Protein AF-A0A8T0ITX9-F1 (afdb_monomer)

InterPro domains:
  IPR002885 Pentatricopeptide repeat [PF13041] (218-263)
  IPR002885 Pentatricopeptide repeat [PF13041] (429-478)
  IPR002885 Pentatricopeptide repeat [PF13812] (349-408)
  IPR002885 Pentatricopeptide repeat [PF13812] (502-547)
  IPR002885 Pentatricopeptide repeat [PS51375] (219-253)
  IPR002885 Pentatricopeptide repeat [PS51375] (326-360)
  IPR002885 Pentatricopeptide repeat [PS51375] (395-429)
  IPR002885 Pentatricopeptide repeat [PS51375] (430-464)
  IPR002885 Pentatricopeptide repeat [PS51375] (498-532)
  IPR002885 Pentatricopeptide repeat [TIGR00756] (223-255)
  IPR002885 Pentatricopeptide repeat [TIGR00756] (330-359)
  IPR002885 Pentatricopeptide repeat [TIGR00756] (397-431)
  IPR002885 Pentatricopeptide repeat [TIGR00756] (432-465)
  IPR011990 Tetratricopeptide-like helical domain superfamily [G3DSA:1.25.40.10] (124-268)
  IPR011990 Tetratricopeptide-like helical domain superfamily [G3DSA:1.25.40.10] (269-416)
  IPR011990 Tetratricopeptide-like helical domain superfamily [G3DSA:1.25.40.10] (419-489)
  IPR011990 Tetratricopeptide-like helical domain superfamily [G3DSA:1.25.40.10] (494-577)
  IPR011990 Tetratricopeptide-like helical domain superfamily [SSF48452] (298-460)

Foldseek 3Di:
DPDPPPDDDDDDDDDDDDDDDDDDDDDDDDPDDPVPPPPPPPPPPPPPDPDDDDDDDDDDDDDDDDDDPPPVVLVVVLVPFDWDDDPPQWIWTDDPPDPDTDTHNPLLVVLLSCLSVVNDLCVSCVVCQVVDDLVSLLVSLLSNLSRPLVSSVVNVVVCVVVCSLPDDDDDDDPVSVVVSLVSVLSSLLSSLLSCLLVVPPVVNVVSCVVCVVVVRQRALSSLLSNLQSVLVNLVLVVSVVSVVVCVVSVHDHALSSLLSSLSSQLSHPQRPLVVNLVSVVVCVVVVHQHDPVSLLSSLVNCLVVLVLVSNVVSVVSCVVVPHPDDVVSLLVNLLSCLVVLVLVVLVVSLVVCVVVVHDDDLSSLLSNLSSCLSVLVLVVSVVSVVVCVVVHDHDPSSLLSNLLSCLLVLNLVSNVVSVVVCVVSVHDDALSSLLSNLSSCLVNVVLVVSVVSVVVCVVSVHDHDLSSLLSNLQSCLVVLVLVVNVVSLVVCVVDDHDLSNLLSNLSSCLSNLVLVSNLVSLLVCQVVVNDHALSSLLSLLLSLLDDDCVSNVSNLVSQCPGPHVLSNLLNCLSPPDPPDPDDDDDDDDDDDDDDDDDDDDDDDDPPPPVVSCVSRPSLVVVLVVLVVVLPPPDLLSNLSSLQSSLNSCVSSLVLVSSLSSLVSCVVRHPLNDDWDDDLQETEDECASHHQSSLVSSVLVVLVVLLVVVVVDPRRHFKYKYFQADDPPDCPDDHDDPDRPPGSVPSVVSVVVVCVVLVAAWDWDDDPPDTTMIMDTSVSSNVSCVVCVVVSPSDSDPDD

Solvent-accessible surface area (backbone atoms only — not comparable to full-atom values): 46564 Å² total; per-residue (Å²): 145,89,86,86,87,86,89,83,84,88,77,90,82,85,85,84,88,83,82,90,88,90,87,81,90,87,88,85,89,82,93,78,71,78,78,70,66,72,70,74,74,72,72,82,79,80,81,84,87,87,86,86,82,91,82,85,82,88,80,84,90,80,91,80,80,96,76,77,79,68,58,71,62,47,60,68,56,59,78,68,54,62,74,46,85,44,100,81,78,32,32,36,52,50,53,97,85,49,95,67,75,52,83,28,59,52,68,61,51,48,50,48,49,41,50,73,73,66,50,55,65,68,73,67,44,60,87,44,64,85,74,60,52,74,70,54,50,37,50,43,41,45,54,43,19,74,78,38,53,68,56,26,48,53,51,48,53,50,46,59,75,65,37,67,80,66,76,87,75,84,93,83,61,83,62,62,58,54,53,41,52,53,55,51,51,53,45,54,26,38,50,42,23,33,35,24,50,70,66,42,59,72,60,45,54,49,49,54,55,49,37,48,76,73,73,48,76,80,50,64,67,38,53,42,31,30,28,50,14,15,24,76,66,52,41,43,69,60,28,56,48,50,56,55,50,33,54,77,72,72,40,71,81,50,62,69,40,53,50,45,46,40,48,21,30,57,70,30,102,68,57,42,55,68,61,35,51,54,50,49,53,55,36,52,77,69,71,53,76,75,57,72,66,54,53,52,53,49,37,55,44,23,57,78,68,72,38,60,70,64,32,52,53,52,51,51,50,44,53,77,70,67,54,90,74,56,70,67,57,56,41,50,53,30,41,51,32,17,71,70,30,39,35,66,64,22,52,54,51,52,51,52,38,51,75,70,69,46,83,84,48,68,68,48,54,46,21,44,36,45,3,19,42,63,58,65,42,53,72,60,28,53,51,52,50,51,52,41,55,74,77,41,85,71,52,76,65,45,49,42,48,50,22,38,38,26,15,79,70,58,37,36,66,63,21,51,49,46,50,51,53,38,48,75,70,69,52,79,82,48,56,65,45,49,35,30,47,30,45,8,27,33,72,63,66,40,46,70,59,21,51,51,49,52,53,48,36,55,75,72,68,40,68,79,45,59,66,36,48,20,46,52,26,42,35,21,34,73,76,64,39,42,70,64,28,48,56,52,49,57,58,47,66,76,51,88,75,45,66,64,30,54,27,18,51,41,44,20,22,51,73,58,67,37,21,74,65,29,18,61,54,52,45,49,28,45,76,70,69,51,72,70,49,59,67,28,48,28,44,56,32,42,52,63,18,57,88,58,63,78,64,41,45,51,31,52,54,32,39,66,73,35,86,48,60,74,52,35,48,48,43,34,60,68,68,53,73,75,91,70,92,76,79,71,98,80,81,92,80,86,93,79,82,92,85,84,89,88,80,91,82,91,79,82,85,78,70,62,72,61,65,62,51,77,67,37,64,46,58,56,52,41,54,56,47,49,66,58,58,65,73,49,96,53,65,67,50,50,52,49,43,54,30,23,44,25,33,15,25,42,65,65,55,38,43,55,64,26,48,52,54,52,53,55,42,44,76,74,33,85,71,41,63,67,76,44,84,47,79,72,37,33,35,40,57,41,80,70,51,36,69,42,38,38,52,51,52,50,54,52,47,52,52,51,51,40,57,48,51,75,73,39,97,77,64,36,64,30,34,38,38,37,36,29,68,69,97,83,61,86,83,72,75,73,73,75,92,63,83,92,72,46,59,63,54,47,33,53,49,51,55,46,52,33,60,77,70,64,48,67,62,43,83,58,90,58,102,85,59,56,48,38,37,40,26,48,39,69,60,44,39,54,49,44,71,77,39,48,82,79,63,54,62,58,83,77,73,80,128

Mean predicted aligned error: 18.97 Å

Secondary structure (DSSP, 8-state):
--S-S--------PPPP---------------SSTTSSSTTSSTTSSSS-------------------SSHHHHHHHHTT--EEE-TTSPEEE--TT---PEEEPHHHHHHHHHHHTT--HHHHHGGGTTTS-HHHHHHHHHHHHHH-HHHHHHHHHHHHHTTTTT-S-----HHHHHHHHHHHHHHHHHHHHHHHHHT-HHHHHHHHHHHHHTTPPPPHHHHHHHHHHHHHHT-HHHHHHHHHHHHHTT----HHHHHHHHHHHHSSSS--HHHHHHHHHHHHHTTPPPPHHHHHHHHHHHHHTT-HHHHHHHHHHHHHTT----HHHHHHHHHHHHHTT-HHHHHHHHHHHHHTT----HHHHHHHHHHHHHHT-HHHHHHHHHHHHHHSPPPHHHHHHHHHHHHHTT-HHHHHHHHHHHHHTTPPP-HHHHHHHHHHHHHTT-HHHHHHHHHHHHHTT-PPPHHHHHHHHHHHHHHT-HHHHHHHHHHHTTSPPPHHHHHHHHHHHHHTT-HHHHHHHHHHHHHHT----HHHHHHHHHHHT-S-HHHHHHHHHHHHTSS-HHHHHHHHHHH---TT----S--------------------SSHHHHTTTT-HHHHHHHHHHHHHTTSS-HHHHHHHHHHHHHHHHHTT-HHHHHHHHHHHHHH-TTSPPPEE-SSEEEEE-TT--HHHHHHHHHHHHHHHHHHHHH-SS--SEEEEEEE--TT-TTS----S--S-STTHHHHHHHHHHHHHT---EEE--TTS-EEEEEEHHHHHHHHHHSHHHH---S----

Radius of gyration: 40.96 Å; Cα contacts (8 Å, |Δi|>4): 920; chains: 1; bounding box: 120×83×113 Å

Structure (mmCIF, N/CA/C/O backbone):
data_AF-A0A8T0ITX9-F1
#
_entry.id   AF-A0A8T0ITX9-F1
#
loop_
_atom_site.group_PDB
_atom_site.id
_atom_site.type_symbol
_atom_site.label_atom_id
_atom_site.label_alt_id
_atom_site.label_comp_id
_atom_site.label_asym_id
_atom_site.label_entity_id
_atom_site.label_seq_id
_atom_site.pdbx_PDB_ins_code
_atom_site.Cartn_x
_atom_site.Cartn_y
_atom_site.Cartn_z
_atom_site.occupancy
_atom_site.B_iso_or_equiv
_atom_site.auth_seq_id
_atom_site.auth_comp_id
_atom_site.auth_asym_id
_atom_site.auth_atom_id
_atom_site.pdbx_PDB_model_num
ATOM 1 N N . MET A 1 1 ? 12.214 31.793 33.771 1.00 38.31 1 MET A N 1
ATOM 2 C CA . MET A 1 1 ? 12.599 33.167 33.381 1.00 38.31 1 MET A CA 1
ATOM 3 C C . MET A 1 1 ? 14.118 33.266 33.135 1.00 38.31 1 MET A C 1
ATOM 5 O O . MET A 1 1 ? 14.773 34.111 33.715 1.00 38.31 1 MET A O 1
ATOM 9 N N . ALA A 1 2 ? 14.689 32.413 32.267 1.00 29.17 2 ALA A N 1
ATOM 10 C CA . ALA A 1 2 ? 16.097 32.500 31.832 1.00 29.17 2 ALA A CA 1
ATOM 11 C C . ALA A 1 2 ? 16.354 31.680 30.544 1.00 29.17 2 ALA A C 1
ATOM 13 O O . ALA A 1 2 ? 17.293 30.899 30.475 1.00 29.17 2 ALA A O 1
ATOM 14 N N . LEU A 1 3 ? 15.469 31.791 29.542 1.00 27.64 3 LEU A N 1
ATOM 15 C CA . LEU A 1 3 ? 15.668 31.181 28.211 1.00 27.64 3 LEU A CA 1
ATOM 16 C C . LEU A 1 3 ? 14.749 31.825 27.159 1.00 27.64 3 LEU A C 1
ATOM 18 O O . LEU A 1 3 ? 14.053 31.161 26.400 1.00 27.64 3 LEU A O 1
ATOM 22 N N . ARG A 1 4 ? 14.682 33.161 27.164 1.00 26.45 4 ARG A N 1
ATOM 23 C CA . ARG A 1 4 ? 13.831 33.930 26.242 1.00 26.45 4 ARG A CA 1
ATOM 24 C C . ARG A 1 4 ? 14.547 35.163 25.693 1.00 26.45 4 ARG A C 1
ATOM 26 O O . ARG A 1 4 ? 13.956 36.228 25.719 1.00 26.45 4 ARG A O 1
ATOM 33 N N . ASN A 1 5 ? 15.812 35.043 25.270 1.00 30.14 5 ASN A N 1
ATOM 34 C CA . ASN A 1 5 ? 16.544 36.187 24.700 1.00 30.14 5 ASN A CA 1
ATOM 35 C C . ASN A 1 5 ? 17.725 35.852 23.765 1.00 30.14 5 ASN A C 1
ATOM 37 O O . ASN A 1 5 ? 18.708 36.577 23.741 1.00 30.14 5 ASN A O 1
ATOM 41 N N . HIS A 1 6 ? 17.636 34.808 22.939 1.00 29.17 6 HIS A N 1
ATOM 42 C CA . HIS A 1 6 ? 18.538 34.692 21.785 1.00 29.17 6 HIS A CA 1
ATOM 43 C C . HIS A 1 6 ? 17.837 33.988 20.632 1.00 29.17 6 HIS A C 1
ATOM 45 O O . HIS A 1 6 ? 17.939 32.777 20.519 1.00 29.17 6 HIS A O 1
ATOM 51 N N . LEU A 1 7 ? 17.093 34.749 19.823 1.00 27.95 7 LEU A N 1
ATOM 52 C CA . LEU A 1 7 ? 16.802 34.462 18.410 1.00 27.95 7 LEU A CA 1
ATOM 53 C C . LEU A 1 7 ? 16.040 35.653 17.804 1.00 27.95 7 LEU A C 1
ATOM 55 O O . LEU A 1 7 ? 14.855 35.580 17.500 1.00 27.95 7 LEU A O 1
ATOM 59 N N . LEU A 1 8 ? 16.738 36.774 17.643 1.00 31.20 8 LEU A N 1
ATOM 60 C CA . LEU A 1 8 ? 16.387 37.809 16.675 1.00 31.20 8 LEU A CA 1
ATOM 61 C C . LEU A 1 8 ? 17.691 38.322 16.065 1.00 31.20 8 LEU A C 1
ATOM 63 O O . LEU A 1 8 ? 18.664 38.518 16.787 1.00 31.20 8 LEU A O 1
ATOM 67 N N . LEU A 1 9 ? 17.642 38.560 14.753 1.00 28.50 9 LEU A N 1
ATOM 68 C CA . LEU A 1 9 ? 18.683 39.079 13.856 1.00 28.50 9 LEU A CA 1
ATOM 69 C C . LEU A 1 9 ? 19.531 38.009 13.159 1.00 28.50 9 LEU A C 1
ATOM 71 O O . LEU A 1 9 ? 20.536 37.511 13.659 1.00 28.50 9 LEU A O 1
ATOM 75 N N . GLY A 1 10 ? 19.118 37.714 11.926 1.00 25.59 10 GLY A N 1
ATOM 76 C CA . GLY A 1 10 ? 20.018 37.193 10.912 1.00 25.59 10 GLY A CA 1
ATOM 77 C C . GLY A 1 10 ? 20.929 38.295 10.375 1.00 25.59 10 GLY A C 1
ATOM 78 O O . GLY A 1 10 ? 20.515 39.443 10.258 1.00 25.59 10 GLY A O 1
ATOM 79 N N . ASN A 1 11 ? 22.154 37.935 10.006 1.00 27.38 11 ASN A N 1
ATOM 80 C CA . ASN A 1 11 ? 22.693 38.166 8.668 1.00 27.38 11 ASN A CA 1
ATOM 81 C C . ASN A 1 11 ? 24.102 37.577 8.535 1.00 27.38 11 ASN A C 1
ATOM 83 O O . ASN A 1 11 ? 24.835 37.411 9.503 1.00 27.38 11 ASN A O 1
ATOM 87 N N . ARG A 1 12 ? 24.413 37.249 7.278 1.00 31.12 12 ARG A N 1
ATOM 88 C CA . ARG A 1 12 ? 25.703 36.863 6.687 1.00 31.12 12 ARG A CA 1
ATOM 89 C C . ARG A 1 12 ? 26.935 37.425 7.411 1.00 31.12 12 ARG A C 1
ATOM 91 O O . ARG A 1 12 ? 26.976 38.628 7.612 1.00 31.12 12 ARG A O 1
ATOM 98 N N . ILE A 1 13 ? 27.974 36.600 7.588 1.00 27.22 13 ILE A N 1
ATOM 99 C CA . ILE A 1 13 ? 29.400 36.948 7.410 1.00 27.22 13 ILE A CA 1
ATOM 100 C C . ILE A 1 13 ? 30.193 35.649 7.153 1.00 27.22 13 ILE A C 1
ATOM 102 O O . ILE A 1 13 ? 29.881 34.588 7.689 1.00 27.22 13 ILE A O 1
ATOM 106 N N . ALA A 1 14 ? 31.168 35.754 6.252 1.00 26.70 14 ALA A N 1
ATOM 107 C CA . ALA A 1 14 ? 32.080 34.717 5.789 1.00 26.70 14 ALA A CA 1
ATOM 108 C C . ALA A 1 14 ? 33.006 34.173 6.896 1.00 26.70 14 ALA A C 1
ATOM 110 O O . ALA A 1 14 ? 33.399 34.905 7.799 1.00 26.70 14 ALA A O 1
ATOM 111 N N . ALA A 1 15 ? 33.397 32.900 6.786 1.00 26.19 15 ALA A N 1
ATOM 112 C CA . ALA A 1 15 ? 34.424 32.295 7.634 1.00 26.19 15 ALA A CA 1
ATOM 113 C C . ALA A 1 15 ? 35.838 32.600 7.087 1.00 26.19 15 ALA A C 1
ATOM 115 O O . ALA A 1 15 ? 36.043 32.459 5.876 1.00 26.19 15 ALA A O 1
ATOM 116 N N . PRO A 1 16 ? 36.810 32.984 7.937 1.00 29.72 16 PRO A N 1
ATOM 117 C CA . PRO A 1 16 ? 38.203 33.149 7.544 1.00 29.72 16 PRO A CA 1
ATOM 118 C C . PRO A 1 16 ? 38.976 31.825 7.622 1.00 29.72 16 PRO A C 1
ATOM 120 O O . PRO A 1 16 ? 38.647 30.922 8.391 1.00 29.72 16 PRO A O 1
ATOM 123 N N . ALA A 1 17 ? 40.027 31.741 6.809 1.00 31.44 17 ALA A N 1
ATOM 124 C CA . ALA A 1 17 ? 41.033 30.691 6.824 1.00 31.44 17 ALA A CA 1
ATOM 125 C C . ALA A 1 17 ? 42.137 30.990 7.855 1.00 31.44 17 ALA A C 1
ATOM 127 O O . ALA A 1 17 ? 42.616 32.116 7.906 1.00 31.44 17 ALA A O 1
ATOM 128 N N . CYS A 1 18 ? 42.568 29.959 8.584 1.00 25.42 18 CYS A N 1
ATOM 129 C CA . CYS A 1 18 ? 43.873 29.750 9.237 1.00 25.42 18 CYS A CA 1
ATOM 130 C C . CYS A 1 18 ? 43.965 28.220 9.438 1.00 25.42 18 CYS A C 1
ATOM 132 O O . CYS A 1 18 ? 42.948 27.599 9.731 1.00 25.42 18 CYS A O 1
ATOM 134 N N . GLY A 1 19 ? 45.064 27.495 9.257 1.00 24.78 19 GLY A N 1
ATOM 135 C CA . GLY A 1 19 ? 46.479 27.840 9.260 1.00 24.78 19 GLY A CA 1
ATOM 136 C C . GLY A 1 19 ? 47.185 26.765 10.100 1.00 24.78 19 GLY A C 1
ATOM 137 O O . GLY A 1 19 ? 46.915 26.665 11.288 1.00 24.78 19 GLY A O 1
ATOM 138 N N . ASP A 1 20 ? 48.019 25.963 9.439 1.00 25.72 20 ASP A N 1
ATOM 139 C CA . ASP A 1 20 ? 49.132 25.151 9.955 1.00 25.72 20 ASP A CA 1
ATOM 140 C C . ASP A 1 20 ? 48.901 23.973 10.923 1.00 25.72 20 ASP A C 1
ATOM 142 O O . ASP A 1 20 ? 48.694 24.134 12.119 1.00 25.72 20 ASP A O 1
ATOM 146 N N . CYS A 1 21 ? 49.127 22.762 10.390 1.00 25.39 21 CYS A N 1
ATOM 147 C CA . CYS A 1 21 ? 49.930 21.700 11.017 1.00 25.39 21 CYS A CA 1
ATOM 148 C C . CYS A 1 21 ? 50.454 20.740 9.924 1.00 25.39 21 CYS A C 1
ATOM 150 O O . CYS A 1 21 ? 49.693 19.977 9.328 1.00 25.39 21 CYS A O 1
ATOM 152 N N . SER A 1 22 ? 51.761 20.792 9.655 1.00 24.52 22 SER A N 1
ATOM 153 C CA . SER A 1 22 ? 52.548 19.835 8.861 1.00 24.52 22 SER A CA 1
ATOM 154 C C . SER A 1 22 ? 53.178 18.800 9.810 1.00 24.52 22 SER A C 1
ATOM 156 O O . SER A 1 22 ? 53.673 19.149 10.875 1.00 24.52 22 SER A O 1
ATOM 158 N N . SER A 1 23 ? 53.082 17.488 9.573 1.00 25.66 23 SER A N 1
ATOM 159 C CA . SER A 1 23 ? 54.101 16.616 8.944 1.00 25.66 23 SER A CA 1
ATOM 160 C C . SER A 1 23 ? 53.696 15.162 9.304 1.00 25.66 23 SER A C 1
ATOM 162 O O . SER A 1 23 ? 53.318 14.907 10.440 1.00 25.66 23 SER A O 1
ATOM 164 N N . SER A 1 24 ? 53.598 14.161 8.420 1.00 25.38 24 SER A N 1
ATOM 165 C CA . SER A 1 24 ? 54.689 13.411 7.780 1.00 25.38 24 SER A CA 1
ATOM 166 C C . SER A 1 24 ? 54.101 12.288 6.872 1.00 25.38 24 SER A C 1
ATOM 168 O O . SER A 1 24 ? 53.243 11.542 7.322 1.00 25.38 24 SER A O 1
ATOM 170 N N . LEU A 1 25 ? 54.535 12.262 5.593 1.00 24.62 25 LEU A N 1
ATOM 171 C CA . LEU A 1 25 ? 54.713 11.195 4.553 1.00 24.62 25 LEU A CA 1
ATOM 172 C C . LEU A 1 25 ? 53.938 9.833 4.585 1.00 24.62 25 LEU A C 1
ATOM 174 O O . LEU A 1 25 ? 53.582 9.354 5.650 1.00 24.62 25 LEU A O 1
ATOM 178 N N . PRO A 1 26 ? 53.929 9.021 3.489 1.00 31.75 26 PRO A N 1
ATOM 179 C CA . PRO A 1 26 ? 53.730 9.291 2.049 1.00 31.75 26 PRO A CA 1
ATOM 180 C C . PRO A 1 26 ? 52.767 8.270 1.354 1.00 31.75 26 PRO A C 1
ATOM 182 O O . PRO A 1 26 ? 52.462 7.213 1.894 1.00 31.75 26 PRO A O 1
ATOM 185 N N . GLY A 1 27 ? 52.382 8.518 0.089 1.00 23.72 27 GLY A N 1
ATOM 186 C CA . GLY A 1 27 ? 52.111 7.426 -0.874 1.00 23.72 27 GLY A CA 1
ATOM 187 C C . GLY A 1 27 ? 50.710 7.308 -1.503 1.00 23.72 27 GLY A C 1
ATOM 188 O O . GLY A 1 27 ? 49.800 6.720 -0.940 1.00 23.72 27 GLY A O 1
ATOM 189 N N . ASN A 1 28 ? 50.642 7.728 -2.770 1.00 25.83 28 ASN A N 1
ATOM 190 C CA . ASN A 1 28 ? 49.837 7.187 -3.876 1.00 25.83 28 ASN A CA 1
ATOM 191 C C . ASN A 1 28 ? 48.310 7.428 -3.996 1.00 25.83 28 ASN A C 1
ATOM 193 O O . ASN A 1 28 ? 47.460 6.794 -3.385 1.00 25.83 28 ASN A O 1
ATOM 197 N N . SER A 1 29 ? 48.019 8.227 -5.036 1.00 29.16 29 SER A N 1
ATOM 198 C CA . SER A 1 29 ? 46.989 8.039 -6.073 1.00 29.16 29 SER A CA 1
ATOM 199 C C . SER A 1 29 ? 45.505 8.106 -5.689 1.00 29.16 29 SER A C 1
ATOM 201 O O . SER A 1 29 ? 44.913 7.115 -5.279 1.00 29.16 29 SER A O 1
ATOM 203 N N . SER A 1 30 ? 44.862 9.251 -5.977 1.00 30.38 30 SER A N 1
ATOM 204 C CA . SER A 1 30 ? 43.580 9.343 -6.727 1.00 30.38 30 SER A CA 1
ATOM 205 C C . SER A 1 30 ? 42.929 10.741 -6.650 1.00 30.38 30 SER A C 1
ATOM 207 O O . SER A 1 30 ? 41.792 10.924 -6.216 1.00 30.38 30 SER A O 1
ATOM 209 N N . GLY A 1 31 ? 43.614 11.769 -7.153 1.00 30.94 31 GLY A N 1
ATOM 210 C CA . GLY A 1 31 ? 42.977 13.057 -7.437 1.00 30.94 31 GLY A CA 1
ATOM 211 C C . GLY A 1 31 ? 42.154 13.005 -8.731 1.00 30.94 31 GLY A C 1
ATOM 212 O O . GLY A 1 31 ? 42.707 13.228 -9.797 1.00 30.94 31 GLY A O 1
ATOM 213 N N . SER A 1 32 ? 40.842 12.719 -8.674 1.00 35.53 32 SER A N 1
ATOM 214 C CA . SER A 1 32 ? 39.902 13.131 -9.754 1.00 35.53 32 SER A CA 1
ATOM 215 C C . SER A 1 32 ? 38.399 13.179 -9.402 1.00 35.53 32 SER A C 1
ATOM 217 O O . SER A 1 32 ? 37.550 13.263 -10.304 1.00 35.53 32 SER A O 1
ATOM 219 N N . ARG A 1 33 ? 38.017 13.156 -8.114 1.00 33.62 33 ARG A N 1
ATOM 220 C CA . ARG A 1 33 ? 36.590 13.132 -7.714 1.00 33.62 33 ARG A CA 1
ATOM 221 C C . ARG A 1 33 ? 36.057 14.372 -6.988 1.00 33.62 33 ARG A C 1
ATOM 223 O O . ARG A 1 33 ? 34.843 14.536 -6.954 1.00 33.62 33 ARG A O 1
ATOM 230 N N . VAL A 1 34 ? 36.909 15.291 -6.524 1.00 34.94 34 VAL A N 1
ATOM 231 C CA . VAL A 1 34 ? 36.464 16.489 -5.771 1.00 34.94 34 VAL A CA 1
ATOM 232 C C . VAL A 1 34 ? 36.328 17.754 -6.643 1.00 34.94 34 VAL A C 1
ATOM 234 O O . VAL A 1 34 ? 35.548 18.639 -6.314 1.00 34.94 34 VAL A O 1
ATOM 237 N N . GLN A 1 35 ? 36.916 17.802 -7.845 1.00 32.34 35 GLN A N 1
ATOM 238 C CA . GLN A 1 35 ? 36.677 18.901 -8.805 1.00 32.34 35 GLN A CA 1
ATOM 239 C C . GLN A 1 35 ? 35.366 18.780 -9.613 1.00 32.34 35 GLN A C 1
ATOM 241 O O . GLN A 1 35 ? 34.990 19.711 -10.320 1.00 32.34 35 GLN A O 1
ATOM 246 N N . ARG A 1 36 ? 34.618 17.669 -9.505 1.00 32.56 36 ARG A N 1
ATOM 247 C CA . ARG A 1 36 ? 33.391 17.442 -10.301 1.00 32.56 36 ARG A CA 1
ATOM 248 C C . ARG A 1 36 ? 32.073 17.876 -9.646 1.00 32.56 36 ARG A C 1
ATOM 250 O O . ARG A 1 36 ? 31.046 17.833 -10.318 1.00 32.56 36 ARG A O 1
ATOM 257 N N . LEU A 1 37 ? 32.076 18.341 -8.393 1.00 33.38 37 LEU A N 1
ATOM 258 C CA . LEU A 1 37 ? 30.857 18.835 -7.726 1.00 33.38 37 LEU A CA 1
ATOM 259 C C . LEU A 1 37 ? 30.730 20.368 -7.656 1.00 33.38 37 LEU A C 1
ATOM 261 O O . LEU A 1 37 ? 29.630 20.859 -7.417 1.00 33.38 37 LEU A O 1
ATOM 265 N N . ALA A 1 38 ? 31.789 21.131 -7.948 1.00 31.86 38 ALA A N 1
ATOM 266 C CA . ALA A 1 38 ? 31.747 22.599 -7.904 1.00 31.86 38 ALA A CA 1
ATOM 267 C C . ALA A 1 38 ? 31.155 23.259 -9.172 1.00 31.86 38 ALA A C 1
ATOM 269 O O . ALA A 1 38 ? 30.696 24.394 -9.109 1.00 31.86 38 ALA A O 1
ATOM 270 N N . ILE A 1 39 ? 31.078 22.553 -10.308 1.00 34.84 39 ILE A N 1
ATOM 271 C CA . ILE A 1 39 ? 30.573 23.119 -11.582 1.00 34.84 39 ILE A CA 1
ATOM 272 C C . ILE A 1 39 ? 29.054 22.909 -11.769 1.00 34.84 39 ILE A C 1
ATOM 274 O O . ILE A 1 39 ? 28.423 23.556 -12.599 1.00 34.84 39 ILE A O 1
ATOM 278 N N . ARG A 1 40 ? 28.397 22.065 -10.961 1.00 32.06 40 ARG A N 1
ATOM 279 C CA . ARG A 1 40 ? 26.963 21.754 -11.142 1.00 32.06 40 ARG A CA 1
ATOM 280 C C . ARG A 1 40 ? 25.988 22.725 -10.461 1.00 32.06 40 ARG A C 1
ATOM 282 O O . ARG A 1 40 ? 24.783 22.565 -10.630 1.00 32.06 40 ARG A O 1
ATOM 289 N N . ARG A 1 41 ? 26.476 23.732 -9.723 1.00 29.42 41 ARG A N 1
ATOM 290 C CA . ARG A 1 41 ? 25.634 24.692 -8.977 1.00 29.42 41 ARG A CA 1
ATOM 291 C C . ARG A 1 41 ? 25.523 26.089 -9.612 1.00 29.42 41 ARG A C 1
ATOM 293 O O . ARG A 1 41 ? 24.746 26.893 -9.115 1.00 29.42 41 ARG A O 1
ATOM 300 N N . SER A 1 42 ? 26.213 26.367 -10.723 1.00 30.94 42 SER A N 1
ATOM 301 C CA . SER A 1 42 ? 26.166 27.667 -11.426 1.00 30.94 42 SER A CA 1
ATOM 302 C C . SER A 1 42 ? 25.247 27.712 -12.661 1.00 30.94 42 SER A C 1
ATOM 304 O O . SER A 1 42 ? 25.035 28.787 -13.214 1.00 30.94 42 SER A O 1
ATOM 306 N N . VAL A 1 43 ? 24.650 26.588 -13.082 1.00 35.53 43 VAL A N 1
ATOM 307 C CA . VAL A 1 43 ? 23.827 26.516 -14.316 1.00 35.53 43 VAL A CA 1
ATOM 308 C C . VAL A 1 43 ? 22.309 26.566 -14.056 1.00 35.53 43 VAL A C 1
ATOM 310 O O . VAL A 1 43 ? 21.538 26.810 -14.975 1.00 35.53 43 VAL A O 1
ATOM 313 N N . LEU A 1 44 ? 21.846 26.445 -12.808 1.00 33.94 44 LEU A N 1
ATOM 314 C CA . LEU A 1 44 ? 20.407 26.497 -12.479 1.00 33.94 44 LEU A CA 1
ATOM 315 C C . LEU A 1 44 ? 19.863 27.902 -12.139 1.00 33.94 44 LEU A C 1
ATOM 317 O O . LEU A 1 44 ? 18.690 28.027 -11.808 1.00 33.94 44 LEU A O 1
ATOM 321 N N . LEU A 1 45 ? 20.668 28.965 -12.264 1.00 31.92 45 LEU A N 1
ATOM 322 C CA . LEU A 1 45 ? 20.264 30.353 -11.956 1.00 31.92 45 LEU A CA 1
ATOM 323 C C . LEU A 1 45 ? 20.233 31.310 -13.169 1.00 31.92 45 LEU A C 1
ATOM 325 O O . LEU A 1 45 ? 20.121 32.516 -12.988 1.00 31.92 45 LEU A O 1
ATOM 329 N N . ARG A 1 46 ? 20.267 30.806 -14.413 1.00 32.06 46 ARG A N 1
ATOM 330 C CA . ARG A 1 46 ? 20.061 31.620 -15.640 1.00 32.06 46 ARG A CA 1
ATOM 331 C C . ARG A 1 46 ? 18.866 31.166 -16.496 1.00 32.06 46 ARG A C 1
ATOM 333 O O . ARG A 1 46 ? 18.898 31.287 -17.713 1.00 32.06 46 ARG A O 1
ATOM 340 N N . GLY A 1 47 ? 17.824 30.617 -15.869 1.00 32.66 47 GLY A N 1
ATOM 341 C CA . GLY A 1 47 ? 16.631 30.108 -16.567 1.00 32.66 47 GLY A CA 1
ATOM 342 C C . GLY A 1 47 ? 15.298 30.747 -16.168 1.00 32.66 47 GLY A C 1
ATOM 343 O O . GLY A 1 47 ? 14.270 30.374 -16.720 1.00 32.66 47 GLY A O 1
ATOM 344 N N . VAL A 1 48 ? 15.284 31.690 -15.221 1.00 31.41 48 VAL A N 1
ATOM 345 C CA . VAL A 1 48 ? 14.044 32.287 -14.694 1.00 31.41 48 VAL A CA 1
ATOM 346 C C . VAL A 1 48 ? 14.201 33.806 -14.621 1.00 31.41 48 VAL A C 1
ATOM 348 O O . VAL A 1 48 ? 14.406 34.351 -13.548 1.00 31.41 48 VAL A O 1
ATOM 351 N N . SER A 1 49 ? 14.188 34.494 -15.769 1.00 28.70 49 SER A N 1
ATOM 352 C CA . SER A 1 49 ? 13.937 35.951 -15.811 1.00 28.70 49 SER A CA 1
ATOM 353 C C . SER A 1 49 ? 13.560 36.487 -17.204 1.00 28.70 49 SER A C 1
ATOM 355 O O . SER A 1 49 ? 13.954 37.590 -17.570 1.00 28.70 49 SER A O 1
ATOM 357 N N . ALA A 1 50 ? 12.806 35.736 -18.010 1.00 29.06 50 ALA A N 1
ATOM 358 C CA . ALA A 1 50 ? 12.293 36.257 -19.283 1.00 29.06 50 ALA A CA 1
ATOM 359 C C . ALA A 1 50 ? 10.871 35.749 -19.551 1.00 29.06 50 ALA A C 1
ATOM 361 O O . ALA A 1 50 ? 10.628 34.969 -20.470 1.00 29.06 50 ALA A O 1
ATOM 362 N N . ARG A 1 51 ? 9.931 36.138 -18.683 1.00 29.64 51 ARG A N 1
ATOM 363 C CA . ARG A 1 51 ? 8.489 35.994 -18.929 1.00 29.64 51 ARG A CA 1
ATOM 364 C C . ARG A 1 51 ? 7.690 36.974 -18.065 1.00 29.64 51 ARG A C 1
ATOM 366 O O . ARG A 1 51 ? 7.032 36.568 -17.119 1.00 29.64 51 ARG A O 1
ATOM 373 N N . ALA A 1 52 ? 7.797 38.262 -18.373 1.00 28.14 52 ALA A N 1
ATOM 374 C CA . ALA A 1 52 ? 6.786 39.274 -18.064 1.00 28.14 52 ALA A CA 1
ATOM 375 C C . ALA A 1 52 ? 7.155 40.577 -18.785 1.00 28.14 52 ALA A C 1
ATOM 377 O O . ALA A 1 52 ? 8.279 41.046 -18.625 1.00 28.14 52 ALA A O 1
ATOM 378 N N . ASN A 1 53 ? 6.214 41.082 -19.587 1.00 24.42 53 ASN A N 1
ATOM 379 C CA . ASN A 1 53 ? 5.967 42.480 -19.981 1.00 24.42 53 ASN A CA 1
ATOM 380 C C . ASN A 1 53 ? 5.551 42.566 -21.454 1.00 24.42 53 ASN A C 1
ATOM 382 O O . ASN A 1 53 ? 6.352 42.804 -22.354 1.00 24.42 53 ASN A O 1
ATOM 386 N N . LEU A 1 54 ? 4.252 42.342 -21.656 1.00 30.94 54 LEU A N 1
ATOM 387 C CA . LEU A 1 54 ? 3.457 43.083 -22.626 1.00 30.94 54 LEU A CA 1
ATOM 388 C C . LEU A 1 54 ? 3.195 44.463 -22.006 1.00 30.94 54 LEU A C 1
ATOM 390 O O . LEU A 1 54 ? 2.717 44.512 -20.876 1.00 30.94 54 LEU A O 1
ATOM 394 N N . ASP A 1 55 ? 3.605 45.539 -22.679 1.00 23.06 55 ASP A N 1
ATOM 395 C CA . ASP A 1 55 ? 2.728 46.651 -23.085 1.00 23.06 55 ASP A CA 1
ATOM 396 C C . ASP A 1 55 ? 3.481 47.961 -23.387 1.00 23.06 55 ASP A C 1
ATOM 398 O O . ASP A 1 55 ? 4.331 48.429 -22.633 1.00 23.06 55 ASP A O 1
ATOM 402 N N . SER A 1 56 ? 2.998 48.594 -24.461 1.00 23.89 56 SER A N 1
ATOM 403 C CA . SER A 1 56 ? 2.922 50.036 -24.743 1.00 23.89 56 SER A CA 1
ATOM 404 C C . SER A 1 56 ? 4.092 50.813 -25.393 1.00 23.89 56 SER A C 1
ATOM 406 O O . SER A 1 56 ? 5.143 51.064 -24.816 1.00 23.89 56 SER A O 1
ATOM 408 N N . SER A 1 57 ? 3.729 51.366 -26.563 1.00 22.86 57 SER A N 1
ATOM 409 C CA . SER A 1 57 ? 4.014 52.712 -27.108 1.00 22.86 57 SER A CA 1
ATOM 410 C C . SER A 1 57 ? 5.259 52.986 -27.983 1.00 22.86 57 SER A C 1
ATOM 412 O O . SER A 1 57 ? 6.388 52.919 -27.525 1.00 22.86 57 SER A O 1
ATOM 414 N N . SER A 1 58 ? 4.953 53.383 -29.240 1.00 23.23 58 SER A N 1
ATOM 415 C CA . SER A 1 58 ? 5.544 54.445 -30.103 1.00 23.23 58 SER A CA 1
ATOM 416 C C . SER A 1 58 ? 7.075 54.488 -30.302 1.00 23.23 58 SER A C 1
ATOM 418 O O . SER A 1 58 ? 7.815 54.507 -29.338 1.00 23.23 58 SER A O 1
ATOM 420 N N . SER A 1 59 ? 7.672 54.644 -31.489 1.00 22.86 59 SER A N 1
ATOM 421 C CA . SER A 1 59 ? 7.302 55.378 -32.709 1.00 22.86 59 SER A CA 1
ATOM 422 C C . SER A 1 59 ? 8.352 55.123 -33.814 1.00 22.86 59 SER A C 1
ATOM 424 O O . SER A 1 59 ? 9.471 54.731 -33.507 1.00 22.86 59 SER A O 1
ATOM 426 N N . ALA A 1 60 ? 7.966 55.430 -35.059 1.00 23.27 60 ALA A N 1
ATOM 427 C CA . ALA A 1 60 ? 8.798 55.868 -36.190 1.00 23.27 60 ALA A CA 1
ATOM 428 C C . ALA A 1 60 ? 9.829 54.901 -36.826 1.00 23.27 60 ALA A C 1
ATOM 430 O O . ALA A 1 60 ? 10.931 54.698 -36.336 1.00 23.27 60 ALA A O 1
ATOM 431 N N . THR A 1 61 ? 9.415 54.391 -37.996 1.00 26.31 61 THR A N 1
ATOM 432 C CA . THR A 1 61 ? 10.144 54.320 -39.282 1.00 26.31 61 THR A CA 1
ATOM 433 C C . THR A 1 61 ? 11.641 54.002 -39.279 1.00 26.31 61 THR A C 1
ATOM 435 O O . THR A 1 61 ? 12.444 54.881 -39.005 1.00 26.31 61 THR A O 1
ATOM 438 N N . ASP A 1 62 ? 11.993 52.822 -39.796 1.00 22.39 62 ASP A N 1
ATOM 439 C CA . ASP A 1 62 ? 12.969 52.734 -40.886 1.00 22.39 62 ASP A CA 1
ATOM 440 C C . ASP A 1 62 ? 12.756 51.462 -41.720 1.00 22.39 62 ASP A C 1
ATOM 442 O O . ASP A 1 62 ? 12.589 50.349 -41.221 1.00 22.39 62 ASP A O 1
ATOM 446 N N . VAL A 1 63 ? 12.691 51.677 -43.030 1.00 29.44 63 VAL A N 1
ATOM 447 C CA . VAL A 1 63 ? 12.701 50.667 -44.089 1.00 29.44 63 VAL A CA 1
ATOM 448 C C . VAL A 1 63 ? 14.073 49.994 -44.081 1.00 29.44 63 VAL A C 1
ATOM 450 O O . VAL A 1 63 ? 15.053 50.724 -44.033 1.00 29.44 63 VAL A O 1
ATOM 453 N N . LEU A 1 64 ? 14.147 48.654 -44.161 1.00 23.77 64 LEU A N 1
ATOM 454 C CA . LEU A 1 64 ? 15.156 47.876 -44.915 1.00 23.77 64 LEU A CA 1
ATOM 455 C C . LEU A 1 64 ? 15.001 46.352 -44.677 1.00 23.77 64 LEU A C 1
ATOM 457 O O . LEU A 1 64 ? 15.233 45.837 -43.590 1.00 23.77 64 LEU A O 1
ATOM 461 N N . THR A 1 65 ? 14.626 45.658 -45.757 1.00 25.03 65 THR A N 1
ATOM 462 C CA . THR A 1 65 ? 15.047 44.305 -46.183 1.00 25.03 65 THR A CA 1
ATOM 463 C C . THR A 1 65 ? 15.009 43.130 -45.194 1.00 25.03 65 THR A C 1
ATOM 465 O O . THR A 1 65 ? 15.885 42.951 -44.350 1.00 25.03 65 THR A O 1
ATOM 468 N N . GLU A 1 66 ? 14.075 42.210 -45.455 1.00 30.62 66 GLU A N 1
ATOM 469 C CA . GLU A 1 66 ? 14.171 40.795 -45.095 1.00 30.62 66 GLU A CA 1
ATOM 470 C C . GLU A 1 66 ? 15.481 40.191 -45.621 1.00 30.62 66 GLU A C 1
ATOM 472 O O . GLU A 1 66 ? 15.692 40.097 -46.825 1.00 30.62 66 GLU A O 1
ATOM 477 N N . THR A 1 67 ? 16.374 39.772 -44.730 1.00 29.94 67 THR A N 1
ATOM 478 C CA . THR A 1 67 ? 17.330 38.667 -44.920 1.00 29.94 67 THR A CA 1
ATOM 479 C C . THR A 1 67 ? 18.032 38.415 -43.580 1.00 29.94 67 THR A C 1
ATOM 481 O O . THR A 1 67 ? 18.325 39.342 -42.839 1.00 29.94 67 THR A O 1
ATOM 484 N N . THR A 1 68 ? 18.332 37.147 -43.275 1.00 33.66 68 THR A N 1
ATOM 485 C CA . THR A 1 68 ? 19.212 36.677 -42.176 1.00 33.66 68 THR A CA 1
ATOM 486 C C . THR A 1 68 ? 18.643 36.534 -40.746 1.00 33.66 68 THR A C 1
ATOM 488 O O . THR A 1 68 ? 19.093 37.159 -39.797 1.00 33.66 68 THR A O 1
ATOM 491 N N . SER A 1 69 ? 17.773 35.539 -40.524 1.00 29.75 69 SER A N 1
ATOM 492 C CA . SER A 1 69 ? 17.670 34.868 -39.201 1.00 29.75 69 SER A CA 1
ATOM 493 C C . SER A 1 69 ? 18.251 33.440 -39.191 1.00 29.75 69 SER A C 1
ATOM 495 O O . SER A 1 69 ? 18.517 32.875 -38.127 1.00 29.75 69 SER A O 1
ATOM 497 N N . GLY A 1 70 ? 18.523 32.868 -40.374 1.00 32.00 70 GLY A N 1
ATOM 498 C CA . GLY A 1 70 ? 19.140 31.545 -40.542 1.00 32.00 70 GLY A CA 1
ATOM 499 C C . GLY A 1 70 ? 20.670 31.523 -40.399 1.00 32.00 70 GLY A C 1
ATOM 500 O O . GLY A 1 70 ? 21.210 30.552 -39.875 1.00 32.00 70 GLY A O 1
ATOM 501 N N . GLY A 1 71 ? 21.366 32.601 -40.788 1.00 28.31 71 GLY A N 1
ATOM 502 C CA . GLY A 1 71 ? 22.839 32.661 -40.816 1.00 28.31 71 GLY A CA 1
ATOM 503 C C . GLY A 1 71 ? 23.501 32.659 -39.431 1.00 28.31 71 GLY A C 1
ATOM 504 O O . GLY A 1 71 ? 24.423 31.890 -39.178 1.00 28.31 71 GLY A O 1
ATOM 505 N N . VAL A 1 72 ? 22.958 33.421 -38.478 1.00 30.09 72 VAL A N 1
ATOM 506 C CA . VAL A 1 72 ? 23.547 33.582 -37.129 1.00 30.09 72 VAL A CA 1
ATOM 507 C C . VAL A 1 72 ? 23.424 32.309 -36.269 1.00 30.09 72 VAL A C 1
ATOM 509 O O . VAL A 1 72 ? 24.219 32.061 -35.359 1.00 30.09 72 VAL A O 1
ATOM 512 N N . LYS A 1 73 ? 22.452 31.434 -36.564 1.00 34.56 73 LYS A N 1
ATOM 513 C CA . LYS A 1 73 ? 22.336 30.111 -35.920 1.00 34.56 73 LYS A CA 1
ATOM 514 C C . LYS A 1 73 ? 23.333 29.086 -36.470 1.00 34.56 73 LYS A C 1
ATOM 516 O O . LYS A 1 73 ? 23.579 28.089 -35.789 1.00 34.56 73 LYS A O 1
ATOM 521 N N . LEU A 1 74 ? 23.879 29.307 -37.667 1.00 33.53 74 LEU A N 1
ATOM 522 C CA . LEU A 1 74 ? 24.814 28.402 -38.336 1.00 33.53 74 LEU A CA 1
ATOM 523 C C . LEU A 1 74 ? 26.243 28.592 -37.799 1.00 33.53 74 LEU A C 1
ATOM 525 O O . LEU A 1 74 ? 26.858 27.618 -37.364 1.00 33.53 74 LEU A O 1
ATOM 529 N N . GLU A 1 75 ? 26.716 29.839 -37.695 1.00 29.59 75 GLU A N 1
ATOM 530 C CA . GLU A 1 75 ? 28.042 30.172 -37.134 1.00 29.59 75 GLU A CA 1
ATOM 531 C C . GLU A 1 75 ? 28.218 29.675 -35.693 1.00 29.59 75 GLU A C 1
ATOM 533 O O . GLU A 1 75 ? 29.227 29.054 -35.355 1.00 29.59 75 GLU A O 1
ATOM 538 N N . ASN A 1 76 ? 27.186 29.832 -34.860 1.00 34.44 76 ASN A N 1
ATOM 539 C CA . ASN A 1 76 ? 27.220 29.394 -33.463 1.00 34.44 76 ASN A CA 1
ATOM 540 C C . ASN A 1 76 ? 27.218 27.860 -33.286 1.00 34.44 76 ASN A C 1
ATOM 542 O O . ASN A 1 76 ? 27.566 27.364 -32.215 1.00 34.44 76 ASN A O 1
ATOM 546 N N . ARG A 1 77 ? 26.825 27.080 -34.306 1.00 34.72 77 ARG A N 1
ATOM 547 C CA . ARG A 1 77 ? 26.854 25.601 -34.263 1.00 34.72 77 ARG A CA 1
ATOM 548 C C . ARG A 1 77 ? 28.133 25.023 -34.867 1.00 34.72 77 ARG A C 1
ATOM 550 O O . ARG A 1 77 ? 28.537 23.937 -34.456 1.00 34.72 77 ARG A O 1
ATOM 557 N N . LEU A 1 78 ? 28.777 25.750 -35.779 1.00 37.50 78 LEU A N 1
ATOM 558 C CA . LEU A 1 78 ? 30.056 25.382 -36.392 1.00 37.50 78 LEU A CA 1
ATOM 559 C C . LEU A 1 78 ? 31.232 25.493 -35.416 1.00 37.50 78 LEU A C 1
ATOM 561 O O . LEU A 1 78 ? 32.100 24.625 -35.416 1.00 37.50 78 LEU A O 1
ATOM 565 N N . GLN A 1 79 ? 31.217 26.477 -34.509 1.00 35.66 79 GLN A N 1
ATOM 566 C CA . GLN A 1 79 ? 32.249 26.624 -33.469 1.00 35.66 79 GLN A CA 1
ATOM 567 C C . GLN A 1 79 ? 32.285 25.477 -32.436 1.00 35.66 79 GLN A C 1
ATOM 569 O O . GLN A 1 79 ? 33.243 25.372 -31.678 1.00 35.66 79 GLN A O 1
ATOM 574 N N . ALA A 1 80 ? 31.279 24.594 -32.401 1.00 32.81 80 ALA A N 1
ATOM 575 C CA . ALA A 1 80 ? 31.201 23.486 -31.443 1.00 32.81 80 ALA A CA 1
ATOM 576 C C . ALA A 1 80 ? 31.759 22.140 -31.965 1.00 32.81 80 ALA A C 1
ATOM 578 O O . ALA A 1 80 ? 31.721 21.144 -31.239 1.00 32.81 80 ALA A O 1
ATOM 579 N N . ALA A 1 81 ? 32.254 22.076 -33.207 1.00 34.97 81 ALA A N 1
ATOM 580 C CA . ALA A 1 81 ? 32.856 20.872 -33.783 1.00 34.97 81 ALA A CA 1
ATOM 581 C C . ALA A 1 81 ? 34.388 20.894 -33.616 1.00 34.97 81 ALA A C 1
ATOM 583 O O . ALA A 1 81 ? 35.117 21.309 -34.511 1.00 34.97 81 ALA A O 1
ATOM 584 N N . GLU A 1 82 ? 34.895 20.448 -32.462 1.00 36.59 82 GLU A N 1
ATOM 585 C CA . GLU A 1 82 ? 36.342 20.281 -32.262 1.00 36.59 82 GLU A CA 1
ATOM 586 C C . GLU A 1 82 ? 36.893 19.151 -33.153 1.00 36.59 82 GLU A C 1
ATOM 588 O O . GLU A 1 82 ? 36.529 17.977 -33.007 1.00 36.59 82 GLU A O 1
ATOM 593 N N . ILE A 1 83 ? 37.802 19.516 -34.060 1.00 40.19 83 ILE A N 1
ATOM 594 C CA . ILE A 1 83 ? 38.656 18.603 -34.824 1.00 40.19 83 ILE A CA 1
ATOM 595 C C . ILE A 1 83 ? 39.922 18.368 -33.991 1.00 40.19 83 ILE A C 1
ATOM 597 O O . ILE A 1 83 ? 40.677 19.307 -33.749 1.00 40.19 83 ILE A O 1
ATOM 601 N N . ALA A 1 84 ? 40.163 17.135 -33.538 1.00 34.38 84 ALA A N 1
ATOM 602 C CA . ALA A 1 84 ? 41.370 16.789 -32.781 1.00 34.38 84 ALA A CA 1
ATOM 603 C C . ALA A 1 84 ? 42.268 15.832 -33.595 1.00 34.38 84 ALA A C 1
ATOM 605 O O . ALA A 1 84 ? 41.763 14.832 -34.123 1.00 34.38 84 ALA A O 1
ATOM 606 N N . PRO A 1 85 ? 43.587 16.087 -33.701 1.00 31.94 85 PRO A N 1
ATOM 607 C CA . PRO A 1 85 ? 44.508 15.178 -34.382 1.00 31.94 85 PRO A CA 1
ATOM 608 C C . PRO A 1 85 ? 44.718 13.894 -33.557 1.00 31.94 85 PRO A C 1
ATOM 610 O O . PRO A 1 85 ? 44.842 13.953 -32.333 1.00 31.94 85 PRO A O 1
ATOM 613 N N . SER A 1 86 ? 44.752 12.722 -34.208 1.00 35.81 86 SER A N 1
ATOM 614 C CA . SER A 1 86 ? 45.064 11.438 -33.555 1.00 35.81 86 SER A CA 1
ATOM 615 C C . SER A 1 86 ? 46.460 10.936 -33.938 1.00 35.81 86 SER A C 1
ATOM 617 O O . SER A 1 86 ? 46.944 11.213 -35.032 1.00 35.81 86 SER A O 1
ATOM 619 N N . GLN A 1 87 ? 47.112 10.179 -33.046 1.00 38.88 87 GLN A N 1
ATOM 620 C CA . GLN A 1 87 ? 48.518 9.759 -33.186 1.00 38.88 87 GLN A CA 1
ATOM 621 C C . GLN A 1 87 ? 48.798 8.775 -34.347 1.00 38.88 87 GLN A C 1
ATOM 623 O O . GLN A 1 87 ? 49.940 8.371 -34.532 1.00 38.88 87 GLN A O 1
ATOM 628 N N . SER A 1 88 ? 47.791 8.399 -35.142 1.00 37.41 88 SER A N 1
ATOM 629 C CA . SER A 1 88 ? 47.905 7.457 -36.266 1.00 37.41 88 SER A CA 1
ATOM 630 C C . SER A 1 88 ? 47.770 8.100 -37.658 1.00 37.41 88 SER A C 1
ATOM 632 O O . SER A 1 88 ? 47.562 7.386 -38.634 1.00 37.41 88 SER A O 1
ATOM 634 N N . GLY A 1 89 ? 47.858 9.433 -37.772 1.00 36.22 89 GLY A N 1
ATOM 635 C CA . GLY A 1 89 ? 47.764 10.153 -39.057 1.00 36.22 89 GLY A CA 1
ATOM 636 C C . GLY A 1 89 ? 46.336 10.379 -39.580 1.00 36.22 89 GLY A C 1
ATOM 637 O O . GLY A 1 89 ? 46.156 11.011 -40.614 1.00 36.22 89 GLY A O 1
ATOM 638 N N . ASN A 1 90 ? 45.314 9.917 -38.852 1.00 39.25 90 ASN A N 1
ATOM 639 C CA . ASN A 1 90 ? 43.894 10.142 -39.148 1.00 39.25 90 ASN A CA 1
ATOM 640 C C . ASN A 1 90 ? 43.290 11.227 -38.234 1.00 39.25 90 ASN A C 1
ATOM 642 O O . ASN A 1 90 ? 43.705 11.396 -37.081 1.00 39.25 90 ASN A O 1
ATOM 646 N N . VAL A 1 91 ? 42.271 11.938 -38.722 1.00 45.00 91 VAL A N 1
ATOM 647 C CA . VAL A 1 91 ? 41.622 13.058 -38.015 1.00 45.00 91 VAL A CA 1
ATOM 648 C C . VAL A 1 91 ? 40.326 12.586 -37.347 1.00 45.00 91 VAL A C 1
ATOM 650 O O . VAL A 1 91 ? 39.506 11.909 -37.971 1.00 45.00 91 VAL A O 1
ATOM 653 N N . GLN A 1 92 ? 40.128 12.926 -36.065 1.00 40.94 92 GLN A N 1
ATOM 654 C CA . GLN A 1 92 ? 38.872 12.662 -35.354 1.00 40.94 92 GLN A CA 1
ATOM 655 C C . GLN A 1 92 ? 37.963 13.890 -35.405 1.00 40.94 92 GLN A C 1
ATOM 657 O O . GLN A 1 92 ? 38.287 14.932 -34.835 1.00 40.94 92 GLN A O 1
ATOM 662 N N . VAL A 1 93 ? 36.784 13.733 -36.011 1.00 42.75 93 VAL A N 1
ATOM 663 C CA . VAL A 1 93 ? 35.712 14.736 -35.953 1.00 42.75 93 VAL A CA 1
ATOM 664 C C . VAL A 1 93 ? 34.605 14.216 -35.039 1.00 42.75 93 VAL A C 1
ATOM 666 O O . VAL A 1 93 ? 34.024 13.155 -35.283 1.00 42.75 93 VAL A O 1
ATOM 669 N N . LYS A 1 94 ? 34.326 14.932 -33.945 1.00 40.56 94 LYS A N 1
ATOM 670 C CA . LYS A 1 94 ? 33.270 14.563 -32.991 1.00 40.56 94 LYS A CA 1
ATOM 671 C C . LYS A 1 94 ? 31.954 15.241 -33.377 1.00 40.56 94 LYS A C 1
ATOM 673 O O . LYS A 1 94 ? 31.846 16.460 -33.352 1.00 40.56 94 LYS A O 1
ATOM 678 N N . SER A 1 95 ? 30.926 14.447 -33.675 1.00 39.34 95 SER A N 1
ATOM 679 C CA . SER A 1 95 ? 29.543 14.939 -33.744 1.00 39.34 95 SER A CA 1
ATOM 680 C C . SER A 1 95 ? 29.000 15.137 -32.326 1.00 39.34 95 SER A C 1
ATOM 682 O O . SER A 1 95 ? 29.096 14.235 -31.492 1.00 39.34 95 SER A O 1
ATOM 684 N N . ALA A 1 96 ? 28.363 16.283 -32.058 1.00 37.53 96 ALA A N 1
ATOM 685 C CA . ALA A 1 96 ? 27.787 16.624 -30.751 1.00 37.53 96 ALA A CA 1
ATOM 686 C C . ALA A 1 96 ? 26.709 15.631 -30.247 1.00 37.53 96 ALA A C 1
ATOM 688 O O . ALA A 1 96 ? 26.312 15.694 -29.084 1.00 37.53 96 ALA A O 1
ATOM 689 N N . LYS A 1 97 ? 26.230 14.704 -31.095 1.00 38.00 97 LYS A N 1
ATOM 690 C CA . LYS A 1 97 ? 25.189 13.713 -30.757 1.00 38.00 97 LYS A CA 1
ATOM 691 C C . LYS A 1 97 ? 25.632 12.243 -30.840 1.00 38.00 97 LYS A C 1
ATOM 693 O O . LYS A 1 97 ? 24.905 11.379 -30.354 1.00 38.00 97 LYS A O 1
ATOM 698 N N . SER A 1 98 ? 26.807 11.928 -31.392 1.00 35.91 98 SER A N 1
ATOM 699 C CA . SER A 1 98 ? 27.288 10.546 -31.562 1.00 35.91 98 SER A CA 1
ATOM 700 C C . SER A 1 98 ? 28.545 10.290 -30.727 1.00 35.91 98 SER A C 1
ATOM 702 O O . SER A 1 98 ? 29.597 10.866 -30.975 1.00 35.91 98 SER A O 1
ATOM 704 N N . LYS A 1 99 ? 28.472 9.368 -29.756 1.00 33.47 99 LYS A N 1
ATOM 705 C CA . LYS A 1 99 ? 29.627 8.942 -28.934 1.00 33.47 99 LYS A CA 1
ATOM 706 C C . LYS A 1 99 ? 30.661 8.083 -29.691 1.00 33.47 99 LYS A C 1
ATOM 708 O O . LYS A 1 99 ? 31.611 7.614 -29.069 1.00 33.47 99 LYS A O 1
ATOM 713 N N . LYS A 1 100 ? 30.491 7.836 -30.996 1.00 34.59 100 LYS A N 1
ATOM 714 C CA . LYS A 1 100 ? 31.460 7.090 -31.819 1.00 34.59 100 LYS A CA 1
ATOM 715 C C . LYS A 1 100 ? 32.317 8.064 -32.627 1.00 34.59 100 LYS A C 1
ATOM 717 O O . LYS A 1 100 ? 31.800 8.726 -33.520 1.00 34.59 100 LYS A O 1
ATOM 722 N N . ALA A 1 101 ? 33.615 8.114 -32.324 1.00 33.81 101 ALA A N 1
ATOM 723 C CA . ALA A 1 101 ? 34.606 8.774 -33.168 1.00 33.81 101 ALA A CA 1
ATOM 724 C C . ALA A 1 101 ? 34.774 7.958 -34.458 1.00 33.81 101 ALA A C 1
ATOM 726 O O . ALA A 1 101 ? 35.112 6.775 -34.405 1.00 33.81 101 ALA A O 1
ATOM 727 N N . ILE A 1 102 ? 34.489 8.571 -35.602 1.00 44.62 102 ILE A N 1
ATOM 728 C CA . ILE A 1 102 ? 34.733 7.975 -36.915 1.00 44.62 102 ILE A CA 1
ATOM 729 C C . ILE A 1 102 ? 36.136 8.435 -37.322 1.00 44.62 102 ILE A C 1
ATOM 731 O O . ILE A 1 102 ? 36.400 9.635 -37.329 1.00 44.62 102 ILE A O 1
ATOM 735 N N . LEU A 1 103 ? 37.058 7.497 -37.570 1.00 40.69 103 LEU A N 1
ATOM 736 C CA . LEU A 1 103 ? 38.380 7.835 -38.102 1.00 40.69 103 LEU A CA 1
ATOM 737 C C . LEU A 1 103 ? 38.222 8.236 -39.569 1.00 40.69 103 LEU A C 1
ATOM 739 O O . LEU A 1 103 ? 37.769 7.430 -40.386 1.00 40.69 103 LEU A O 1
ATOM 743 N N . PHE A 1 104 ? 38.604 9.468 -39.882 1.00 52.25 104 PHE A N 1
ATOM 744 C CA . PHE A 1 104 ? 38.649 9.982 -41.242 1.00 52.25 104 PHE A CA 1
ATOM 745 C C . PHE A 1 104 ? 40.090 10.018 -41.744 1.00 52.25 104 PHE A C 1
ATOM 747 O O . PHE A 1 104 ? 41.001 10.361 -40.985 1.00 52.25 104 PHE A O 1
ATOM 754 N N . ARG A 1 105 ? 40.266 9.736 -43.041 1.00 57.81 105 ARG A N 1
ATOM 755 C CA . ARG A 1 105 ? 41.395 10.292 -43.792 1.00 57.81 105 ARG A CA 1
ATOM 756 C C . ARG A 1 105 ? 41.357 11.826 -43.651 1.00 57.81 105 ARG A C 1
ATOM 758 O O . ARG A 1 105 ? 40.254 12.381 -43.706 1.00 57.81 105 ARG A O 1
ATOM 765 N N . PRO A 1 106 ? 42.491 12.505 -43.419 1.00 60.03 106 PRO A N 1
ATOM 766 C CA . PRO A 1 106 ? 42.530 13.947 -43.157 1.00 60.03 106 PRO A CA 1
ATOM 767 C C . PRO A 1 106 ? 41.817 14.772 -44.239 1.00 60.03 106 PRO A C 1
ATOM 769 O O . PRO A 1 106 ? 41.076 15.697 -43.913 1.00 60.03 106 PRO A O 1
ATOM 772 N N . GLU A 1 107 ? 41.927 14.357 -45.499 1.00 66.25 107 GLU A N 1
ATOM 773 C CA . GLU A 1 107 ? 41.296 15.001 -46.652 1.00 66.25 107 GLU A CA 1
ATOM 774 C C . GLU A 1 107 ? 39.758 14.944 -46.599 1.00 66.25 107 GLU A C 1
ATOM 776 O O . GLU A 1 107 ? 39.066 15.906 -46.924 1.00 66.25 107 GLU A O 1
ATOM 781 N N . LEU A 1 108 ? 39.196 13.826 -46.129 1.00 67.88 108 LEU A N 1
ATOM 782 C CA . LEU A 1 108 ? 37.746 13.616 -46.025 1.00 67.88 108 LEU A CA 1
ATOM 783 C C . LEU A 1 108 ? 37.129 14.483 -44.912 1.00 67.88 108 LEU A C 1
ATOM 785 O O . LEU A 1 108 ? 36.001 14.970 -45.035 1.00 67.88 108 LEU A O 1
ATOM 789 N N . ALA A 1 109 ? 37.880 14.697 -43.827 1.00 65.69 109 ALA A N 1
ATOM 790 C CA . ALA A 1 109 ? 37.485 15.582 -42.735 1.00 65.69 109 ALA A CA 1
ATOM 791 C C . ALA A 1 109 ? 37.502 17.058 -43.164 1.00 65.69 109 ALA A C 1
ATOM 793 O O . ALA A 1 109 ? 36.600 17.808 -42.790 1.00 65.69 109 ALA A O 1
ATOM 794 N N . GLU A 1 110 ? 38.485 17.458 -43.972 1.00 70.31 110 GLU A N 1
ATOM 795 C CA . GLU A 1 110 ? 38.613 18.819 -44.496 1.00 70.31 110 GLU A CA 1
ATOM 796 C C . GLU A 1 110 ? 37.483 19.169 -45.470 1.00 70.31 110 GLU A C 1
ATOM 798 O O . GLU A 1 110 ? 36.831 20.197 -45.293 1.00 70.31 110 GLU A O 1
ATOM 803 N N . VAL A 1 111 ? 37.165 18.271 -46.411 1.00 73.06 111 VAL A N 1
ATOM 804 C CA . VAL A 1 111 ? 36.023 18.425 -47.334 1.00 73.06 111 VAL A CA 1
ATOM 805 C C . VAL A 1 111 ? 34.706 18.538 -46.568 1.00 73.06 111 VAL A C 1
ATOM 807 O O . VAL A 1 111 ? 33.883 19.408 -46.848 1.00 73.06 111 VAL A O 1
ATOM 810 N N . THR A 1 112 ? 34.512 17.701 -45.548 1.00 67.56 112 THR A N 1
ATOM 811 C CA . THR A 1 112 ? 33.299 17.750 -44.719 1.00 67.56 112 THR A CA 1
ATOM 812 C C . THR A 1 112 ? 33.211 19.059 -43.929 1.00 67.56 112 THR A C 1
ATOM 814 O O . THR A 1 112 ? 32.135 19.643 -43.819 1.00 67.56 112 THR A O 1
ATOM 817 N N . ALA A 1 113 ? 34.332 19.553 -43.396 1.00 68.31 113 ALA A N 1
ATOM 818 C CA . ALA A 1 113 ? 34.380 20.819 -42.672 1.00 68.31 113 ALA A CA 1
ATOM 819 C C . ALA A 1 113 ? 34.142 22.030 -43.592 1.00 68.31 113 ALA A C 1
ATOM 821 O O . ALA A 1 113 ? 33.430 22.949 -43.197 1.00 68.31 113 ALA A O 1
ATOM 822 N N . ALA A 1 114 ? 34.684 22.012 -44.812 1.00 70.00 114 ALA A N 1
ATOM 823 C CA . ALA A 1 114 ? 34.479 23.034 -45.839 1.00 70.00 114 ALA A CA 1
ATOM 824 C C . ALA A 1 114 ? 33.005 23.171 -46.241 1.00 70.00 114 ALA A C 1
ATOM 826 O O . ALA A 1 114 ? 32.447 24.268 -46.200 1.00 70.00 114 ALA A O 1
ATOM 827 N N . LEU A 1 115 ? 32.332 22.047 -46.502 1.00 73.56 115 LEU A N 1
ATOM 828 C CA . LEU A 1 115 ? 30.893 22.031 -46.781 1.00 73.56 115 LEU A CA 1
ATOM 829 C C . LEU A 1 115 ? 30.080 22.606 -45.616 1.00 73.56 115 LEU A C 1
ATOM 831 O O . LEU A 1 115 ? 29.169 23.405 -45.819 1.00 73.56 115 LEU A O 1
ATOM 835 N N . LEU A 1 116 ? 30.422 22.233 -44.380 1.00 71.12 116 LEU A N 1
ATOM 836 C CA . LEU A 1 116 ? 29.729 22.724 -43.189 1.00 71.12 116 LEU A CA 1
ATOM 837 C C . LEU A 1 116 ? 29.935 24.232 -42.965 1.00 71.12 116 LEU A C 1
ATOM 839 O O . LEU A 1 116 ? 29.019 24.884 -42.471 1.00 71.12 116 LEU A O 1
ATOM 843 N N . ARG A 1 117 ? 31.077 24.803 -43.375 1.00 71.56 117 ARG A N 1
ATOM 844 C CA . ARG A 1 117 ? 31.335 26.257 -43.362 1.00 71.56 117 ARG A CA 1
ATOM 845 C C . ARG A 1 117 ? 30.541 27.044 -44.415 1.00 71.56 117 ARG A C 1
ATOM 847 O O . ARG A 1 117 ? 30.592 28.269 -44.397 1.00 71.56 117 ARG A O 1
ATOM 854 N N . GLY A 1 118 ? 29.790 26.371 -45.289 1.00 63.06 118 GLY A N 1
ATOM 855 C CA . GLY A 1 118 ? 28.985 27.012 -46.331 1.00 63.06 118 GLY A CA 1
ATOM 856 C C . GLY A 1 118 ? 29.758 27.320 -47.613 1.00 63.06 118 GLY A C 1
ATOM 857 O O . GLY A 1 118 ? 29.281 28.102 -48.434 1.00 63.06 118 GLY A O 1
ATOM 858 N N . GLU A 1 119 ? 30.934 26.715 -47.800 1.00 70.25 119 GLU A N 1
ATOM 859 C CA . GLU A 1 119 ? 31.649 26.773 -49.074 1.00 70.25 119 GLU A CA 1
ATOM 860 C C . GLU A 1 119 ? 30.806 26.088 -50.173 1.00 70.25 119 GLU A C 1
ATOM 862 O O . GLU A 1 119 ? 30.075 25.125 -49.919 1.00 70.25 119 GLU A O 1
ATOM 867 N N . GLY A 1 120 ? 30.835 26.633 -51.394 1.00 69.25 120 GLY A N 1
ATOM 868 C CA . GLY A 1 120 ? 29.970 26.178 -52.484 1.00 69.25 120 GLY A CA 1
ATOM 869 C C . GLY A 1 120 ? 30.198 24.703 -52.825 1.00 69.25 120 GLY A C 1
ATOM 870 O O . GLY A 1 120 ? 31.317 24.319 -53.152 1.00 69.25 120 GLY A O 1
ATOM 871 N N . VAL A 1 121 ? 29.125 23.899 -52.806 1.00 71.38 121 VAL A N 1
ATOM 872 C CA . VAL A 1 121 ? 29.157 22.435 -53.023 1.00 71.38 121 VAL A CA 1
ATOM 873 C C . VAL A 1 121 ? 29.967 22.055 -54.266 1.00 71.38 121 VAL A C 1
ATOM 875 O O . VAL A 1 121 ? 30.815 21.172 -54.198 1.00 71.38 121 VAL A O 1
ATOM 878 N N . GLU A 1 122 ? 29.766 22.759 -55.379 1.00 69.38 122 GLU A N 1
ATOM 879 C CA . GLU A 1 122 ? 30.460 22.482 -56.640 1.00 69.38 122 GLU A CA 1
ATOM 880 C C . GLU A 1 122 ? 31.968 22.748 -56.561 1.00 69.38 122 GLU A C 1
ATOM 882 O O . GLU A 1 122 ? 32.766 21.951 -57.048 1.00 69.38 122 GLU A O 1
ATOM 887 N N . ILE A 1 123 ? 32.366 23.838 -55.903 1.00 69.19 123 ILE A N 1
ATOM 888 C CA . ILE A 1 123 ? 33.765 24.270 -55.784 1.00 69.19 123 ILE A CA 1
ATOM 889 C C . ILE A 1 123 ? 34.519 23.337 -54.834 1.00 69.19 123 ILE A C 1
ATOM 891 O O . ILE A 1 123 ? 35.640 22.918 -55.120 1.00 69.19 123 ILE A O 1
ATOM 895 N N . THR A 1 124 ? 33.888 22.984 -53.715 1.00 73.12 124 THR A N 1
ATOM 896 C CA . THR A 1 124 ? 34.491 22.148 -52.677 1.00 73.12 124 THR A CA 1
ATOM 897 C C . THR A 1 124 ? 34.586 20.684 -53.103 1.00 73.12 124 THR A C 1
ATOM 899 O O . THR A 1 124 ? 35.555 20.021 -52.742 1.00 73.12 124 THR A O 1
ATOM 902 N N . LEU A 1 125 ? 33.615 20.159 -53.861 1.00 74.56 125 LEU A N 1
ATOM 903 C CA . LEU A 1 125 ? 33.561 18.733 -54.204 1.00 74.56 125 LEU A CA 1
ATOM 904 C C . LEU A 1 125 ? 34.206 18.371 -55.544 1.00 74.56 125 LEU A C 1
ATOM 906 O O . LEU A 1 125 ? 34.722 17.259 -55.663 1.00 74.56 125 LEU A O 1
ATOM 910 N N . ALA A 1 126 ? 34.223 19.272 -56.535 1.00 72.25 126 ALA A N 1
ATOM 911 C CA . ALA A 1 126 ? 34.781 18.985 -57.862 1.00 72.25 126 ALA A CA 1
ATOM 912 C C . ALA A 1 126 ? 36.221 18.416 -57.855 1.00 72.25 126 ALA A C 1
ATOM 914 O O . ALA A 1 126 ? 36.471 17.473 -58.606 1.00 72.25 126 ALA A O 1
ATOM 915 N N . PRO A 1 127 ? 37.158 18.874 -56.995 1.00 75.12 127 PRO A N 1
ATOM 916 C CA . PRO A 1 127 ? 38.535 18.353 -56.955 1.00 75.12 127 PRO A CA 1
ATOM 917 C C . PRO A 1 127 ? 38.683 16.913 -56.430 1.00 75.12 127 PRO A C 1
ATOM 919 O O . PRO A 1 127 ? 39.772 16.327 -56.513 1.00 75.12 127 PRO A O 1
ATOM 922 N N . TRP A 1 128 ? 37.614 16.368 -55.841 1.00 71.38 128 TRP A N 1
ATOM 923 C CA . TRP A 1 128 ? 37.591 15.083 -55.133 1.00 71.38 128 TRP A CA 1
ATOM 924 C C . TRP A 1 128 ? 36.779 14.007 -55.859 1.00 71.38 128 TRP A C 1
ATOM 926 O O . TRP A 1 128 ? 36.798 12.839 -55.457 1.00 71.38 128 TRP A O 1
ATOM 936 N N . ILE A 1 129 ? 36.107 14.379 -56.950 1.00 66.44 129 ILE A N 1
ATOM 937 C CA . ILE A 1 129 ? 35.455 13.442 -57.864 1.00 66.44 129 ILE A CA 1
ATOM 938 C C . ILE A 1 129 ? 36.515 12.467 -58.408 1.00 66.44 129 ILE A C 1
ATOM 940 O O . ILE A 1 129 ? 37.580 12.884 -58.859 1.00 66.44 129 ILE A O 1
ATOM 944 N N . GLY A 1 130 ? 36.262 11.159 -58.285 1.00 64.50 130 GLY A N 1
ATOM 945 C CA . GLY A 1 130 ? 37.192 10.086 -58.676 1.00 64.50 130 GLY A CA 1
ATOM 946 C C . GLY A 1 130 ? 38.264 9.712 -57.637 1.00 64.50 130 GLY A C 1
ATOM 947 O O . GLY A 1 130 ? 38.890 8.665 -57.772 1.00 64.50 130 GLY A O 1
ATOM 948 N N . LYS A 1 131 ? 38.465 10.510 -56.575 1.00 67.62 131 LYS A N 1
ATOM 949 C CA . LYS A 1 131 ? 39.443 10.217 -55.501 1.00 67.62 131 LYS A CA 1
ATOM 950 C C . LYS A 1 131 ? 38.835 9.525 -54.285 1.00 67.62 131 LYS A C 1
ATOM 952 O O . LYS A 1 131 ? 39.527 8.771 -53.604 1.00 67.62 131 LYS A O 1
ATOM 957 N N . PHE A 1 132 ? 37.569 9.806 -53.991 1.00 70.44 132 PHE A N 1
ATOM 958 C CA . PHE A 1 132 ? 36.846 9.181 -52.887 1.00 70.44 132 PHE A CA 1
ATOM 959 C C . PHE A 1 132 ? 36.026 7.991 -53.364 1.00 70.44 132 PHE A C 1
ATOM 961 O O . PHE A 1 132 ? 35.334 8.039 -54.382 1.00 70.44 132 PHE A O 1
ATOM 968 N N . THR A 1 133 ? 36.078 6.929 -52.573 1.00 68.19 133 THR A N 1
ATOM 969 C CA . THR A 1 133 ? 35.242 5.748 -52.750 1.00 68.19 133 THR A CA 1
ATOM 970 C C . THR A 1 133 ? 33.774 6.064 -52.420 1.00 68.19 133 THR A C 1
ATOM 972 O O . THR A 1 133 ? 33.486 6.944 -51.603 1.00 68.19 133 THR A O 1
ATOM 975 N N . PRO A 1 134 ? 32.809 5.311 -52.978 1.00 65.44 134 PRO A N 1
ATOM 976 C CA . PRO A 1 134 ? 31.391 5.440 -52.623 1.00 65.44 134 PRO A CA 1
ATOM 977 C C . PRO A 1 134 ? 31.110 5.348 -51.112 1.00 65.44 134 PRO A C 1
ATOM 979 O O . PRO A 1 134 ? 30.210 6.004 -50.591 1.00 65.44 134 PRO A O 1
ATOM 982 N N . GLU A 1 135 ? 31.895 4.557 -50.376 1.00 66.75 135 GLU A N 1
ATOM 983 C CA . GLU A 1 135 ? 31.770 4.427 -48.920 1.00 66.75 135 GLU A CA 1
ATOM 984 C C . GLU A 1 135 ? 32.240 5.674 -48.165 1.00 66.75 135 GLU A C 1
ATOM 986 O O . GLU A 1 135 ? 31.686 6.011 -47.117 1.00 66.75 135 GLU A O 1
ATOM 991 N N . GLU A 1 136 ? 33.242 6.376 -48.690 1.00 72.75 136 GLU A N 1
ATOM 992 C CA . GLU A 1 136 ? 33.713 7.652 -48.153 1.00 72.75 136 GLU A CA 1
ATOM 993 C C . GLU A 1 136 ? 32.684 8.759 -48.409 1.00 72.75 136 GLU A C 1
ATOM 995 O O . GLU A 1 136 ? 32.345 9.490 -47.476 1.00 72.75 136 GLU A O 1
ATOM 1000 N N . TRP A 1 137 ? 32.074 8.801 -49.598 1.00 74.31 137 TRP A N 1
ATOM 1001 C CA . TRP A 1 137 ? 30.962 9.715 -49.892 1.00 74.31 137 TRP A CA 1
ATOM 1002 C C . TRP A 1 137 ? 29.743 9.485 -48.996 1.00 74.31 137 TRP A C 1
ATOM 1004 O O . TRP A 1 137 ? 29.153 10.444 -48.500 1.00 74.31 137 TRP A O 1
ATOM 1014 N N . ASN A 1 138 ? 29.409 8.229 -48.689 1.00 70.69 138 ASN A N 1
ATOM 1015 C CA . ASN A 1 138 ? 28.340 7.909 -47.739 1.00 70.69 138 ASN A CA 1
ATOM 1016 C C . ASN A 1 138 ? 28.616 8.457 -46.332 1.00 70.69 138 ASN A C 1
ATOM 1018 O O . ASN A 1 138 ? 27.688 8.890 -45.644 1.00 70.69 138 ASN A O 1
ATOM 1022 N N . LYS A 1 139 ? 29.881 8.465 -45.891 1.00 72.56 139 LYS A N 1
ATOM 1023 C CA . LYS A 1 139 ? 30.265 9.061 -44.601 1.00 72.56 139 LYS A CA 1
ATOM 1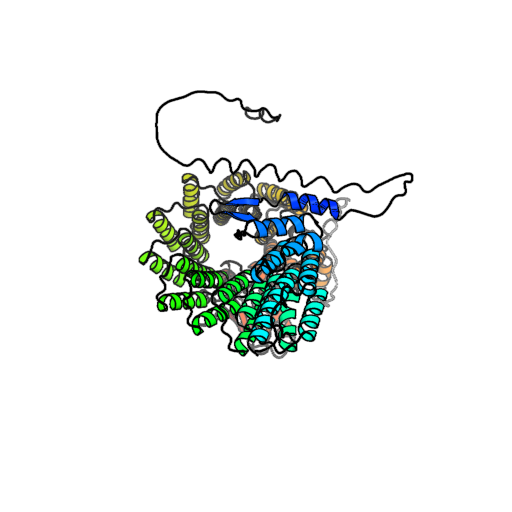024 C C . LYS A 1 139 ? 30.117 10.582 -44.625 1.00 72.56 139 LYS A C 1
ATOM 1026 O O . LYS A 1 139 ? 29.597 11.131 -43.655 1.00 72.56 139 LYS A O 1
ATOM 1031 N N . VAL A 1 140 ? 30.504 11.237 -45.724 1.00 73.44 140 VAL A N 1
ATOM 1032 C CA . VAL A 1 140 ? 30.324 12.689 -45.915 1.00 73.44 140 VAL A CA 1
ATOM 1033 C C . VAL A 1 140 ? 28.842 13.047 -45.886 1.00 73.44 140 VAL A C 1
ATOM 1035 O O . VAL A 1 140 ? 28.437 13.876 -45.078 1.00 73.44 140 VAL A O 1
ATOM 1038 N N . LEU A 1 141 ? 28.009 12.366 -46.678 1.00 73.38 141 LEU A N 1
ATOM 1039 C CA . LEU A 1 141 ? 26.558 12.580 -46.714 1.00 73.38 141 LEU A CA 1
ATOM 1040 C C . LEU A 1 141 ? 25.909 12.382 -45.339 1.00 73.38 141 LEU A C 1
ATOM 1042 O O . LEU A 1 141 ? 25.102 13.207 -44.910 1.00 73.38 141 LEU A O 1
ATOM 1046 N N . ALA A 1 142 ? 26.287 11.324 -44.616 1.00 69.12 142 ALA A N 1
ATOM 1047 C CA . ALA A 1 142 ? 25.770 11.064 -43.276 1.00 69.12 142 ALA A CA 1
ATOM 1048 C C . ALA A 1 142 ? 26.161 12.161 -42.273 1.00 69.12 142 ALA A C 1
ATOM 1050 O O . ALA A 1 142 ? 25.335 12.557 -41.452 1.00 69.12 142 ALA A O 1
ATOM 1051 N N . GLN A 1 143 ? 27.401 12.653 -42.333 1.00 71.44 143 GLN A N 1
ATOM 1052 C CA . GLN A 1 143 ? 27.901 13.661 -41.405 1.00 71.44 143 GLN A CA 1
ATOM 1053 C C . GLN A 1 143 ? 27.366 15.054 -41.728 1.00 71.44 143 GLN A C 1
ATOM 1055 O O . GLN A 1 143 ? 26.880 15.726 -40.826 1.00 71.44 143 GLN A O 1
ATOM 1060 N N . VAL A 1 144 ? 27.388 15.468 -42.995 1.00 75.06 144 VAL A N 1
ATOM 1061 C CA . VAL A 1 144 ? 26.781 16.726 -43.453 1.00 75.06 144 VAL A CA 1
ATOM 1062 C C . VAL A 1 144 ? 25.287 16.736 -43.126 1.00 75.06 144 VAL A C 1
ATOM 1064 O O . VAL A 1 144 ? 24.774 17.711 -42.577 1.00 75.06 144 VAL A O 1
ATOM 1067 N N . GLY A 1 145 ? 24.608 15.613 -43.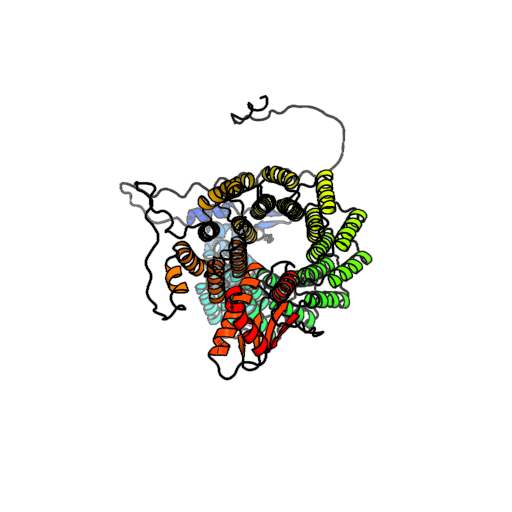357 1.00 66.31 145 GLY A N 1
ATOM 1068 C CA . GLY A 1 145 ? 23.191 15.428 -43.067 1.00 66.31 145 GLY A CA 1
ATOM 1069 C C . GLY A 1 145 ? 22.804 15.518 -41.588 1.00 66.31 145 GLY A C 1
ATOM 1070 O O . GLY A 1 145 ? 21.674 15.904 -41.277 1.00 66.31 145 GLY A O 1
ATOM 1071 N N . ASP A 1 146 ? 23.724 15.214 -40.668 1.00 66.81 146 ASP A N 1
ATOM 1072 C CA . ASP A 1 146 ? 23.505 15.393 -39.227 1.00 66.81 146 ASP A CA 1
ATOM 1073 C C . ASP A 1 146 ? 23.450 16.887 -38.825 1.00 66.81 146 ASP A C 1
ATOM 1075 O O . ASP A 1 146 ? 22.875 17.219 -37.781 1.00 66.81 146 ASP A O 1
ATOM 1079 N N . PHE A 1 147 ? 24.009 17.791 -39.643 1.00 68.94 147 PHE A N 1
ATOM 1080 C CA . PHE A 1 147 ? 24.004 19.242 -39.411 1.00 68.94 147 PHE A CA 1
ATOM 1081 C C . PHE A 1 147 ? 23.018 19.997 -40.316 1.00 68.94 147 PHE A C 1
ATOM 1083 O O . PHE A 1 147 ? 22.326 20.889 -39.819 1.00 68.94 147 PHE A O 1
ATOM 1090 N N . HIS A 1 148 ? 22.930 19.648 -41.606 1.00 76.44 148 HIS A N 1
ATOM 1091 C CA . HIS A 1 148 ? 22.085 20.323 -42.596 1.00 76.44 148 HIS A CA 1
ATOM 1092 C C . HIS A 1 148 ? 21.608 19.358 -43.699 1.00 76.44 148 HIS A C 1
ATOM 1094 O O . HIS A 1 148 ? 22.361 18.987 -44.598 1.00 76.44 148 HIS A O 1
ATOM 1100 N N . TRP A 1 149 ? 20.332 18.962 -43.667 1.00 76.62 149 TRP A N 1
ATOM 1101 C CA . TRP A 1 149 ? 19.785 17.969 -44.605 1.00 76.62 149 TRP A CA 1
ATOM 1102 C C . TRP A 1 149 ? 19.675 18.491 -46.052 1.00 76.62 149 TRP A C 1
ATOM 1104 O O . TRP A 1 149 ? 19.945 17.730 -46.973 1.00 76.62 149 TRP A O 1
ATOM 1114 N N . GLU A 1 150 ? 19.394 19.786 -46.268 1.00 76.81 150 GLU A N 1
ATOM 1115 C CA . GLU A 1 150 ? 19.377 20.388 -47.622 1.00 76.81 150 GLU A CA 1
ATOM 1116 C C . GLU A 1 150 ? 20.761 20.360 -48.267 1.00 76.81 150 GLU A C 1
ATOM 1118 O O . GLU A 1 150 ? 20.893 20.182 -49.472 1.00 76.81 150 GLU A O 1
ATOM 1123 N N . LEU A 1 151 ? 21.812 20.512 -47.456 1.00 77.38 151 LEU A N 1
ATOM 1124 C CA . LEU A 1 151 ? 23.180 20.467 -47.951 1.00 77.38 151 LEU A CA 1
ATOM 1125 C C . LEU A 1 151 ? 23.539 19.032 -48.338 1.00 77.38 151 LEU A C 1
ATOM 1127 O O . LEU A 1 151 ? 24.169 18.826 -49.364 1.00 77.38 151 LEU A O 1
ATOM 1131 N N . ALA A 1 152 ? 23.077 18.038 -47.573 1.00 78.56 152 ALA A N 1
ATOM 1132 C CA . ALA A 1 152 ? 23.232 16.633 -47.937 1.00 78.56 152 ALA A CA 1
ATOM 1133 C C . ALA A 1 152 ? 22.489 16.273 -49.238 1.00 78.56 152 ALA A C 1
ATOM 1135 O O . ALA A 1 152 ? 23.037 15.515 -50.030 1.00 78.56 152 ALA A O 1
ATOM 1136 N N . LEU A 1 153 ? 21.302 16.841 -49.492 1.00 77.81 153 LEU A N 1
ATOM 1137 C CA . LEU A 1 153 ? 20.611 16.692 -50.780 1.00 77.81 153 LEU A CA 1
ATOM 1138 C C . LEU A 1 153 ? 21.379 17.354 -51.922 1.00 77.81 153 LEU A C 1
ATOM 1140 O O . LEU A 1 153 ? 21.629 16.705 -52.922 1.00 77.81 153 LEU A O 1
ATOM 1144 N N . ARG A 1 154 ? 21.865 18.588 -51.747 1.00 77.88 154 ARG A N 1
ATOM 1145 C CA . ARG A 1 154 ? 22.673 19.267 -52.777 1.00 77.88 154 ARG A CA 1
ATOM 1146 C C . ARG A 1 154 ? 23.975 18.530 -53.089 1.00 77.88 154 ARG A C 1
ATOM 1148 O O . ARG A 1 154 ? 24.390 18.471 -54.239 1.00 77.88 154 ARG A O 1
ATOM 1155 N N . VAL A 1 155 ? 24.622 17.963 -52.069 1.00 76.31 155 VAL A N 1
ATOM 1156 C CA . VAL A 1 155 ? 25.799 17.095 -52.235 1.00 76.31 155 VAL A CA 1
ATOM 1157 C C . VAL A 1 155 ? 25.411 15.821 -52.987 1.00 76.31 155 VAL A C 1
ATOM 1159 O O . VAL A 1 155 ? 26.147 15.387 -53.865 1.00 76.31 155 VAL A O 1
ATOM 1162 N N . PHE A 1 156 ? 24.259 15.228 -52.676 1.00 79.94 156 PHE A N 1
ATOM 1163 C CA . PHE A 1 156 ? 23.750 14.049 -53.370 1.00 79.94 156 PHE A CA 1
ATOM 1164 C C . PHE A 1 156 ? 23.419 14.330 -54.844 1.00 79.94 156 PHE A C 1
ATOM 1166 O O . PHE A 1 156 ? 23.898 13.600 -55.711 1.00 79.94 156 PHE A O 1
ATOM 1173 N N . ASP A 1 157 ? 22.693 15.411 -55.131 1.00 77.19 157 ASP A N 1
ATOM 1174 C CA . ASP A 1 157 ? 22.348 15.853 -56.485 1.00 77.19 157 ASP A CA 1
ATOM 1175 C C . ASP A 1 157 ? 23.612 16.135 -57.306 1.00 77.19 157 ASP A C 1
ATOM 1177 O O . ASP A 1 157 ? 23.738 15.668 -58.435 1.00 77.19 157 ASP A O 1
ATOM 1181 N N . PHE A 1 158 ? 24.614 16.783 -56.702 1.00 74.56 158 PHE A N 1
ATOM 1182 C CA . PHE A 1 158 ? 25.909 17.021 -57.339 1.00 74.56 158 PHE A CA 1
ATOM 1183 C C . PHE A 1 158 ? 26.669 15.722 -57.657 1.00 74.56 158 PHE A C 1
ATOM 1185 O O . PHE A 1 158 ? 27.197 15.556 -58.758 1.00 74.56 158 PHE A O 1
ATOM 1192 N N . LEU A 1 159 ? 26.722 14.772 -56.714 1.00 72.62 159 LEU A N 1
ATOM 1193 C CA . LEU A 1 159 ? 27.377 13.473 -56.929 1.00 72.62 159 LEU A CA 1
ATOM 1194 C C . LEU A 1 159 ? 26.653 12.627 -57.991 1.00 72.62 159 LEU A C 1
ATOM 1196 O O . LEU A 1 159 ? 27.292 11.834 -58.688 1.00 72.62 159 LEU A O 1
ATOM 1200 N N . LYS A 1 160 ? 25.335 12.805 -58.119 1.00 70.62 160 LYS A N 1
ATOM 1201 C CA . LYS A 1 160 ? 24.490 12.185 -59.142 1.00 70.62 160 LYS A CA 1
ATOM 1202 C C . LYS A 1 160 ? 24.731 12.799 -60.526 1.00 70.62 160 LYS A C 1
ATOM 1204 O O . LYS A 1 160 ? 24.935 12.050 -61.478 1.00 70.62 160 LYS A O 1
ATOM 1209 N N . GLU A 1 161 ? 24.755 14.128 -60.640 1.00 69.81 161 GLU A N 1
ATOM 1210 C CA . GLU A 1 161 ? 24.983 14.850 -61.905 1.00 69.81 161 GLU A CA 1
ATOM 1211 C C . GLU A 1 161 ? 26.379 14.623 -62.485 1.00 69.81 161 GLU A C 1
ATOM 1213 O O . GLU A 1 161 ? 26.541 14.526 -63.698 1.00 69.81 161 GLU A O 1
ATOM 1218 N N . LYS A 1 162 ? 27.398 14.524 -61.628 1.00 65.31 162 LYS A N 1
ATOM 1219 C CA . LYS A 1 162 ? 28.794 14.361 -62.050 1.00 65.31 162 LYS A CA 1
ATOM 1220 C C . LYS A 1 162 ? 29.208 12.921 -62.318 1.00 65.31 162 LYS A C 1
ATOM 1222 O O . LYS A 1 162 ? 30.403 12.648 -62.361 1.00 65.31 162 LYS A O 1
ATOM 1227 N N . SER A 1 163 ? 28.244 12.006 -62.444 1.00 58.16 163 SER A N 1
ATOM 1228 C CA . SER A 1 163 ? 28.514 10.615 -62.822 1.00 58.16 163 SER A CA 1
ATOM 1229 C C . SER A 1 163 ? 29.618 9.954 -61.975 1.00 58.16 163 SER A C 1
ATOM 1231 O O . SER A 1 163 ? 30.271 9.015 -62.419 1.00 58.16 163 SER A O 1
ATOM 1233 N N . VAL A 1 164 ? 29.794 10.371 -60.711 1.00 54.28 164 VAL A N 1
ATOM 1234 C CA . VAL A 1 164 ? 30.828 9.829 -59.799 1.00 54.28 164 VAL A CA 1
ATOM 1235 C C . VAL A 1 164 ? 30.591 8.338 -59.526 1.00 54.28 164 VAL A C 1
ATOM 1237 O O . VAL A 1 164 ? 31.509 7.586 -59.214 1.00 54.28 164 VAL A O 1
ATOM 1240 N N . PHE A 1 165 ? 29.343 7.900 -59.697 1.00 52.06 165 PHE A N 1
ATOM 1241 C CA . PHE A 1 165 ? 28.911 6.504 -59.636 1.00 52.06 165 PHE A CA 1
ATOM 1242 C C . PHE A 1 165 ? 28.753 5.844 -61.017 1.00 52.06 165 PHE A C 1
ATOM 1244 O O . PHE A 1 165 ? 28.243 4.729 -61.099 1.00 52.06 165 PHE A O 1
ATOM 1251 N N . ALA A 1 166 ? 29.126 6.528 -62.098 1.00 47.81 166 ALA A N 1
ATOM 1252 C CA . ALA A 1 166 ? 28.883 6.105 -63.474 1.00 47.81 166 ALA A CA 1
ATOM 1253 C C . ALA A 1 166 ? 30.123 6.106 -64.386 1.00 47.81 166 ALA A C 1
ATOM 1255 O O . ALA A 1 166 ? 29.961 5.826 -65.569 1.00 47.81 166 ALA A O 1
ATOM 1256 N N . GLU A 1 167 ? 31.339 6.388 -63.911 1.00 43.56 167 GLU A N 1
ATOM 1257 C CA . GLU A 1 167 ? 32.425 6.688 -64.851 1.00 43.56 167 GLU A CA 1
ATOM 1258 C C . GLU A 1 167 ? 33.486 5.598 -65.085 1.00 43.56 167 GLU A C 1
ATOM 1260 O O . GLU A 1 167 ? 34.159 5.133 -64.169 1.00 43.56 167 GLU A O 1
ATOM 1265 N N . GLN A 1 168 ? 33.667 5.341 -66.392 1.00 39.25 168 GLN A N 1
ATOM 1266 C CA . GLN A 1 168 ? 34.852 4.844 -67.107 1.00 39.25 168 GLN A CA 1
ATOM 1267 C C . GLN A 1 168 ? 35.045 3.325 -67.232 1.00 39.25 168 GLN A C 1
ATOM 1269 O O . GLN A 1 168 ? 35.979 2.746 -66.691 1.00 39.25 168 GLN A O 1
ATOM 1274 N N . SER A 1 169 ? 34.229 2.684 -68.074 1.00 33.94 169 SER A N 1
ATOM 1275 C CA . SER A 1 169 ? 34.702 1.832 -69.185 1.00 33.94 169 SER A CA 1
ATOM 1276 C C . SER A 1 169 ? 33.518 1.268 -69.987 1.00 33.94 169 SER A C 1
ATOM 1278 O O . SER A 1 169 ? 32.378 1.264 -69.540 1.00 33.94 169 SER A O 1
ATOM 1280 N N . VAL A 1 170 ? 33.809 0.905 -71.234 1.00 38.34 170 VAL A N 1
ATOM 1281 C CA . VAL A 1 170 ? 32.926 0.368 -72.283 1.00 38.34 170 VAL A CA 1
ATOM 1282 C C . VAL A 1 170 ? 31.977 -0.737 -71.757 1.00 38.34 170 VAL A C 1
ATOM 1284 O O . VAL A 1 170 ? 32.426 -1.575 -70.980 1.00 38.34 170 VAL A O 1
ATOM 1287 N N . PRO A 1 171 ? 30.692 -0.794 -72.177 1.00 40.62 171 PRO A N 1
ATOM 1288 C CA . PRO A 1 171 ? 29.727 -1.759 -71.650 1.00 40.62 171 PRO A CA 1
ATOM 1289 C C . PRO A 1 171 ? 29.991 -3.164 -72.201 1.00 40.62 171 PRO A C 1
ATOM 1291 O O . PRO A 1 171 ? 29.782 -3.409 -73.391 1.00 40.62 171 PRO A O 1
ATOM 1294 N N . SER A 1 172 ? 30.422 -4.101 -71.352 1.00 43.50 172 SER A N 1
ATOM 1295 C CA . SER A 1 172 ? 30.458 -5.519 -71.730 1.00 43.50 172 SER A CA 1
ATOM 1296 C C . SER A 1 172 ? 30.500 -6.503 -70.548 1.00 43.50 172 SER A C 1
ATOM 1298 O O . SER A 1 172 ? 31.348 -7.390 -70.549 1.00 43.50 172 SER A O 1
ATOM 1300 N N . SER A 1 173 ? 29.604 -6.414 -69.557 1.00 53.84 173 SER A N 1
ATOM 1301 C CA . SER A 1 173 ? 29.221 -7.581 -68.735 1.00 53.84 173 SER A CA 1
ATOM 1302 C C . SER A 1 173 ? 27.961 -7.313 -67.888 1.00 53.84 173 SER A C 1
ATOM 1304 O O . SER A 1 173 ? 27.737 -6.196 -67.439 1.00 53.84 173 SER A O 1
ATOM 1306 N N . ASN A 1 174 ? 27.149 -8.347 -67.626 1.00 53.69 174 ASN A N 1
ATOM 1307 C CA . ASN A 1 174 ? 25.984 -8.282 -66.720 1.00 53.69 174 ASN A CA 1
ATOM 1308 C C . ASN A 1 174 ? 26.368 -8.141 -65.222 1.00 53.69 174 ASN A C 1
ATOM 1310 O O . ASN A 1 174 ? 25.479 -8.005 -64.377 1.00 53.69 174 ASN A O 1
ATOM 1314 N N . GLU A 1 175 ? 27.653 -8.254 -64.862 1.00 53.62 175 GLU A N 1
ATOM 1315 C CA . GLU A 1 175 ? 28.126 -8.162 -63.469 1.00 53.62 175 GLU A CA 1
ATOM 1316 C C . GLU A 1 175 ? 28.402 -6.711 -63.048 1.00 53.62 175 GLU A C 1
ATOM 1318 O O . GLU A 1 175 ? 28.062 -6.331 -61.924 1.00 53.62 175 GLU A O 1
ATOM 1323 N N . ASP A 1 176 ? 28.901 -5.880 -63.966 1.00 57.91 176 ASP A N 1
ATOM 1324 C CA . ASP A 1 176 ? 29.208 -4.466 -63.710 1.00 57.91 176 ASP A CA 1
ATOM 1325 C C . ASP A 1 176 ? 27.941 -3.627 -63.452 1.00 57.91 176 ASP A C 1
ATOM 1327 O O . ASP A 1 176 ? 27.935 -2.736 -62.595 1.00 57.91 176 ASP A O 1
ATOM 1331 N N . ASP A 1 177 ? 26.831 -3.964 -64.118 1.00 61.97 177 ASP A N 1
ATOM 1332 C CA . ASP A 1 177 ? 25.533 -3.307 -63.918 1.00 61.97 177 ASP A CA 1
ATOM 1333 C C . ASP A 1 177 ? 24.954 -3.587 -62.519 1.00 61.97 177 ASP A C 1
ATOM 1335 O O . ASP A 1 177 ? 24.477 -2.670 -61.848 1.00 61.97 177 ASP A O 1
ATOM 1339 N N . LYS A 1 178 ? 25.090 -4.816 -62.002 1.00 64.38 178 LYS A N 1
ATOM 1340 C CA . LYS A 1 178 ? 24.643 -5.165 -60.638 1.00 64.38 178 LYS A CA 1
ATOM 1341 C C . LYS A 1 178 ? 25.484 -4.498 -59.554 1.00 64.38 178 LYS A C 1
ATOM 1343 O O . LYS A 1 178 ? 24.956 -4.089 -58.516 1.00 64.38 178 LYS A O 1
ATOM 1348 N N . GLU A 1 179 ? 26.796 -4.385 -59.759 1.00 67.88 179 GLU A N 1
ATOM 1349 C CA . GLU A 1 179 ? 27.668 -3.691 -58.808 1.00 67.88 179 GLU A CA 1
ATOM 1350 C C . GLU A 1 179 ? 27.372 -2.182 -58.778 1.00 67.88 179 GLU A C 1
ATOM 1352 O O . GLU A 1 179 ? 27.368 -1.558 -57.708 1.00 67.88 179 GLU A O 1
ATOM 1357 N N . ARG A 1 180 ? 27.057 -1.600 -59.939 1.00 68.06 180 ARG A N 1
ATOM 1358 C CA . ARG A 1 180 ? 26.606 -0.213 -60.072 1.00 68.06 180 ARG A CA 1
ATOM 1359 C C . ARG A 1 180 ? 25.277 0.028 -59.354 1.00 68.06 180 ARG A C 1
ATOM 1361 O O . ARG A 1 180 ? 25.184 0.976 -58.570 1.00 68.06 180 ARG A O 1
ATOM 1368 N N . GLU A 1 181 ? 24.288 -0.842 -59.549 1.00 69.12 181 GLU A N 1
ATOM 1369 C CA . GLU A 1 181 ? 23.001 -0.793 -58.841 1.00 69.12 181 GLU A CA 1
ATOM 1370 C C . GLU A 1 181 ? 23.187 -0.855 -57.317 1.00 69.12 181 GLU A C 1
ATOM 1372 O O . GLU A 1 181 ? 22.613 -0.048 -56.581 1.00 69.12 181 GLU A O 1
ATOM 1377 N N . LEU A 1 182 ? 24.062 -1.740 -56.825 1.00 71.38 182 LEU A N 1
ATOM 1378 C CA . LEU A 1 182 ? 24.350 -1.887 -55.396 1.00 71.38 182 LEU A CA 1
ATOM 1379 C C . LEU A 1 182 ? 25.030 -0.644 -54.794 1.00 71.38 182 LEU A C 1
ATOM 1381 O O . LEU A 1 182 ? 24.724 -0.247 -53.664 1.00 71.38 182 LEU A O 1
ATOM 1385 N N . LYS A 1 183 ? 25.963 -0.019 -55.525 1.00 71.12 183 LYS A N 1
ATOM 1386 C CA . LYS A 1 183 ? 26.629 1.224 -55.097 1.00 71.12 183 LYS A CA 1
ATOM 1387 C C . LYS A 1 183 ? 25.629 2.373 -55.006 1.00 71.12 183 LYS A C 1
ATOM 1389 O O . LYS A 1 183 ? 25.612 3.061 -53.986 1.00 71.12 183 LYS A O 1
ATOM 1394 N N . LEU A 1 184 ? 24.764 2.531 -56.008 1.00 72.88 184 LEU A N 1
ATOM 1395 C CA . LEU A 1 184 ? 23.700 3.537 -56.002 1.00 72.88 184 LEU A CA 1
ATOM 1396 C C . LEU A 1 184 ? 22.721 3.306 -54.843 1.00 72.88 184 LEU A C 1
ATOM 1398 O O . LEU A 1 184 ? 22.459 4.229 -54.072 1.00 72.88 184 LEU A O 1
ATOM 1402 N N . LEU A 1 185 ? 22.264 2.069 -54.630 1.00 77.06 185 LEU A N 1
ATOM 1403 C CA . LEU A 1 185 ? 21.333 1.719 -53.552 1.00 77.06 185 LEU A CA 1
ATOM 1404 C C . LEU A 1 185 ? 21.869 2.083 -52.155 1.00 77.06 185 LEU A C 1
ATOM 1406 O O . LEU A 1 185 ? 21.122 2.585 -51.307 1.00 77.06 185 LEU A O 1
ATOM 1410 N N . LYS A 1 186 ? 23.176 1.907 -51.909 1.00 74.06 186 LYS A N 1
ATOM 1411 C CA . LYS A 1 186 ? 23.828 2.322 -50.651 1.00 74.06 186 LYS A CA 1
ATOM 1412 C C . LYS A 1 186 ? 23.784 3.839 -50.437 1.00 74.06 186 LYS A C 1
ATOM 1414 O O . LYS A 1 186 ? 23.579 4.278 -49.304 1.00 74.06 186 LYS A O 1
ATOM 1419 N N . VAL A 1 187 ? 23.950 4.626 -51.499 1.00 75.62 187 VAL A N 1
ATOM 1420 C CA . VAL A 1 187 ? 23.925 6.099 -51.442 1.00 75.62 187 VAL A CA 1
ATOM 1421 C C . VAL A 1 187 ? 22.506 6.598 -51.189 1.00 75.62 187 VAL A C 1
ATOM 1423 O O . VAL A 1 187 ? 22.286 7.364 -50.248 1.00 75.62 187 VAL A O 1
ATOM 1426 N N . TYR A 1 188 ? 21.526 6.081 -51.936 1.00 80.50 188 TYR A N 1
ATOM 1427 C CA . TYR A 1 188 ? 20.107 6.353 -51.689 1.00 80.50 188 TYR A CA 1
ATOM 1428 C C . TYR A 1 188 ? 19.707 5.984 -50.251 1.00 80.50 188 TYR A C 1
ATOM 1430 O O . TYR A 1 188 ? 19.011 6.746 -49.582 1.00 80.50 188 TYR A O 1
ATOM 1438 N N . THR A 1 189 ? 20.219 4.870 -49.717 1.00 83.00 189 THR A N 1
ATOM 1439 C CA . THR A 1 189 ? 19.997 4.475 -48.315 1.00 83.00 189 THR A CA 1
ATOM 1440 C C . THR A 1 189 ? 20.597 5.461 -47.311 1.00 83.00 189 THR A C 1
ATOM 1442 O O . THR A 1 189 ? 19.962 5.778 -46.299 1.00 83.00 189 THR A O 1
ATOM 1445 N N . ALA A 1 190 ? 21.808 5.962 -47.565 1.00 78.06 190 ALA A N 1
ATOM 1446 C CA . ALA A 1 190 ? 22.457 6.940 -46.697 1.00 78.06 190 ALA A CA 1
ATOM 1447 C C . ALA A 1 190 ? 21.660 8.254 -46.641 1.00 78.06 190 ALA A C 1
ATOM 1449 O O . ALA A 1 190 ? 21.380 8.753 -45.545 1.00 78.06 190 ALA A O 1
ATOM 1450 N N . VAL A 1 191 ? 21.235 8.762 -47.801 1.00 80.19 191 VAL A N 1
ATOM 1451 C CA . VAL A 1 191 ? 20.426 9.984 -47.922 1.00 80.19 191 VAL A CA 1
ATOM 1452 C C . VAL A 1 191 ? 19.042 9.791 -47.307 1.00 80.19 191 VAL A C 1
ATOM 1454 O O . VAL A 1 191 ? 18.643 10.580 -46.452 1.00 80.19 191 VAL A O 1
ATOM 1457 N N . GLY A 1 192 ? 18.348 8.695 -47.624 1.00 82.50 192 GLY A N 1
ATOM 1458 C CA . GLY A 1 192 ? 17.057 8.364 -47.017 1.00 82.50 192 GLY A CA 1
ATOM 1459 C C . GLY A 1 192 ? 17.133 8.321 -45.487 1.00 82.50 192 GLY A C 1
ATOM 1460 O O . GLY A 1 192 ? 16.302 8.911 -44.793 1.00 82.50 192 GLY A O 1
ATOM 1461 N N . GLY A 1 193 ? 18.186 7.713 -44.929 1.00 81.81 193 GLY A N 1
ATOM 1462 C CA . GLY A 1 193 ? 18.425 7.692 -43.485 1.00 81.81 193 GLY A CA 1
ATOM 1463 C C . GLY A 1 193 ? 18.619 9.084 -42.863 1.00 81.81 193 GLY A C 1
ATOM 1464 O O . GLY A 1 193 ? 18.156 9.320 -41.743 1.00 81.81 193 GLY A O 1
ATOM 1465 N N . VAL A 1 194 ? 19.275 10.012 -43.568 1.00 80.50 194 VAL A N 1
ATOM 1466 C CA . VAL A 1 194 ? 19.435 11.420 -43.153 1.00 80.50 194 VAL A CA 1
ATOM 1467 C C . VAL A 1 194 ? 18.095 12.155 -43.182 1.00 80.50 194 VAL A C 1
ATOM 1469 O O . VAL A 1 194 ? 17.733 12.815 -42.201 1.00 80.50 194 VAL A O 1
ATOM 1472 N N . LEU A 1 195 ? 17.331 12.017 -44.264 1.00 81.69 195 LEU A N 1
ATOM 1473 C CA . LEU A 1 195 ? 16.011 12.635 -44.403 1.00 81.69 195 LEU A CA 1
ATOM 1474 C C . LEU A 1 195 ? 15.047 12.142 -43.318 1.00 81.69 195 LEU A C 1
ATOM 1476 O O . LEU A 1 195 ? 14.324 12.938 -42.711 1.00 81.69 195 LEU A O 1
ATOM 1480 N N . ALA A 1 196 ? 15.109 10.852 -42.978 1.00 83.00 196 ALA A N 1
ATOM 1481 C CA . ALA A 1 196 ? 14.263 10.251 -41.951 1.00 83.00 196 ALA A CA 1
ATOM 1482 C C . ALA A 1 196 ? 14.595 10.783 -40.551 1.00 83.00 196 ALA A C 1
ATOM 1484 O O . ALA A 1 196 ? 13.692 11.128 -39.786 1.00 83.00 196 ALA A O 1
ATOM 1485 N N . ARG A 1 197 ? 15.887 10.953 -40.224 1.00 80.94 197 ARG A N 1
ATOM 1486 C CA . ARG A 1 197 ? 16.316 11.623 -38.976 1.00 80.94 197 ARG A CA 1
ATOM 1487 C C . ARG A 1 197 ? 15.845 13.068 -38.898 1.00 80.94 197 ARG A C 1
ATOM 1489 O O . ARG A 1 197 ? 15.672 13.581 -37.797 1.00 80.94 197 ARG A O 1
ATOM 1496 N N . ASN A 1 198 ? 15.623 13.717 -40.036 1.00 79.94 198 ASN A N 1
ATOM 1497 C CA . ASN A 1 198 ? 15.105 15.077 -40.114 1.00 79.94 198 ASN A CA 1
ATOM 1498 C C . ASN A 1 198 ? 13.576 15.134 -40.281 1.00 79.94 198 ASN A C 1
ATOM 1500 O O . ASN A 1 198 ? 12.996 16.208 -40.140 1.00 79.94 198 ASN A O 1
ATOM 1504 N N . GLY A 1 199 ? 12.887 13.996 -40.410 1.00 79.69 199 GLY A N 1
ATOM 1505 C CA . GLY A 1 199 ? 11.426 13.915 -40.514 1.00 79.69 199 GLY A CA 1
ATOM 1506 C C . GLY A 1 199 ? 10.859 14.418 -41.846 1.00 79.69 199 GLY A C 1
ATOM 1507 O O . GLY A 1 199 ? 9.713 14.855 -41.875 1.00 79.69 199 GLY A O 1
ATOM 1508 N N . ARG A 1 200 ? 11.648 14.406 -42.928 1.00 83.44 200 ARG A N 1
ATOM 1509 C CA . ARG A 1 200 ? 11.253 14.919 -44.251 1.00 83.44 200 ARG A CA 1
ATOM 1510 C C . ARG A 1 200 ? 10.558 13.831 -45.075 1.00 83.44 200 ARG A C 1
ATOM 1512 O O . ARG A 1 200 ? 11.192 13.152 -45.870 1.00 83.44 200 ARG A O 1
ATOM 1519 N N . GLN A 1 201 ? 9.261 13.627 -44.849 1.00 82.06 201 GLN A N 1
ATOM 1520 C CA . GLN A 1 201 ? 8.499 12.561 -45.515 1.00 82.06 201 GLN A CA 1
ATOM 1521 C C . GLN A 1 201 ? 8.348 12.778 -47.031 1.00 82.06 201 GLN A C 1
ATOM 1523 O O . GLN A 1 201 ? 8.660 11.871 -47.793 1.00 82.06 201 GLN A O 1
ATOM 1528 N N . ALA A 1 202 ? 7.940 13.975 -47.465 1.00 82.19 202 ALA A N 1
ATOM 1529 C CA . ALA A 1 202 ? 7.701 14.268 -48.884 1.00 82.19 202 ALA A CA 1
ATOM 1530 C C . ALA A 1 202 ? 8.950 14.049 -49.759 1.00 82.19 202 ALA A C 1
ATOM 1532 O O . ALA A 1 202 ? 8.867 13.544 -50.873 1.00 82.19 202 ALA A O 1
ATOM 1533 N N . GLU A 1 203 ? 10.128 14.374 -49.227 1.00 82.81 203 GLU A N 1
ATOM 1534 C CA . GLU A 1 203 ? 11.401 14.162 -49.923 1.00 82.81 203 GLU A CA 1
ATOM 1535 C C . GLU A 1 203 ? 11.801 12.687 -49.970 1.00 82.81 203 GLU A C 1
ATOM 1537 O O . GLU A 1 203 ? 12.400 12.254 -50.944 1.00 82.81 203 GLU A O 1
ATOM 1542 N N . ILE A 1 204 ? 11.439 11.892 -48.958 1.00 84.62 204 ILE A N 1
ATOM 1543 C CA . ILE A 1 204 ? 11.641 10.437 -48.990 1.00 84.62 204 ILE A CA 1
ATOM 1544 C C . ILE A 1 204 ? 10.716 9.788 -50.026 1.00 84.62 204 ILE A C 1
ATOM 1546 O O . ILE A 1 204 ? 11.147 8.889 -50.740 1.00 84.62 204 ILE A O 1
ATOM 1550 N N . GLU A 1 205 ? 9.471 10.247 -50.150 1.00 84.19 205 GLU A N 1
ATOM 1551 C CA . GLU A 1 205 ? 8.532 9.770 -51.177 1.00 84.19 205 GLU A CA 1
ATOM 1552 C C . GLU A 1 205 ? 9.006 10.131 -52.594 1.00 84.19 205 GLU A C 1
ATOM 1554 O O . GLU A 1 205 ? 8.951 9.292 -53.502 1.00 84.19 205 GLU A O 1
ATOM 1559 N N . ALA A 1 206 ? 9.543 11.343 -52.775 1.00 84.31 206 ALA A N 1
ATOM 1560 C CA . ALA A 1 206 ? 10.195 11.754 -54.016 1.00 84.31 206 ALA A CA 1
ATOM 1561 C C . ALA A 1 206 ? 11.422 10.877 -54.318 1.00 84.31 206 ALA A C 1
ATOM 1563 O O . ALA A 1 206 ? 11.543 10.360 -55.428 1.00 84.31 206 ALA A O 1
ATOM 1564 N N . LEU A 1 207 ? 12.265 10.619 -53.312 1.00 84.12 207 LEU A N 1
ATOM 1565 C CA . LEU A 1 207 ? 13.446 9.762 -53.428 1.00 84.12 207 LEU A CA 1
ATOM 1566 C C . LEU A 1 207 ? 13.075 8.327 -53.839 1.00 84.12 207 LEU A C 1
ATOM 1568 O O . LEU A 1 207 ? 13.707 7.759 -54.722 1.00 84.12 207 LEU A O 1
ATOM 1572 N N . ILE A 1 208 ? 12.022 7.746 -53.253 1.00 82.94 208 ILE A N 1
ATOM 1573 C CA . ILE A 1 208 ? 11.527 6.406 -53.614 1.00 82.94 208 ILE A CA 1
ATOM 1574 C C . ILE A 1 208 ? 10.982 6.383 -55.050 1.00 82.94 208 ILE A C 1
ATOM 1576 O O . ILE A 1 208 ? 11.203 5.415 -55.781 1.00 82.94 208 ILE A O 1
ATOM 1580 N N . SER A 1 209 ? 10.272 7.434 -55.464 1.00 83.44 209 SER A N 1
ATOM 1581 C CA . SER A 1 209 ? 9.733 7.554 -56.825 1.00 83.44 209 SER A CA 1
ATOM 1582 C C . SER A 1 209 ? 10.850 7.668 -57.863 1.00 83.44 209 SER A C 1
ATOM 1584 O O . SER A 1 209 ? 10.777 7.055 -58.926 1.00 83.44 209 SER A O 1
ATOM 1586 N N . GLU A 1 210 ? 11.912 8.392 -57.522 1.00 80.94 210 GLU A N 1
ATOM 1587 C CA . GLU A 1 210 ? 13.107 8.531 -58.345 1.00 80.94 210 GLU A CA 1
ATOM 1588 C C . GLU A 1 210 ? 13.922 7.232 -58.423 1.00 80.94 210 GLU A C 1
ATOM 1590 O O . GLU A 1 210 ? 14.321 6.819 -59.508 1.00 80.94 210 GLU A O 1
ATOM 1595 N N . MET A 1 211 ? 14.118 6.524 -57.305 1.00 80.75 211 MET A N 1
ATOM 1596 C CA . MET A 1 211 ? 14.780 5.211 -57.316 1.00 80.75 211 MET A CA 1
ATOM 1597 C C . MET A 1 211 ? 14.093 4.253 -58.298 1.00 80.75 211 MET A C 1
ATOM 1599 O O . MET A 1 211 ? 14.755 3.545 -59.052 1.00 80.75 211 MET A O 1
ATOM 1603 N N . ARG A 1 212 ? 12.758 4.293 -58.348 1.00 79.56 212 ARG A N 1
ATOM 1604 C CA . ARG A 1 212 ? 11.950 3.463 -59.248 1.00 79.56 212 ARG A CA 1
ATOM 1605 C C . ARG A 1 212 ? 12.068 3.854 -60.713 1.00 79.56 212 ARG A C 1
ATOM 1607 O O . ARG A 1 212 ? 12.109 2.961 -61.553 1.00 79.56 212 ARG A O 1
ATOM 1614 N N . SER A 1 213 ? 12.124 5.149 -61.033 1.00 76.00 213 SER A N 1
ATOM 1615 C CA . SER A 1 213 ? 12.309 5.589 -62.424 1.00 76.00 213 SER A CA 1
ATOM 1616 C C . SER A 1 213 ? 13.688 5.214 -62.973 1.00 76.00 213 SER A C 1
ATOM 1618 O O . SER A 1 213 ? 13.833 5.035 -64.179 1.00 76.00 213 SER A O 1
ATOM 1620 N N . LEU A 1 214 ? 14.672 5.019 -62.089 1.00 75.25 214 LEU A N 1
ATOM 1621 C CA . LEU A 1 214 ? 16.012 4.526 -62.413 1.00 75.25 214 LEU A CA 1
ATOM 1622 C C . LEU A 1 214 ? 16.124 2.991 -62.447 1.00 75.25 214 LEU A C 1
ATOM 1624 O O . LEU A 1 214 ? 17.216 2.475 -62.665 1.00 75.25 214 LEU A O 1
ATOM 1628 N N . GLY A 1 215 ? 15.031 2.255 -62.215 1.00 69.19 215 GLY A N 1
ATOM 1629 C CA . GLY A 1 215 ? 15.032 0.787 -62.181 1.00 69.19 215 GLY A CA 1
ATOM 1630 C C . GLY A 1 215 ? 15.571 0.170 -60.884 1.00 69.19 215 GLY A C 1
ATOM 1631 O O . GLY A 1 215 ? 15.647 -1.052 -60.782 1.00 69.19 215 GLY A O 1
ATOM 1632 N N . LEU A 1 216 ? 15.896 0.976 -59.866 1.00 76.88 216 LEU A N 1
ATOM 1633 C CA . LEU A 1 216 ? 16.362 0.492 -58.566 1.00 76.88 216 LEU A CA 1
ATOM 1634 C C . LEU A 1 216 ? 15.169 0.095 -57.689 1.00 76.88 216 LEU A C 1
ATOM 1636 O O . LEU A 1 216 ? 14.280 0.902 -57.404 1.00 76.88 216 LEU A O 1
ATOM 1640 N N . VAL A 1 217 ? 15.167 -1.145 -57.199 1.00 77.25 217 VAL A N 1
ATOM 1641 C CA . VAL A 1 217 ? 14.172 -1.617 -56.228 1.00 77.25 217 VAL A CA 1
ATOM 1642 C C . VAL A 1 217 ? 14.699 -1.352 -54.812 1.00 77.25 217 VAL A C 1
ATOM 1644 O O . VAL A 1 217 ? 15.757 -1.879 -54.463 1.00 77.25 217 VAL A O 1
ATOM 1647 N N . PRO A 1 218 ? 14.001 -0.553 -53.978 1.00 82.69 218 PRO A N 1
ATOM 1648 C CA . PRO A 1 218 ? 14.388 -0.369 -52.584 1.00 82.69 218 PRO A CA 1
ATOM 1649 C C . PRO A 1 218 ? 14.403 -1.710 -51.843 1.00 82.69 218 PRO A C 1
ATOM 1651 O O . PRO A 1 218 ? 13.435 -2.466 -51.906 1.00 82.69 218 PRO A O 1
ATOM 1654 N N . ASP A 1 219 ? 15.487 -2.000 -51.130 1.00 81.81 219 ASP A N 1
ATOM 1655 C CA . ASP A 1 219 ? 15.645 -3.237 -50.370 1.00 81.81 219 ASP A CA 1
ATOM 1656 C C . ASP A 1 219 ? 15.231 -3.069 -48.896 1.00 81.81 219 ASP A C 1
ATOM 1658 O O . ASP A 1 219 ? 14.955 -1.969 -48.405 1.00 81.81 219 ASP A O 1
ATOM 1662 N N . SER A 1 220 ? 15.200 -4.171 -48.140 1.00 84.00 220 SER A N 1
ATOM 1663 C CA . SER A 1 220 ? 14.876 -4.130 -46.706 1.00 84.00 220 SER A CA 1
ATOM 1664 C C . SER A 1 220 ? 15.871 -3.266 -45.912 1.00 84.00 220 SER A C 1
ATOM 1666 O O . SER A 1 220 ? 15.501 -2.658 -44.906 1.00 84.00 220 SER A O 1
ATOM 1668 N N . HIS A 1 221 ? 17.125 -3.137 -46.367 1.00 83.25 221 HIS A N 1
ATOM 1669 C CA . HIS A 1 221 ? 18.147 -2.314 -45.715 1.00 83.25 221 HIS A CA 1
ATOM 1670 C C . HIS A 1 221 ? 17.865 -0.802 -45.837 1.00 83.25 221 HIS A C 1
ATOM 1672 O O . HIS A 1 221 ? 18.043 -0.060 -44.857 1.00 83.25 221 HIS A O 1
ATOM 1678 N N . PHE A 1 222 ? 17.371 -0.344 -46.991 1.00 85.44 222 PHE A N 1
ATOM 1679 C CA . PHE A 1 222 ? 16.892 1.021 -47.210 1.00 85.44 222 PHE A CA 1
ATOM 1680 C C . PHE A 1 222 ? 15.790 1.383 -46.206 1.00 85.44 222 PHE A C 1
ATOM 1682 O O . PHE A 1 222 ? 15.931 2.335 -45.430 1.00 85.44 222 PHE A O 1
ATOM 1689 N N . PHE A 1 223 ? 14.736 0.567 -46.118 1.00 85.75 223 PHE A N 1
ATOM 1690 C CA . PHE A 1 223 ? 13.624 0.813 -45.192 1.00 85.75 223 PHE A CA 1
ATOM 1691 C C . PHE A 1 223 ? 14.029 0.706 -43.718 1.00 85.75 223 PHE A C 1
ATOM 1693 O O . PHE A 1 223 ? 13.621 1.537 -42.901 1.00 85.75 223 PHE A O 1
ATOM 1700 N N . ASN A 1 224 ? 14.917 -0.229 -43.371 1.00 85.56 224 ASN A N 1
ATOM 1701 C CA . ASN A 1 224 ? 15.496 -0.336 -42.028 1.00 85.56 224 ASN A CA 1
ATOM 1702 C C . ASN A 1 224 ? 16.240 0.941 -41.604 1.00 85.56 224 ASN A C 1
ATOM 1704 O O . ASN A 1 224 ? 16.224 1.324 -40.423 1.00 85.56 224 ASN A O 1
ATOM 1708 N N . SER A 1 225 ? 16.869 1.627 -42.561 1.00 84.56 225 SER A N 1
ATOM 1709 C CA . SER A 1 225 ? 17.535 2.913 -42.341 1.00 84.56 225 SER A CA 1
ATOM 1710 C C . SER A 1 225 ? 16.539 4.058 -42.129 1.00 84.56 225 SER A C 1
ATOM 1712 O O . SER A 1 225 ? 16.776 4.894 -41.250 1.00 84.56 225 SER A O 1
ATOM 1714 N N . LEU A 1 226 ? 15.395 4.053 -42.827 1.00 86.06 226 LEU A N 1
ATOM 1715 C CA . LEU A 1 226 ? 14.294 5.000 -42.597 1.00 86.06 226 LEU A CA 1
ATOM 1716 C C . LEU A 1 226 ? 13.663 4.818 -41.210 1.00 86.06 226 LEU A C 1
ATOM 1718 O O . LEU A 1 226 ? 13.587 5.773 -40.435 1.00 86.06 226 LEU A O 1
ATOM 1722 N N . ILE A 1 227 ? 13.296 3.583 -40.848 1.00 85.19 227 ILE A N 1
ATOM 1723 C CA . ILE A 1 227 ? 12.712 3.241 -39.538 1.00 85.19 227 ILE A CA 1
ATOM 1724 C C . ILE A 1 227 ? 13.650 3.672 -38.408 1.00 85.19 227 ILE A C 1
ATOM 1726 O O . ILE A 1 227 ? 13.216 4.274 -37.424 1.00 85.19 227 ILE A O 1
ATOM 1730 N N . ARG A 1 228 ? 14.961 3.430 -38.560 1.00 81.56 228 ARG A N 1
ATOM 1731 C CA . ARG A 1 228 ? 15.975 3.908 -37.606 1.00 81.56 228 ARG A CA 1
ATOM 1732 C C . ARG A 1 228 ? 15.958 5.429 -37.475 1.00 81.56 228 ARG A C 1
ATOM 1734 O O . ARG A 1 228 ? 16.066 5.941 -36.361 1.00 81.56 228 ARG A O 1
ATOM 1741 N N . GLY A 1 229 ? 15.906 6.136 -38.602 1.00 78.81 229 GLY A N 1
ATOM 1742 C CA . GLY A 1 229 ? 15.910 7.593 -38.635 1.00 78.81 229 GLY A CA 1
ATOM 1743 C C . GLY A 1 229 ? 14.702 8.181 -37.912 1.00 78.81 229 GLY A C 1
ATOM 1744 O O . GLY A 1 229 ? 14.876 8.994 -37.003 1.00 78.81 229 GLY A O 1
ATOM 1745 N N . TYR A 1 230 ? 13.502 7.697 -38.237 1.00 83.50 230 TYR A N 1
ATOM 1746 C CA . TYR A 1 230 ? 12.261 8.122 -37.591 1.00 83.50 230 TYR A CA 1
ATOM 1747 C C . TYR A 1 230 ? 12.200 7.744 -36.105 1.00 83.50 230 TYR A C 1
ATOM 1749 O O . TYR A 1 230 ? 11.829 8.581 -35.278 1.00 83.50 230 TYR A O 1
ATOM 1757 N N . GLY A 1 231 ? 12.624 6.527 -35.745 1.00 76.12 231 GLY A N 1
ATOM 1758 C CA . GLY A 1 231 ? 12.650 6.046 -34.361 1.00 76.12 231 GLY A CA 1
ATOM 1759 C C . GLY A 1 231 ? 13.545 6.890 -33.452 1.00 76.12 231 GLY A C 1
ATOM 1760 O O . GLY A 1 231 ? 13.117 7.299 -32.376 1.00 76.12 231 GLY A O 1
ATOM 1761 N N . ASN A 1 232 ? 14.745 7.259 -33.917 1.00 76.62 232 ASN A N 1
ATOM 1762 C CA . ASN A 1 232 ? 15.666 8.121 -33.164 1.00 76.62 232 ASN A CA 1
ATOM 1763 C C . ASN A 1 232 ? 15.114 9.534 -32.899 1.00 76.62 232 ASN A C 1
ATOM 1765 O O . ASN A 1 232 ? 15.528 10.174 -31.934 1.00 76.62 232 ASN A O 1
ATOM 1769 N N . LYS A 1 233 ? 14.219 10.037 -33.759 1.00 74.94 233 LYS A N 1
ATOM 1770 C CA . LYS A 1 233 ? 13.559 11.342 -33.592 1.00 74.94 233 LYS A CA 1
ATOM 1771 C C . LYS A 1 233 ? 12.263 11.251 -32.771 1.00 74.94 233 LYS A C 1
ATOM 1773 O O . LYS A 1 233 ? 11.701 12.282 -32.421 1.00 74.94 233 LYS A O 1
ATOM 1778 N N . GLY A 1 234 ? 11.788 10.044 -32.456 1.00 73.62 234 GLY A N 1
ATOM 1779 C CA . GLY A 1 234 ? 10.510 9.824 -31.773 1.00 73.62 234 GLY A CA 1
ATOM 1780 C C . GLY A 1 234 ? 9.283 9.937 -32.687 1.00 73.62 234 GLY A C 1
ATOM 1781 O O . GLY A 1 234 ? 8.160 10.017 -32.194 1.00 73.62 234 GLY A O 1
ATOM 1782 N N . LEU A 1 235 ? 9.460 9.920 -34.015 1.00 79.94 235 LEU A N 1
ATOM 1783 C CA . LEU A 1 235 ? 8.369 9.971 -35.001 1.00 79.94 235 LEU A CA 1
ATOM 1784 C C . LEU A 1 235 ? 7.805 8.567 -35.264 1.00 79.94 235 LEU A C 1
ATOM 1786 O O . LEU A 1 235 ? 7.911 8.009 -36.354 1.00 79.94 235 LEU A O 1
ATOM 1790 N N . ILE A 1 236 ? 7.207 7.988 -34.226 1.00 78.56 236 ILE A N 1
ATOM 1791 C CA . ILE A 1 236 ? 6.787 6.581 -34.182 1.00 78.56 236 ILE A CA 1
ATOM 1792 C C . ILE A 1 236 ? 5.730 6.245 -35.252 1.00 78.56 236 ILE A C 1
ATOM 1794 O O . ILE A 1 236 ? 5.783 5.174 -35.848 1.00 78.56 236 ILE A O 1
ATOM 1798 N N . HIS A 1 237 ? 4.796 7.164 -35.535 1.00 80.38 237 HIS A N 1
ATOM 1799 C CA . HIS A 1 237 ? 3.779 6.985 -36.582 1.00 80.38 237 HIS A CA 1
ATOM 1800 C C . HIS A 1 237 ? 4.415 6.747 -37.958 1.00 80.38 237 HIS A C 1
ATOM 1802 O O . HIS A 1 237 ? 4.072 5.788 -38.647 1.00 80.38 237 HIS A O 1
ATOM 1808 N N . LEU A 1 238 ? 5.389 7.583 -38.326 1.00 80.69 238 LEU A N 1
ATOM 1809 C CA . LEU A 1 238 ? 6.081 7.481 -39.610 1.00 80.69 238 LEU A CA 1
ATOM 1810 C C . LEU A 1 238 ? 6.925 6.208 -39.684 1.00 80.69 238 LEU A C 1
ATOM 1812 O O . LEU A 1 238 ? 6.906 5.525 -40.700 1.00 80.69 238 LEU A O 1
ATOM 1816 N N . ALA A 1 239 ? 7.585 5.826 -38.585 1.00 81.38 239 ALA A N 1
ATOM 1817 C CA . ALA A 1 239 ? 8.302 4.554 -38.510 1.00 81.38 239 ALA A CA 1
ATOM 1818 C C . ALA A 1 239 ? 7.381 3.345 -38.770 1.00 81.38 239 ALA A C 1
ATOM 1820 O O . ALA A 1 239 ? 7.802 2.392 -39.417 1.00 81.38 239 ALA A O 1
ATOM 1821 N N . SER A 1 240 ? 6.125 3.387 -38.309 1.00 80.75 240 SER A N 1
ATOM 1822 C CA . SER A 1 240 ? 5.147 2.327 -38.587 1.00 80.75 240 SER A CA 1
ATOM 1823 C C . SER A 1 240 ? 4.551 2.383 -39.992 1.00 80.75 240 SER A C 1
ATOM 1825 O O . SER A 1 240 ? 4.276 1.337 -40.570 1.00 80.75 240 SER A O 1
ATOM 1827 N N . GLN A 1 241 ? 4.405 3.577 -40.570 1.00 84.44 241 GLN A N 1
ATOM 1828 C CA . GLN A 1 241 ? 3.916 3.756 -41.939 1.00 84.44 241 GLN A CA 1
ATOM 1829 C C . GLN A 1 241 ? 4.877 3.153 -42.973 1.00 84.44 241 GLN A C 1
ATOM 1831 O O . GLN A 1 241 ? 4.432 2.603 -43.976 1.00 84.44 241 GLN A O 1
ATOM 1836 N N . VAL A 1 242 ? 6.183 3.157 -42.686 1.00 84.44 242 VAL A N 1
ATOM 1837 C CA . VAL A 1 242 ? 7.192 2.507 -43.536 1.00 84.44 242 VAL A CA 1
ATOM 1838 C C . VAL A 1 242 ? 6.912 1.010 -43.738 1.00 84.44 242 VAL A C 1
ATOM 1840 O O . VAL A 1 242 ? 7.167 0.506 -44.825 1.00 84.44 242 VAL A O 1
ATOM 1843 N N . LEU A 1 243 ? 6.334 0.301 -42.756 1.00 82.44 243 LEU A N 1
ATOM 1844 C CA . LEU A 1 243 ? 5.957 -1.112 -42.932 1.00 82.44 243 LEU A CA 1
ATOM 1845 C C . LEU A 1 243 ? 4.858 -1.300 -43.989 1.00 82.44 243 LEU A C 1
ATOM 1847 O O . LEU A 1 243 ? 4.892 -2.279 -44.728 1.00 82.44 243 LEU A O 1
ATOM 1851 N N . PHE A 1 244 ? 3.908 -0.364 -44.077 1.00 82.94 244 PHE A N 1
ATOM 1852 C CA . PHE A 1 244 ? 2.858 -0.392 -45.098 1.00 82.94 244 PHE A CA 1
ATOM 1853 C C . PHE A 1 244 ? 3.417 -0.077 -46.484 1.00 82.94 244 PHE A C 1
ATOM 1855 O O . PHE A 1 244 ? 3.024 -0.712 -47.458 1.00 82.94 244 PHE A O 1
ATOM 1862 N N . GLU A 1 245 ? 4.365 0.860 -46.578 1.00 82.81 245 GLU A N 1
ATOM 1863 C CA . GLU A 1 245 ? 5.051 1.117 -47.846 1.00 82.81 245 GLU A CA 1
ATOM 1864 C C . GLU A 1 245 ? 5.871 -0.102 -48.284 1.00 82.81 245 GLU A C 1
ATOM 1866 O O . GLU A 1 245 ? 5.771 -0.503 -49.436 1.00 82.81 245 GLU A O 1
ATOM 1871 N N . MET A 1 246 ? 6.601 -0.768 -47.383 1.00 86.81 246 MET A N 1
ATOM 1872 C CA . MET A 1 246 ? 7.310 -2.015 -47.714 1.00 86.81 246 MET A CA 1
ATOM 1873 C C . MET A 1 246 ? 6.376 -3.068 -48.328 1.00 86.81 246 MET A C 1
ATOM 1875 O O . MET A 1 246 ? 6.699 -3.622 -49.378 1.00 86.81 246 MET A O 1
ATOM 1879 N N . ASP A 1 247 ? 5.202 -3.284 -47.729 1.00 83.69 247 ASP A N 1
ATOM 1880 C CA . ASP A 1 247 ? 4.196 -4.232 -48.225 1.00 83.69 247 ASP A CA 1
ATOM 1881 C C . ASP A 1 247 ? 3.619 -3.812 -49.589 1.00 83.69 247 ASP A C 1
ATOM 1883 O O . ASP A 1 247 ? 3.606 -4.602 -50.535 1.00 83.69 247 ASP A O 1
ATOM 1887 N N . ARG A 1 248 ? 3.259 -2.530 -49.748 1.00 83.56 248 ARG A N 1
ATOM 1888 C CA . ARG A 1 248 ? 2.778 -1.956 -51.019 1.00 83.56 248 ARG A CA 1
ATOM 1889 C C . ARG A 1 248 ? 3.790 -2.115 -52.152 1.00 83.56 248 ARG A C 1
ATOM 1891 O O . ARG A 1 248 ? 3.405 -2.259 -53.312 1.00 83.56 248 ARG A O 1
ATOM 1898 N N . LEU A 1 249 ? 5.081 -2.047 -51.834 1.00 83.25 249 LEU A N 1
ATOM 1899 C CA . LEU A 1 249 ? 6.162 -2.198 -52.801 1.00 83.25 249 LEU A CA 1
ATOM 1900 C C . LEU A 1 249 ? 6.637 -3.653 -52.961 1.00 83.25 249 LEU A C 1
ATOM 1902 O O . LEU A 1 249 ? 7.552 -3.893 -53.746 1.00 83.25 249 LEU A O 1
ATOM 1906 N N . GLY A 1 250 ? 6.011 -4.615 -52.272 1.00 79.75 250 GLY A N 1
ATOM 1907 C CA . GLY A 1 250 ? 6.324 -6.044 -52.362 1.00 79.75 250 GLY A CA 1
ATOM 1908 C C . GLY A 1 250 ? 7.626 -6.457 -51.666 1.00 79.75 250 GLY A C 1
ATOM 1909 O O . GLY A 1 250 ? 8.138 -7.550 -51.913 1.00 79.75 250 GLY A O 1
ATOM 1910 N N . VAL A 1 251 ? 8.180 -5.603 -50.803 1.00 83.56 251 VAL A N 1
ATOM 1911 C CA . VAL A 1 251 ? 9.434 -5.842 -50.079 1.00 83.56 251 VAL A CA 1
ATOM 1912 C C . VAL A 1 251 ? 9.113 -6.478 -48.733 1.00 83.56 251 VAL A C 1
ATOM 1914 O O . VAL A 1 251 ? 8.516 -5.852 -47.860 1.00 83.56 251 VAL A O 1
ATOM 1917 N N . LYS A 1 252 ? 9.517 -7.737 -48.539 1.00 78.00 252 LYS A N 1
ATOM 1918 C CA . LYS A 1 252 ? 9.221 -8.462 -47.297 1.00 78.00 252 LYS A CA 1
ATOM 1919 C C . LYS A 1 252 ? 10.038 -7.903 -46.119 1.00 78.00 252 LYS A C 1
ATOM 1921 O O . LYS A 1 252 ? 11.270 -7.839 -46.216 1.00 78.00 252 LYS A O 1
ATOM 1926 N N . PRO A 1 253 ? 9.390 -7.545 -44.994 1.00 82.25 253 PRO A N 1
ATOM 1927 C CA . PRO A 1 253 ? 10.089 -7.191 -43.764 1.00 82.25 253 PRO A CA 1
ATOM 1928 C C . PRO A 1 253 ? 10.949 -8.350 -43.248 1.00 82.25 253 PRO A C 1
ATOM 193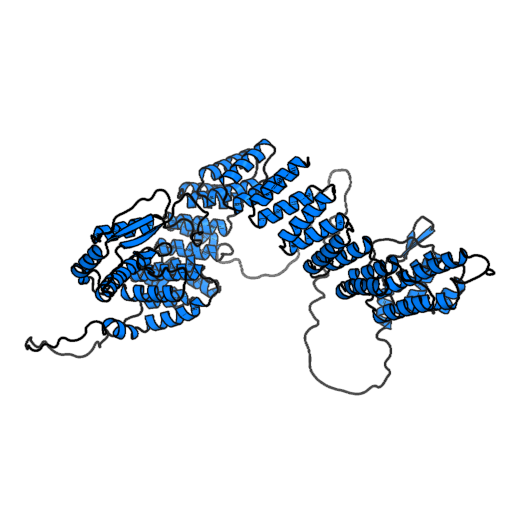0 O O . PRO A 1 253 ? 10.517 -9.504 -43.231 1.00 82.25 253 PRO A O 1
ATOM 1933 N N . ASP A 1 254 ? 12.160 -8.034 -42.797 1.00 80.56 254 ASP A N 1
ATOM 1934 C CA . ASP A 1 254 ? 13.060 -8.980 -42.134 1.00 80.56 254 ASP A CA 1
ATOM 1935 C C . ASP A 1 254 ? 12.993 -8.846 -40.598 1.00 80.56 254 ASP A C 1
ATOM 1937 O O . ASP A 1 254 ? 12.325 -7.963 -40.052 1.00 80.56 254 ASP A O 1
ATOM 1941 N N . VAL A 1 255 ? 13.698 -9.727 -39.875 1.00 81.06 255 VAL A N 1
ATOM 1942 C CA . VAL A 1 255 ? 13.788 -9.673 -38.400 1.00 81.06 255 VAL A CA 1
ATOM 1943 C C . VAL A 1 255 ? 14.233 -8.279 -37.941 1.00 81.06 255 VAL A C 1
ATOM 1945 O O . VAL A 1 255 ? 13.620 -7.695 -37.049 1.00 81.06 255 VAL A O 1
ATOM 1948 N N . ALA A 1 256 ? 15.257 -7.713 -38.590 1.00 80.06 256 ALA A N 1
ATOM 1949 C CA . ALA A 1 256 ? 15.799 -6.401 -38.251 1.00 80.06 256 ALA A CA 1
ATOM 1950 C C . ALA A 1 256 ? 14.770 -5.272 -38.439 1.00 80.06 256 ALA A C 1
ATOM 1952 O O . ALA A 1 256 ? 14.783 -4.311 -37.668 1.00 80.06 256 ALA A O 1
ATOM 1953 N N . THR A 1 257 ? 13.858 -5.397 -39.404 1.00 82.69 257 THR A N 1
ATOM 1954 C CA . THR A 1 257 ? 12.754 -4.460 -39.635 1.00 82.69 257 THR A CA 1
ATOM 1955 C C . THR A 1 257 ? 11.842 -4.422 -38.420 1.00 82.69 257 THR A C 1
ATOM 1957 O O . THR A 1 257 ? 11.658 -3.366 -37.807 1.00 82.69 257 THR A O 1
ATOM 1960 N N . TYR A 1 258 ? 11.337 -5.579 -37.998 1.00 82.00 258 TYR A N 1
ATOM 1961 C CA . TYR A 1 258 ? 10.430 -5.662 -36.857 1.00 82.00 258 TYR A CA 1
ATOM 1962 C C . TYR A 1 258 ? 11.095 -5.262 -35.540 1.00 82.00 258 TYR A C 1
ATOM 1964 O O . TYR A 1 258 ? 10.509 -4.496 -34.775 1.00 82.00 258 TYR A O 1
ATOM 1972 N N . GLU A 1 259 ? 12.333 -5.698 -35.288 1.00 83.12 259 GLU A N 1
ATOM 1973 C CA . GLU A 1 259 ? 13.074 -5.313 -34.081 1.00 83.12 259 GLU A CA 1
ATOM 1974 C C . GLU A 1 259 ? 13.246 -3.796 -33.967 1.00 83.12 259 GLU A C 1
ATOM 1976 O O . GLU A 1 259 ? 13.118 -3.227 -32.882 1.00 83.12 259 GLU A O 1
ATOM 1981 N N . ARG A 1 260 ? 13.498 -3.113 -35.089 1.00 83.31 260 ARG A N 1
ATOM 1982 C CA . ARG A 1 260 ? 13.666 -1.656 -35.116 1.00 83.31 260 ARG A CA 1
ATOM 1983 C C . ARG A 1 260 ? 12.363 -0.907 -34.906 1.00 83.31 260 ARG A C 1
ATOM 1985 O O . ARG A 1 260 ? 12.376 0.103 -34.205 1.00 83.31 260 ARG A O 1
ATOM 1992 N N . VAL A 1 261 ? 11.260 -1.380 -35.482 1.00 82.50 261 VAL A N 1
ATOM 1993 C CA . VAL A 1 261 ? 9.942 -0.765 -35.268 1.00 82.50 261 VAL A CA 1
ATOM 1994 C C . VAL A 1 261 ? 9.486 -0.972 -33.823 1.00 82.50 261 VAL A C 1
ATOM 1996 O O . VAL A 1 261 ? 9.037 -0.019 -33.188 1.00 82.50 261 VAL A O 1
ATOM 1999 N N . ILE A 1 262 ? 9.672 -2.173 -33.262 1.00 84.69 262 ILE A N 1
ATOM 2000 C CA . ILE A 1 262 ? 9.403 -2.439 -31.842 1.00 84.69 262 ILE A CA 1
ATOM 2001 C C . ILE A 1 262 ? 10.262 -1.520 -30.972 1.00 84.69 262 ILE A C 1
ATOM 2003 O O . ILE A 1 262 ? 9.720 -0.816 -30.126 1.00 84.69 262 ILE A O 1
ATOM 2007 N N . ALA A 1 263 ? 11.572 -1.432 -31.219 1.00 81.81 263 ALA A N 1
ATOM 2008 C CA . ALA A 1 263 ? 12.439 -0.514 -30.485 1.00 81.81 263 ALA A CA 1
ATOM 2009 C C . ALA A 1 263 ? 11.953 0.944 -30.583 1.00 81.81 263 ALA A C 1
ATOM 2011 O O . ALA A 1 263 ? 11.900 1.630 -29.565 1.00 81.81 263 ALA A O 1
ATOM 2012 N N . ALA A 1 264 ? 11.522 1.400 -31.765 1.00 80.44 264 ALA A N 1
ATOM 2013 C CA . ALA A 1 264 ? 10.975 2.743 -31.955 1.00 80.44 264 ALA A CA 1
ATOM 2014 C C . ALA A 1 264 ? 9.706 2.995 -31.115 1.00 80.44 264 ALA A C 1
ATOM 2016 O O . ALA A 1 264 ? 9.573 4.072 -30.531 1.00 80.44 264 ALA A O 1
ATOM 2017 N N . TYR A 1 265 ? 8.806 2.009 -30.991 1.00 82.81 265 TYR A N 1
ATOM 2018 C CA . TYR A 1 265 ? 7.636 2.094 -30.104 1.00 82.81 265 TYR A CA 1
ATOM 2019 C C . TYR A 1 265 ? 8.010 2.213 -28.620 1.00 82.81 265 TYR A C 1
ATOM 2021 O O . TYR A 1 265 ? 7.246 2.796 -27.845 1.00 82.81 265 TYR A O 1
ATOM 2029 N N . LEU A 1 266 ? 9.163 1.671 -28.222 1.00 80.69 266 LEU A N 1
ATOM 2030 C CA . LEU A 1 266 ? 9.627 1.640 -26.834 1.00 80.69 266 LEU A CA 1
ATOM 2031 C C . LEU A 1 266 ? 10.478 2.853 -26.435 1.00 80.69 266 LEU A C 1
ATOM 2033 O O . LEU A 1 266 ? 10.500 3.207 -25.260 1.00 80.69 266 LEU A O 1
ATOM 2037 N N . THR A 1 267 ? 11.166 3.501 -27.381 1.00 74.62 267 THR A N 1
ATOM 2038 C CA . THR A 1 267 ? 12.104 4.608 -27.106 1.00 74.62 267 THR A CA 1
ATOM 2039 C C . THR A 1 267 ? 11.467 5.999 -27.012 1.00 74.62 267 THR A C 1
ATOM 2041 O O . THR A 1 267 ? 12.172 6.961 -26.713 1.00 74.62 267 THR A O 1
ATOM 2044 N N . GLY A 1 268 ? 10.168 6.143 -27.293 1.00 68.69 268 GLY A N 1
ATOM 2045 C CA . GLY A 1 268 ? 9.466 7.430 -27.189 1.00 68.69 268 GLY A CA 1
ATOM 2046 C C . GLY A 1 268 ? 9.273 7.919 -25.746 1.00 68.69 268 GLY A C 1
ATOM 2047 O O . GLY A 1 268 ? 9.342 7.131 -24.807 1.00 68.69 268 GLY A O 1
ATOM 2048 N N . GLU A 1 269 ? 8.950 9.210 -25.564 1.00 65.50 269 GLU A N 1
ATOM 2049 C CA . GLU A 1 269 ? 8.626 9.794 -24.241 1.00 65.50 269 GLU A CA 1
ATOM 2050 C C . GLU A 1 269 ? 7.486 9.048 -23.526 1.00 65.50 269 GLU A C 1
ATOM 2052 O O . GLU A 1 269 ? 7.456 8.966 -22.299 1.00 65.50 269 GLU A O 1
ATOM 2057 N N . LYS A 1 270 ? 6.563 8.473 -24.308 1.00 71.12 270 LYS A N 1
ATOM 2058 C CA . LYS A 1 270 ? 5.522 7.551 -23.852 1.00 71.12 270 LYS A CA 1
ATOM 2059 C C . LYS A 1 270 ? 5.615 6.247 -24.655 1.00 71.12 270 LYS A C 1
ATOM 2061 O O . LYS A 1 270 ? 5.217 6.244 -25.824 1.00 71.12 270 LYS A O 1
ATOM 2066 N N . PRO A 1 271 ? 6.124 5.154 -24.062 1.00 78.06 271 PRO A N 1
ATOM 2067 C CA . PRO A 1 271 ? 6.207 3.857 -24.726 1.00 78.06 271 PRO A CA 1
ATOM 2068 C C . PRO A 1 271 ? 4.822 3.355 -25.157 1.00 78.06 271 PRO A C 1
ATOM 2070 O O . PRO A 1 271 ? 3.914 3.231 -24.335 1.00 78.06 271 PRO A O 1
ATOM 2073 N N . GLN A 1 272 ? 4.649 3.043 -26.443 1.00 82.75 272 GLN A N 1
ATOM 2074 C CA . GLN A 1 272 ? 3.382 2.538 -26.993 1.00 82.75 272 GLN A CA 1
ATOM 2075 C C . GLN A 1 272 ? 3.363 1.004 -26.981 1.00 82.75 272 GLN A C 1
ATOM 2077 O O . GLN A 1 272 ? 3.390 0.356 -28.028 1.00 82.75 272 GLN A O 1
ATOM 2082 N N . VAL A 1 273 ? 3.314 0.427 -25.777 1.00 83.12 273 VAL A N 1
ATOM 2083 C CA . VAL A 1 273 ? 3.432 -1.027 -25.545 1.00 83.12 273 VAL A CA 1
ATOM 2084 C C . VAL A 1 273 ? 2.385 -1.831 -26.323 1.00 83.12 273 VAL A C 1
ATOM 2086 O O . VAL A 1 273 ? 2.714 -2.849 -26.917 1.00 83.12 273 VAL A O 1
ATOM 2089 N N . GLU A 1 274 ? 1.144 -1.349 -26.417 1.00 84.25 274 GLU A N 1
ATOM 2090 C CA . GLU A 1 274 ? 0.066 -2.046 -27.141 1.00 84.25 274 GLU A CA 1
ATOM 2091 C C . GLU A 1 274 ? 0.353 -2.248 -28.621 1.00 84.25 274 GLU A C 1
ATOM 2093 O O . GLU A 1 274 ? 0.109 -3.321 -29.167 1.00 84.25 274 GLU A O 1
ATOM 2098 N N . LYS A 1 275 ? 0.872 -1.213 -29.286 1.00 83.00 275 LYS A N 1
ATOM 2099 C CA . LYS A 1 275 ? 1.177 -1.298 -30.715 1.00 83.00 275 LYS A CA 1
ATOM 2100 C C . LYS A 1 275 ? 2.382 -2.200 -30.956 1.00 83.00 275 LYS A C 1
ATOM 2102 O O . LYS A 1 275 ? 2.364 -2.972 -31.908 1.00 83.00 275 LYS A O 1
ATOM 2107 N N . ALA A 1 276 ? 3.372 -2.160 -30.062 1.00 85.44 276 ALA A N 1
ATOM 2108 C CA . ALA A 1 276 ? 4.505 -3.076 -30.100 1.00 85.44 276 ALA A CA 1
ATOM 2109 C C . ALA A 1 276 ? 4.069 -4.544 -29.918 1.00 85.44 276 ALA A C 1
ATOM 2111 O O . ALA A 1 276 ? 4.516 -5.403 -30.675 1.00 85.44 276 ALA A O 1
ATOM 2112 N N . MET A 1 277 ? 3.149 -4.826 -28.987 1.00 84.75 277 MET A N 1
ATOM 2113 C CA . MET A 1 277 ? 2.595 -6.171 -28.774 1.00 84.75 277 MET A CA 1
ATOM 2114 C C . MET A 1 277 ? 1.770 -6.664 -29.970 1.00 84.75 277 MET A C 1
ATOM 2116 O O . MET A 1 277 ? 1.943 -7.804 -30.396 1.00 84.75 277 MET A O 1
ATOM 2120 N N . ARG A 1 278 ? 0.925 -5.810 -30.571 1.00 84.94 278 ARG A N 1
ATOM 2121 C CA . ARG A 1 278 ? 0.185 -6.154 -31.803 1.00 84.94 278 ARG A CA 1
ATOM 2122 C C . ARG A 1 278 ? 1.123 -6.457 -32.965 1.00 84.94 278 ARG A C 1
ATOM 2124 O O . ARG A 1 278 ? 0.908 -7.424 -33.690 1.00 84.94 278 ARG A O 1
ATOM 2131 N N . LEU A 1 279 ? 2.175 -5.652 -33.128 1.00 83.19 279 LEU A N 1
ATOM 2132 C CA . LEU A 1 279 ? 3.171 -5.897 -34.163 1.00 83.19 279 LEU A CA 1
ATOM 2133 C C . LEU A 1 279 ? 3.841 -7.254 -33.938 1.00 83.19 279 LEU A C 1
ATOM 2135 O O . LEU A 1 279 ? 3.885 -8.051 -34.867 1.00 83.19 279 LEU A O 1
ATOM 2139 N N . LEU A 1 280 ? 4.264 -7.555 -32.706 1.00 83.25 280 LEU A N 1
ATOM 2140 C CA . LEU A 1 280 ? 4.855 -8.847 -32.360 1.00 83.25 280 LEU A CA 1
ATOM 2141 C C . LEU A 1 280 ? 3.918 -10.029 -32.664 1.00 83.25 280 LEU A C 1
ATOM 2143 O O . LEU A 1 280 ? 4.378 -11.038 -33.188 1.00 83.25 280 LEU A O 1
ATOM 2147 N N . GLN A 1 281 ? 2.613 -9.909 -32.406 1.00 80.44 281 GLN A N 1
ATOM 2148 C CA . GLN A 1 281 ? 1.632 -10.934 -32.792 1.00 80.44 281 GLN A CA 1
ATOM 2149 C C . GLN A 1 281 ? 1.598 -11.162 -34.314 1.00 80.44 281 GLN A C 1
ATOM 2151 O O . GLN A 1 281 ? 1.569 -12.309 -34.760 1.00 80.44 281 GLN A O 1
ATOM 2156 N N . GLY A 1 282 ? 1.683 -10.095 -35.116 1.00 77.56 282 GLY A N 1
ATOM 2157 C CA . GLY A 1 282 ? 1.826 -10.200 -36.574 1.00 77.56 282 GLY A CA 1
ATOM 2158 C C . GLY A 1 282 ? 3.136 -10.874 -37.010 1.00 77.56 282 GLY A C 1
ATOM 2159 O O . GLY A 1 282 ? 3.146 -11.682 -37.942 1.00 77.56 282 GLY A O 1
ATOM 2160 N N . VAL A 1 283 ? 4.235 -10.619 -36.290 1.00 79.56 283 VAL A N 1
ATOM 2161 C CA . VAL A 1 283 ? 5.523 -11.301 -36.515 1.00 79.56 283 VAL A CA 1
ATOM 2162 C C . VAL A 1 283 ? 5.420 -12.799 -36.202 1.00 79.56 283 VAL A C 1
ATOM 2164 O O . VAL A 1 283 ? 5.905 -13.620 -36.985 1.00 79.56 283 VAL A O 1
ATOM 2167 N N . ARG A 1 284 ? 4.725 -13.170 -35.115 1.00 74.50 284 ARG A N 1
ATOM 2168 C CA . ARG A 1 284 ? 4.460 -14.574 -34.747 1.00 74.50 284 ARG A CA 1
ATOM 2169 C C . ARG A 1 284 ? 3.678 -15.305 -35.840 1.00 74.50 284 ARG A C 1
ATOM 2171 O O . ARG A 1 284 ? 4.055 -16.415 -36.207 1.00 74.50 284 ARG A O 1
ATOM 2178 N N . ALA A 1 285 ? 2.644 -14.676 -36.406 1.00 73.69 285 ALA A N 1
ATOM 2179 C CA . ALA A 1 285 ? 1.875 -15.243 -37.521 1.00 73.69 285 ALA A CA 1
ATOM 2180 C C . ALA A 1 285 ? 2.746 -15.504 -38.765 1.00 73.69 285 ALA A C 1
ATOM 2182 O O . ALA A 1 285 ? 2.531 -16.472 -39.491 1.00 73.69 285 ALA A O 1
ATOM 2183 N N . SER A 1 286 ? 3.783 -14.686 -38.959 1.00 71.50 286 SER A N 1
ATOM 2184 C CA . SER A 1 286 ? 4.749 -14.816 -40.055 1.00 71.50 286 SER A CA 1
ATOM 2185 C C . SER A 1 286 ? 5.893 -15.805 -39.766 1.00 71.50 286 SER A C 1
ATOM 2187 O O . SER A 1 286 ? 6.780 -15.962 -40.601 1.00 71.50 286 SER A O 1
ATOM 2189 N N . LYS A 1 287 ? 5.892 -16.482 -38.602 1.00 71.94 287 LYS A N 1
ATOM 2190 C CA . LYS A 1 287 ? 6.943 -17.411 -38.123 1.00 71.94 287 LYS A CA 1
ATOM 2191 C C . LYS A 1 287 ? 8.352 -16.803 -38.036 1.00 71.94 287 LYS A C 1
ATOM 2193 O O . LYS A 1 287 ? 9.347 -17.525 -38.064 1.00 71.94 287 LYS A O 1
ATOM 2198 N N . ILE A 1 288 ? 8.453 -15.482 -37.916 1.00 74.06 288 ILE A N 1
ATOM 2199 C CA . ILE A 1 288 ? 9.731 -14.786 -37.757 1.00 74.06 288 ILE A CA 1
ATOM 2200 C C . ILE A 1 288 ? 10.063 -14.733 -36.259 1.00 74.06 288 ILE A C 1
ATOM 2202 O O . ILE A 1 288 ? 9.252 -14.293 -35.448 1.00 74.06 288 ILE A O 1
ATOM 2206 N N . MET A 1 289 ? 11.256 -15.185 -35.871 1.00 69.31 289 MET A N 1
ATOM 2207 C CA . MET A 1 289 ? 11.704 -15.138 -34.474 1.00 69.31 289 MET A CA 1
ATOM 2208 C C . MET A 1 289 ? 12.439 -13.825 -34.202 1.00 69.31 289 MET A C 1
ATOM 2210 O O . MET A 1 289 ? 13.477 -13.552 -34.805 1.00 69.31 289 MET A O 1
ATOM 2214 N N . VAL A 1 290 ? 11.901 -13.010 -33.295 1.00 79.31 290 VAL A N 1
ATOM 2215 C CA . VAL A 1 290 ? 12.561 -11.784 -32.820 1.00 79.31 290 VAL A CA 1
ATOM 2216 C C . VAL A 1 290 ? 13.675 -12.117 -31.829 1.00 79.31 290 VAL A C 1
ATOM 2218 O O . VAL A 1 290 ? 13.577 -13.072 -31.062 1.00 79.31 290 VAL A O 1
ATOM 2221 N N . GLY A 1 291 ? 14.738 -11.319 -31.807 1.00 78.69 291 GLY A N 1
ATOM 2222 C CA . GLY A 1 291 ? 15.871 -11.540 -30.924 1.00 78.69 291 GLY A CA 1
ATOM 2223 C C . GLY A 1 291 ? 15.565 -11.291 -29.445 1.00 78.69 291 GLY A C 1
ATOM 2224 O O . GLY A 1 291 ? 14.720 -10.475 -29.067 1.00 78.69 291 GLY A O 1
ATOM 2225 N N . TYR A 1 292 ? 16.354 -11.951 -28.592 1.00 79.50 292 TYR A N 1
ATOM 2226 C CA . TYR A 1 292 ? 16.287 -11.876 -27.126 1.00 79.50 292 TYR A CA 1
ATOM 2227 C C . TYR A 1 292 ? 16.205 -10.442 -26.578 1.00 79.50 292 TYR A C 1
ATOM 2229 O O . TYR A 1 292 ? 15.421 -10.157 -25.672 1.00 79.50 292 TYR A O 1
ATOM 2237 N N . LYS A 1 293 ? 17.011 -9.523 -27.128 1.00 80.69 293 LYS A N 1
ATOM 2238 C CA . LYS A 1 293 ? 17.064 -8.131 -26.662 1.00 80.69 293 LYS A CA 1
ATOM 2239 C C . LYS A 1 293 ? 15.718 -7.425 -26.837 1.00 80.69 293 LYS A C 1
ATOM 2241 O O . LYS A 1 293 ? 15.260 -6.763 -25.913 1.00 80.69 293 LYS A O 1
ATOM 2246 N N . THR A 1 294 ? 15.080 -7.612 -27.987 1.00 82.06 294 THR A N 1
ATOM 2247 C CA . THR A 1 294 ? 13.788 -7.008 -28.325 1.00 82.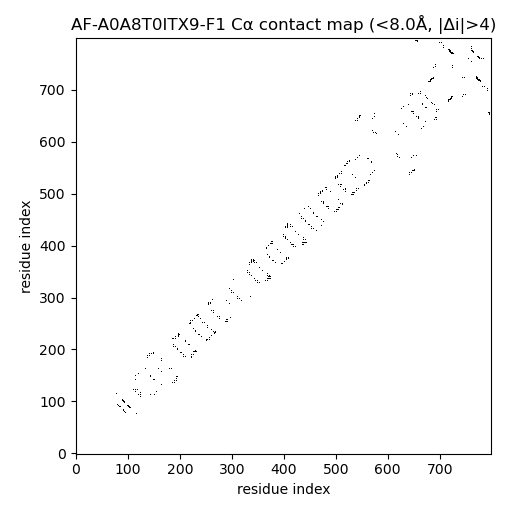06 294 THR A CA 1
ATOM 2248 C C . THR A 1 294 ? 12.690 -7.495 -27.380 1.00 82.06 294 THR A C 1
ATOM 2250 O O . THR A 1 294 ? 11.929 -6.682 -26.858 1.00 82.06 294 THR A O 1
ATOM 2253 N N . LEU A 1 295 ? 12.659 -8.800 -27.084 1.00 80.88 295 LEU A N 1
ATOM 2254 C CA . LEU A 1 295 ? 11.720 -9.389 -26.121 1.00 80.88 295 LEU A CA 1
ATOM 2255 C C . LEU A 1 295 ? 11.959 -8.874 -24.693 1.00 80.88 295 LEU A C 1
ATOM 2257 O O . LEU A 1 295 ? 11.008 -8.523 -23.999 1.00 80.88 295 LEU A O 1
ATOM 2261 N N . SER A 1 296 ? 13.220 -8.754 -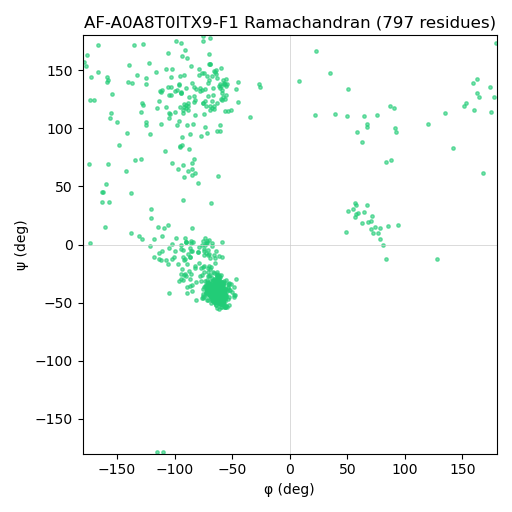24.268 1.00 80.69 296 SER A N 1
ATOM 2262 C CA . SER A 1 296 ? 13.588 -8.211 -22.951 1.00 80.69 296 SER A CA 1
ATOM 2263 C C . SER A 1 296 ? 13.216 -6.728 -22.789 1.00 80.69 296 SER A C 1
ATOM 2265 O O . SER A 1 296 ? 12.718 -6.321 -21.733 1.00 80.69 296 SER A O 1
ATOM 2267 N N . ASP A 1 297 ? 13.461 -5.907 -23.814 1.00 81.50 297 ASP A N 1
ATOM 2268 C CA . ASP A 1 297 ? 13.117 -4.480 -23.810 1.00 81.50 297 ASP A CA 1
ATOM 2269 C C . ASP A 1 297 ? 11.589 -4.301 -23.768 1.00 81.50 297 ASP A C 1
ATOM 2271 O O . ASP A 1 297 ? 11.075 -3.509 -22.973 1.00 81.50 297 ASP A O 1
ATOM 2275 N N . LEU A 1 298 ? 10.852 -5.100 -24.548 1.00 84.25 298 LEU A N 1
ATOM 2276 C CA . LEU A 1 298 ? 9.389 -5.101 -24.568 1.00 84.25 298 LEU A CA 1
ATOM 2277 C C . LEU A 1 298 ? 8.799 -5.561 -23.231 1.00 84.25 298 LEU A C 1
ATOM 2279 O O . LEU A 1 298 ? 7.906 -4.903 -22.708 1.00 84.25 298 LEU A O 1
ATOM 2283 N N . MET A 1 299 ? 9.358 -6.600 -22.611 1.00 80.38 299 MET A N 1
ATOM 2284 C CA . MET A 1 299 ? 8.958 -7.054 -21.275 1.00 80.38 299 MET A CA 1
ATOM 2285 C C . MET A 1 299 ? 9.190 -5.974 -20.207 1.00 80.38 299 MET A C 1
ATOM 2287 O O . MET A 1 299 ? 8.348 -5.752 -19.335 1.00 80.38 299 MET A O 1
ATOM 2291 N N . THR A 1 300 ? 10.304 -5.239 -20.295 1.00 77.88 300 THR A N 1
ATOM 2292 C CA . THR A 1 300 ? 10.584 -4.096 -19.408 1.00 77.88 300 THR A CA 1
ATOM 2293 C C . THR A 1 300 ? 9.599 -2.946 -19.637 1.00 77.88 300 THR A C 1
ATOM 2295 O O . THR A 1 300 ? 9.223 -2.246 -18.694 1.00 77.88 300 THR A O 1
ATOM 2298 N N . ALA A 1 301 ? 9.136 -2.748 -20.868 1.00 81.75 301 ALA A N 1
ATOM 2299 C CA . ALA A 1 301 ? 8.102 -1.768 -21.165 1.00 81.75 301 ALA A CA 1
ATOM 2300 C C . ALA A 1 301 ? 6.716 -2.210 -20.662 1.00 81.75 301 ALA A C 1
ATOM 2302 O O . ALA A 1 301 ? 6.017 -1.399 -20.051 1.00 81.75 301 ALA A O 1
ATOM 2303 N N . CYS A 1 302 ? 6.356 -3.490 -20.819 1.00 81.31 302 CYS A N 1
ATOM 2304 C CA . CYS A 1 302 ? 5.153 -4.084 -20.225 1.00 81.31 302 CYS A CA 1
ATOM 2305 C C . CYS A 1 302 ? 5.137 -3.908 -18.701 1.00 81.31 302 CYS A C 1
ATOM 2307 O O . CYS A 1 302 ? 4.096 -3.560 -18.141 1.00 81.31 302 CYS A O 1
ATOM 2309 N N . TRP A 1 303 ? 6.298 -4.026 -18.037 1.00 72.75 303 TRP A N 1
ATOM 2310 C CA . TRP A 1 303 ? 6.439 -3.694 -16.614 1.00 72.75 303 TRP A CA 1
ATOM 2311 C C . TRP A 1 303 ? 6.006 -2.262 -16.325 1.00 72.75 303 TRP A C 1
ATOM 2313 O O . TRP A 1 303 ? 5.201 -2.037 -15.423 1.00 72.75 303 TRP A O 1
ATOM 2323 N N . ASN A 1 304 ? 6.568 -1.277 -17.034 1.00 76.56 304 ASN A N 1
ATOM 2324 C CA . ASN A 1 304 ? 6.295 0.136 -16.742 1.00 76.56 304 ASN A CA 1
ATOM 2325 C C . ASN A 1 304 ? 4.831 0.503 -17.015 1.00 76.56 304 ASN A C 1
ATOM 2327 O O . ASN A 1 304 ? 4.311 1.425 -16.394 1.00 76.56 304 ASN A O 1
ATOM 2331 N N . ALA A 1 305 ? 4.172 -0.246 -17.899 1.00 80.31 305 ALA A N 1
ATOM 2332 C CA . ALA A 1 305 ? 2.755 -0.117 -18.213 1.00 80.31 305 ALA A CA 1
ATOM 2333 C C . ALA A 1 305 ? 1.830 -0.994 -17.339 1.00 80.31 305 ALA A C 1
ATOM 2335 O O . ALA A 1 305 ? 0.624 -0.991 -17.568 1.00 80.31 305 ALA A O 1
ATOM 2336 N N . ASN A 1 306 ? 2.362 -1.741 -16.360 1.00 77.19 306 ASN A N 1
ATOM 2337 C CA . ASN A 1 306 ? 1.621 -2.681 -15.504 1.00 77.19 306 ASN A CA 1
ATOM 2338 C C . ASN A 1 306 ? 0.813 -3.751 -16.279 1.00 77.19 306 ASN A C 1
ATOM 2340 O O . ASN A 1 306 ? -0.230 -4.210 -15.815 1.00 77.19 306 ASN A O 1
ATOM 2344 N N . LYS A 1 307 ? 1.292 -4.160 -17.463 1.00 83.00 307 LYS A N 1
ATOM 2345 C CA . LYS A 1 307 ? 0.665 -5.182 -18.319 1.00 83.00 307 LYS A CA 1
ATOM 2346 C C . LYS A 1 307 ? 1.287 -6.547 -18.066 1.00 83.00 307 LYS A C 1
ATOM 2348 O O . LYS A 1 307 ? 2.235 -6.949 -18.737 1.00 83.00 307 LYS A O 1
ATOM 2353 N N . LEU A 1 308 ? 0.796 -7.222 -17.032 1.00 79.19 308 LEU A N 1
ATOM 2354 C CA . LEU A 1 308 ? 1.453 -8.419 -16.520 1.00 79.19 308 LEU A CA 1
ATOM 2355 C C . LEU A 1 308 ? 1.236 -9.657 -17.414 1.00 79.19 308 LEU A C 1
ATOM 2357 O O . LEU A 1 308 ? 2.173 -10.410 -17.627 1.00 79.19 308 LEU A O 1
ATOM 2361 N N . GLU A 1 309 ? 0.039 -9.830 -17.982 1.00 82.94 309 GLU A N 1
ATOM 2362 C CA . GLU A 1 309 ? -0.291 -10.959 -18.878 1.00 82.94 309 GLU A CA 1
ATOM 2363 C C . GLU A 1 309 ? 0.548 -10.941 -20.164 1.00 82.94 309 GLU A C 1
ATOM 2365 O O . GLU A 1 309 ? 1.085 -11.960 -20.591 1.00 82.94 309 GLU A O 1
ATOM 2370 N N . ASP A 1 310 ? 0.736 -9.751 -20.742 1.00 83.31 310 ASP A N 1
ATOM 2371 C CA . ASP A 1 310 ? 1.614 -9.559 -21.897 1.00 83.31 310 ASP A CA 1
ATOM 2372 C C . ASP A 1 310 ? 3.064 -9.952 -21.567 1.00 83.31 310 ASP A C 1
ATOM 2374 O O . ASP A 1 310 ? 3.756 -10.537 -22.399 1.00 83.31 310 ASP A O 1
ATOM 2378 N N . ALA A 1 311 ? 3.536 -9.655 -20.350 1.00 82.50 311 ALA A N 1
ATOM 2379 C CA . ALA A 1 311 ? 4.877 -10.031 -19.907 1.00 82.50 311 ALA A CA 1
ATOM 2380 C C . ALA A 1 311 ? 5.037 -11.555 -19.756 1.00 82.50 311 ALA A C 1
ATOM 2382 O O . ALA A 1 311 ? 6.080 -12.086 -20.142 1.00 82.50 311 ALA A O 1
ATOM 2383 N N . ASP A 1 312 ? 4.007 -12.254 -19.270 1.00 82.81 312 ASP A N 1
ATOM 2384 C CA . ASP A 1 312 ? 3.984 -13.719 -19.165 1.00 82.81 312 ASP A CA 1
ATOM 2385 C C . ASP A 1 312 ? 4.073 -14.386 -20.542 1.00 82.81 312 ASP A C 1
ATOM 2387 O O . ASP A 1 312 ? 4.878 -15.297 -20.750 1.00 82.81 312 ASP A O 1
ATOM 2391 N N . LEU A 1 313 ? 3.313 -13.879 -21.518 1.00 84.00 313 LEU A N 1
ATOM 2392 C CA . LEU A 1 313 ? 3.363 -14.365 -22.899 1.00 84.00 313 LEU A CA 1
ATOM 2393 C C . LEU A 1 313 ? 4.751 -14.175 -23.522 1.00 84.00 313 LEU A C 1
ATOM 2395 O O . LEU A 1 313 ? 5.259 -15.070 -24.191 1.00 84.00 313 LEU A O 1
ATOM 2399 N N . LEU A 1 314 ? 5.389 -13.022 -23.302 1.00 84.00 314 LEU A N 1
ATOM 2400 C CA . LEU A 1 314 ? 6.751 -12.771 -23.789 1.00 84.00 314 LEU A CA 1
ATOM 2401 C C . LEU A 1 314 ? 7.772 -13.702 -23.137 1.00 84.00 314 LEU A C 1
ATOM 2403 O O . LEU A 1 314 ? 8.723 -14.138 -23.782 1.00 84.00 314 LEU A O 1
ATOM 2407 N N . PHE A 1 315 ? 7.585 -14.020 -21.860 1.00 84.38 315 PHE A N 1
ATOM 2408 C CA . PHE A 1 315 ? 8.452 -14.952 -21.162 1.00 84.38 315 PHE A CA 1
ATOM 2409 C C . PHE A 1 315 ? 8.313 -16.380 -21.708 1.00 84.38 315 PHE A C 1
ATOM 2411 O O . PHE A 1 315 ? 9.318 -17.053 -21.944 1.00 84.38 315 PHE A O 1
ATOM 2418 N N . GLN A 1 316 ? 7.085 -16.823 -21.987 1.00 83.12 316 GLN A N 1
ATOM 2419 C CA . GLN A 1 316 ? 6.819 -18.110 -22.634 1.00 83.12 316 GLN A CA 1
ATOM 2420 C C . GLN A 1 316 ? 7.422 -18.183 -24.043 1.00 83.12 316 GLN A C 1
ATOM 2422 O O . GLN A 1 316 ? 8.047 -19.188 -24.384 1.00 83.12 316 GLN A O 1
ATOM 2427 N N . ASP A 1 317 ? 7.333 -17.111 -24.834 1.00 81.56 317 ASP A N 1
ATOM 2428 C CA . ASP A 1 317 ? 8.017 -17.014 -26.130 1.00 81.56 317 ASP A CA 1
ATOM 2429 C C . ASP A 1 317 ? 9.528 -17.217 -25.987 1.00 81.56 317 ASP A C 1
ATOM 2431 O O . ASP A 1 317 ? 10.134 -17.992 -26.725 1.00 81.56 317 ASP A O 1
ATOM 2435 N N . MET A 1 318 ? 10.152 -16.556 -25.006 1.00 83.94 318 MET A N 1
ATOM 2436 C CA . MET A 1 318 ? 11.593 -16.687 -24.785 1.00 83.94 318 MET A CA 1
ATOM 2437 C C . MET A 1 318 ? 11.994 -18.126 -24.432 1.00 83.94 318 MET A C 1
ATOM 2439 O O . MET A 1 318 ? 13.080 -18.572 -24.810 1.00 83.94 318 MET A O 1
ATOM 2443 N N . ARG A 1 319 ? 11.113 -18.858 -23.738 1.00 82.12 319 ARG A N 1
ATOM 2444 C CA . ARG A 1 319 ? 11.312 -20.271 -23.390 1.00 82.12 319 ARG A CA 1
ATOM 2445 C C . ARG A 1 319 ? 11.102 -21.208 -24.576 1.00 82.12 319 ARG A C 1
ATOM 2447 O O . ARG A 1 319 ? 11.937 -22.078 -24.790 1.00 82.12 319 ARG A O 1
ATOM 2454 N N . THR A 1 320 ? 10.030 -21.036 -25.350 1.00 81.94 320 THR A N 1
ATOM 2455 C CA . THR A 1 320 ? 9.744 -21.878 -26.532 1.00 81.94 320 THR A CA 1
ATOM 2456 C C . THR A 1 320 ? 10.806 -21.721 -27.618 1.00 81.94 320 THR A C 1
ATOM 2458 O O . THR A 1 320 ? 11.175 -22.695 -28.267 1.00 81.94 320 THR A O 1
ATOM 2461 N N . ALA A 1 321 ? 11.379 -20.523 -27.744 1.00 80.31 321 ALA A N 1
ATOM 2462 C CA . ALA A 1 321 ? 12.525 -20.245 -28.604 1.00 80.31 321 ALA A CA 1
ATOM 2463 C C . ALA A 1 321 ? 13.875 -20.752 -28.044 1.00 80.31 321 ALA A C 1
ATOM 2465 O O . ALA A 1 321 ? 14.910 -20.583 -28.689 1.00 80.31 321 ALA A O 1
ATOM 2466 N N . ASN A 1 322 ? 13.878 -21.373 -26.858 1.00 79.56 322 ASN A N 1
ATOM 2467 C CA . ASN A 1 322 ? 15.039 -21.951 -26.178 1.00 79.56 322 ASN A CA 1
ATOM 2468 C C . ASN A 1 322 ? 16.198 -20.958 -25.939 1.00 79.56 322 ASN A C 1
ATOM 2470 O O . ASN A 1 322 ? 17.378 -21.317 -26.010 1.00 79.56 322 ASN A O 1
ATOM 2474 N N . TYR A 1 323 ? 15.880 -19.688 -25.655 1.00 81.12 323 TYR A N 1
ATOM 2475 C CA . TYR A 1 323 ? 16.893 -18.699 -25.290 1.00 81.12 323 TYR A CA 1
ATOM 2476 C C . TYR A 1 323 ? 17.452 -18.968 -23.888 1.00 81.12 323 TYR A C 1
ATOM 2478 O O . TYR A 1 323 ? 16.727 -19.322 -22.959 1.00 81.12 323 TYR A O 1
ATOM 2486 N N . LYS A 1 324 ? 18.749 -18.700 -23.692 1.00 79.50 324 LYS A N 1
ATOM 2487 C CA . LYS A 1 324 ? 19.341 -18.629 -22.348 1.00 79.50 324 LYS A CA 1
ATOM 2488 C C . LYS A 1 324 ? 18.865 -17.353 -21.654 1.00 79.50 324 LYS A C 1
ATOM 2490 O O . LYS A 1 324 ? 19.416 -16.278 -21.881 1.00 79.50 324 LYS A O 1
ATOM 2495 N N . ILE A 1 325 ? 17.821 -17.477 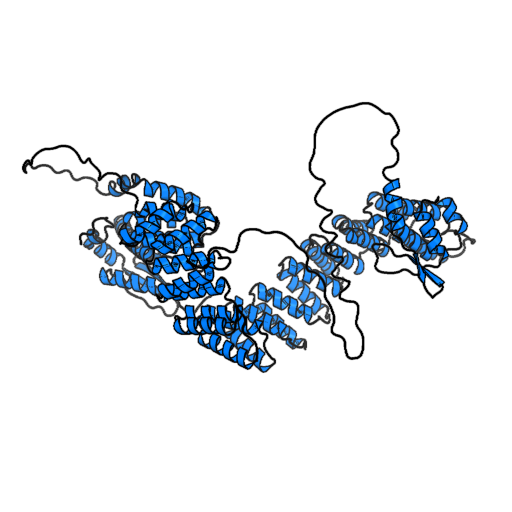-20.840 1.00 82.56 325 ILE A N 1
ATOM 2496 C CA . ILE A 1 325 ? 17.223 -16.353 -20.116 1.00 82.56 325 ILE A CA 1
ATOM 2497 C C . ILE A 1 325 ? 18.145 -15.927 -18.965 1.00 82.56 325 ILE A C 1
ATOM 2499 O O . ILE A 1 325 ? 18.470 -16.732 -18.093 1.00 82.56 325 ILE A O 1
ATOM 2503 N N . ASP A 1 326 ? 18.552 -14.654 -18.947 1.00 80.81 326 ASP A N 1
ATOM 2504 C CA . ASP A 1 326 ? 19.369 -14.091 -17.865 1.00 80.81 326 ASP A CA 1
ATOM 2505 C C . ASP A 1 326 ? 18.607 -14.190 -16.521 1.00 80.81 326 ASP A C 1
ATOM 2507 O O . ASP A 1 326 ? 17.429 -13.817 -16.465 1.00 80.81 326 ASP A O 1
ATOM 2511 N N . PRO A 1 327 ? 19.250 -14.625 -15.417 1.00 82.81 327 PRO A N 1
ATOM 2512 C CA . PRO A 1 327 ? 18.666 -14.616 -14.071 1.00 82.81 327 PRO A CA 1
ATOM 2513 C C . PRO A 1 327 ? 17.969 -13.298 -13.682 1.00 82.81 327 PRO A C 1
ATOM 2515 O O . PRO A 1 327 ? 17.020 -13.294 -12.899 1.00 82.81 327 PRO A O 1
ATOM 2518 N N . LYS A 1 328 ? 18.418 -12.158 -14.222 1.00 82.62 328 LYS A N 1
ATOM 2519 C CA . LYS A 1 328 ? 17.785 -10.850 -14.007 1.00 82.62 328 LYS A CA 1
ATOM 2520 C C . LYS A 1 328 ? 16.366 -10.785 -14.555 1.00 82.62 328 LYS A C 1
ATOM 2522 O O . LYS A 1 328 ? 15.541 -10.121 -13.938 1.00 82.62 328 LYS A O 1
ATOM 2527 N N . VAL A 1 329 ? 16.083 -11.442 -15.679 1.00 81.62 329 VAL A N 1
ATOM 2528 C CA . VAL A 1 329 ? 14.749 -11.474 -16.298 1.00 81.62 329 VAL A CA 1
ATOM 2529 C C . VAL A 1 329 ? 13.790 -12.289 -15.431 1.00 81.62 329 VAL A C 1
ATOM 2531 O O . VAL A 1 329 ? 12.708 -11.800 -15.118 1.00 81.62 329 VAL A O 1
ATOM 2534 N N . TRP A 1 330 ? 14.227 -13.454 -14.939 1.00 86.38 330 TRP A N 1
ATOM 2535 C CA . TRP A 1 330 ? 13.481 -14.254 -13.957 1.00 86.38 330 TRP A CA 1
ATOM 2536 C C . TRP A 1 330 ? 13.120 -13.435 -12.718 1.00 86.38 330 TRP A C 1
ATOM 2538 O O . TRP A 1 330 ? 11.950 -13.294 -12.368 1.00 86.38 330 TRP A O 1
ATOM 2548 N N . LEU A 1 331 ? 14.129 -12.813 -12.098 1.00 87.38 331 LEU A N 1
ATOM 2549 C CA . LEU A 1 331 ? 13.941 -11.984 -10.911 1.00 87.38 331 LEU A CA 1
ATOM 2550 C C . LEU A 1 331 ? 12.976 -10.819 -11.168 1.00 87.38 331 LEU A C 1
ATOM 2552 O O . LEU A 1 331 ? 12.143 -10.495 -10.323 1.00 87.38 331 LEU A O 1
ATOM 2556 N N . LYS A 1 332 ? 13.088 -10.182 -12.335 1.00 82.44 332 LYS A N 1
ATOM 2557 C CA . LYS A 1 332 ? 12.226 -9.077 -12.754 1.00 82.44 332 LYS A CA 1
ATOM 2558 C C . LYS A 1 332 ? 10.767 -9.548 -12.842 1.00 82.44 332 LYS A C 1
ATOM 2560 O O . LYS A 1 332 ? 9.895 -8.925 -12.240 1.00 82.44 332 LYS A O 1
ATOM 2565 N N . LEU A 1 333 ? 10.503 -10.665 -13.513 1.00 84.75 333 LEU A N 1
ATOM 2566 C CA . LEU A 1 333 ? 9.151 -11.207 -13.639 1.00 84.75 333 LEU A CA 1
ATOM 2567 C C . LEU A 1 333 ? 8.575 -11.608 -12.269 1.00 84.75 333 LEU A C 1
ATOM 2569 O O . LEU A 1 333 ? 7.474 -11.196 -11.912 1.00 84.75 333 LEU A O 1
ATOM 2573 N N . MET A 1 334 ? 9.361 -12.278 -11.425 1.00 89.25 334 MET A N 1
ATOM 2574 C CA . MET A 1 334 ? 8.944 -12.611 -10.060 1.00 89.25 334 MET A CA 1
ATOM 2575 C C . MET A 1 334 ? 8.587 -11.369 -9.229 1.00 89.25 334 MET A C 1
ATOM 2577 O O . MET A 1 334 ? 7.530 -11.316 -8.605 1.00 89.25 334 MET A O 1
ATOM 2581 N N . GLN A 1 335 ? 9.433 -10.333 -9.232 1.00 85.75 335 GLN A N 1
ATOM 2582 C CA . GLN A 1 335 ? 9.170 -9.082 -8.505 1.00 85.75 335 GLN A CA 1
ATOM 2583 C C . GLN A 1 335 ? 7.904 -8.372 -8.996 1.00 85.75 335 GLN A C 1
ATOM 2585 O O . GLN A 1 335 ? 7.216 -7.715 -8.210 1.00 85.75 335 GLN A O 1
ATOM 2590 N N . LEU A 1 336 ? 7.607 -8.485 -10.288 1.00 79.50 336 LEU A N 1
ATOM 2591 C CA . LEU A 1 336 ? 6.429 -7.908 -10.919 1.00 79.50 336 LEU A CA 1
ATOM 2592 C C . LEU A 1 336 ? 5.149 -8.607 -10.432 1.00 79.50 336 LEU A C 1
ATOM 2594 O O . LEU A 1 336 ? 4.245 -7.943 -9.921 1.00 79.50 336 LEU A O 1
ATOM 2598 N N . HIS A 1 337 ? 5.109 -9.939 -10.465 1.00 83.69 337 HIS A N 1
ATOM 2599 C CA . HIS A 1 337 ? 3.980 -10.706 -9.925 1.00 83.69 337 HIS A CA 1
ATOM 2600 C C . HIS A 1 337 ? 3.838 -10.542 -8.407 1.00 83.69 337 HIS A C 1
ATOM 2602 O O . HIS A 1 337 ? 2.720 -10.406 -7.905 1.00 83.69 337 HIS A O 1
ATOM 2608 N N . ALA A 1 338 ? 4.956 -10.441 -7.682 1.00 86.81 338 ALA A N 1
ATOM 2609 C CA . ALA A 1 338 ? 4.967 -10.190 -6.244 1.00 86.81 338 ALA A CA 1
ATOM 2610 C C . ALA A 1 338 ? 4.369 -8.825 -5.875 1.00 86.81 338 ALA A C 1
ATOM 2612 O O . ALA A 1 338 ? 3.694 -8.691 -4.853 1.00 86.81 338 ALA A O 1
ATOM 2613 N N . ARG A 1 339 ? 4.574 -7.793 -6.706 1.00 81.12 339 ARG A N 1
ATOM 2614 C CA . ARG A 1 339 ? 3.919 -6.485 -6.529 1.00 81.12 339 ARG A CA 1
ATOM 2615 C C . ARG A 1 339 ? 2.415 -6.551 -6.752 1.00 81.12 339 ARG A C 1
ATOM 2617 O O . ARG A 1 339 ? 1.694 -5.900 -6.003 1.00 81.12 339 ARG A O 1
ATOM 2624 N N . GLY A 1 340 ? 1.970 -7.367 -7.705 1.00 74.88 340 GLY A N 1
ATOM 2625 C CA . GLY A 1 340 ? 0.555 -7.656 -7.939 1.00 74.88 340 GLY A CA 1
ATOM 2626 C C . GLY A 1 340 ? -0.088 -8.597 -6.911 1.00 74.88 340 GLY A C 1
ATOM 2627 O O . GLY A 1 340 ? -1.282 -8.847 -7.003 1.00 74.88 340 GLY A O 1
ATOM 2628 N N . GLY A 1 341 ? 0.672 -9.141 -5.951 1.00 77.88 341 GLY A N 1
ATOM 2629 C CA . GLY A 1 341 ? 0.160 -10.094 -4.955 1.00 77.88 341 GLY A CA 1
ATOM 2630 C C . GLY A 1 341 ? -0.190 -11.479 -5.519 1.00 77.88 341 GLY A C 1
ATOM 2631 O O . GLY A 1 341 ? -0.833 -12.272 -4.832 1.00 77.88 341 GLY A O 1
ATOM 2632 N N . ARG A 1 342 ? 0.233 -11.795 -6.751 1.00 84.00 342 ARG A N 1
ATOM 2633 C CA . ARG A 1 342 ? -0.043 -13.076 -7.425 1.00 84.00 342 ARG A CA 1
ATOM 2634 C C . ARG A 1 342 ? 0.963 -14.141 -6.987 1.00 84.00 342 ARG A C 1
ATOM 2636 O O . ARG A 1 342 ? 1.886 -14.456 -7.728 1.00 84.00 342 ARG A O 1
ATOM 2643 N N . SER A 1 343 ? 0.802 -14.633 -5.758 1.00 89.31 343 SER A N 1
ATOM 2644 C CA . SER A 1 343 ? 1.727 -15.588 -5.117 1.00 89.31 343 SER A CA 1
ATOM 2645 C C . SER A 1 343 ? 1.943 -16.879 -5.914 1.00 89.31 343 SER A C 1
ATOM 2647 O O . SER A 1 343 ? 3.090 -17.264 -6.100 1.00 89.31 343 SER A O 1
ATOM 2649 N N . GLU A 1 344 ? 0.881 -17.479 -6.459 1.00 88.81 344 GLU A N 1
ATOM 2650 C CA . GLU A 1 344 ? 0.951 -18.726 -7.249 1.00 88.81 344 GLU A CA 1
ATOM 2651 C C . GLU A 1 344 ? 1.869 -18.590 -8.468 1.00 88.81 344 GLU A C 1
ATOM 2653 O O . GLU A 1 344 ? 2.804 -19.361 -8.643 1.00 88.81 344 GLU A O 1
ATOM 2658 N N . ALA A 1 345 ? 1.705 -17.519 -9.246 1.00 87.31 345 ALA A N 1
ATOM 2659 C CA . ALA A 1 345 ? 2.563 -17.280 -10.400 1.00 87.31 345 ALA A CA 1
ATOM 2660 C C . ALA A 1 345 ? 4.038 -17.036 -10.015 1.00 87.31 345 ALA A C 1
ATOM 2662 O O . ALA A 1 345 ? 4.939 -17.381 -10.776 1.00 87.31 345 ALA A O 1
ATOM 2663 N N . VAL A 1 346 ? 4.316 -16.434 -8.849 1.00 90.50 346 VAL A N 1
ATOM 2664 C CA . VAL A 1 346 ? 5.702 -16.254 -8.370 1.00 90.50 346 VAL A CA 1
ATOM 2665 C C . VAL A 1 346 ? 6.309 -17.587 -7.937 1.00 90.50 346 VAL A C 1
ATOM 2667 O O . VAL A 1 346 ? 7.490 -17.813 -8.191 1.00 90.50 346 VAL A O 1
ATOM 2670 N N . GLU A 1 347 ? 5.520 -18.452 -7.303 1.00 91.38 347 GLU A N 1
ATOM 2671 C CA . GLU A 1 347 ? 5.922 -19.803 -6.906 1.00 91.38 347 GLU A CA 1
ATOM 2672 C C . GLU A 1 347 ? 6.252 -20.667 -8.129 1.00 91.38 347 GLU A C 1
ATOM 2674 O O . GLU A 1 347 ? 7.350 -21.224 -8.199 1.00 91.38 347 GLU A O 1
ATOM 2679 N N . ASP A 1 348 ? 5.379 -20.669 -9.140 1.00 90.31 348 ASP A N 1
ATOM 2680 C CA . ASP A 1 348 ? 5.607 -21.370 -10.406 1.00 90.31 348 ASP A CA 1
ATOM 2681 C C . ASP A 1 348 ? 6.891 -20.888 -11.090 1.00 90.31 348 ASP A C 1
ATOM 2683 O O . ASP A 1 348 ? 7.723 -21.690 -11.518 1.00 90.31 348 ASP A O 1
ATOM 2687 N N . LEU A 1 349 ? 7.102 -19.569 -11.161 1.00 89.94 349 LEU A N 1
ATOM 2688 C CA . LEU A 1 349 ? 8.315 -18.991 -11.743 1.00 89.94 349 LEU A CA 1
ATOM 2689 C C . LEU A 1 349 ? 9.573 -19.339 -10.944 1.00 89.94 349 LEU A C 1
ATOM 2691 O O . LEU A 1 349 ? 10.624 -19.578 -11.539 1.00 89.94 349 LEU A O 1
ATOM 2695 N N . PHE A 1 350 ? 9.487 -19.384 -9.613 1.00 90.75 350 PHE A N 1
ATOM 2696 C CA . PHE A 1 350 ? 10.606 -19.778 -8.760 1.00 90.75 350 PHE A CA 1
ATOM 2697 C C . PHE A 1 350 ? 10.984 -21.245 -8.974 1.00 90.75 350 PHE A C 1
ATOM 2699 O O . PHE A 1 350 ? 12.166 -21.575 -9.083 1.00 90.75 350 PHE A O 1
ATOM 2706 N N . GLN A 1 351 ? 9.988 -22.121 -9.094 1.00 90.62 351 GLN A N 1
ATOM 2707 C CA . GLN A 1 351 ? 10.204 -23.538 -9.351 1.00 90.62 351 GLN A CA 1
ATOM 2708 C C . GLN A 1 351 ? 10.789 -23.778 -10.748 1.00 90.62 351 GLN A C 1
ATOM 2710 O O . GLN A 1 351 ? 11.800 -24.467 -10.885 1.00 90.62 351 GLN A O 1
ATOM 2715 N N . GLN A 1 352 ? 10.252 -23.106 -11.767 1.00 88.31 352 GLN A N 1
ATOM 2716 C CA . GLN A 1 352 ? 10.787 -23.145 -13.130 1.00 88.31 352 GLN A CA 1
ATOM 2717 C C . GLN A 1 352 ? 12.231 -22.619 -13.207 1.00 88.31 352 GLN A C 1
ATOM 2719 O O . GLN A 1 352 ? 13.045 -23.156 -13.957 1.00 88.31 352 GLN A O 1
ATOM 2724 N N . MET A 1 353 ? 12.573 -21.588 -12.425 1.00 88.94 353 MET A N 1
ATOM 2725 C CA . MET A 1 353 ? 13.941 -21.068 -12.330 1.00 88.94 353 MET A CA 1
ATOM 2726 C C . MET A 1 353 ? 14.903 -22.124 -11.756 1.00 88.94 353 MET A C 1
ATOM 2728 O O . MET A 1 353 ? 16.015 -22.273 -12.270 1.00 88.94 353 MET A O 1
ATOM 2732 N N . ARG A 1 354 ? 14.469 -22.886 -10.739 1.00 88.50 354 ARG A N 1
ATOM 2733 C CA . ARG A 1 354 ? 15.243 -23.998 -10.155 1.00 88.50 354 ARG A CA 1
ATOM 2734 C C . ARG A 1 354 ? 15.437 -25.146 -11.143 1.00 88.50 354 ARG A C 1
ATOM 2736 O O . ARG A 1 354 ? 16.555 -25.626 -11.302 1.00 88.50 354 ARG A O 1
ATOM 2743 N N . GLU A 1 355 ? 14.379 -25.541 -11.845 1.00 87.50 355 GLU A N 1
ATOM 2744 C CA . GLU A 1 355 ? 14.419 -26.601 -12.865 1.00 87.50 355 GLU A CA 1
ATOM 2745 C C . GLU A 1 355 ? 15.309 -26.240 -14.057 1.00 87.50 355 GLU A C 1
ATOM 2747 O O . GLU A 1 355 ? 15.994 -27.097 -14.609 1.00 87.50 355 GLU A O 1
ATOM 2752 N N . ALA A 1 356 ? 15.369 -24.956 -14.418 1.00 83.88 356 ALA A N 1
ATOM 2753 C CA . ALA A 1 356 ? 16.281 -24.444 -15.437 1.00 83.88 356 ALA A CA 1
ATOM 2754 C C . ALA A 1 356 ? 17.757 -24.401 -14.981 1.00 83.88 356 ALA A C 1
ATOM 2756 O O . ALA A 1 356 ? 18.615 -23.935 -15.734 1.00 83.88 356 ALA A O 1
ATOM 2757 N N . GLY A 1 357 ? 18.067 -24.848 -13.757 1.00 82.06 357 GLY A N 1
ATOM 2758 C CA . GLY A 1 357 ? 19.417 -24.844 -13.191 1.00 82.06 357 GLY A CA 1
ATOM 2759 C C . GLY A 1 357 ? 19.955 -23.440 -12.907 1.00 82.06 357 GLY A C 1
ATOM 2760 O O . GLY A 1 357 ? 21.168 -23.251 -12.810 1.00 82.06 357 GLY A O 1
ATOM 2761 N N . VAL A 1 358 ? 19.079 -22.435 -12.812 1.00 84.44 358 VAL A N 1
ATOM 2762 C CA . VAL A 1 358 ? 19.485 -21.058 -12.537 1.00 84.44 358 VAL A CA 1
ATOM 2763 C C . VAL A 1 358 ? 19.653 -20.881 -11.032 1.00 84.44 358 VAL A C 1
ATOM 2765 O O . VAL A 1 358 ? 18.715 -21.073 -10.264 1.00 84.44 358 VAL A O 1
ATOM 2768 N N . GLU A 1 359 ? 20.848 -20.469 -10.607 1.00 78.81 359 GLU A N 1
ATOM 2769 C CA . GLU A 1 359 ? 21.157 -20.234 -9.195 1.00 78.81 359 GLU A CA 1
ATOM 2770 C C . GLU A 1 359 ? 20.180 -19.216 -8.576 1.00 78.81 359 GLU A C 1
ATOM 2772 O O . GLU A 1 359 ? 20.140 -18.036 -8.951 1.00 78.81 359 GLU A O 1
ATOM 2777 N N . THR A 1 360 ? 19.380 -19.676 -7.613 1.00 80.88 360 THR A N 1
ATOM 2778 C CA . THR A 1 360 ? 18.434 -18.836 -6.877 1.00 80.88 360 THR A CA 1
ATOM 2779 C C . THR A 1 360 ? 19.205 -17.884 -5.975 1.00 80.88 360 THR A C 1
ATOM 2781 O O . THR A 1 360 ? 19.878 -18.310 -5.040 1.00 80.88 360 THR A O 1
ATOM 2784 N N . LYS A 1 361 ? 19.105 -16.580 -6.235 1.00 83.00 361 LYS A N 1
ATOM 2785 C CA . LYS A 1 361 ? 19.715 -15.534 -5.399 1.00 83.00 361 LYS A CA 1
ATOM 2786 C C . LYS A 1 361 ? 18.719 -15.029 -4.360 1.00 83.00 361 LYS A C 1
ATOM 2788 O O . LYS A 1 361 ? 17.512 -15.142 -4.560 1.00 83.00 361 LYS A O 1
ATOM 2793 N N . GLY A 1 362 ? 19.211 -14.362 -3.314 1.00 85.69 362 GLY A N 1
ATOM 2794 C CA . GLY A 1 362 ? 18.366 -13.781 -2.258 1.00 85.69 362 GLY A CA 1
ATOM 2795 C C . GLY A 1 362 ? 17.216 -12.907 -2.774 1.00 85.69 362 GLY A C 1
ATOM 2796 O O . GLY A 1 362 ? 16.114 -12.977 -2.250 1.00 85.69 362 GLY A O 1
ATOM 2797 N N . GLY A 1 363 ? 17.410 -12.187 -3.887 1.00 87.31 363 GLY A N 1
ATOM 2798 C CA . GLY A 1 363 ? 16.339 -11.394 -4.501 1.00 87.31 363 GLY A CA 1
ATOM 2799 C C . GLY A 1 363 ? 15.127 -12.211 -4.978 1.00 87.31 363 GLY A C 1
ATOM 2800 O O . GLY A 1 363 ? 14.015 -11.686 -4.981 1.00 87.31 363 GLY A O 1
ATOM 2801 N N . ALA A 1 364 ? 15.317 -13.474 -5.379 1.00 89.06 364 ALA A N 1
ATOM 2802 C CA . ALA A 1 364 ? 14.221 -14.357 -5.778 1.00 89.06 364 ALA A CA 1
ATOM 2803 C C . ALA A 1 364 ? 13.405 -14.799 -4.552 1.00 89.06 364 ALA A C 1
ATOM 2805 O O . ALA A 1 364 ? 12.177 -14.746 -4.586 1.00 89.06 364 ALA A O 1
ATOM 2806 N N . PHE A 1 365 ? 14.083 -15.109 -3.439 1.00 92.06 365 PHE A N 1
ATOM 2807 C CA . PHE A 1 365 ? 13.432 -15.342 -2.149 1.00 92.06 365 PHE A CA 1
ATOM 2808 C C . PHE A 1 365 ? 12.707 -14.090 -1.637 1.00 92.06 365 PHE A C 1
ATOM 2810 O O . PHE A 1 365 ? 11.555 -14.192 -1.230 1.00 92.06 365 PHE A O 1
ATOM 2817 N N . ASP A 1 366 ? 13.320 -12.901 -1.717 1.00 92.19 366 ASP A N 1
ATOM 2818 C CA . ASP A 1 366 ? 12.673 -11.632 -1.344 1.00 92.19 366 ASP A CA 1
ATOM 2819 C C . ASP A 1 366 ? 11.377 -11.404 -2.151 1.00 92.19 366 ASP A C 1
ATOM 2821 O O . ASP A 1 366 ? 10.371 -10.950 -1.606 1.00 92.19 366 ASP A O 1
ATOM 2825 N N . ALA A 1 367 ? 11.377 -11.724 -3.453 1.00 91.31 367 ALA A N 1
ATOM 2826 C CA . ALA A 1 367 ? 10.194 -11.609 -4.307 1.00 91.31 367 ALA A CA 1
ATOM 2827 C C . ALA A 1 367 ? 9.104 -12.625 -3.926 1.00 91.31 367 ALA A C 1
ATOM 2829 O O . ALA A 1 367 ? 7.935 -12.251 -3.817 1.00 91.31 367 ALA A O 1
ATOM 2830 N N . LEU A 1 368 ? 9.483 -13.881 -3.676 1.00 92.50 368 LEU A N 1
ATOM 2831 C CA . LEU A 1 368 ? 8.560 -14.929 -3.244 1.00 92.50 368 LEU A CA 1
ATOM 2832 C C . LEU A 1 368 ? 7.923 -14.581 -1.889 1.00 92.50 368 LEU A C 1
ATOM 2834 O O . LEU A 1 368 ? 6.698 -14.588 -1.767 1.00 92.50 368 LEU A O 1
ATOM 2838 N N . LEU A 1 369 ? 8.728 -14.147 -0.915 1.00 93.44 369 LEU A N 1
ATOM 2839 C CA . LEU A 1 369 ? 8.258 -13.665 0.386 1.00 93.44 369 LEU A CA 1
ATOM 2840 C C . LEU A 1 369 ? 7.303 -12.484 0.254 1.00 93.44 369 LEU A C 1
ATOM 2842 O O . LEU A 1 369 ? 6.209 -12.515 0.813 1.00 93.44 369 LEU A O 1
ATOM 2846 N N . LEU A 1 370 ? 7.671 -11.465 -0.527 1.00 91.62 370 LEU A N 1
ATOM 2847 C CA . LEU A 1 370 ? 6.813 -10.305 -0.761 1.00 91.62 370 LEU A CA 1
ATOM 2848 C C . LEU A 1 370 ? 5.450 -10.710 -1.337 1.00 91.62 370 LEU A C 1
ATOM 2850 O O . LEU A 1 370 ? 4.430 -10.136 -0.949 1.00 91.62 370 LEU A O 1
ATOM 2854 N N . SER A 1 371 ? 5.432 -11.684 -2.250 1.00 92.12 371 SER A N 1
ATOM 2855 C CA . SER A 1 371 ? 4.201 -12.179 -2.866 1.00 92.12 371 SER A CA 1
ATOM 2856 C C . SER A 1 371 ? 3.278 -12.853 -1.844 1.00 92.12 371 SER A C 1
ATOM 2858 O O . SER A 1 371 ? 2.092 -12.521 -1.791 1.00 92.12 371 SER A O 1
ATOM 2860 N N . TYR A 1 372 ? 3.822 -13.704 -0.967 1.00 92.00 372 TYR A N 1
ATOM 2861 C CA . TYR A 1 372 ? 3.059 -14.376 0.085 1.00 92.00 372 TYR A CA 1
ATOM 2862 C C . TYR A 1 372 ? 2.588 -13.415 1.175 1.00 92.00 372 TYR A C 1
ATOM 2864 O O . TYR A 1 372 ? 1.413 -13.444 1.546 1.00 92.00 372 TYR A O 1
ATOM 2872 N N . CYS A 1 373 ? 3.458 -12.506 1.629 1.00 89.56 373 CYS A N 1
ATOM 2873 C CA . CYS A 1 373 ? 3.103 -11.480 2.608 1.00 89.56 373 CYS A CA 1
ATOM 2874 C C . CYS A 1 373 ? 1.956 -10.589 2.104 1.00 89.56 373 CYS A C 1
ATOM 2876 O O . CYS A 1 373 ? 1.051 -10.260 2.869 1.00 89.56 373 CYS A O 1
ATOM 2878 N N . ARG A 1 374 ? 1.948 -10.220 0.813 1.00 86.00 374 ARG A N 1
ATOM 2879 C CA . ARG A 1 374 ? 0.852 -9.441 0.206 1.00 86.00 374 ARG A CA 1
ATOM 2880 C C . ARG A 1 374 ? -0.429 -10.236 0.004 1.00 86.00 374 ARG A C 1
ATOM 2882 O O . ARG A 1 374 ? -1.507 -9.671 0.159 1.00 86.00 374 ARG A O 1
ATOM 2889 N N . ALA A 1 375 ? -0.316 -11.516 -0.334 1.00 84.62 375 ALA A N 1
ATOM 2890 C CA . ALA A 1 375 ? -1.462 -12.411 -0.455 1.00 84.62 375 ALA A CA 1
ATOM 2891 C C . ALA A 1 375 ? -2.071 -12.794 0.910 1.00 84.62 375 ALA A C 1
ATOM 2893 O O . ALA A 1 375 ? -3.111 -13.443 0.945 1.00 84.62 375 ALA A O 1
ATOM 2894 N N . GLY A 1 376 ? -1.432 -12.421 2.028 1.00 85.38 376 GLY A N 1
ATOM 2895 C CA . GLY A 1 376 ? -1.853 -12.809 3.376 1.00 85.38 376 GLY A CA 1
ATOM 2896 C C . GLY A 1 376 ? -1.594 -14.285 3.703 1.00 85.38 376 GLY A C 1
ATOM 2897 O O . GLY A 1 376 ? -2.052 -14.767 4.735 1.00 85.38 376 GLY A O 1
ATOM 2898 N N . LYS A 1 377 ? -0.852 -15.012 2.855 1.00 89.06 377 LYS A N 1
ATOM 2899 C CA . LYS A 1 377 ? -0.536 -16.437 3.034 1.00 89.06 377 LYS A CA 1
ATOM 2900 C C . LYS A 1 377 ? 0.694 -16.595 3.951 1.00 89.06 377 LYS A C 1
ATOM 2902 O O . LYS A 1 377 ? 1.791 -16.932 3.508 1.00 89.06 377 LYS A O 1
ATOM 2907 N N . ILE A 1 378 ? 0.528 -16.283 5.239 1.00 90.44 378 ILE A N 1
ATOM 2908 C CA . ILE A 1 378 ? 1.641 -16.141 6.201 1.00 90.44 378 ILE A CA 1
ATOM 2909 C C . ILE A 1 378 ? 2.392 -17.448 6.472 1.00 90.44 378 ILE A C 1
ATOM 2911 O O . ILE A 1 378 ? 3.615 -17.426 6.584 1.00 90.44 378 ILE A O 1
ATOM 2915 N N . ASP A 1 379 ? 1.702 -18.587 6.544 1.00 91.56 379 ASP A N 1
ATOM 2916 C CA . ASP A 1 379 ? 2.360 -19.878 6.790 1.00 91.56 379 ASP A CA 1
ATOM 2917 C C . ASP A 1 379 ? 3.336 -20.253 5.672 1.00 91.56 379 ASP A C 1
ATOM 2919 O O . ASP A 1 379 ? 4.454 -20.701 5.938 1.00 91.56 379 ASP A O 1
ATOM 2923 N N . GLN A 1 380 ? 2.952 -19.983 4.422 1.00 92.81 380 GLN A N 1
ATOM 2924 C CA . GLN A 1 380 ? 3.825 -20.160 3.263 1.00 92.81 380 GLN A CA 1
ATOM 2925 C C . GLN A 1 380 ? 5.003 -19.180 3.307 1.00 92.81 380 GLN A C 1
ATOM 2927 O O . GLN A 1 380 ? 6.143 -19.591 3.095 1.00 92.81 380 GLN A O 1
ATOM 2932 N N . ALA A 1 381 ? 4.765 -17.912 3.671 1.00 93.56 381 ALA A N 1
ATOM 2933 C CA . ALA A 1 381 ? 5.840 -16.933 3.849 1.00 93.56 381 ALA A CA 1
ATOM 2934 C C . ALA A 1 381 ? 6.868 -17.390 4.902 1.00 93.56 381 ALA A C 1
ATOM 2936 O O . ALA A 1 381 ? 8.071 -17.334 4.658 1.00 93.56 381 ALA A O 1
ATOM 2937 N N . LEU A 1 382 ? 6.418 -17.898 6.054 1.00 93.38 382 LEU A N 1
ATOM 2938 C CA . LEU A 1 382 ? 7.306 -18.411 7.101 1.00 93.38 382 LEU A CA 1
ATOM 2939 C C . LEU A 1 382 ? 8.051 -19.678 6.673 1.00 93.38 382 LEU A C 1
ATOM 2941 O O . LEU A 1 382 ? 9.224 -19.828 7.015 1.00 93.38 382 LEU A O 1
ATOM 2945 N N . SER A 1 383 ? 7.405 -20.575 5.925 1.00 93.94 383 SER A N 1
ATOM 2946 C CA . SER A 1 383 ? 8.053 -21.765 5.361 1.00 93.94 383 SER A CA 1
ATOM 2947 C C . SER A 1 383 ? 9.196 -21.377 4.415 1.00 93.94 383 SER A C 1
ATOM 2949 O O . SER A 1 383 ? 10.341 -21.778 4.637 1.00 93.94 383 SER A O 1
ATOM 2951 N N . VAL A 1 384 ? 8.927 -20.485 3.456 1.00 93.12 384 VAL A N 1
ATOM 2952 C CA . VAL A 1 384 ? 9.942 -19.960 2.529 1.00 93.12 384 VAL A CA 1
ATOM 2953 C C . VAL A 1 384 ? 11.037 -19.198 3.267 1.00 93.12 384 VAL A C 1
ATOM 2955 O O . VAL A 1 384 ? 12.204 -19.295 2.905 1.00 93.12 384 VAL A O 1
ATOM 2958 N N . PHE A 1 385 ? 10.710 -18.458 4.326 1.00 94.19 385 PHE A N 1
ATOM 2959 C CA . PHE A 1 385 ? 11.721 -17.751 5.110 1.00 94.19 385 PHE A CA 1
ATOM 2960 C C . PHE A 1 385 ? 12.660 -18.708 5.855 1.00 94.19 385 PHE A C 1
ATOM 2962 O O . PHE A 1 385 ? 13.856 -18.437 5.966 1.00 94.19 385 PHE A O 1
ATOM 2969 N N . ARG A 1 386 ? 12.152 -19.849 6.339 1.00 93.44 386 ARG A N 1
ATOM 2970 C CA . ARG A 1 386 ? 12.992 -20.912 6.914 1.00 93.44 386 ARG A CA 1
ATOM 2971 C C . ARG A 1 386 ? 13.903 -21.525 5.854 1.00 93.44 386 ARG A C 1
ATOM 2973 O O . ARG A 1 386 ? 15.092 -21.665 6.118 1.00 93.44 386 ARG A O 1
ATOM 2980 N N . GLU A 1 387 ? 13.380 -21.818 4.663 1.00 91.94 387 GLU A N 1
ATOM 2981 C CA . GLU A 1 387 ? 14.192 -22.284 3.529 1.00 91.94 387 GLU A CA 1
ATOM 2982 C C . GLU A 1 387 ? 15.272 -21.256 3.153 1.00 91.94 387 GLU A C 1
ATOM 2984 O O . GLU A 1 387 ? 16.438 -21.613 2.986 1.00 91.94 387 GLU A O 1
ATOM 2989 N N . TYR A 1 388 ? 14.914 -19.968 3.098 1.00 92.25 388 TYR A N 1
ATOM 2990 C CA . TYR A 1 388 ? 15.849 -18.876 2.842 1.00 92.25 388 TYR A CA 1
ATOM 2991 C C . TYR A 1 388 ? 16.981 -18.909 3.879 1.00 92.25 388 TYR A C 1
ATOM 2993 O O . TYR A 1 388 ? 18.138 -18.992 3.479 1.00 92.25 388 TYR A O 1
ATOM 3001 N N . LYS A 1 389 ? 16.663 -18.958 5.184 1.00 90.56 389 LYS A N 1
ATOM 3002 C CA . LYS A 1 389 ? 17.650 -19.033 6.282 1.00 90.56 389 LYS A CA 1
ATOM 3003 C C . LYS A 1 389 ? 18.588 -20.242 6.205 1.00 90.56 389 LYS A C 1
ATOM 3005 O O . LYS A 1 389 ? 19.747 -20.112 6.589 1.00 90.56 389 LYS A O 1
ATOM 3010 N N . LEU A 1 390 ? 18.099 -21.400 5.757 1.00 89.56 390 LEU A N 1
ATOM 3011 C CA . LEU A 1 390 ? 18.907 -22.619 5.632 1.00 89.56 390 LEU A CA 1
ATOM 3012 C C . LEU A 1 390 ? 19.898 -22.533 4.469 1.00 89.56 390 LEU A C 1
ATOM 3014 O O . LEU A 1 390 ? 21.036 -22.977 4.593 1.00 89.56 390 LEU A O 1
ATOM 3018 N N . ASN A 1 391 ? 19.469 -21.947 3.351 1.00 85.38 391 ASN A N 1
ATOM 3019 C CA . ASN A 1 391 ? 20.268 -21.899 2.131 1.00 85.38 391 ASN A CA 1
ATOM 3020 C C . ASN A 1 391 ? 21.227 -20.702 2.090 1.00 85.38 391 ASN A C 1
ATOM 3022 O O . ASN A 1 391 ? 22.271 -20.770 1.443 1.00 85.38 391 ASN A O 1
ATOM 3026 N N . MET A 1 392 ? 20.879 -19.583 2.733 1.00 89.69 392 MET A N 1
ATOM 3027 C CA . MET A 1 392 ? 21.669 -18.350 2.699 1.00 89.69 392 MET A CA 1
ATOM 3028 C C . MET A 1 392 ? 21.220 -17.341 3.772 1.00 89.69 392 MET A C 1
ATOM 3030 O O . MET A 1 392 ? 20.190 -17.479 4.420 1.00 89.69 392 MET A O 1
ATOM 3034 N N . LYS A 1 393 ? 21.981 -16.258 3.951 1.00 88.94 393 LYS A N 1
ATOM 3035 C CA . LYS A 1 393 ? 21.618 -15.197 4.901 1.00 88.94 393 LYS A CA 1
ATOM 3036 C C . LYS A 1 393 ? 20.480 -14.317 4.344 1.00 88.94 393 LYS A C 1
ATOM 3038 O O . LYS A 1 393 ? 20.690 -13.696 3.294 1.00 88.94 393 LYS A O 1
ATOM 3043 N N . PRO A 1 394 ? 19.319 -14.196 5.023 1.00 92.00 394 PRO A N 1
ATOM 3044 C CA . PRO A 1 394 ? 18.245 -13.325 4.559 1.00 92.00 394 PRO A CA 1
ATOM 3045 C C . PRO A 1 394 ? 18.618 -11.847 4.600 1.00 92.00 394 PRO A C 1
ATOM 3047 O O . PRO A 1 394 ? 19.385 -11.399 5.455 1.00 92.00 394 PRO A O 1
ATOM 3050 N N . SER A 1 395 ? 18.040 -11.073 3.684 1.00 90.00 395 SER A N 1
ATOM 3051 C CA . SER A 1 395 ? 18.195 -9.621 3.662 1.00 90.00 395 SER A CA 1
ATOM 3052 C C . SER A 1 395 ? 17.457 -8.958 4.842 1.00 90.00 395 SER A C 1
ATOM 3054 O O . SER A 1 395 ? 16.463 -9.481 5.346 1.00 90.00 395 SER A O 1
ATOM 3056 N N . LEU A 1 396 ? 17.885 -7.757 5.263 1.00 89.81 396 LEU A N 1
ATOM 3057 C CA . LEU A 1 396 ? 17.132 -6.955 6.249 1.00 89.81 396 LEU A CA 1
ATOM 3058 C C . LEU A 1 396 ? 15.691 -6.683 5.774 1.00 89.81 396 LEU A C 1
ATOM 3060 O O . LEU A 1 396 ? 14.765 -6.578 6.575 1.00 89.81 396 LEU A O 1
ATOM 3064 N N . VAL A 1 397 ? 15.507 -6.587 4.455 1.00 89.69 397 VAL A N 1
ATOM 3065 C CA . VAL A 1 397 ? 14.198 -6.409 3.829 1.00 89.69 397 VAL A CA 1
ATOM 3066 C C . VAL A 1 397 ? 13.317 -7.642 4.058 1.00 89.69 397 VAL A C 1
ATOM 3068 O O . VAL A 1 397 ? 12.169 -7.467 4.457 1.00 89.69 397 VAL A O 1
ATOM 3071 N N . ALA A 1 398 ? 13.845 -8.861 3.897 1.00 92.06 398 ALA A N 1
ATOM 3072 C CA . ALA A 1 398 ? 13.119 -10.103 4.173 1.00 92.06 398 ALA A CA 1
ATOM 3073 C C . ALA A 1 398 ? 12.666 -10.202 5.636 1.00 92.06 398 ALA A C 1
ATOM 3075 O O . ALA A 1 398 ? 11.504 -10.513 5.898 1.00 92.06 398 ALA A O 1
ATOM 3076 N N . PHE A 1 399 ? 13.546 -9.873 6.589 1.00 93.56 399 PHE A N 1
ATOM 3077 C CA . PHE A 1 399 ? 13.171 -9.831 8.006 1.00 93.56 399 PHE A CA 1
ATOM 3078 C C . PHE A 1 399 ? 12.032 -8.840 8.260 1.00 93.56 399 PHE A C 1
ATOM 3080 O O . PHE A 1 399 ? 11.044 -9.192 8.898 1.00 93.56 399 PHE A O 1
ATOM 3087 N N . ASN A 1 400 ? 12.128 -7.621 7.719 1.00 92.44 400 ASN A N 1
ATOM 3088 C CA . ASN A 1 400 ? 11.070 -6.622 7.866 1.00 92.44 400 ASN A CA 1
ATOM 3089 C C . ASN A 1 400 ? 9.747 -7.076 7.223 1.00 92.44 400 ASN A C 1
ATOM 3091 O O . ASN A 1 400 ? 8.691 -6.822 7.795 1.00 92.44 400 ASN A O 1
ATOM 3095 N N . MET A 1 401 ? 9.786 -7.768 6.075 1.00 91.88 401 MET A N 1
ATOM 3096 C CA . MET A 1 401 ? 8.592 -8.336 5.432 1.00 91.88 401 MET A CA 1
ATOM 3097 C C . MET A 1 401 ? 7.911 -9.384 6.313 1.00 91.88 401 MET A C 1
ATOM 3099 O O . MET A 1 401 ? 6.689 -9.357 6.435 1.00 91.88 401 MET A O 1
ATOM 3103 N N . ILE A 1 402 ? 8.676 -10.291 6.925 1.00 93.88 402 ILE A N 1
ATOM 3104 C CA . ILE A 1 402 ? 8.129 -11.327 7.810 1.00 93.88 402 ILE A CA 1
ATOM 3105 C C . ILE A 1 402 ? 7.586 -10.722 9.099 1.00 93.88 402 ILE A C 1
ATOM 3107 O O . ILE A 1 402 ? 6.468 -11.039 9.486 1.00 93.88 402 ILE A O 1
ATOM 3111 N N . ILE A 1 403 ? 8.323 -9.807 9.729 1.00 91.69 403 ILE A N 1
ATOM 3112 C CA . ILE A 1 403 ? 7.878 -9.115 10.944 1.00 91.69 403 ILE A CA 1
ATOM 3113 C C . ILE A 1 403 ? 6.554 -8.375 10.696 1.00 91.69 403 ILE A C 1
ATOM 3115 O O . ILE A 1 403 ? 5.612 -8.524 11.473 1.00 91.69 403 ILE A O 1
ATOM 3119 N N . ASP A 1 404 ? 6.464 -7.603 9.609 1.00 88.38 404 ASP A N 1
ATOM 3120 C CA . ASP A 1 404 ? 5.248 -6.867 9.241 1.00 88.38 404 ASP A CA 1
ATOM 3121 C C . ASP A 1 404 ? 4.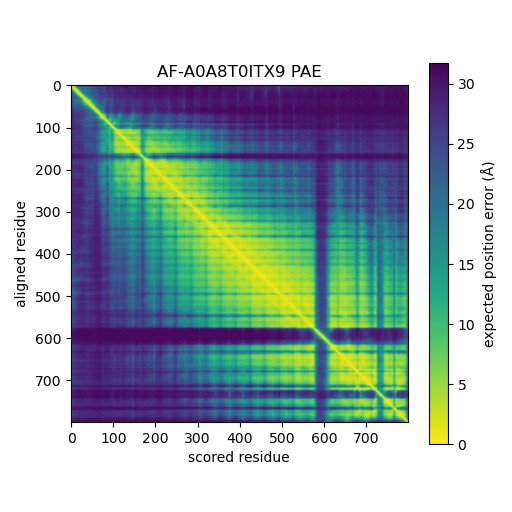074 -7.809 8.933 1.00 88.38 404 ASP A C 1
ATOM 3123 O O . ASP A 1 404 ? 2.952 -7.584 9.391 1.00 88.38 404 ASP A O 1
ATOM 3127 N N . ALA A 1 405 ? 4.327 -8.888 8.190 1.00 88.94 405 ALA A N 1
ATOM 3128 C CA . ALA A 1 405 ? 3.293 -9.835 7.795 1.00 88.94 405 ALA A CA 1
ATOM 3129 C C . ALA A 1 405 ? 2.774 -10.665 8.984 1.00 88.94 405 ALA A C 1
ATOM 3131 O O . ALA A 1 405 ? 1.562 -10.816 9.138 1.00 88.94 405 ALA A O 1
ATOM 3132 N N . CYS A 1 406 ? 3.664 -11.123 9.868 1.00 86.62 406 CYS A N 1
ATOM 3133 C CA . CYS A 1 406 ? 3.299 -11.761 11.133 1.00 86.62 406 CYS A CA 1
ATOM 3134 C C . CYS A 1 406 ? 2.497 -10.806 12.026 1.00 86.62 406 CYS A C 1
ATOM 3136 O O . CYS A 1 406 ? 1.464 -11.200 12.566 1.00 86.62 406 CYS A O 1
ATOM 3138 N N . GLY A 1 407 ? 2.905 -9.535 12.114 1.00 82.38 407 GLY A N 1
ATOM 3139 C CA . GLY A 1 407 ? 2.178 -8.516 12.868 1.00 82.38 407 GLY A CA 1
ATOM 3140 C C . GLY A 1 407 ? 0.741 -8.328 12.397 1.00 82.38 407 GLY A C 1
ATOM 3141 O O . GLY A 1 407 ? -0.184 -8.431 13.197 1.00 82.38 407 GLY A O 1
ATOM 3142 N N . LYS A 1 408 ? 0.539 -8.158 11.086 1.00 81.00 408 LYS A N 1
ATOM 3143 C CA . LYS A 1 408 ? -0.799 -8.018 10.482 1.00 81.00 408 LYS A CA 1
ATOM 3144 C C . LYS A 1 408 ? -1.692 -9.243 10.674 1.00 81.00 408 LYS A C 1
ATOM 3146 O O . LYS A 1 408 ? -2.912 -9.106 10.666 1.00 81.00 408 LYS A O 1
ATOM 3151 N N . ALA A 1 409 ? -1.098 -10.423 10.827 1.00 80.25 409 ALA A N 1
ATOM 3152 C CA . ALA A 1 409 ? -1.816 -11.666 11.085 1.00 80.25 409 ALA A CA 1
ATOM 3153 C C . ALA A 1 409 ? -2.011 -11.973 12.578 1.00 80.25 409 ALA A C 1
ATOM 3155 O O . ALA A 1 409 ? -2.561 -13.021 12.909 1.00 80.25 409 ALA A O 1
ATOM 3156 N N . GLY A 1 410 ? -1.572 -11.089 13.482 1.00 80.50 410 GLY A N 1
ATOM 3157 C CA . GLY A 1 410 ? -1.675 -11.301 14.929 1.00 80.50 410 GLY A CA 1
ATOM 3158 C C . GLY A 1 410 ? -0.744 -12.392 15.469 1.00 80.50 410 GLY A C 1
ATOM 3159 O O . GLY A 1 410 ? -0.994 -12.925 16.543 1.00 80.50 410 GLY A O 1
ATOM 3160 N N . ARG A 1 411 ? 0.315 -12.733 14.727 1.00 84.44 411 ARG A N 1
ATOM 3161 C CA . ARG A 1 411 ? 1.337 -13.733 15.072 1.00 84.44 411 ARG A CA 1
ATOM 3162 C C . ARG A 1 411 ? 2.559 -13.055 15.678 1.00 84.44 411 ARG A C 1
ATOM 3164 O O . ARG A 1 411 ? 3.626 -12.959 15.071 1.00 84.44 411 ARG A O 1
ATOM 3171 N N . ASP A 1 412 ? 2.367 -12.457 16.846 1.00 84.69 412 ASP A N 1
ATOM 3172 C CA . ASP A 1 412 ? 3.368 -11.577 17.442 1.00 84.69 412 ASP A CA 1
ATOM 3173 C C . ASP A 1 412 ? 4.603 -12.336 17.959 1.00 84.69 412 ASP A C 1
ATOM 3175 O O . ASP A 1 412 ? 5.705 -11.791 17.945 1.00 84.69 412 ASP A O 1
ATOM 3179 N N . GLU A 1 413 ? 4.456 -13.605 18.342 1.00 88.50 413 GLU A N 1
ATOM 3180 C CA . GLU A 1 413 ? 5.571 -14.448 18.791 1.00 88.50 413 GLU A CA 1
ATOM 3181 C C . GLU A 1 413 ? 6.560 -14.733 17.661 1.00 88.50 413 GLU A C 1
ATOM 3183 O O . GLU A 1 413 ? 7.764 -14.546 17.834 1.00 88.50 413 GLU A O 1
ATOM 3188 N N . GLU A 1 414 ? 6.072 -15.083 16.470 1.00 90.94 414 GLU A N 1
ATOM 3189 C CA . GLU A 1 414 ? 6.918 -15.274 15.293 1.00 90.94 414 GLU A CA 1
ATOM 3190 C C . GLU A 1 414 ? 7.547 -13.962 14.813 1.00 90.94 414 GLU A C 1
ATOM 3192 O O . GLU A 1 414 ? 8.679 -13.969 14.316 1.00 90.94 414 GLU A O 1
ATOM 3197 N N . ALA A 1 415 ? 6.856 -12.829 14.983 1.00 90.94 415 ALA A N 1
ATOM 3198 C CA . ALA A 1 415 ? 7.425 -11.511 14.707 1.00 90.94 415 ALA A CA 1
ATOM 3199 C C . ALA A 1 415 ? 8.597 -11.201 15.658 1.00 90.94 415 ALA A C 1
ATOM 3201 O O . ALA A 1 415 ? 9.671 -10.802 15.203 1.00 90.94 415 ALA A O 1
ATOM 3202 N N . VAL A 1 416 ? 8.428 -11.443 16.963 1.00 89.62 416 VAL A N 1
ATOM 3203 C CA . VAL A 1 416 ? 9.484 -11.255 17.972 1.00 89.62 416 VAL A CA 1
ATOM 3204 C C . VAL A 1 416 ? 10.647 -12.221 17.746 1.00 89.62 416 VAL A C 1
ATOM 3206 O O . VAL A 1 416 ? 11.797 -11.789 17.787 1.00 89.62 416 VAL A O 1
ATOM 3209 N N . GLN A 1 417 ? 10.384 -13.492 17.431 1.00 92.19 417 GLN A N 1
ATOM 3210 C CA . GLN A 1 417 ? 11.447 -14.447 17.109 1.00 92.19 417 GLN A CA 1
ATOM 3211 C C . GLN A 1 417 ? 12.244 -13.999 15.878 1.00 92.19 417 GLN A C 1
ATOM 3213 O O . GLN A 1 417 ? 13.470 -14.014 15.893 1.00 92.19 417 GLN A O 1
ATOM 3218 N N . SER A 1 418 ? 11.567 -13.508 14.838 1.00 92.50 418 SER A N 1
ATOM 3219 C CA . SER A 1 418 ? 12.237 -12.986 13.639 1.00 92.50 418 SER A CA 1
ATOM 3220 C C . SER A 1 418 ? 13.105 -11.756 13.938 1.00 92.50 418 SER A C 1
ATOM 3222 O O . SER A 1 418 ? 14.124 -11.547 13.281 1.00 92.50 418 SER A O 1
ATOM 3224 N N . TYR A 1 419 ? 12.741 -10.948 14.937 1.00 91.81 419 TYR A N 1
ATOM 3225 C CA . TYR A 1 419 ? 13.589 -9.862 15.431 1.00 91.81 419 TYR A CA 1
ATOM 3226 C C . TYR A 1 419 ? 14.824 -10.373 16.174 1.00 91.81 419 TYR A C 1
ATOM 3228 O O . TYR A 1 419 ? 15.917 -9.858 15.944 1.00 91.81 419 TYR A O 1
ATOM 3236 N N . VAL A 1 420 ? 14.681 -11.390 17.026 1.00 91.75 420 VAL A N 1
ATOM 3237 C CA . VAL A 1 420 ? 15.825 -12.021 17.704 1.00 91.75 420 VAL A CA 1
ATOM 3238 C C . VAL A 1 420 ? 16.800 -12.588 16.669 1.00 91.75 420 VAL A C 1
ATOM 3240 O O . VAL A 1 420 ? 17.975 -12.220 16.681 1.00 91.75 420 VAL A O 1
ATOM 3243 N N . ASP A 1 421 ? 16.296 -13.347 15.694 1.00 92.00 421 ASP A N 1
ATOM 3244 C CA . ASP A 1 421 ? 17.082 -13.894 14.582 1.00 92.00 421 ASP A CA 1
ATOM 3245 C C . ASP A 1 421 ? 17.815 -12.787 13.787 1.00 92.00 421 ASP A C 1
ATOM 3247 O O . ASP A 1 421 ? 18.961 -12.962 13.360 1.00 92.00 421 ASP A O 1
ATOM 3251 N N . LEU A 1 422 ? 17.181 -11.621 13.586 1.00 93.25 422 LEU A N 1
ATOM 3252 C CA . LEU A 1 422 ? 17.784 -10.458 12.915 1.00 93.25 422 LEU A CA 1
ATOM 3253 C C . LEU A 1 422 ? 18.998 -9.930 13.694 1.00 93.25 422 LEU A C 1
ATOM 3255 O O . LEU A 1 422 ? 20.039 -9.639 13.089 1.00 93.25 422 LEU A O 1
ATOM 3259 N N . ILE A 1 423 ? 18.880 -9.815 15.021 1.00 91.50 423 ILE A N 1
ATOM 3260 C CA . ILE A 1 423 ? 19.967 -9.369 15.904 1.00 91.50 423 ILE A CA 1
ATOM 3261 C C . ILE A 1 423 ? 21.102 -10.395 15.927 1.00 91.50 423 ILE A C 1
ATOM 3263 O O . ILE A 1 423 ? 22.269 -10.015 15.805 1.00 91.50 423 ILE A O 1
ATOM 3267 N N . GLU A 1 424 ? 20.782 -11.687 16.014 1.00 91.19 424 GLU A N 1
ATOM 3268 C CA . GLU A 1 424 ? 21.762 -12.781 15.948 1.00 91.19 424 GLU A CA 1
ATOM 3269 C C . GLU A 1 424 ? 22.522 -12.780 14.615 1.00 91.19 424 GLU A C 1
ATOM 3271 O O . GLU A 1 424 ? 23.744 -12.946 14.572 1.00 91.19 424 GLU A O 1
ATOM 3276 N N . CYS A 1 425 ? 21.831 -12.444 13.522 1.00 88.69 425 CYS A N 1
ATOM 3277 C CA . CYS A 1 425 ? 22.426 -12.210 12.208 1.00 88.69 425 CYS A CA 1
ATOM 3278 C C . CYS A 1 425 ? 23.277 -10.924 12.123 1.00 88.69 425 CYS A C 1
ATOM 3280 O O . CYS A 1 425 ? 23.793 -10.601 11.045 1.00 88.69 425 CYS A O 1
ATOM 3282 N N . ARG A 1 426 ? 23.466 -10.197 13.231 1.00 90.06 426 ARG A N 1
ATOM 3283 C CA . ARG A 1 426 ? 24.220 -8.937 13.354 1.00 90.06 426 ARG A CA 1
ATOM 3284 C C . ARG A 1 426 ? 23.692 -7.802 12.476 1.00 90.06 426 ARG A C 1
ATOM 3286 O O . ARG A 1 426 ? 24.455 -6.911 12.093 1.00 90.06 426 ARG A O 1
ATOM 3293 N N . TYR A 1 427 ? 22.404 -7.817 12.140 1.00 91.88 427 TYR A N 1
ATOM 3294 C CA . TYR A 1 427 ? 21.768 -6.658 11.525 1.00 91.88 427 TYR A CA 1
ATOM 3295 C C . TYR A 1 427 ? 21.435 -5.614 12.590 1.00 91.88 427 TYR A C 1
ATOM 3297 O O . TYR A 1 427 ? 21.089 -5.943 13.722 1.00 91.88 427 TYR A O 1
ATOM 3305 N N . ARG A 1 428 ? 21.526 -4.334 12.215 1.00 89.81 428 ARG A N 1
ATOM 3306 C CA . ARG A 1 428 ? 21.003 -3.242 13.038 1.00 89.81 428 ARG A CA 1
ATOM 3307 C C . ARG A 1 428 ? 19.536 -3.012 12.675 1.00 89.81 428 ARG A C 1
ATOM 3309 O O . ARG A 1 428 ? 19.271 -2.734 11.501 1.00 89.81 428 ARG A O 1
ATOM 3316 N N . PRO A 1 429 ? 18.600 -3.113 13.634 1.00 91.94 429 PRO A N 1
ATOM 3317 C CA . PRO A 1 429 ? 17.214 -2.738 13.401 1.00 91.94 429 PRO A CA 1
ATOM 3318 C C . PRO A 1 429 ? 17.134 -1.280 12.959 1.00 91.94 429 PRO A C 1
ATOM 3320 O O . PRO A 1 429 ? 17.867 -0.425 13.457 1.00 91.94 429 PRO A O 1
ATOM 3323 N N . ASN A 1 430 ? 16.240 -0.993 12.022 1.00 92.00 430 ASN A N 1
ATOM 3324 C CA . ASN A 1 430 ? 15.947 0.374 11.613 1.00 92.00 430 ASN A CA 1
ATOM 3325 C C . ASN A 1 430 ? 14.540 0.774 12.075 1.00 92.00 430 ASN A C 1
ATOM 3327 O O . ASN A 1 430 ? 13.827 -0.006 12.709 1.00 92.00 430 ASN A O 1
ATOM 3331 N N . ALA A 1 431 ? 14.127 1.999 11.745 1.00 91.19 431 ALA A N 1
ATOM 3332 C CA . ALA A 1 431 ? 12.818 2.499 12.149 1.00 91.19 431 ALA A CA 1
ATOM 3333 C C . ALA A 1 431 ? 11.661 1.632 11.627 1.00 91.19 431 ALA A C 1
ATOM 3335 O O . ALA A 1 431 ? 10.654 1.489 12.317 1.00 91.19 431 ALA A O 1
ATOM 3336 N N . VAL A 1 432 ? 11.811 1.010 10.450 1.00 89.88 432 VAL A N 1
ATOM 3337 C CA . VAL A 1 432 ? 10.804 0.092 9.896 1.00 89.88 432 VAL A CA 1
ATOM 3338 C C . VAL A 1 432 ? 10.708 -1.170 10.752 1.00 89.88 432 VAL A C 1
ATOM 3340 O O . VAL A 1 432 ? 9.608 -1.527 11.154 1.00 89.88 432 VAL A O 1
ATOM 3343 N N . THR A 1 433 ? 11.841 -1.787 11.110 1.00 91.25 433 THR A N 1
ATOM 3344 C CA . THR A 1 433 ? 11.882 -2.978 11.976 1.00 91.25 433 THR A CA 1
ATOM 3345 C C . THR A 1 433 ? 11.170 -2.730 13.306 1.00 91.25 433 THR A C 1
ATOM 3347 O O . THR A 1 433 ? 10.262 -3.476 13.670 1.00 91.25 433 THR A O 1
ATOM 3350 N N . TYR A 1 434 ? 11.541 -1.654 14.010 1.00 94.06 434 TYR A N 1
ATOM 3351 C CA . TYR A 1 434 ? 10.932 -1.308 15.295 1.00 94.06 434 TYR A CA 1
ATOM 3352 C C . TYR A 1 434 ? 9.444 -0.999 15.162 1.00 94.06 434 TYR A C 1
ATOM 3354 O O . TYR A 1 434 ? 8.644 -1.509 15.939 1.00 94.06 434 TYR A O 1
ATOM 3362 N N . THR A 1 435 ? 9.054 -0.212 14.159 1.00 92.12 435 THR A N 1
ATOM 3363 C CA . THR A 1 435 ? 7.648 0.175 13.989 1.00 92.12 435 THR A CA 1
ATOM 3364 C C . THR A 1 435 ? 6.761 -1.025 13.666 1.00 92.12 435 THR A C 1
ATOM 3366 O O . THR A 1 435 ? 5.690 -1.151 14.255 1.00 92.12 435 THR A O 1
ATOM 3369 N N . SER A 1 436 ? 7.209 -1.934 12.794 1.00 90.38 436 SER A N 1
ATOM 3370 C CA . SER A 1 436 ? 6.464 -3.157 12.475 1.00 90.38 436 SER A CA 1
ATOM 3371 C C . SER A 1 436 ? 6.314 -4.070 13.696 1.00 90.38 436 SER A C 1
ATOM 3373 O O . SER A 1 436 ? 5.219 -4.578 13.928 1.00 90.38 436 SER A O 1
ATOM 3375 N N . LEU A 1 437 ? 7.356 -4.220 14.526 1.00 91.31 437 LEU A N 1
ATOM 3376 C CA . LEU A 1 437 ? 7.265 -4.988 15.777 1.00 91.31 437 LEU A CA 1
ATOM 3377 C C . LEU A 1 437 ? 6.320 -4.345 16.785 1.00 91.31 437 LEU A C 1
ATOM 3379 O O . LEU A 1 437 ? 5.447 -5.027 17.308 1.00 91.31 437 LEU A O 1
ATOM 3383 N N . ILE A 1 438 ? 6.474 -3.043 17.038 1.00 92.81 438 ILE A N 1
ATOM 3384 C CA . ILE A 1 438 ? 5.617 -2.280 17.954 1.00 92.81 438 ILE A CA 1
ATOM 3385 C C . ILE A 1 438 ? 4.151 -2.414 17.527 1.00 92.81 438 ILE A C 1
ATOM 3387 O O . ILE A 1 438 ? 3.293 -2.678 18.366 1.00 92.81 438 ILE A O 1
ATOM 3391 N N . SER A 1 439 ? 3.869 -2.287 16.226 1.00 89.75 439 SER A N 1
ATOM 3392 C CA . SER A 1 439 ? 2.531 -2.486 15.666 1.00 89.75 439 SER A CA 1
ATOM 3393 C C . SER A 1 439 ? 2.022 -3.905 15.920 1.00 89.75 439 SER A C 1
ATOM 3395 O O . SER A 1 439 ? 0.917 -4.059 16.434 1.00 89.75 439 SER A O 1
ATOM 3397 N N . ALA A 1 440 ? 2.836 -4.928 15.638 1.00 87.75 440 ALA A N 1
ATOM 3398 C CA . ALA A 1 440 ? 2.494 -6.334 15.854 1.00 87.75 440 ALA A CA 1
ATOM 3399 C C . ALA A 1 440 ? 2.095 -6.625 17.310 1.00 87.75 440 ALA A C 1
ATOM 3401 O O . ALA A 1 440 ? 1.005 -7.134 17.574 1.00 87.75 440 ALA A O 1
ATOM 3402 N N . VAL A 1 441 ? 2.947 -6.256 18.272 1.00 89.19 441 VAL A N 1
ATOM 3403 C CA . VAL A 1 441 ? 2.692 -6.548 19.692 1.00 89.19 441 VAL A CA 1
ATOM 3404 C C . VAL A 1 441 ? 1.557 -5.692 20.265 1.00 89.19 441 VAL A C 1
ATOM 3406 O O . VAL A 1 441 ? 0.797 -6.170 21.108 1.00 89.19 441 VAL A O 1
ATOM 3409 N N . ALA A 1 442 ? 1.382 -4.454 19.788 1.00 88.38 442 ALA A N 1
ATOM 3410 C CA . ALA A 1 442 ? 0.272 -3.595 20.197 1.00 88.38 442 ALA A CA 1
ATOM 3411 C C . ALA A 1 442 ? -1.078 -4.084 19.649 1.00 88.38 442 ALA A C 1
ATOM 3413 O O . ALA A 1 442 ? -2.100 -3.945 20.323 1.00 88.38 442 ALA A O 1
ATOM 3414 N N . GLU A 1 443 ? -1.109 -4.656 18.442 1.00 82.88 443 GLU A N 1
ATOM 3415 C CA . GLU A 1 443 ? -2.308 -5.287 17.875 1.00 82.88 443 GLU A CA 1
ATOM 3416 C C . GLU A 1 443 ? -2.670 -6.590 18.598 1.00 82.88 443 GLU A C 1
ATOM 3418 O O . GLU A 1 443 ? -3.854 -6.839 18.816 1.00 82.88 443 GLU A O 1
ATOM 3423 N N . ALA A 1 444 ? -1.676 -7.343 19.079 1.00 81.31 444 ALA A N 1
ATOM 3424 C CA . ALA A 1 444 ? -1.870 -8.494 19.966 1.00 81.31 444 ALA A CA 1
ATOM 3425 C C . ALA A 1 444 ? -2.251 -8.112 21.416 1.00 81.31 444 ALA A C 1
ATOM 3427 O O . ALA A 1 444 ? -2.438 -8.983 22.263 1.00 81.31 444 ALA A O 1
ATOM 3428 N N . GLY A 1 445 ? -2.353 -6.816 21.732 1.00 85.69 445 GLY A N 1
ATOM 3429 C CA . GLY A 1 445 ? -2.715 -6.323 23.064 1.00 85.69 445 GLY A CA 1
ATOM 3430 C C . GLY A 1 445 ? -1.597 -6.398 24.111 1.00 85.69 445 GLY A C 1
ATOM 3431 O O . GLY A 1 445 ? -1.852 -6.146 25.287 1.00 85.69 445 GLY A O 1
ATOM 3432 N N . ARG A 1 446 ? -0.356 -6.705 23.712 1.00 87.81 446 ARG A N 1
ATOM 3433 C CA . ARG A 1 446 ? 0.831 -6.758 24.586 1.00 87.81 446 ARG A CA 1
ATOM 3434 C C . ARG A 1 446 ? 1.500 -5.377 24.664 1.00 87.81 446 ARG A C 1
ATOM 3436 O O . ARG A 1 446 ? 2.631 -5.185 24.215 1.00 87.81 446 ARG A O 1
ATOM 3443 N N . TYR A 1 447 ? 0.781 -4.392 25.199 1.00 91.06 447 TYR A N 1
ATOM 3444 C CA . TYR A 1 447 ? 1.176 -2.975 25.174 1.00 91.06 447 TYR A CA 1
ATOM 3445 C C . TYR A 1 447 ? 2.470 -2.676 25.943 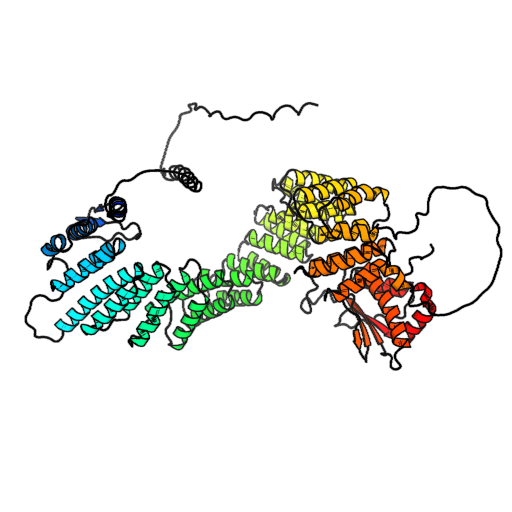1.00 91.06 447 TYR A C 1
ATOM 3447 O O . TYR A 1 447 ? 3.254 -1.831 25.522 1.00 91.06 447 TYR A O 1
ATOM 3455 N N . GLU A 1 448 ? 2.726 -3.398 27.030 1.00 91.38 448 GLU A N 1
ATOM 3456 C CA . GLU A 1 448 ? 3.940 -3.286 27.839 1.00 91.38 448 GLU A CA 1
ATOM 3457 C C . GLU A 1 448 ? 5.193 -3.676 27.029 1.00 91.38 448 GLU A C 1
ATOM 3459 O O . GLU A 1 448 ? 6.206 -2.980 27.083 1.00 91.38 448 GLU A O 1
ATOM 3464 N N . LYS A 1 449 ? 5.104 -4.719 26.186 1.00 90.50 449 LYS A N 1
ATOM 3465 C CA . LYS A 1 449 ? 6.186 -5.089 25.251 1.00 90.50 449 LYS A CA 1
ATOM 3466 C C . LYS A 1 449 ? 6.363 -4.049 24.141 1.00 90.50 449 LYS A C 1
ATOM 3468 O O . LYS A 1 449 ? 7.483 -3.793 23.709 1.00 90.50 449 LYS A O 1
ATOM 3473 N N . ALA A 1 450 ? 5.268 -3.446 23.669 1.00 92.88 450 ALA A N 1
ATOM 3474 C CA . ALA A 1 450 ? 5.318 -2.382 22.660 1.00 92.88 450 ALA A CA 1
ATOM 3475 C C . ALA A 1 450 ? 6.116 -1.171 23.171 1.00 92.88 450 ALA A C 1
ATOM 3477 O O . ALA A 1 450 ? 6.959 -0.618 22.468 1.00 92.88 450 ALA A O 1
ATOM 3478 N N . ASP A 1 451 ? 5.875 -0.804 24.425 1.00 94.12 451 ASP A N 1
ATOM 3479 C CA . ASP A 1 451 ? 6.564 0.264 25.138 1.00 94.12 451 ASP A CA 1
ATOM 3480 C C . ASP A 1 451 ? 8.046 -0.067 25.409 1.00 94.12 451 ASP A C 1
ATOM 3482 O O . ASP A 1 451 ? 8.920 0.767 25.172 1.00 94.12 451 ASP A O 1
ATOM 3486 N N . GLU A 1 452 ? 8.369 -1.306 25.792 1.00 93.94 452 GLU A N 1
ATOM 3487 C CA . GLU A 1 452 ? 9.761 -1.775 25.885 1.00 93.94 452 GLU A CA 1
ATOM 3488 C C . GLU A 1 452 ? 10.514 -1.614 24.551 1.00 93.94 452 GLU A C 1
ATOM 3490 O O . GLU A 1 452 ? 11.600 -1.030 24.513 1.00 93.94 452 GLU A O 1
ATOM 3495 N N . LEU A 1 453 ? 9.916 -2.063 23.442 1.00 93.50 453 LEU A N 1
ATOM 3496 C CA . LEU A 1 453 ? 10.492 -1.934 22.100 1.00 93.50 453 LEU A CA 1
ATOM 3497 C C . LEU A 1 453 ? 10.646 -0.470 21.673 1.00 93.50 453 LEU A C 1
ATOM 3499 O O . LEU A 1 453 ? 11.652 -0.117 21.059 1.00 93.50 453 LEU A O 1
ATOM 3503 N N . TYR A 1 454 ? 9.687 0.390 22.018 1.00 94.94 454 TYR A N 1
ATOM 3504 C CA . TYR A 1 454 ? 9.778 1.825 21.756 1.00 94.94 454 TYR A CA 1
ATOM 3505 C C . TYR A 1 454 ? 10.922 2.477 22.542 1.00 94.94 454 TYR A C 1
ATOM 3507 O O . TYR A 1 454 ? 11.717 3.221 21.970 1.00 94.94 454 TYR A O 1
ATOM 3515 N N . ARG A 1 455 ? 11.090 2.157 23.830 1.00 94.44 455 ARG A N 1
ATOM 3516 C CA . ARG A 1 455 ? 12.241 2.645 24.608 1.00 94.44 455 ARG A CA 1
ATOM 3517 C C . ARG A 1 455 ? 13.562 2.130 24.050 1.00 94.44 455 ARG A C 1
ATOM 3519 O O . ARG A 1 455 ? 14.515 2.901 23.963 1.00 94.44 455 ARG A O 1
ATOM 3526 N N . ARG A 1 456 ? 13.616 0.864 23.632 1.00 93.69 456 ARG A N 1
ATOM 3527 C CA . ARG A 1 456 ? 14.804 0.277 23.001 1.00 93.69 456 ARG A CA 1
ATOM 3528 C C . ARG A 1 456 ? 15.159 0.976 21.688 1.00 93.69 456 ARG A C 1
ATOM 3530 O O . ARG A 1 456 ? 16.324 1.276 21.465 1.00 93.69 456 ARG A O 1
ATOM 3537 N N . MET A 1 457 ? 14.166 1.323 20.870 1.00 95.19 457 MET A N 1
ATOM 3538 C CA . MET A 1 457 ? 14.354 2.126 19.658 1.00 95.19 457 MET A CA 1
ATOM 3539 C C . MET A 1 457 ? 15.042 3.469 19.959 1.00 95.19 457 MET A C 1
ATOM 3541 O O . MET A 1 457 ? 15.990 3.848 19.267 1.00 95.19 457 MET A O 1
ATOM 3545 N N . LEU A 1 458 ? 14.611 4.159 21.021 1.00 93.69 458 LEU A N 1
ATOM 3546 C CA . LEU A 1 458 ? 15.229 5.414 21.465 1.00 93.69 458 LEU A CA 1
ATOM 3547 C C . LEU A 1 458 ? 16.655 5.204 22.003 1.00 93.69 458 LEU A C 1
ATOM 3549 O O . LEU A 1 458 ? 17.545 5.998 21.697 1.00 93.69 458 LEU A O 1
ATOM 3553 N N . GLN A 1 459 ? 16.891 4.134 22.769 1.00 94.62 459 GLN A N 1
ATOM 3554 C CA . GLN A 1 459 ? 18.221 3.773 23.287 1.00 94.62 459 GLN A CA 1
ATOM 3555 C C . GLN A 1 459 ? 19.213 3.465 22.159 1.00 94.62 459 GLN A C 1
ATOM 3557 O O . GLN A 1 459 ? 20.354 3.931 22.194 1.00 94.62 459 GLN A O 1
ATOM 3562 N N . ASP A 1 460 ? 18.753 2.773 21.118 1.00 92.88 460 ASP A N 1
ATOM 3563 C CA . ASP A 1 460 ? 19.523 2.469 19.909 1.00 92.88 460 ASP A CA 1
ATOM 3564 C C . ASP A 1 460 ? 19.739 3.698 19.005 1.00 92.88 460 ASP A C 1
ATOM 3566 O O . ASP A 1 460 ? 20.373 3.593 17.952 1.00 92.88 460 ASP A O 1
ATOM 3570 N N . ARG A 1 461 ? 19.241 4.876 19.412 1.00 93.00 461 ARG A N 1
ATOM 3571 C CA . ARG A 1 461 ? 19.296 6.144 18.666 1.00 93.00 461 ARG A CA 1
ATOM 3572 C C . ARG A 1 461 ? 18.656 6.050 17.280 1.00 93.00 461 ARG A C 1
ATOM 3574 O O . ARG A 1 461 ? 19.107 6.698 16.335 1.00 93.00 461 ARG A O 1
ATOM 3581 N N . VAL A 1 462 ? 17.608 5.241 17.152 1.00 94.19 462 VAL A N 1
ATOM 3582 C CA . VAL A 1 462 ? 16.788 5.171 15.942 1.00 94.19 462 VAL A CA 1
ATOM 3583 C C . VAL A 1 462 ? 15.624 6.143 16.109 1.00 94.19 462 VAL A C 1
ATOM 3585 O O . VAL A 1 462 ? 14.788 5.975 16.992 1.00 94.19 462 VAL A O 1
ATOM 3588 N N . GLU A 1 463 ? 15.563 7.174 15.268 1.00 89.81 463 GLU A N 1
ATOM 3589 C CA . GLU A 1 463 ? 14.526 8.206 15.373 1.00 89.81 463 GLU A CA 1
ATOM 3590 C C . GLU A 1 463 ? 13.126 7.648 15.053 1.00 89.81 463 GLU A C 1
ATOM 3592 O O . GLU A 1 463 ? 12.937 7.019 14.001 1.00 89.81 463 GLU A O 1
ATOM 3597 N N . PRO A 1 464 ? 12.126 7.865 15.933 1.00 92.12 464 PRO A N 1
ATOM 3598 C CA . PRO A 1 464 ? 10.741 7.519 15.652 1.00 92.12 464 PRO A CA 1
ATOM 3599 C C . PRO A 1 464 ? 10.215 8.242 14.417 1.00 92.12 464 PRO A C 1
ATOM 3601 O O . PRO A 1 464 ? 10.400 9.442 14.232 1.00 92.12 464 PRO A O 1
ATOM 3604 N N . THR A 1 465 ? 9.502 7.504 13.574 1.00 91.00 465 THR A N 1
ATOM 3605 C CA . THR A 1 465 ? 8.815 8.075 12.411 1.00 91.00 465 THR A CA 1
ATOM 3606 C C . THR A 1 465 ? 7.390 8.478 12.781 1.00 91.00 465 THR A C 1
ATOM 3608 O O . THR A 1 465 ? 6.850 8.035 13.796 1.00 91.00 465 THR A O 1
ATOM 3611 N N . GLY A 1 466 ? 6.714 9.243 11.917 1.00 88.81 466 GLY A N 1
ATOM 3612 C CA . GLY A 1 466 ? 5.285 9.536 12.094 1.00 88.81 466 GLY A CA 1
ATOM 3613 C C . GLY A 1 466 ? 4.422 8.272 12.248 1.00 88.81 466 GLY A C 1
ATOM 3614 O O . GLY A 1 466 ? 3.476 8.263 13.032 1.00 88.81 466 GLY A O 1
ATOM 3615 N N . HIS A 1 467 ? 4.784 7.173 11.574 1.00 89.19 467 HIS A N 1
ATOM 3616 C CA . HIS A 1 467 ? 4.092 5.893 11.738 1.00 89.19 467 HIS A CA 1
ATOM 3617 C C . HIS A 1 467 ? 4.355 5.265 13.116 1.00 89.19 467 HIS A C 1
ATOM 3619 O O . HIS A 1 467 ? 3.428 4.745 13.736 1.00 89.19 467 HIS A O 1
ATOM 3625 N N . THR A 1 468 ? 5.582 5.379 13.634 1.00 92.00 468 THR A N 1
ATOM 3626 C CA . THR A 1 468 ? 5.944 4.943 14.992 1.00 92.00 468 THR A CA 1
ATOM 3627 C C . THR A 1 468 ? 5.124 5.688 16.046 1.00 92.00 468 THR A C 1
ATOM 3629 O O . THR A 1 468 ? 4.498 5.050 16.892 1.00 92.00 468 THR A O 1
ATOM 3632 N N . TYR A 1 469 ? 5.057 7.022 15.954 1.00 93.94 469 TYR A N 1
ATOM 3633 C CA . TYR A 1 469 ? 4.266 7.845 16.873 1.00 93.94 469 TYR A CA 1
ATOM 3634 C C . TYR A 1 469 ? 2.780 7.495 16.820 1.00 93.94 469 TYR A C 1
ATOM 3636 O O . TYR A 1 469 ? 2.186 7.221 17.858 1.00 93.94 469 TYR A O 1
ATOM 3644 N N . SER A 1 470 ? 2.186 7.441 15.623 1.00 92.56 470 SER A N 1
ATOM 3645 C CA . SER A 1 470 ? 0.774 7.069 15.454 1.00 92.56 470 SER A CA 1
ATOM 3646 C C . SER A 1 470 ? 0.477 5.697 16.078 1.00 92.56 470 SER A C 1
ATOM 3648 O O . SER A 1 470 ? -0.474 5.559 16.849 1.00 92.56 470 SER A O 1
ATOM 3650 N N . THR A 1 471 ? 1.343 4.706 15.843 1.00 91.75 471 THR A N 1
ATOM 3651 C CA . THR A 1 471 ? 1.200 3.349 16.396 1.00 91.75 471 THR A CA 1
ATOM 3652 C C . THR A 1 471 ? 1.257 3.346 17.925 1.00 91.75 471 THR A C 1
ATOM 3654 O O . THR A 1 471 ? 0.367 2.785 18.567 1.00 91.75 471 THR A O 1
ATOM 3657 N N . MET A 1 472 ? 2.245 4.018 18.524 1.00 94.44 472 MET A N 1
ATOM 3658 C CA . MET A 1 472 ? 2.382 4.100 19.983 1.00 94.44 472 MET A CA 1
ATOM 3659 C C . MET A 1 472 ? 1.252 4.888 20.647 1.00 94.44 472 MET A C 1
ATOM 3661 O O . MET A 1 472 ? 0.749 4.478 21.693 1.00 94.44 472 MET A O 1
ATOM 3665 N N . ILE A 1 473 ? 0.796 5.983 20.038 1.00 94.38 473 ILE A N 1
ATOM 3666 C CA . ILE A 1 473 ? -0.334 6.772 20.543 1.00 94.38 473 ILE A CA 1
ATOM 3667 C C . ILE A 1 473 ? -1.622 5.936 20.495 1.00 94.38 473 ILE A C 1
ATOM 3669 O O . ILE A 1 473 ? -2.371 5.895 21.475 1.00 94.38 473 ILE A O 1
ATOM 3673 N N . HIS A 1 474 ? -1.865 5.198 19.405 1.00 90.69 474 HIS A N 1
ATOM 3674 C CA . HIS A 1 474 ? -2.990 4.264 19.330 1.00 90.69 474 HIS A CA 1
ATOM 3675 C C . HIS A 1 474 ? -2.887 3.139 20.366 1.00 90.69 474 HIS A C 1
ATOM 3677 O O . HIS A 1 474 ? -3.908 2.781 20.958 1.00 90.69 474 HIS A O 1
ATOM 3683 N N . ALA A 1 475 ? -1.690 2.599 20.610 1.00 91.44 475 ALA A N 1
ATOM 3684 C CA . ALA A 1 475 ? -1.450 1.604 21.653 1.00 91.44 475 ALA A CA 1
ATOM 3685 C C . ALA A 1 475 ? -1.805 2.162 23.044 1.00 91.44 475 ALA A C 1
ATOM 3687 O O . ALA A 1 475 ? -2.604 1.559 23.763 1.00 91.44 475 ALA A O 1
ATOM 3688 N N . CYS A 1 476 ? -1.326 3.368 23.372 1.00 93.00 476 CYS A N 1
ATOM 3689 C CA . CYS A 1 476 ? -1.649 4.061 24.622 1.00 93.00 476 CYS A CA 1
ATOM 3690 C C . CYS A 1 476 ? -3.157 4.292 24.772 1.00 93.00 476 CYS A C 1
ATOM 3692 O O . CYS A 1 476 ? -3.727 4.011 25.825 1.00 93.00 476 CYS A O 1
ATOM 3694 N N . ALA A 1 477 ? -3.829 4.733 23.706 1.00 90.19 477 ALA A N 1
ATOM 3695 C CA . ALA A 1 477 ? -5.272 4.949 23.697 1.00 90.19 477 ALA A CA 1
ATOM 3696 C C . ALA A 1 477 ? -6.057 3.646 23.910 1.00 90.19 477 ALA A C 1
ATOM 3698 O O . ALA A 1 477 ? -7.056 3.615 24.627 1.00 90.19 477 ALA A O 1
ATOM 3699 N N . ARG A 1 478 ? -5.623 2.537 23.298 1.00 87.62 478 ARG A N 1
ATOM 3700 C CA . ARG A 1 478 ? -6.272 1.228 23.465 1.00 87.62 478 ARG A CA 1
ATOM 3701 C C . ARG A 1 478 ? -6.143 0.705 24.888 1.00 87.62 478 ARG A C 1
ATOM 3703 O O . ARG A 1 478 ? -7.145 0.236 25.422 1.00 87.62 478 ARG A O 1
ATOM 3710 N N . ARG A 1 479 ? -4.962 0.861 25.485 1.00 90.56 479 ARG A N 1
ATOM 3711 C CA . ARG A 1 479 ? -4.642 0.439 26.852 1.00 90.56 479 ARG A CA 1
ATOM 3712 C C . ARG A 1 479 ? -5.216 1.349 27.945 1.00 90.56 479 ARG A C 1
ATOM 3714 O O . ARG A 1 479 ? -5.434 0.874 29.057 1.00 90.56 479 ARG A O 1
ATOM 3721 N N . GLY A 1 480 ? -5.451 2.627 27.639 1.00 89.56 480 GLY A N 1
ATOM 3722 C CA . GLY A 1 480 ? -5.914 3.647 28.590 1.00 89.56 480 GLY A CA 1
ATOM 3723 C C . GLY A 1 480 ? -4.793 4.472 29.241 1.00 89.56 480 GLY A C 1
ATOM 3724 O O . GLY A 1 480 ? -5.018 5.129 30.253 1.00 89.56 480 GLY A O 1
ATOM 3725 N N . TRP A 1 481 ? -3.579 4.465 28.686 1.00 93.00 481 TRP A N 1
ATOM 3726 C CA . TRP A 1 481 ? -2.436 5.231 29.199 1.00 93.00 481 TRP A CA 1
ATOM 3727 C C . TRP A 1 481 ? -2.428 6.676 28.681 1.00 93.00 481 TRP A C 1
ATOM 3729 O O . TRP A 1 481 ? -1.487 7.103 28.015 1.00 93.00 481 TRP A O 1
ATOM 3739 N N . THR A 1 482 ? -3.476 7.449 28.975 1.00 92.56 482 THR A N 1
ATOM 3740 C CA . THR A 1 482 ? -3.667 8.801 28.413 1.00 92.56 482 THR A CA 1
ATOM 3741 C C . THR A 1 482 ? -2.521 9.758 28.748 1.00 92.56 482 THR A C 1
ATOM 3743 O O . THR A 1 482 ? -2.049 10.478 27.872 1.00 92.56 482 THR A O 1
ATOM 3746 N N . ARG A 1 483 ? -2.022 9.734 29.992 1.00 93.81 483 ARG A N 1
ATOM 3747 C CA . ARG A 1 483 ? -0.921 10.607 30.434 1.00 93.81 483 ARG A CA 1
ATOM 3748 C C . ARG A 1 483 ? 0.392 10.297 29.713 1.00 93.81 483 ARG A C 1
ATOM 3750 O O . ARG A 1 483 ? 1.021 11.209 29.195 1.00 93.81 483 ARG A O 1
ATOM 3757 N N . TYR A 1 484 ? 0.765 9.021 29.632 1.00 94.00 484 TYR A N 1
ATOM 3758 C CA . TYR A 1 484 ? 1.968 8.606 28.908 1.00 94.00 484 TYR A CA 1
ATOM 3759 C C . TYR A 1 484 ? 1.835 8.865 27.400 1.00 94.00 484 TYR A C 1
ATOM 3761 O O . TYR A 1 484 ? 2.738 9.402 26.766 1.00 94.00 484 TYR A O 1
ATOM 3769 N N . GLY A 1 485 ? 0.657 8.594 26.829 1.00 93.69 485 GLY A N 1
ATOM 3770 C CA . GLY A 1 485 ? 0.360 8.945 25.444 1.00 93.69 485 GLY A CA 1
ATOM 3771 C C . GLY A 1 485 ? 0.480 10.449 25.174 1.00 93.69 485 GLY A C 1
ATOM 3772 O O . GLY A 1 485 ? 0.970 10.825 24.117 1.00 93.69 485 GLY A O 1
ATOM 3773 N N . HIS A 1 486 ? 0.102 11.315 26.125 1.00 94.62 486 HIS A N 1
ATOM 3774 C CA . HIS A 1 486 ? 0.266 12.766 25.995 1.00 94.62 486 HIS A CA 1
ATOM 3775 C C . HIS A 1 486 ? 1.745 13.172 25.895 1.00 94.62 486 HIS A C 1
ATOM 3777 O O . HIS A 1 486 ? 2.078 14.020 25.072 1.00 94.62 486 HIS A O 1
ATOM 3783 N N . GLU A 1 487 ? 2.641 12.541 26.656 1.00 94.06 487 GLU A N 1
ATOM 3784 C CA . GLU A 1 487 ? 4.090 12.774 26.541 1.00 94.06 487 GLU A CA 1
ATOM 3785 C C . GLU A 1 487 ? 4.610 12.393 25.145 1.00 94.06 487 GLU A C 1
ATOM 3787 O O . GLU A 1 487 ? 5.381 13.138 24.537 1.00 94.06 487 GLU A O 1
ATOM 3792 N N . ILE A 1 488 ? 4.122 11.278 24.589 1.00 93.69 488 ILE A N 1
ATOM 3793 C CA . ILE A 1 488 ? 4.446 10.854 23.220 1.00 93.69 488 ILE A CA 1
ATOM 3794 C C . ILE A 1 488 ? 3.886 11.844 22.187 1.00 93.69 488 ILE A C 1
ATOM 3796 O O . ILE A 1 488 ? 4.578 12.169 21.223 1.00 93.69 488 ILE A O 1
ATOM 3800 N N . CYS A 1 489 ? 2.675 12.371 22.390 1.00 93.62 489 CYS A N 1
ATOM 3801 C CA . CYS A 1 489 ? 2.099 13.421 21.547 1.00 93.62 489 CYS A CA 1
ATOM 3802 C C . CYS A 1 489 ? 2.969 14.687 21.542 1.00 93.62 489 CYS A C 1
ATOM 3804 O O . CYS A 1 489 ? 3.236 15.233 20.476 1.00 93.62 489 CYS A O 1
ATOM 3806 N N . LEU A 1 490 ? 3.453 15.133 22.708 1.00 92.75 490 LEU A N 1
ATOM 3807 C CA . LEU A 1 490 ? 4.349 16.290 22.805 1.00 92.75 490 LEU A CA 1
ATOM 3808 C C . LEU A 1 490 ? 5.668 16.053 22.064 1.00 92.75 490 LEU A C 1
ATOM 3810 O O . LEU A 1 490 ? 6.155 16.959 21.389 1.00 92.75 490 LEU A O 1
ATOM 3814 N N . ALA A 1 491 ? 6.230 14.845 22.157 1.00 91.00 491 ALA A N 1
ATOM 3815 C CA . ALA A 1 491 ? 7.418 14.471 21.394 1.00 91.00 491 ALA A CA 1
ATOM 3816 C C . ALA A 1 491 ? 7.148 14.482 19.878 1.00 91.00 491 ALA A C 1
ATOM 3818 O O . ALA A 1 491 ? 7.948 15.026 19.120 1.00 91.00 491 ALA A O 1
ATOM 3819 N N . ALA A 1 492 ? 6.002 13.953 19.435 1.00 90.94 492 ALA A N 1
ATOM 3820 C CA . ALA A 1 492 ? 5.605 13.959 18.026 1.00 90.94 492 ALA A CA 1
ATOM 3821 C C . ALA A 1 492 ? 5.426 15.385 17.469 1.00 90.94 492 ALA A C 1
ATOM 3823 O O . ALA A 1 492 ? 5.779 15.642 16.317 1.00 90.94 492 ALA A O 1
ATOM 3824 N N . SER A 1 493 ? 4.939 16.321 18.290 1.00 88.94 493 SER A N 1
ATOM 3825 C CA . SER A 1 493 ? 4.743 17.726 17.909 1.00 88.94 493 SER A CA 1
ATOM 3826 C C . SER A 1 493 ? 6.032 18.533 17.734 1.00 88.94 493 SER A C 1
ATOM 3828 O O . SER A 1 493 ? 5.974 19.658 17.243 1.00 88.94 493 SER A O 1
ATOM 3830 N N . GLN A 1 494 ? 7.197 17.988 18.100 1.00 86.44 494 GLN A N 1
ATOM 3831 C CA . GLN A 1 494 ? 8.491 18.626 17.817 1.00 86.44 494 GLN A CA 1
ATOM 3832 C C . GLN A 1 494 ? 8.894 18.495 16.338 1.00 86.44 494 GLN A C 1
ATOM 3834 O O . GLN A 1 494 ? 9.742 19.250 15.864 1.00 86.44 494 GLN A O 1
ATOM 3839 N N . GLY A 1 495 ? 8.293 17.550 15.605 1.00 82.00 495 GLY A N 1
ATOM 3840 C CA . GLY A 1 495 ? 8.541 17.301 14.186 1.00 82.00 495 GLY A CA 1
ATOM 3841 C C . GLY A 1 495 ? 7.322 17.577 13.294 1.00 82.00 495 GLY A C 1
ATOM 3842 O O . GLY A 1 495 ? 6.263 17.995 13.765 1.00 82.00 495 GLY A O 1
ATOM 3843 N N . PRO A 1 496 ? 7.441 17.343 11.974 1.00 81.44 496 PRO A N 1
ATOM 3844 C CA . PRO A 1 496 ? 6.308 17.439 11.062 1.00 81.44 496 PRO A CA 1
ATOM 3845 C C . PRO A 1 496 ? 5.268 16.353 11.372 1.00 81.44 496 PRO A C 1
ATOM 3847 O O . PRO A 1 496 ? 5.521 15.156 11.227 1.00 81.44 496 PRO A O 1
ATOM 3850 N N . ILE A 1 497 ? 4.074 16.786 11.776 1.00 87.38 497 ILE A N 1
ATOM 3851 C CA . ILE A 1 497 ? 2.961 15.900 12.128 1.00 87.38 497 ILE A CA 1
ATOM 3852 C C . ILE A 1 497 ? 2.209 15.485 10.857 1.00 87.38 497 ILE A C 1
ATOM 3854 O O . ILE A 1 497 ? 1.794 16.323 10.058 1.00 87.38 497 ILE A O 1
ATOM 3858 N N . SER A 1 498 ? 2.014 14.177 10.677 1.00 87.19 498 SER A N 1
ATOM 3859 C CA . SER A 1 498 ? 1.218 13.621 9.573 1.00 87.19 498 SER A CA 1
ATOM 3860 C C . SER A 1 498 ? -0.265 13.484 9.944 1.00 87.19 498 SER A C 1
ATOM 3862 O O . SER A 1 498 ? -0.606 13.398 11.124 1.00 87.19 498 SER A O 1
ATOM 3864 N N . ARG A 1 499 ? -1.148 13.370 8.939 1.00 88.56 499 ARG A N 1
ATOM 3865 C CA . ARG A 1 499 ? -2.595 13.115 9.123 1.00 88.56 499 ARG A CA 1
ATOM 3866 C C . ARG A 1 499 ? -2.877 11.950 10.085 1.00 88.56 499 ARG A C 1
ATOM 3868 O O . ARG A 1 499 ? -3.707 12.079 10.976 1.00 88.56 499 ARG A O 1
ATOM 3875 N N . ALA A 1 500 ? -2.126 10.853 9.959 1.00 87.69 500 ALA A N 1
ATOM 3876 C CA . ALA A 1 500 ? -2.275 9.665 10.803 1.00 87.69 500 ALA A CA 1
ATOM 3877 C C . ALA A 1 500 ? -1.876 9.897 12.274 1.00 87.69 500 ALA A C 1
ATOM 3879 O O . ALA A 1 500 ? -2.394 9.235 13.173 1.00 87.69 500 ALA A O 1
ATOM 3880 N N . VAL A 1 501 ? -0.949 10.824 12.542 1.00 90.75 501 VAL A N 1
ATOM 3881 C CA . VAL A 1 501 ? -0.567 11.182 13.918 1.00 90.75 501 VAL A CA 1
ATOM 3882 C C . VAL A 1 501 ? -1.653 12.046 14.547 1.00 90.75 501 VAL A C 1
ATOM 3884 O O . VAL A 1 501 ? -2.068 11.750 15.662 1.00 90.75 501 VAL A O 1
ATOM 3887 N N . TYR A 1 502 ? -2.187 13.034 13.821 1.00 92.19 502 TYR A N 1
ATOM 3888 C CA . TYR A 1 502 ? -3.326 13.826 14.293 1.00 92.19 502 TYR A CA 1
ATOM 3889 C C . TYR A 1 502 ? -4.542 12.952 14.641 1.00 92.19 502 TYR A C 1
ATOM 3891 O O . TYR A 1 502 ? -5.098 13.076 15.733 1.00 92.19 502 TYR A O 1
ATOM 3899 N N . GLY A 1 503 ? -4.905 12.009 13.762 1.00 90.25 503 GLY A N 1
ATOM 3900 C CA . GLY A 1 503 ? -5.973 11.040 14.032 1.00 90.25 503 GLY A CA 1
ATOM 3901 C C . GLY A 1 503 ? -5.710 10.199 15.289 1.00 90.25 503 GLY A C 1
ATOM 3902 O O . GLY A 1 503 ? -6.607 10.008 16.112 1.00 90.25 503 GLY A O 1
ATOM 3903 N N . ALA A 1 504 ? -4.463 9.764 15.502 1.00 91.38 504 ALA A N 1
ATOM 3904 C CA . ALA A 1 504 ? -4.072 9.035 16.707 1.00 91.38 504 ALA A CA 1
ATOM 3905 C C . ALA A 1 504 ? -4.173 9.892 17.981 1.00 91.38 504 ALA A C 1
ATOM 3907 O O . ALA A 1 504 ? -4.676 9.408 18.996 1.00 91.38 504 ALA A O 1
ATOM 3908 N N . MET A 1 505 ? -3.738 11.158 17.934 1.00 94.50 505 MET A N 1
ATOM 3909 C CA . MET A 1 505 ? -3.830 12.104 19.057 1.00 94.50 505 MET A CA 1
ATOM 3910 C C . MET A 1 505 ? -5.286 12.342 19.465 1.00 94.50 505 MET A C 1
ATOM 3912 O O . MET A 1 505 ? -5.612 12.256 20.649 1.00 94.50 505 MET A O 1
ATOM 3916 N N . LEU A 1 506 ? -6.172 12.579 18.489 1.00 92.81 506 LEU A N 1
ATOM 3917 C CA . LEU A 1 506 ? -7.609 12.713 18.736 1.00 92.81 506 LEU A CA 1
ATOM 3918 C C . LEU A 1 506 ? -8.171 11.444 19.386 1.00 92.81 506 LEU A C 1
ATOM 3920 O O . LEU A 1 506 ? -8.840 11.532 20.413 1.00 92.81 506 LEU A O 1
ATOM 3924 N N . HIS A 1 507 ? -7.830 10.264 18.860 1.00 90.75 507 HIS A N 1
ATOM 3925 C CA . HIS A 1 507 ? -8.240 8.981 19.437 1.00 90.75 507 HIS A CA 1
ATOM 3926 C C . HIS A 1 507 ? -7.763 8.786 20.881 1.00 90.75 507 HIS A C 1
ATOM 3928 O O . HIS A 1 507 ? -8.534 8.312 21.715 1.00 90.75 507 HIS A O 1
ATOM 3934 N N . LEU A 1 508 ? -6.531 9.182 21.210 1.00 93.75 508 LEU A N 1
ATOM 3935 C CA . LEU A 1 508 ? -6.015 9.143 22.578 1.00 93.75 508 LEU A CA 1
ATOM 3936 C C . LEU A 1 508 ? -6.798 10.064 23.515 1.00 93.75 508 LEU A C 1
ATOM 3938 O O . LEU A 1 508 ? -7.277 9.607 24.553 1.00 93.75 508 LEU A O 1
ATOM 3942 N N . TYR A 1 509 ? -6.917 11.348 23.172 1.00 93.62 509 TYR A N 1
ATOM 3943 C CA . TYR A 1 509 ? -7.523 12.329 24.069 1.00 93.62 509 TYR A CA 1
ATOM 3944 C C . TYR A 1 509 ? -9.023 12.114 24.233 1.00 93.62 509 TYR A C 1
ATOM 3946 O O . TYR A 1 509 ? -9.514 12.197 25.355 1.00 93.62 509 TYR A O 1
ATOM 3954 N N . ILE A 1 510 ? -9.742 11.769 23.164 1.00 90.19 510 ILE A N 1
ATOM 3955 C CA . ILE A 1 510 ? -11.182 11.487 23.226 1.00 90.19 510 ILE A CA 1
ATOM 3956 C C . ILE A 1 510 ? -11.444 10.248 24.078 1.00 90.19 510 ILE A C 1
ATOM 3958 O O . ILE A 1 510 ? -12.231 10.307 25.019 1.00 90.19 510 ILE A O 1
ATOM 3962 N N . LYS A 1 511 ? -10.725 9.144 23.834 1.00 87.50 511 LYS A N 1
ATOM 3963 C CA . LYS A 1 511 ? -10.896 7.920 24.627 1.00 87.50 511 LYS A CA 1
ATOM 3964 C C . LYS A 1 511 ? -10.478 8.102 26.090 1.00 87.50 511 LYS A C 1
ATOM 3966 O O . LYS A 1 511 ? -11.063 7.490 26.978 1.00 87.50 511 LYS A O 1
ATOM 3971 N N . GLY A 1 512 ? -9.491 8.958 26.342 1.00 87.19 512 GLY A N 1
ATOM 3972 C CA . GLY A 1 512 ? -9.076 9.366 27.681 1.00 87.19 512 GLY A CA 1
ATOM 3973 C C . GLY A 1 512 ? -9.963 10.428 28.340 1.00 87.19 512 GLY A C 1
ATOM 3974 O O . GLY A 1 512 ? -9.671 10.799 29.474 1.00 87.19 512 GLY A O 1
ATOM 3975 N N . ARG A 1 513 ? -11.007 10.928 27.658 1.00 88.81 513 ARG A N 1
ATOM 3976 C CA . ARG A 1 513 ? -11.882 12.040 28.086 1.00 88.81 513 ARG A CA 1
ATOM 3977 C C . ARG A 1 513 ? -11.149 13.362 28.361 1.00 88.81 513 ARG A C 1
ATOM 3979 O O . ARG A 1 513 ? -11.613 14.203 29.125 1.00 88.81 513 ARG A O 1
ATOM 3986 N N . TRP A 1 514 ? -9.996 13.576 27.731 1.00 91.25 514 TRP A N 1
ATOM 3987 C CA . TRP A 1 514 ? -9.195 14.803 27.819 1.00 91.25 514 TRP A CA 1
ATOM 3988 C C . TRP A 1 514 ? -9.577 15.781 26.698 1.00 91.25 514 TRP A C 1
ATOM 3990 O O . TRP A 1 514 ? -8.749 16.186 25.882 1.00 91.25 514 TRP A O 1
ATOM 4000 N N . TYR A 1 515 ? -10.851 16.171 26.646 1.00 90.44 515 TYR A N 1
ATOM 4001 C CA . TYR A 1 515 ? -11.409 16.995 25.566 1.00 90.44 515 TYR A CA 1
ATOM 4002 C C . TYR A 1 515 ? -10.766 18.385 25.448 1.00 90.44 515 TYR A C 1
ATOM 4004 O O . TYR A 1 515 ? -10.636 18.910 24.344 1.00 90.44 515 TYR A O 1
ATOM 4012 N N . SER A 1 516 ? -10.266 18.939 26.556 1.00 89.00 516 SER A N 1
ATOM 4013 C CA . SER A 1 516 ? -9.479 20.180 26.569 1.00 89.00 516 SER A CA 1
ATOM 4014 C C . SER A 1 516 ? -8.175 20.090 25.769 1.00 89.00 516 SER A C 1
ATOM 4016 O O . SER A 1 516 ? -7.713 21.101 25.253 1.00 89.00 516 SER A O 1
ATOM 4018 N N . HIS A 1 517 ? -7.598 18.893 25.638 1.00 92.06 517 HIS A N 1
ATOM 4019 C CA . HIS A 1 517 ? -6.408 18.644 24.822 1.00 92.06 517 HIS A CA 1
ATOM 4020 C C . HIS A 1 517 ? -6.768 18.217 23.394 1.00 92.06 517 HIS A C 1
ATOM 4022 O O . HIS A 1 517 ? -5.991 18.458 22.476 1.00 92.06 517 HIS A O 1
ATOM 4028 N N . ALA A 1 518 ? -7.946 17.618 23.185 1.00 92.19 518 ALA A N 1
ATOM 4029 C CA . ALA A 1 518 ? -8.439 17.264 21.854 1.00 92.19 518 ALA A CA 1
ATOM 4030 C C . ALA A 1 518 ? -8.829 18.499 21.019 1.00 92.19 518 ALA A C 1
ATOM 4032 O O . ALA A 1 518 ? -8.557 18.532 19.821 1.00 92.19 518 ALA A O 1
ATOM 4033 N N . ALA A 1 519 ? -9.429 19.519 21.644 1.00 92.00 519 ALA A N 1
ATOM 4034 C CA . ALA A 1 519 ? -9.889 20.731 20.962 1.00 92.00 519 ALA A CA 1
ATOM 4035 C C . ALA A 1 519 ? -8.766 21.483 20.205 1.00 92.00 519 ALA A C 1
ATOM 4037 O O . ALA A 1 519 ? -8.909 21.666 18.994 1.00 92.00 519 ALA A O 1
ATOM 4038 N N . PRO A 1 520 ? -7.608 21.812 20.822 1.00 92.62 520 PRO A N 1
ATOM 4039 C CA . PRO A 1 520 ? -6.502 22.464 20.113 1.00 92.62 520 PRO A CA 1
ATOM 4040 C C . PRO A 1 520 ? -5.956 21.656 18.930 1.00 92.62 520 PRO A C 1
ATOM 4042 O O . PRO A 1 520 ? -5.527 22.232 17.931 1.00 92.62 520 PRO A O 1
ATOM 4045 N N . VAL A 1 521 ? -5.981 20.321 19.025 1.00 92.94 521 VAL A N 1
ATOM 4046 C CA . VAL A 1 521 ? -5.537 19.429 17.944 1.00 92.94 521 VAL A CA 1
ATOM 4047 C C . VAL A 1 521 ? -6.460 19.569 16.731 1.00 92.94 521 VAL A C 1
ATOM 4049 O O . VAL A 1 521 ? -5.975 19.708 15.609 1.00 92.94 521 VAL A O 1
ATOM 4052 N N . LEU A 1 522 ? -7.778 19.593 16.947 1.00 91.38 522 LEU A N 1
ATOM 4053 C CA . LEU A 1 522 ? -8.764 19.759 15.876 1.00 91.38 522 LEU A CA 1
ATOM 4054 C C . LEU A 1 522 ? -8.684 21.149 15.223 1.00 91.38 522 LEU A C 1
ATOM 4056 O O . LEU A 1 522 ? -8.721 21.265 13.998 1.00 91.38 522 LEU A O 1
ATOM 4060 N N . GLU A 1 523 ? -8.517 22.198 16.026 1.00 90.81 523 GLU A N 1
ATOM 4061 C CA . GLU A 1 523 ? -8.338 23.568 15.531 1.00 90.81 523 GLU A CA 1
ATOM 4062 C C . GLU A 1 523 ? -7.058 23.714 14.698 1.00 90.81 523 GLU A C 1
ATOM 4064 O O . GLU A 1 523 ? -7.045 24.383 13.662 1.00 90.81 523 GLU A O 1
ATOM 4069 N N . GLU A 1 524 ? -5.966 23.073 15.122 1.00 91.19 524 GLU A N 1
ATOM 4070 C CA . GLU A 1 524 ? -4.719 23.062 14.362 1.00 91.19 524 GLU A CA 1
ATOM 4071 C C . GLU A 1 524 ? -4.867 22.337 13.021 1.00 91.19 524 GLU A C 1
ATOM 4073 O O . GLU A 1 524 ? -4.379 22.844 12.007 1.00 91.19 524 GLU A O 1
ATOM 4078 N N . MET A 1 525 ? -5.561 21.196 12.996 1.00 91.88 525 MET A N 1
ATOM 4079 C CA . MET A 1 525 ? -5.889 20.488 11.756 1.00 91.88 525 MET A CA 1
ATOM 4080 C C . MET A 1 525 ? -6.680 21.380 10.796 1.00 91.88 525 MET A C 1
ATOM 4082 O O . MET A 1 525 ? -6.314 21.478 9.624 1.00 91.88 525 MET A O 1
ATOM 4086 N N . GLY A 1 526 ? -7.702 22.084 11.299 1.00 88.81 526 GLY A N 1
ATOM 4087 C CA . GLY A 1 526 ? -8.497 23.032 10.514 1.00 88.81 526 GLY A CA 1
ATOM 4088 C C . GLY A 1 526 ? -7.650 24.168 9.939 1.00 88.81 526 GLY A C 1
ATOM 4089 O O . GLY A 1 526 ? -7.693 24.425 8.738 1.00 88.81 526 GLY A O 1
ATOM 4090 N N . ARG A 1 527 ? -6.788 24.783 10.759 1.00 89.94 527 ARG A N 1
ATOM 4091 C CA . ARG A 1 527 ? -5.876 25.860 10.329 1.00 89.94 527 ARG A CA 1
ATOM 4092 C C . ARG A 1 527 ? -4.886 25.413 9.252 1.00 89.94 527 ARG A C 1
ATOM 4094 O O . ARG A 1 527 ? -4.514 26.206 8.394 1.00 89.94 527 ARG A O 1
ATOM 4101 N N . LYS A 1 528 ? -4.426 24.161 9.319 1.00 89.69 528 LYS A N 1
ATOM 4102 C CA . LYS A 1 528 ? -3.493 23.570 8.347 1.00 89.69 528 LYS A CA 1
ATOM 4103 C C . LYS A 1 528 ? -4.187 22.986 7.112 1.00 89.69 528 LYS A C 1
ATOM 4105 O O . LYS A 1 528 ? -3.487 22.545 6.205 1.00 89.69 528 LYS A O 1
ATOM 4110 N N . GLY A 1 529 ? -5.521 22.952 7.074 1.00 87.69 529 GLY A N 1
ATOM 4111 C CA . GLY A 1 529 ? -6.281 22.312 5.997 1.00 87.69 529 GLY A CA 1
ATOM 4112 C C . GLY A 1 529 ? -6.070 20.795 5.921 1.00 87.69 529 GLY A C 1
ATOM 4113 O O . GLY A 1 529 ? -6.145 20.216 4.841 1.00 87.69 529 GLY A O 1
ATOM 4114 N N . ILE A 1 530 ? -5.750 20.144 7.044 1.00 87.81 530 ILE A N 1
ATOM 4115 C CA . ILE A 1 530 ? -5.554 18.691 7.109 1.00 87.81 530 ILE A CA 1
ATOM 4116 C C . ILE A 1 530 ? -6.858 18.060 7.584 1.00 87.81 530 ILE A C 1
ATOM 4118 O O . ILE A 1 530 ? -7.191 18.134 8.764 1.00 87.81 530 ILE A O 1
ATOM 4122 N N . GLU A 1 531 ? -7.584 17.407 6.684 1.00 83.44 531 GLU A N 1
ATOM 4123 C CA . GLU A 1 531 ? -8.823 16.720 7.051 1.00 83.44 531 GLU A CA 1
ATOM 4124 C C . GLU A 1 531 ? -8.567 15.471 7.914 1.00 83.44 531 GLU A C 1
ATOM 4126 O O . GLU A 1 531 ? -7.620 14.719 7.650 1.00 83.44 531 GLU A O 1
ATOM 4131 N N . PRO A 1 532 ? -9.416 15.183 8.919 1.00 84.81 532 PRO A N 1
ATOM 4132 C CA . PRO A 1 532 ? -9.428 13.892 9.602 1.00 84.81 532 PRO A CA 1
ATOM 4133 C C . PRO A 1 532 ? -9.604 12.740 8.611 1.00 84.81 532 PRO A C 1
ATOM 4135 O O . PRO A 1 532 ? -10.296 12.867 7.608 1.00 84.81 532 PRO A O 1
ATOM 4138 N N . ASP A 1 533 ? -8.936 11.611 8.832 1.00 79.88 533 ASP A N 1
ATOM 4139 C CA . ASP A 1 533 ? -9.260 10.379 8.102 1.00 79.88 533 ASP A CA 1
ATOM 4140 C C . ASP A 1 533 ? -10.557 9.753 8.651 1.00 79.88 533 ASP A C 1
ATOM 4142 O O . ASP A 1 533 ? -11.133 10.239 9.625 1.00 79.88 533 ASP A O 1
ATOM 4146 N N . ALA A 1 534 ? -11.049 8.675 8.034 1.00 77.06 534 ALA A N 1
ATOM 4147 C CA . ALA A 1 534 ? -12.300 8.036 8.459 1.00 77.06 534 ALA A CA 1
ATOM 4148 C C . ALA A 1 534 ? -12.278 7.578 9.929 1.00 77.06 534 ALA A C 1
ATOM 4150 O O . ALA A 1 534 ? -13.284 7.684 10.628 1.00 77.06 534 ALA A O 1
ATOM 4151 N N . ALA A 1 535 ? -11.118 7.133 10.423 1.00 76.81 535 ALA A N 1
ATOM 4152 C CA . ALA A 1 535 ? -10.938 6.781 11.827 1.00 76.81 535 ALA A CA 1
ATOM 4153 C C . ALA A 1 535 ? -10.998 8.018 12.743 1.00 76.81 535 ALA A C 1
ATOM 4155 O O . ALA A 1 535 ? -11.600 7.958 13.818 1.00 76.81 535 ALA A O 1
ATOM 4156 N N . GLY A 1 536 ? -10.415 9.143 12.320 1.00 81.62 536 GLY A N 1
ATOM 4157 C CA . GLY A 1 536 ? -10.502 10.434 12.997 1.00 81.62 536 GLY A CA 1
ATOM 4158 C C . GLY A 1 536 ? -11.935 10.961 13.067 1.00 81.62 536 GLY A C 1
ATOM 4159 O O . GLY A 1 536 ? -12.395 11.300 14.157 1.00 81.62 536 GLY A O 1
ATOM 4160 N N . TYR A 1 537 ? -12.668 10.941 11.948 1.00 83.00 537 TYR A N 1
ATOM 4161 C CA . TYR A 1 537 ? -14.095 11.283 11.910 1.00 83.00 537 TYR A CA 1
ATOM 4162 C C . TYR A 1 537 ? -14.916 10.383 12.836 1.00 83.00 537 TYR A C 1
ATOM 4164 O O . TYR A 1 537 ? -15.634 10.889 13.693 1.00 83.00 537 TYR A O 1
ATOM 4172 N N . GLY A 1 538 ? -14.757 9.059 12.744 1.00 81.81 538 GLY A N 1
ATOM 4173 C CA . GLY A 1 538 ? -15.460 8.119 13.622 1.00 81.81 538 GLY A CA 1
ATOM 4174 C C . GLY A 1 538 ? -15.165 8.351 15.108 1.00 81.81 538 GLY A C 1
ATOM 4175 O O . GLY A 1 538 ? -16.065 8.263 15.939 1.00 81.81 538 GLY A O 1
ATOM 4176 N N . THR A 1 539 ? -13.926 8.717 15.451 1.00 86.25 539 THR A N 1
ATOM 4177 C CA . THR A 1 539 ? -13.538 9.056 16.830 1.00 86.25 539 THR A CA 1
ATOM 4178 C C . THR A 1 539 ? -14.228 10.336 17.314 1.00 86.25 539 THR A C 1
ATOM 4180 O O . THR A 1 539 ? -14.761 10.356 18.421 1.00 86.25 539 THR A O 1
ATOM 4183 N N . LEU A 1 540 ? -14.236 11.398 16.501 1.00 86.75 540 LEU A N 1
ATOM 4184 C CA . LEU A 1 540 ? -14.892 12.668 16.836 1.00 86.75 540 LEU A CA 1
ATOM 4185 C C . LEU A 1 540 ? -16.405 12.497 16.996 1.00 86.75 540 LEU A C 1
ATOM 4187 O O . LEU A 1 540 ? -16.978 12.990 17.961 1.00 86.75 540 LEU A O 1
ATOM 4191 N N . ILE A 1 541 ? -17.037 11.738 16.101 1.00 86.25 541 ILE A N 1
ATOM 4192 C CA . ILE A 1 541 ? -18.473 11.444 16.161 1.00 86.25 541 ILE A CA 1
ATOM 4193 C C . ILE A 1 541 ? -18.801 10.598 17.391 1.00 86.25 541 ILE A C 1
ATOM 4195 O O . ILE A 1 541 ? -19.747 10.901 18.113 1.00 86.25 541 ILE A O 1
ATOM 4199 N N . SER A 1 542 ? -17.985 9.582 17.686 1.00 83.25 542 SER A N 1
ATOM 4200 C CA . SER A 1 542 ? -18.140 8.790 18.907 1.00 83.25 542 SER A CA 1
ATOM 4201 C C . SER A 1 542 ? -18.042 9.652 20.170 1.00 83.25 542 SER A C 1
ATOM 4203 O O . SER A 1 542 ? -18.709 9.333 21.151 1.00 83.25 542 SER A O 1
ATOM 4205 N N . ALA A 1 543 ? -17.246 10.729 20.159 1.00 83.94 543 ALA A N 1
ATOM 4206 C CA . ALA A 1 543 ? -17.153 11.668 21.276 1.00 83.94 543 ALA A CA 1
ATOM 4207 C C . ALA A 1 543 ? -18.471 12.420 21.517 1.00 83.94 543 ALA A C 1
ATOM 4209 O O . ALA A 1 543 ? -18.841 12.630 22.670 1.00 83.94 543 ALA A O 1
ATOM 4210 N N . CYS A 1 544 ? -19.208 12.773 20.455 1.00 80.12 544 CYS A N 1
ATOM 4211 C CA . CYS A 1 544 ? -20.514 13.433 20.569 1.00 80.12 544 CYS A CA 1
ATOM 4212 C C . CYS A 1 544 ? -21.535 12.580 21.347 1.00 80.12 544 CYS A C 1
ATOM 4214 O O . CYS A 1 544 ? -22.433 13.119 21.985 1.00 80.12 544 CYS A O 1
ATOM 4216 N N . GLY A 1 545 ? -21.386 11.252 21.348 1.00 73.25 545 GLY A N 1
ATOM 4217 C CA . GLY A 1 545 ? -22.245 10.337 22.105 1.00 73.25 545 GLY A CA 1
ATOM 4218 C C . GLY A 1 545 ? -22.002 10.299 23.624 1.00 73.25 545 GLY A C 1
ATOM 4219 O O . GLY A 1 545 ? -22.784 9.670 24.337 1.00 73.25 545 GLY A O 1
ATOM 4220 N N . GLU A 1 546 ? -20.942 10.935 24.141 1.00 76.56 546 GLU A N 1
ATOM 4221 C CA . GLU A 1 546 ? -20.608 10.954 25.580 1.00 76.56 546 GLU A CA 1
ATOM 4222 C C . GLU A 1 546 ? -21.697 11.662 26.392 1.00 76.56 546 GLU A C 1
ATOM 4224 O O . GLU A 1 546 ? -22.269 12.600 25.878 1.00 76.56 546 GLU A O 1
ATOM 4229 N N . ARG A 1 547 ? -22.002 11.279 27.639 1.00 66.50 547 ARG A N 1
ATOM 4230 C CA . ARG A 1 547 ? -23.150 11.865 28.380 1.00 66.50 547 ARG A CA 1
ATOM 4231 C C . ARG A 1 547 ? -22.836 13.123 29.192 1.00 66.50 547 ARG A C 1
ATOM 4233 O O . ARG A 1 547 ? -23.758 13.811 29.614 1.00 66.50 547 ARG A O 1
ATOM 4240 N N . ASP A 1 548 ? -21.560 13.397 29.448 1.00 75.94 548 ASP A N 1
ATOM 4241 C CA . ASP A 1 548 ? -21.135 14.533 30.268 1.00 75.94 548 ASP A CA 1
ATOM 4242 C C . ASP A 1 548 ? -20.823 15.764 29.403 1.00 75.94 548 ASP A C 1
ATOM 4244 O O . ASP A 1 548 ? -19.702 15.955 28.916 1.00 75.94 548 ASP A O 1
ATOM 4248 N N . ASP A 1 549 ? -21.838 16.611 29.228 1.00 72.06 549 ASP A N 1
ATOM 4249 C CA . ASP A 1 549 ? -21.773 17.809 28.386 1.00 72.06 549 ASP A CA 1
ATOM 4250 C C . ASP A 1 549 ? -20.738 18.832 28.874 1.00 72.06 549 ASP A C 1
ATOM 4252 O O . ASP A 1 549 ? -20.140 19.548 28.067 1.00 72.06 549 ASP A O 1
ATOM 4256 N N . ARG A 1 550 ? -20.460 18.894 30.185 1.00 75.00 550 ARG A N 1
ATOM 4257 C CA . ARG A 1 550 ? -19.514 19.876 30.745 1.00 75.00 550 ARG A CA 1
ATOM 4258 C C . ARG A 1 550 ? -18.083 19.563 30.341 1.00 75.00 550 ARG A C 1
ATOM 4260 O O . ARG A 1 550 ? -17.332 20.470 29.984 1.00 75.00 550 ARG A O 1
ATOM 4267 N N . VAL A 1 551 ? -17.707 18.287 30.392 1.00 78.25 551 VAL A N 1
ATOM 4268 C CA . VAL A 1 551 ? -16.359 17.845 30.014 1.00 78.25 551 VAL A CA 1
ATOM 4269 C C . VAL A 1 551 ? -16.197 17.924 28.493 1.00 78.25 551 VAL A C 1
ATOM 4271 O O . VAL A 1 551 ? -15.124 18.294 28.021 1.00 78.25 551 VAL A O 1
ATOM 4274 N N . PHE A 1 552 ? -17.255 17.651 27.722 1.00 83.94 552 PHE A N 1
ATOM 4275 C CA . PHE A 1 552 ? -17.246 17.700 26.254 1.00 83.94 552 PHE A CA 1
ATOM 4276 C C . PHE A 1 552 ? -17.255 19.127 25.667 1.00 83.94 552 PHE A C 1
ATOM 4278 O O . PHE A 1 552 ? -16.750 19.335 24.562 1.00 83.94 552 PHE A O 1
ATOM 4285 N N . ALA A 1 553 ? -17.745 20.128 26.406 1.00 83.81 553 ALA A N 1
ATOM 4286 C CA . ALA A 1 553 ? -17.930 21.506 25.932 1.00 83.81 553 ALA A CA 1
ATOM 4287 C C . ALA A 1 553 ? -16.731 22.167 25.206 1.00 83.81 553 ALA A C 1
ATOM 4289 O O . ALA A 1 553 ? -16.969 22.945 24.277 1.00 83.81 553 ALA A O 1
ATOM 4290 N N . PRO A 1 554 ? -15.452 21.942 25.581 1.00 86.75 554 PRO A N 1
ATOM 4291 C CA . PRO A 1 554 ? -14.318 22.465 24.816 1.00 86.75 554 PRO A CA 1
ATOM 4292 C C . PRO A 1 554 ? -14.221 21.858 23.410 1.00 86.75 554 PRO A C 1
ATOM 4294 O O . PRO A 1 554 ? -13.966 22.576 22.448 1.00 86.75 554 PRO A O 1
ATOM 4297 N N . LEU A 1 555 ? -14.450 20.546 23.282 1.00 88.25 555 LEU A N 1
ATOM 4298 C CA . LEU A 1 555 ? -14.401 19.846 21.999 1.00 88.25 555 LEU A CA 1
ATOM 4299 C C . LEU A 1 555 ? -15.631 20.156 21.139 1.00 88.25 555 LEU A C 1
ATOM 4301 O O . LEU A 1 555 ? -15.473 20.325 19.935 1.00 88.25 555 LEU A O 1
ATOM 4305 N N . ALA A 1 556 ? -16.812 20.310 21.745 1.00 85.81 556 ALA A N 1
ATOM 4306 C CA . ALA A 1 556 ? -18.026 20.766 21.060 1.00 85.81 556 ALA A CA 1
ATOM 4307 C C . ALA A 1 556 ? -17.782 22.080 20.297 1.00 85.81 556 ALA A C 1
ATOM 4309 O O . ALA A 1 556 ? -17.965 22.149 19.083 1.00 85.81 556 ALA A O 1
ATOM 4310 N N . ARG A 1 557 ? -17.239 23.088 20.995 1.00 86.50 557 ARG A N 1
ATOM 4311 C CA . ARG A 1 557 ? -16.885 24.389 20.407 1.00 86.50 557 ARG A CA 1
ATOM 4312 C C . ARG A 1 557 ? -15.849 24.270 19.290 1.00 86.50 557 ARG A C 1
ATOM 4314 O O . ARG A 1 557 ? -15.959 24.949 18.274 1.00 86.50 557 ARG A O 1
ATOM 4321 N N . ALA A 1 558 ? -14.844 23.411 19.459 1.00 88.50 558 ALA A N 1
ATOM 4322 C CA . ALA A 1 558 ? -13.848 23.177 18.417 1.00 88.50 558 ALA A CA 1
ATOM 4323 C C . ALA A 1 558 ? -14.449 22.491 17.176 1.00 88.50 558 ALA A C 1
ATOM 4325 O O . ALA A 1 558 ? -14.049 22.813 16.061 1.00 88.50 558 ALA A O 1
ATOM 4326 N N . ILE A 1 559 ? -15.413 21.577 17.346 1.00 88.31 559 ILE A N 1
ATOM 4327 C CA . ILE A 1 559 ? -16.123 20.926 16.235 1.00 88.31 559 ILE A CA 1
ATOM 4328 C C . ILE A 1 559 ? -16.968 21.945 15.467 1.00 88.31 559 ILE A C 1
ATOM 4330 O O . ILE A 1 559 ? -16.871 21.995 14.241 1.00 88.31 559 ILE A O 1
ATOM 4334 N N . GLU A 1 560 ? -17.739 22.782 16.163 1.00 85.94 560 GLU A N 1
ATOM 4335 C CA . GLU A 1 560 ? -18.572 23.820 15.540 1.00 85.94 560 GLU A CA 1
ATOM 4336 C C . GLU A 1 560 ? -17.746 24.813 14.718 1.00 85.94 560 GLU A C 1
ATOM 4338 O O . GLU A 1 560 ? -18.107 25.120 13.586 1.00 85.94 560 GLU A O 1
ATOM 4343 N N . ASN A 1 561 ? -16.599 25.247 15.246 1.00 86.31 561 ASN A N 1
ATOM 4344 C CA . ASN A 1 561 ? -15.707 26.192 14.568 1.00 86.31 561 ASN A CA 1
ATOM 4345 C C . ASN A 1 561 ? -14.807 25.546 13.500 1.00 86.31 561 ASN A C 1
ATOM 4347 O O . ASN A 1 561 ? -14.061 26.250 12.814 1.00 86.31 561 ASN A O 1
ATOM 4351 N N . SER A 1 562 ? -14.818 24.218 13.371 1.00 87.62 562 SER A N 1
ATOM 4352 C CA . SER A 1 562 ? -13.974 23.520 12.400 1.00 87.62 562 SER A CA 1
ATOM 4353 C C . SER A 1 562 ? -14.552 23.600 10.981 1.00 87.62 562 SER A C 1
ATOM 4355 O O . SER A 1 562 ? -15.768 23.614 10.820 1.00 87.62 562 SER A O 1
ATOM 4357 N N . PRO A 1 563 ? -13.720 23.563 9.923 1.00 85.69 563 PRO A N 1
ATOM 4358 C CA . PRO A 1 563 ? -14.206 23.481 8.542 1.00 85.69 563 PRO A CA 1
ATOM 4359 C C . PRO A 1 563 ? -14.747 22.082 8.176 1.00 85.69 563 PRO A C 1
ATOM 4361 O O . PRO A 1 563 ? -15.029 21.810 7.012 1.00 85.69 563 PRO A O 1
ATOM 4364 N N . PHE A 1 564 ? -14.837 21.158 9.139 1.00 87.12 564 PHE A N 1
ATOM 4365 C CA . PHE A 1 564 ? -15.130 19.751 8.893 1.00 87.12 564 PHE A CA 1
ATOM 4366 C C . PHE A 1 564 ? -16.631 19.469 9.013 1.00 87.12 564 PHE A C 1
ATOM 4368 O O . PHE A 1 564 ? -17.122 19.012 10.049 1.00 87.12 564 PHE A O 1
ATOM 4375 N N . GLU A 1 565 ? -17.343 19.678 7.909 1.00 83.50 565 GLU A N 1
ATOM 4376 C CA . GLU A 1 565 ? -18.798 19.515 7.810 1.00 83.50 565 GLU A CA 1
ATOM 4377 C C . GLU A 1 565 ? -19.351 18.172 8.349 1.00 83.50 565 GLU A C 1
ATOM 4379 O O . GLU A 1 565 ? -20.342 18.216 9.086 1.00 83.50 565 GLU A O 1
ATOM 4384 N N . PRO A 1 566 ? -18.722 16.990 8.123 1.00 84.56 566 PRO A N 1
ATOM 4385 C CA . PRO A 1 566 ? -19.233 15.730 8.678 1.00 84.56 566 PRO A CA 1
ATOM 4386 C C . PRO A 1 566 ? -19.334 15.739 10.213 1.00 84.56 566 PRO A C 1
ATOM 4388 O O . PRO A 1 566 ? -20.289 15.210 10.784 1.00 84.56 566 PRO A O 1
ATOM 4391 N N . CYS A 1 567 ? -18.372 16.370 10.898 1.00 83.50 567 CYS A N 1
ATOM 4392 C CA . CYS A 1 567 ? -18.380 16.496 12.356 1.00 83.50 567 CYS A CA 1
ATOM 4393 C C . CYS A 1 567 ? -19.450 17.483 12.831 1.00 83.50 567 CYS A C 1
ATOM 4395 O O . CYS A 1 567 ? -20.108 17.229 13.838 1.00 83.50 567 CYS A O 1
ATOM 4397 N N . GLN A 1 568 ? -19.636 18.593 12.111 1.00 85.62 568 GLN A N 1
ATOM 4398 C CA . GLN A 1 568 ? -20.638 19.609 12.439 1.00 85.62 568 GLN A CA 1
ATOM 4399 C C . GLN A 1 568 ? -22.064 19.063 12.308 1.00 85.62 568 GLN A C 1
ATOM 4401 O O . GLN A 1 568 ? -22.908 19.335 13.161 1.00 85.62 568 GLN A O 1
ATOM 4406 N N . ILE A 1 569 ? -22.344 18.280 11.261 1.00 85.44 569 ILE A N 1
ATOM 4407 C CA . ILE A 1 569 ? -23.645 17.620 11.071 1.00 85.44 569 ILE A CA 1
ATOM 4408 C C . ILE A 1 569 ? -23.889 16.597 12.181 1.00 85.44 569 ILE A C 1
ATOM 4410 O O . ILE A 1 569 ? -24.946 16.619 12.805 1.00 85.44 569 ILE A O 1
ATOM 4414 N N . ALA A 1 570 ? -22.898 15.756 12.494 1.00 83.94 570 ALA A N 1
ATOM 4415 C CA . ALA A 1 570 ? -23.008 14.798 13.591 1.00 83.94 570 ALA A CA 1
ATOM 4416 C C . ALA A 1 570 ? -23.251 15.484 14.947 1.00 83.94 570 ALA A C 1
ATOM 4418 O O . ALA A 1 570 ? -24.111 15.053 15.710 1.00 83.94 570 ALA A O 1
ATOM 4419 N N . HIS A 1 571 ? -22.534 16.575 15.237 1.00 85.00 571 HIS A N 1
ATOM 4420 C CA . HIS A 1 571 ? -22.742 17.376 16.442 1.00 85.00 571 HIS A CA 1
ATOM 4421 C C . HIS A 1 571 ? -24.170 17.938 16.501 1.00 85.00 571 HIS A C 1
ATOM 4423 O O . HIS A 1 571 ? -24.877 17.734 17.483 1.00 85.00 571 HIS A O 1
ATOM 4429 N N . ARG A 1 572 ? -24.651 18.570 15.428 1.00 85.75 572 ARG A N 1
ATOM 4430 C CA . ARG A 1 572 ? -26.005 19.145 15.385 1.00 85.75 572 ARG A CA 1
ATOM 4431 C C . ARG A 1 572 ? -27.111 18.097 15.452 1.00 85.75 572 ARG A C 1
ATOM 4433 O O . ARG A 1 572 ? -28.113 18.334 16.112 1.00 85.75 572 ARG A O 1
ATOM 4440 N N . LEU A 1 573 ? -26.923 16.918 14.869 1.00 82.12 573 LEU A N 1
ATOM 4441 C CA . LEU A 1 573 ? -27.863 15.804 15.027 1.00 82.12 573 LEU A CA 1
ATOM 4442 C C . LEU A 1 573 ? -27.956 15.291 16.467 1.00 82.12 573 LEU A C 1
ATOM 4444 O O . LEU A 1 573 ? -29.011 14.807 16.875 1.00 82.12 573 LEU A O 1
ATOM 4448 N N . VAL A 1 574 ? -26.870 15.368 17.236 1.00 80.38 574 VAL A N 1
ATOM 4449 C CA . VAL A 1 574 ? -26.851 14.911 18.630 1.00 80.38 574 VAL A CA 1
ATOM 4450 C C . VAL A 1 574 ? -27.357 15.993 19.590 1.00 80.38 574 VAL A C 1
ATOM 4452 O O . VAL A 1 574 ? -28.101 15.676 20.513 1.00 80.38 574 VAL A O 1
ATOM 4455 N N . PHE A 1 575 ? -26.987 17.257 19.368 1.00 77.56 575 PHE A N 1
ATOM 4456 C CA . PHE A 1 575 ? -27.203 18.361 20.315 1.00 77.56 575 PHE A CA 1
ATOM 4457 C C . PHE A 1 575 ? -28.211 19.423 19.860 1.00 77.56 575 PHE A C 1
ATOM 4459 O O . PHE A 1 575 ? -28.628 20.251 20.666 1.00 77.56 575 PHE A O 1
ATOM 4466 N N . GLY A 1 576 ? -28.604 19.432 18.586 1.00 67.19 576 GLY A N 1
ATOM 4467 C CA . GLY A 1 576 ? -29.569 20.383 18.043 1.00 67.19 576 GLY A CA 1
ATOM 4468 C C . GLY A 1 576 ? -30.932 20.216 18.708 1.00 67.19 576 GLY A C 1
ATOM 4469 O O . GLY A 1 576 ? -31.509 19.121 18.687 1.00 67.19 576 GLY A O 1
ATOM 4470 N N . ALA A 1 577 ? -31.417 21.303 19.311 1.00 52.09 577 ALA A N 1
ATOM 4471 C CA . ALA A 1 577 ? -32.707 21.362 19.978 1.00 52.09 577 ALA A CA 1
ATOM 4472 C C . ALA A 1 577 ? -33.847 21.031 19.004 1.00 52.09 577 ALA A C 1
ATOM 4474 O O . ALA A 1 577 ? -33.931 21.607 17.919 1.00 52.09 577 ALA A O 1
ATOM 4475 N N . SER A 1 578 ? -34.765 20.165 19.438 1.00 42.78 578 SER A N 1
ATOM 4476 C CA . SER A 1 578 ? -36.155 20.235 18.996 1.00 42.78 578 SER A CA 1
ATOM 4477 C C . SER A 1 578 ? -36.673 21.599 19.441 1.00 42.78 578 SER A C 1
ATOM 4479 O O . SER A 1 578 ? -36.880 21.838 20.629 1.00 42.78 578 SER A O 1
ATOM 4481 N N . SER A 1 579 ? -36.780 22.542 18.516 1.00 33.44 579 SER A N 1
ATOM 4482 C CA . SER A 1 579 ? -37.332 23.865 18.780 1.00 33.44 579 SER A CA 1
ATOM 4483 C C . SER A 1 579 ? -38.782 23.732 19.259 1.00 33.44 579 SER A C 1
ATOM 4485 O O . SER A 1 579 ? -39.657 23.548 18.417 1.00 33.44 579 SER A O 1
ATOM 4487 N N . ASN A 1 580 ? -39.010 23.764 20.585 1.00 30.80 580 ASN A N 1
ATOM 4488 C CA . ASN A 1 580 ? -40.189 24.391 21.211 1.00 30.80 580 ASN A CA 1
ATOM 4489 C C . ASN A 1 580 ? -40.242 24.477 22.757 1.00 30.80 580 ASN A C 1
ATOM 4491 O O . ASN A 1 580 ? -41.185 25.083 23.250 1.00 30.80 580 ASN A O 1
ATOM 4495 N N . ASP A 1 581 ? -39.253 24.031 23.541 1.00 27.66 581 ASP A N 1
ATOM 4496 C CA . ASP A 1 581 ? -39.314 24.183 25.019 1.00 27.66 581 ASP A CA 1
ATOM 4497 C C . ASP A 1 581 ? -38.642 25.456 25.576 1.00 27.66 581 ASP A C 1
ATOM 4499 O O . ASP A 1 581 ? -38.043 25.464 26.650 1.00 27.66 581 ASP A O 1
ATOM 4503 N N . THR A 1 582 ? -38.783 26.581 24.875 1.00 28.88 582 THR A N 1
ATOM 4504 C CA . THR A 1 582 ? -38.527 27.908 25.461 1.00 28.88 582 THR A CA 1
ATOM 4505 C C . THR A 1 582 ? -39.703 28.836 25.196 1.00 28.88 582 THR A C 1
ATOM 4507 O O . THR A 1 582 ? -39.616 29.753 24.378 1.00 28.88 582 THR A O 1
ATOM 4510 N N . ILE A 1 583 ? -40.808 28.609 25.908 1.00 30.00 583 ILE A N 1
ATOM 4511 C CA . ILE A 1 583 ? -41.761 29.681 26.193 1.00 30.00 583 ILE A CA 1
ATOM 4512 C C . ILE A 1 583 ? -41.220 30.462 27.394 1.00 30.00 583 ILE A C 1
ATOM 4514 O O . ILE A 1 583 ? -41.100 29.942 28.499 1.00 30.00 583 ILE A O 1
ATOM 4518 N N . SER A 1 584 ? -40.826 31.696 27.086 1.00 26.11 584 SER A N 1
ATOM 4519 C CA . SER A 1 584 ? -40.708 32.884 27.936 1.00 26.11 584 SER A CA 1
ATOM 4520 C C . SER A 1 584 ? -40.568 32.692 29.452 1.00 26.11 584 SER A C 1
ATOM 4522 O O . SER A 1 584 ? -41.539 32.471 30.176 1.00 26.11 584 SER A O 1
ATOM 4524 N N . SER A 1 585 ? -39.383 33.029 29.956 1.00 27.39 585 SER A N 1
ATOM 4525 C CA . SER A 1 585 ? -39.300 33.844 31.165 1.00 27.39 585 SER A CA 1
ATOM 4526 C C . SER A 1 585 ? -39.918 35.217 30.870 1.00 27.39 585 SER A C 1
ATOM 4528 O O . SER A 1 585 ? -39.289 36.030 30.199 1.00 27.39 585 SER A O 1
ATOM 4530 N N . ASP A 1 586 ? -41.181 35.403 31.250 1.00 24.80 586 ASP A N 1
ATOM 4531 C CA . ASP A 1 586 ? -41.715 36.599 31.923 1.00 24.80 586 ASP A CA 1
ATOM 4532 C C . ASP A 1 586 ? -43.241 36.673 31.767 1.00 24.80 586 ASP A C 1
ATOM 4534 O O . ASP A 1 586 ? -43.766 36.800 30.665 1.00 24.80 586 ASP A O 1
ATOM 4538 N N . VAL A 1 587 ? -43.929 36.568 32.910 1.00 27.70 587 VAL A N 1
ATOM 4539 C CA . VAL A 1 587 ? -45.055 37.379 33.418 1.00 27.70 587 VAL A CA 1
ATOM 4540 C C . VAL A 1 587 ? -45.916 36.522 34.365 1.00 27.70 587 VAL A C 1
ATOM 4542 O O . VAL A 1 587 ? -46.439 35.467 34.028 1.00 27.70 587 VAL A O 1
ATOM 4545 N N . SER A 1 588 ? -46.015 37.032 35.590 1.00 26.39 588 SER A N 1
ATOM 4546 C CA . SER A 1 588 ? -46.910 36.709 36.707 1.00 26.39 588 SER A CA 1
ATOM 4547 C C . SER A 1 588 ? -48.286 36.092 36.394 1.00 26.39 588 SER A C 1
ATOM 4549 O O . SER A 1 588 ? -49.037 36.679 35.621 1.00 26.39 588 SER A O 1
ATOM 4551 N N . ALA A 1 589 ? -48.681 35.051 37.146 1.00 24.98 589 ALA A N 1
ATOM 4552 C CA . ALA A 1 589 ? -49.834 35.041 38.077 1.00 24.98 589 ALA A CA 1
ATOM 4553 C C . ALA A 1 589 ? -50.246 33.603 38.484 1.00 24.98 589 ALA A C 1
ATOM 4555 O O . ALA A 1 589 ? -50.489 32.771 37.625 1.00 24.98 589 ALA A O 1
ATOM 4556 N N . SER A 1 590 ? -50.318 33.384 39.805 1.00 23.38 590 SER A N 1
ATOM 4557 C CA . SER A 1 590 ? -51.204 32.532 40.634 1.00 23.38 590 SER A CA 1
ATOM 4558 C C . SER A 1 590 ? -51.737 31.147 40.174 1.00 23.38 590 SER A C 1
ATOM 4560 O O . SER A 1 590 ? -52.064 30.946 39.011 1.00 23.38 590 SER A O 1
ATOM 4562 N N . PRO A 1 591 ? -51.938 30.199 41.120 1.00 28.36 591 PRO A N 1
ATOM 4563 C CA . PRO A 1 591 ? -52.419 28.845 40.838 1.00 28.36 591 PRO A CA 1
ATOM 4564 C C . PRO A 1 591 ? -53.946 28.815 40.687 1.00 28.36 591 PRO A C 1
ATOM 4566 O O . PRO A 1 591 ? -54.653 29.372 41.528 1.00 28.36 591 PRO A O 1
ATOM 4569 N N . ILE A 1 592 ? -54.460 28.142 39.654 1.00 25.27 592 ILE A N 1
ATOM 4570 C CA . ILE A 1 592 ? -55.884 27.800 39.557 1.00 25.27 592 ILE A CA 1
ATOM 4571 C C . ILE A 1 592 ? -56.030 26.307 39.255 1.00 25.27 592 ILE A C 1
ATOM 4573 O O . ILE A 1 592 ? -55.598 25.818 38.216 1.00 25.27 592 ILE A O 1
ATOM 4577 N N . ASP A 1 593 ? -56.598 25.664 40.269 1.00 22.39 593 ASP A N 1
ATOM 4578 C CA . ASP A 1 593 ? -57.430 24.467 40.366 1.00 22.39 593 ASP A CA 1
ATOM 4579 C C . ASP A 1 593 ? -57.690 23.556 39.159 1.00 22.39 593 ASP A C 1
ATOM 4581 O O . ASP A 1 593 ? -58.025 23.958 38.045 1.00 22.39 593 ASP A O 1
ATOM 4585 N N . GLU A 1 594 ? -57.678 22.272 39.513 1.00 27.48 594 GLU A N 1
ATOM 4586 C CA . GLU A 1 594 ? -58.297 21.153 38.822 1.00 27.48 594 GLU A CA 1
ATOM 4587 C C . GLU A 1 594 ? -59.800 21.391 38.588 1.00 27.48 594 GLU A C 1
ATOM 4589 O O . GLU A 1 594 ? -60.517 21.841 39.477 1.00 27.48 594 GLU A O 1
ATOM 4594 N N . THR A 1 595 ? -60.283 21.034 37.393 1.00 24.97 595 THR A N 1
ATOM 4595 C CA . THR A 1 595 ? -61.480 20.207 37.110 1.00 24.97 595 THR A CA 1
ATOM 4596 C C . THR A 1 595 ? -62.116 20.583 35.766 1.00 24.97 595 THR A C 1
ATOM 4598 O O . THR A 1 595 ? -62.572 21.702 35.553 1.00 24.97 595 THR A O 1
ATOM 4601 N N . SER A 1 596 ? -62.184 19.625 34.837 1.00 23.02 596 SER A N 1
ATOM 4602 C CA . SER A 1 596 ? -63.417 19.242 34.120 1.00 23.02 596 SER A CA 1
ATOM 4603 C C . SER A 1 596 ? -63.126 18.216 33.020 1.00 23.02 596 SER A C 1
ATOM 4605 O O . SER A 1 596 ? -62.140 18.278 32.292 1.00 23.02 596 SER A O 1
ATOM 4607 N N . GLU A 1 597 ? -64.001 17.218 32.987 1.00 24.14 597 GLU A N 1
ATOM 4608 C CA . GLU A 1 597 ? -63.998 16.023 32.154 1.00 24.14 597 GLU A CA 1
ATOM 4609 C C . GLU A 1 597 ? -64.423 16.271 30.683 1.00 24.14 597 GLU A C 1
ATOM 4611 O O . GLU A 1 597 ? -64.917 17.332 30.310 1.00 24.14 597 GLU A O 1
ATOM 4616 N N . ILE A 1 598 ? -64.405 15.158 29.932 1.00 25.28 598 ILE A N 1
ATOM 4617 C CA . ILE A 1 598 ? -65.229 14.781 28.763 1.00 25.28 598 ILE A CA 1
ATOM 4618 C C . ILE A 1 598 ? -64.684 15.150 27.363 1.00 25.28 598 ILE A C 1
ATOM 4620 O O . ILE A 1 598 ? -64.954 16.203 26.802 1.00 25.28 598 ILE A O 1
ATOM 4624 N N . SER A 1 599 ? -64.085 14.181 26.664 1.00 21.92 599 SER A N 1
ATOM 4625 C CA . SER A 1 599 ? -64.818 13.316 25.713 1.00 21.92 599 SER A CA 1
ATOM 4626 C C . SER A 1 599 ? -63.879 12.587 24.749 1.00 21.92 599 SER A C 1
ATOM 4628 O O . SER A 1 599 ? -62.859 13.089 24.293 1.00 21.92 599 SER A O 1
ATOM 4630 N N . LYS A 1 600 ? -64.267 11.344 24.474 1.00 27.98 600 LYS A N 1
ATOM 4631 C CA . LYS A 1 600 ? -63.685 10.416 23.510 1.00 27.98 600 LYS A CA 1
ATOM 4632 C C . LYS A 1 600 ? -63.676 11.035 22.110 1.00 27.98 600 LYS A C 1
ATOM 4634 O O . LYS A 1 600 ? -64.703 11.554 21.695 1.00 27.98 600 LYS A O 1
ATOM 4639 N N . ASN A 1 601 ? -62.588 10.839 21.369 1.00 22.83 601 ASN A N 1
ATOM 4640 C CA . ASN A 1 601 ? -62.674 10.311 20.009 1.00 22.83 601 ASN A CA 1
ATOM 4641 C C . ASN A 1 601 ? -61.360 9.630 19.617 1.00 22.83 601 ASN A C 1
ATOM 4643 O O . ASN A 1 601 ? -60.298 10.236 19.514 1.00 22.83 601 ASN A O 1
ATOM 4647 N N . SER A 1 602 ? -61.486 8.318 19.465 1.00 30.58 602 SER A N 1
ATOM 4648 C CA . SER A 1 602 ? -60.584 7.409 18.783 1.00 30.58 602 SER A CA 1
ATOM 4649 C C . SER A 1 602 ? -60.602 7.695 17.287 1.00 30.58 602 SER A C 1
ATOM 4651 O O . SER A 1 602 ? -61.674 7.594 16.704 1.00 30.58 602 SER A O 1
ATOM 4653 N N . GLU A 1 603 ? -59.449 7.974 16.680 1.00 25.27 603 GLU A N 1
ATOM 4654 C CA . GLU A 1 603 ? -59.141 7.612 15.289 1.00 25.27 603 GLU A CA 1
ATOM 4655 C C . GLU A 1 603 ? -57.670 7.941 14.956 1.00 25.27 603 GLU A C 1
ATOM 4657 O O . GLU A 1 603 ? -57.207 9.068 15.106 1.00 25.27 603 GLU A O 1
ATOM 4662 N N . THR A 1 604 ? -56.943 6.919 14.489 1.00 27.92 604 THR A N 1
ATOM 4663 C CA . THR A 1 604 ? -55.668 6.976 13.737 1.00 27.92 604 THR A CA 1
ATOM 4664 C C . THR A 1 604 ? -54.432 7.579 14.432 1.00 27.92 604 THR A C 1
ATOM 4666 O O . THR A 1 604 ? -54.095 8.746 14.271 1.00 27.92 604 THR A O 1
ATOM 4669 N N . SER A 1 605 ? -53.683 6.737 15.149 1.00 28.34 605 SER A N 1
ATOM 4670 C CA . SER A 1 605 ? -52.439 7.078 15.865 1.00 28.34 605 SER A CA 1
ATOM 4671 C C . SER A 1 605 ? -51.140 6.568 15.207 1.00 28.34 605 SER A C 1
ATOM 4673 O O . SER A 1 605 ? -50.095 6.564 15.852 1.00 28.34 605 SER A O 1
ATOM 4675 N N . GLU A 1 606 ? -51.153 6.184 13.924 1.00 33.22 606 GLU A N 1
ATOM 4676 C CA . GLU A 1 606 ? -49.939 5.717 13.215 1.00 33.22 606 GLU A CA 1
ATOM 4677 C C . GLU A 1 606 ? -49.358 6.724 12.204 1.00 33.22 606 GLU A C 1
ATOM 4679 O O . GLU A 1 606 ? -48.178 6.644 11.873 1.00 33.22 606 GLU A O 1
ATOM 4684 N N . THR A 1 607 ? -50.109 7.744 11.776 1.00 28.58 607 THR A N 1
ATOM 4685 C CA . THR A 1 607 ? -49.618 8.768 10.829 1.00 28.58 607 THR A CA 1
ATOM 4686 C C . THR A 1 607 ? -49.024 10.012 11.499 1.00 28.58 607 THR A C 1
ATOM 4688 O O . THR A 1 607 ? -48.392 10.828 10.833 1.00 28.58 607 THR A O 1
ATOM 4691 N N . THR A 1 608 ? -49.187 10.172 12.813 1.00 29.12 608 THR A N 1
ATOM 4692 C CA . THR A 1 608 ? -48.837 11.403 13.550 1.00 29.12 608 THR A CA 1
ATOM 4693 C C . THR A 1 608 ? -47.415 11.417 14.127 1.00 29.12 608 THR A C 1
ATOM 4695 O O . THR A 1 608 ? -46.926 12.476 14.519 1.00 29.12 608 THR A O 1
ATOM 4698 N N . SER A 1 609 ? -46.720 10.274 14.179 1.00 42.44 609 SER A N 1
ATOM 4699 C CA . SER A 1 609 ? -45.372 10.158 14.772 1.00 42.44 609 SER A CA 1
ATOM 4700 C C . SER A 1 609 ? -44.226 10.387 13.775 1.00 42.44 609 SER A C 1
ATOM 4702 O O . SER A 1 609 ? -43.145 10.812 14.176 1.00 42.44 609 SER A O 1
ATOM 4704 N N . LEU A 1 610 ? -44.460 10.159 12.477 1.00 38.81 610 LEU A N 1
ATOM 4705 C CA . LEU A 1 610 ? -43.513 10.465 11.392 1.00 38.81 610 LEU A CA 1
ATOM 4706 C C . LEU A 1 610 ? -43.687 11.895 10.852 1.00 38.81 610 LEU A C 1
ATOM 4708 O O . LEU A 1 610 ? -42.693 12.565 10.581 1.00 38.81 610 LEU A O 1
ATOM 4712 N N . SER A 1 611 ? -44.924 12.405 10.778 1.00 35.84 611 SER A N 1
ATOM 4713 C CA . SER A 1 611 ? -45.216 13.756 10.265 1.00 35.84 611 SER A CA 1
ATOM 4714 C C . SER A 1 611 ? -44.736 14.886 11.185 1.00 35.84 611 SER A C 1
ATOM 4716 O O . SER A 1 611 ? -44.417 15.978 10.724 1.00 35.84 611 SER A O 1
ATOM 4718 N N . THR A 1 612 ? -44.637 14.632 12.493 1.00 44.12 612 THR A N 1
ATOM 4719 C CA . THR A 1 612 ? -44.101 15.585 13.481 1.00 44.12 612 THR A CA 1
ATOM 4720 C C . THR A 1 612 ? -42.569 15.635 13.487 1.00 44.12 612 THR A C 1
ATOM 4722 O O . THR A 1 612 ? -41.992 16.602 13.980 1.00 44.12 612 THR A O 1
ATOM 4725 N N . PHE A 1 613 ? -41.896 14.643 12.893 1.00 48.72 613 PHE A N 1
ATOM 4726 C CA . PHE A 1 613 ? -40.433 14.535 12.848 1.00 48.72 613 PHE A CA 1
ATOM 4727 C C . PHE A 1 613 ? -39.815 15.141 11.576 1.00 48.72 613 PHE A C 1
ATOM 4729 O O . PHE A 1 613 ? -38.665 15.574 11.601 1.00 48.72 613 PHE A O 1
ATOM 4736 N N . GLU A 1 614 ? -40.595 15.290 10.498 1.00 43.72 614 GLU A N 1
ATOM 4737 C CA . GLU A 1 614 ? -40.236 16.116 9.329 1.00 43.72 614 GLU A CA 1
ATOM 4738 C C . GLU A 1 614 ? -40.042 17.609 9.680 1.00 43.72 614 GLU A C 1
ATOM 4740 O O . GLU A 1 614 ? -39.534 18.381 8.865 1.00 43.72 614 GLU A O 1
ATOM 4745 N N . ALA A 1 615 ? -40.404 18.029 10.898 1.00 47.75 615 ALA A N 1
ATOM 4746 C CA . ALA A 1 615 ? -40.152 19.366 11.432 1.00 47.75 615 ALA A CA 1
ATOM 4747 C C . ALA A 1 615 ? -38.774 19.524 12.116 1.00 47.75 615 ALA A C 1
ATOM 4749 O O . ALA A 1 615 ? -38.373 20.652 12.406 1.00 47.75 615 ALA A O 1
ATOM 4750 N N . ASP A 1 616 ? -38.026 18.438 12.361 1.00 68.19 616 ASP A N 1
ATOM 4751 C CA . ASP A 1 616 ? -36.688 18.510 12.961 1.00 68.19 616 ASP A CA 1
ATOM 4752 C C . ASP A 1 616 ? -35.673 19.044 11.934 1.00 68.19 616 ASP A C 1
ATOM 4754 O O . ASP A 1 616 ? -35.202 18.338 11.036 1.00 68.19 616 ASP A O 1
ATOM 4758 N N . SER A 1 617 ? -35.345 20.331 12.069 1.00 72.25 617 SER A N 1
ATOM 4759 C CA . SER A 1 617 ? -34.400 21.043 11.200 1.00 72.25 617 SER A CA 1
ATOM 4760 C C . SER A 1 617 ? -33.040 20.335 11.103 1.00 72.25 617 SER A C 1
ATOM 4762 O O . SER A 1 617 ? -32.461 20.261 10.017 1.00 72.25 617 SER A O 1
ATOM 4764 N N . ALA A 1 618 ? -32.558 19.740 12.202 1.00 74.56 618 ALA A N 1
ATOM 4765 C CA . ALA A 1 618 ? -31.268 19.053 12.229 1.00 74.56 618 ALA A CA 1
ATOM 4766 C C . ALA A 1 618 ? -31.294 17.752 11.414 1.00 74.56 618 ALA A C 1
ATOM 4768 O O . ALA A 1 618 ? -30.318 17.431 10.734 1.00 74.56 618 ALA A O 1
ATOM 4769 N N . VAL A 1 619 ? -32.415 17.024 11.445 1.00 77.12 619 VAL A N 1
ATOM 4770 C CA . VAL A 1 619 ? -32.610 15.821 10.624 1.00 77.12 619 VAL A CA 1
ATOM 4771 C C . VAL A 1 619 ? -32.678 16.197 9.147 1.00 77.12 619 VAL A C 1
ATOM 4773 O O . VAL A 1 619 ? -31.953 15.613 8.350 1.00 77.12 619 VAL A O 1
ATOM 4776 N N . ARG A 1 620 ? -33.448 17.230 8.777 1.00 78.06 620 ARG A N 1
ATOM 4777 C CA . ARG A 1 620 ? -33.548 17.691 7.377 1.00 78.06 620 ARG A CA 1
ATOM 4778 C C . ARG A 1 620 ? -32.205 18.107 6.791 1.00 78.06 620 ARG A C 1
ATOM 4780 O O . ARG A 1 620 ? -31.904 17.798 5.638 1.00 78.06 620 ARG A O 1
ATOM 4787 N N . GLU A 1 621 ? -31.413 18.834 7.569 1.00 81.56 621 GLU A N 1
ATOM 4788 C CA . GLU A 1 621 ? -30.087 19.256 7.139 1.00 81.56 621 GLU A CA 1
ATOM 4789 C C . GLU A 1 621 ? -29.143 18.062 6.964 1.00 81.56 621 GLU A C 1
ATOM 4791 O O . GLU A 1 621 ? -28.433 17.975 5.959 1.00 81.56 621 GLU A O 1
ATOM 4796 N N . ALA A 1 622 ? -29.176 17.108 7.897 1.00 82.06 622 ALA A N 1
ATOM 4797 C CA . ALA A 1 622 ? -28.401 15.883 7.783 1.00 82.06 622 ALA A CA 1
ATOM 4798 C C . ALA A 1 622 ? -28.797 15.052 6.557 1.00 82.06 622 ALA A C 1
ATOM 4800 O O . ALA A 1 622 ? -27.915 14.636 5.810 1.00 82.06 622 ALA A O 1
ATOM 4801 N N . SER A 1 623 ? -30.095 14.898 6.283 1.00 80.75 623 SER A N 1
ATOM 4802 C CA . SER A 1 623 ? -30.611 14.223 5.086 1.00 80.75 623 SER A CA 1
ATOM 4803 C C . SER A 1 623 ? -30.091 14.857 3.792 1.00 80.75 623 SER A C 1
ATOM 4805 O O . SER A 1 623 ? -29.687 14.161 2.856 1.00 80.75 623 SER A O 1
ATOM 4807 N N . ALA A 1 624 ? -30.067 16.194 3.720 1.00 82.62 624 ALA A N 1
ATOM 4808 C CA . ALA A 1 624 ? -29.513 16.915 2.574 1.00 82.62 624 ALA A CA 1
ATOM 4809 C C . ALA A 1 624 ? -27.999 16.683 2.432 1.00 82.62 624 ALA A C 1
ATOM 4811 O O . ALA A 1 624 ? -27.503 16.443 1.326 1.00 82.62 624 ALA A O 1
ATOM 4812 N N . PHE A 1 625 ? -27.272 16.700 3.552 1.00 85.12 625 PHE A N 1
ATOM 4813 C CA . PHE A 1 625 ? -25.845 16.400 3.589 1.00 85.12 625 PHE A CA 1
ATOM 4814 C C . PHE A 1 625 ? -25.549 14.963 3.141 1.00 85.12 625 PHE A C 1
ATOM 4816 O O . PHE A 1 625 ? -24.683 14.771 2.290 1.00 85.12 625 PHE A O 1
ATOM 4823 N N . PHE A 1 626 ? -26.281 13.961 3.632 1.00 83.38 626 PHE A N 1
ATOM 4824 C CA . PHE A 1 626 ? -26.069 12.550 3.298 1.00 83.38 626 PHE A CA 1
ATOM 4825 C C . PHE A 1 626 ? -26.200 12.275 1.804 1.00 83.38 626 PHE A C 1
ATOM 4827 O O . PHE A 1 626 ? -25.339 11.601 1.237 1.00 83.38 626 PHE A O 1
ATOM 4834 N N . LYS A 1 627 ? -27.200 12.868 1.139 1.00 79.25 627 LYS A N 1
ATOM 4835 C CA . LYS A 1 627 ? -27.373 12.762 -0.320 1.00 79.25 627 LYS A CA 1
ATOM 4836 C C . LYS A 1 627 ? -26.170 13.308 -1.092 1.00 79.25 627 LYS A C 1
ATOM 4838 O O . LYS A 1 627 ? -25.769 12.717 -2.091 1.00 79.25 627 LYS A O 1
ATOM 4843 N N . ARG A 1 628 ? -25.557 14.403 -0.625 1.00 82.69 628 ARG A N 1
ATOM 4844 C CA . ARG A 1 628 ? -24.332 14.952 -1.230 1.00 82.69 628 ARG A CA 1
ATOM 4845 C C . ARG A 1 628 ? -23.103 14.109 -0.886 1.00 82.69 628 ARG A C 1
ATOM 4847 O O . ARG A 1 628 ? -22.312 13.796 -1.770 1.00 82.69 628 ARG A O 1
ATOM 4854 N N . TYR A 1 629 ? -22.953 13.725 0.377 1.00 75.88 629 TYR A N 1
ATOM 4855 C CA . TYR A 1 629 ? -21.801 12.989 0.898 1.00 75.88 629 TYR A CA 1
ATOM 4856 C C . TYR A 1 629 ? -21.660 11.600 0.256 1.00 75.88 629 TYR A C 1
ATOM 4858 O O . TYR A 1 629 ? -20.556 11.178 -0.084 1.00 75.88 629 TYR A O 1
ATOM 4866 N N . ALA A 1 630 ? -22.789 10.945 -0.018 1.00 66.88 630 ALA A N 1
ATOM 4867 C CA . ALA A 1 630 ? -22.896 9.680 -0.740 1.00 66.88 630 ALA A CA 1
ATOM 4868 C C . ALA A 1 630 ? -22.196 9.645 -2.105 1.00 66.88 630 ALA A C 1
ATOM 4870 O O . ALA A 1 630 ? -21.692 8.600 -2.504 1.00 66.88 630 ALA A O 1
ATOM 4871 N N . SER A 1 631 ? -22.182 10.773 -2.822 1.00 63.03 631 SER A N 1
ATOM 4872 C CA . SER A 1 631 ? -21.630 10.871 -4.181 1.00 63.03 631 SER A CA 1
ATOM 4873 C C . SER A 1 631 ? -20.098 10.850 -4.234 1.00 63.03 631 SER A C 1
ATOM 4875 O O . SER A 1 631 ? -19.513 10.811 -5.314 1.00 63.03 631 SER A O 1
ATOM 4877 N N . THR A 1 632 ? -19.432 10.869 -3.077 1.00 63.38 632 THR A N 1
ATOM 4878 C CA . THR A 1 632 ? -17.977 10.738 -2.991 1.00 63.38 632 THR A CA 1
ATOM 4879 C C . THR A 1 632 ? -17.577 9.266 -3.157 1.00 63.38 632 THR A C 1
ATOM 4881 O O . THR A 1 632 ? -18.149 8.392 -2.513 1.00 63.38 632 THR A O 1
ATOM 4884 N N . GLU A 1 633 ? -16.593 8.973 -4.019 1.00 54.19 633 GLU A N 1
ATOM 4885 C CA . GLU A 1 633 ? -16.198 7.616 -4.473 1.00 54.19 633 GLU A CA 1
ATOM 4886 C C . GLU A 1 633 ? -15.770 6.621 -3.361 1.00 54.19 633 GLU A C 1
ATOM 4888 O O . GLU A 1 633 ? -15.397 5.485 -3.654 1.00 54.19 633 GLU A O 1
ATOM 4893 N N . ASN A 1 634 ? -15.808 7.001 -2.078 1.00 65.75 634 ASN A N 1
ATOM 4894 C CA . ASN A 1 634 ? -15.270 6.219 -0.967 1.00 65.75 634 ASN A CA 1
ATOM 4895 C C . ASN A 1 634 ? -16.371 5.596 -0.083 1.00 65.75 634 ASN A C 1
ATOM 4897 O O . ASN A 1 634 ? -16.722 6.080 0.994 1.00 65.75 634 ASN A O 1
ATOM 4901 N N . THR A 1 635 ? -16.921 4.475 -0.551 1.00 64.44 635 THR A N 1
ATOM 4902 C CA . THR A 1 635 ? -18.040 3.755 0.087 1.00 64.44 635 THR A CA 1
ATOM 4903 C C . THR A 1 635 ? -17.724 3.239 1.497 1.00 64.44 635 THR A C 1
ATOM 4905 O O . THR A 1 635 ? -18.601 3.215 2.363 1.00 64.44 635 THR A O 1
ATOM 4908 N N . GLU A 1 636 ? -16.473 2.864 1.769 1.00 61.50 636 GLU A N 1
ATOM 4909 C CA . GLU A 1 636 ? -16.048 2.319 3.064 1.00 61.50 636 GLU A CA 1
ATOM 4910 C C . GLU A 1 636 ? -15.995 3.390 4.161 1.00 61.50 636 GLU A C 1
ATOM 4912 O O . GLU A 1 636 ? -16.455 3.174 5.287 1.00 61.50 636 GLU A O 1
ATOM 4917 N N . THR A 1 637 ? -15.481 4.576 3.832 1.00 68.25 637 THR A N 1
ATOM 4918 C CA . THR A 1 637 ? -15.430 5.694 4.781 1.00 68.25 637 THR A CA 1
ATOM 4919 C C . THR A 1 637 ? -16.825 6.188 5.127 1.00 68.25 637 THR A C 1
ATOM 4921 O O . THR A 1 637 ? -17.089 6.511 6.286 1.00 68.25 637 THR A O 1
ATOM 4924 N N . ASN A 1 638 ? -17.737 6.139 4.154 1.00 76.50 638 ASN A N 1
ATOM 4925 C CA . ASN A 1 638 ? -19.141 6.472 4.356 1.00 76.50 638 ASN A CA 1
ATOM 4926 C C . ASN A 1 638 ? -19.787 5.477 5.327 1.00 76.50 638 ASN A C 1
ATOM 4928 O O . ASN A 1 638 ? -20.414 5.890 6.299 1.00 76.50 638 ASN A O 1
ATOM 4932 N N . ALA A 1 639 ? -19.554 4.172 5.151 1.00 78.12 639 ALA A N 1
ATOM 4933 C CA . ALA A 1 639 ? -20.117 3.161 6.043 1.00 78.12 639 ALA A CA 1
ATOM 4934 C C . ALA A 1 639 ? -19.634 3.299 7.500 1.00 78.12 639 ALA A C 1
ATOM 4936 O O . ALA A 1 639 ? -20.428 3.190 8.437 1.00 78.12 639 ALA A O 1
ATOM 4937 N N . SER A 1 640 ? -18.343 3.589 7.705 1.00 79.06 640 SER A N 1
ATOM 4938 C CA . SER A 1 640 ? -17.790 3.848 9.043 1.00 79.06 640 SER A CA 1
ATOM 4939 C C . SER A 1 640 ? -18.377 5.107 9.687 1.00 79.06 640 SER A C 1
ATOM 4941 O O . SER A 1 640 ? -18.561 5.129 10.904 1.00 79.06 640 SER A O 1
ATOM 4943 N N . PHE A 1 641 ? -18.651 6.145 8.895 1.00 83.81 641 PHE A N 1
ATOM 4944 C CA . PHE A 1 641 ? -19.264 7.385 9.365 1.00 83.81 641 PHE A CA 1
ATOM 4945 C C . PHE A 1 641 ? -20.687 7.141 9.891 1.00 83.81 641 PHE A C 1
ATOM 4947 O O . PHE A 1 641 ? -20.968 7.475 11.042 1.00 83.81 641 PHE A O 1
ATOM 4954 N N . TYR A 1 642 ? -21.556 6.492 9.103 1.00 86.50 642 TYR A N 1
ATOM 4955 C CA . TYR A 1 642 ? -22.940 6.213 9.514 1.00 86.50 642 TYR A CA 1
ATOM 4956 C C . TYR A 1 642 ? -23.000 5.334 10.763 1.00 86.50 642 TYR A C 1
ATOM 4958 O O . TYR A 1 642 ? -23.724 5.650 11.702 1.00 86.50 642 TYR A O 1
ATOM 4966 N N . ASN A 1 643 ? -22.190 4.275 10.821 1.00 88.06 643 ASN A N 1
ATOM 4967 C CA . ASN A 1 643 ? -22.105 3.404 11.994 1.00 88.06 643 ASN A CA 1
ATOM 4968 C C . ASN A 1 643 ? -21.693 4.174 13.266 1.00 88.06 643 ASN A C 1
ATOM 4970 O O . ASN A 1 643 ? -22.325 4.017 14.311 1.00 88.06 643 ASN A O 1
ATOM 4974 N N . ALA A 1 644 ? -20.680 5.046 13.182 1.00 86.62 644 ALA A N 1
ATOM 4975 C CA . ALA A 1 644 ? -20.252 5.869 14.316 1.00 86.62 644 ALA A CA 1
ATOM 4976 C C . ALA A 1 644 ? -21.336 6.869 14.758 1.00 86.62 644 ALA A C 1
ATOM 4978 O O . ALA A 1 644 ? -21.529 7.081 15.955 1.00 86.62 644 ALA A O 1
ATOM 4979 N N . LEU A 1 645 ? -22.059 7.463 13.805 1.00 88.06 645 LEU A N 1
ATOM 4980 C CA . LEU A 1 645 ? -23.143 8.408 14.074 1.00 88.06 645 LEU A CA 1
ATOM 4981 C C . LEU A 1 645 ? -24.343 7.732 14.740 1.00 88.06 645 LEU A C 1
ATOM 4983 O O . LEU A 1 645 ? -24.866 8.238 15.732 1.00 88.06 645 LEU A O 1
ATOM 4987 N N . ILE A 1 646 ? -24.743 6.564 14.238 1.00 87.25 646 ILE A N 1
ATOM 4988 C CA . ILE A 1 646 ? -25.822 5.764 14.820 1.00 87.25 646 ILE A CA 1
ATOM 4989 C C . ILE A 1 646 ? -25.461 5.345 16.252 1.00 87.25 646 ILE A C 1
ATOM 4991 O O . ILE A 1 646 ? -26.292 5.475 17.150 1.00 87.25 646 ILE A O 1
ATOM 4995 N N . ASP A 1 647 ? -24.219 4.914 16.495 1.00 85.75 647 ASP A N 1
ATOM 4996 C CA . ASP A 1 647 ? -23.740 4.576 17.841 1.00 85.75 647 ASP A CA 1
ATOM 4997 C C . ASP A 1 647 ? -23.758 5.789 18.790 1.00 85.75 647 ASP A C 1
ATOM 4999 O O . ASP A 1 647 ? -24.139 5.652 19.956 1.00 85.75 647 ASP A O 1
ATOM 5003 N N . ALA A 1 648 ? -23.390 6.980 18.305 1.00 84.75 648 ALA A N 1
ATOM 5004 C CA . ALA A 1 648 ? -23.420 8.210 19.096 1.00 84.75 648 ALA A CA 1
ATOM 5005 C C . ALA A 1 648 ? -24.854 8.605 19.494 1.00 84.75 648 ALA A C 1
ATOM 5007 O O . ALA A 1 648 ? -25.123 8.876 20.669 1.00 84.75 648 ALA A O 1
ATOM 5008 N N . LEU A 1 649 ? -25.791 8.567 18.541 1.00 85.19 649 LEU A N 1
ATOM 5009 C CA . LEU A 1 649 ? -27.216 8.819 18.784 1.00 85.19 649 LEU A CA 1
ATOM 5010 C C . LEU A 1 649 ? -27.812 7.778 19.742 1.00 85.19 649 LEU A C 1
ATOM 5012 O O . LEU A 1 649 ? -28.552 8.123 20.667 1.00 85.19 649 LEU A O 1
ATOM 5016 N N . TRP A 1 650 ? -27.435 6.509 19.575 1.00 83.44 650 TRP A N 1
ATOM 5017 C CA . TRP A 1 650 ? -27.841 5.423 20.462 1.00 83.44 650 TRP A CA 1
ATOM 5018 C C . TRP A 1 650 ? -27.354 5.632 21.903 1.00 83.44 650 TRP A C 1
ATOM 5020 O O . TRP A 1 650 ? -28.141 5.504 22.844 1.00 83.44 650 TRP A O 1
ATOM 5030 N N . GLY A 1 651 ? -26.090 6.027 22.101 1.00 78.25 651 GLY A N 1
ATOM 5031 C CA . GLY A 1 651 ? -25.518 6.312 23.427 1.00 78.25 651 GLY A CA 1
ATOM 5032 C C . GLY A 1 651 ? -26.267 7.406 24.205 1.00 78.25 651 GLY A C 1
ATOM 5033 O O . GLY A 1 651 ? -26.420 7.315 25.435 1.00 78.25 651 GLY A O 1
ATOM 5034 N N . ARG A 1 652 ? -26.809 8.382 23.465 1.00 80.25 652 ARG A N 1
ATOM 5035 C CA . ARG A 1 652 ? -27.639 9.504 23.935 1.00 80.25 652 ARG A CA 1
ATOM 5036 C C . ARG A 1 652 ? -29.134 9.182 24.049 1.00 80.25 652 ARG A C 1
ATOM 5038 O O . ARG A 1 652 ? -29.906 10.056 24.419 1.00 80.25 652 ARG A O 1
ATOM 5045 N N . ARG A 1 653 ? -29.543 7.935 23.781 1.00 79.81 653 ARG A N 1
ATOM 5046 C CA . ARG A 1 653 ? -30.946 7.474 23.762 1.00 79.81 653 ARG A CA 1
ATOM 5047 C C . ARG A 1 653 ? -31.824 8.160 22.695 1.00 79.81 653 ARG A C 1
ATOM 5049 O O . ARG A 1 653 ? -33.043 8.049 22.763 1.00 79.81 653 ARG A O 1
ATOM 5056 N N . LEU A 1 654 ? -31.234 8.779 21.667 1.00 82.12 654 LEU A N 1
ATOM 5057 C CA . LEU A 1 654 ? -31.941 9.409 20.540 1.00 82.12 654 LEU A CA 1
ATOM 5058 C C . LEU A 1 654 ? -32.322 8.366 19.475 1.00 82.12 654 LEU A C 1
ATOM 5060 O O . LEU A 1 654 ? -31.858 8.403 18.333 1.00 82.12 654 LEU A O 1
ATOM 5064 N N . ARG A 1 655 ? -33.144 7.388 19.868 1.00 80.81 655 ARG A N 1
ATOM 5065 C CA . ARG A 1 655 ? -33.427 6.181 19.070 1.00 80.81 655 ARG A CA 1
ATOM 5066 C C . ARG A 1 655 ? -34.115 6.480 17.737 1.00 80.81 655 ARG A C 1
ATOM 5068 O O . ARG A 1 655 ? -33.770 5.854 16.739 1.00 80.81 655 ARG A O 1
ATOM 5075 N N . LEU A 1 656 ? -35.023 7.459 17.701 1.00 77.56 656 LEU A N 1
ATOM 5076 C CA . LEU A 1 656 ? -35.720 7.865 16.473 1.00 77.56 656 LEU A CA 1
ATOM 5077 C C . LEU A 1 656 ? -34.769 8.487 15.445 1.00 77.56 656 LEU A C 1
ATOM 5079 O O . LEU A 1 656 ? -34.736 8.038 14.303 1.00 77.56 656 LEU A O 1
ATOM 5083 N N . ARG A 1 657 ? -33.924 9.445 15.858 1.00 84.19 657 ARG A N 1
ATOM 5084 C CA . ARG A 1 657 ? -32.890 10.025 14.978 1.00 84.19 657 ARG A CA 1
ATOM 5085 C C . ARG A 1 657 ? -31.943 8.940 14.459 1.00 84.19 657 ARG A C 1
ATOM 5087 O O . ARG A 1 657 ? -31.610 8.921 13.280 1.00 84.19 657 ARG A O 1
ATOM 5094 N N . ALA A 1 658 ? -31.561 7.992 15.315 1.00 85.06 658 ALA A N 1
ATOM 5095 C CA . ALA A 1 658 ? -30.702 6.879 14.926 1.00 85.06 658 ALA A CA 1
ATOM 5096 C C . ALA A 1 658 ? -31.371 5.932 13.903 1.00 85.06 658 ALA A C 1
ATOM 5098 O O . ALA A 1 658 ? -30.703 5.468 12.978 1.00 85.06 658 ALA A O 1
ATOM 5099 N N . LYS A 1 659 ? -32.687 5.685 14.024 1.00 84.62 659 LYS A N 1
ATOM 5100 C CA . LYS A 1 659 ? -33.487 4.937 13.035 1.00 84.62 659 LYS A CA 1
ATOM 5101 C C . LYS A 1 659 ? -33.522 5.650 11.683 1.00 84.62 659 LYS A C 1
ATOM 5103 O O . LYS A 1 659 ? -33.303 4.991 10.674 1.00 84.62 659 LYS A O 1
ATOM 5108 N N . VAL A 1 660 ? -33.725 6.970 11.655 1.00 84.62 660 VAL A N 1
ATOM 5109 C CA . VAL A 1 660 ? -33.716 7.752 10.402 1.00 84.62 660 VAL A CA 1
ATOM 5110 C C . VAL A 1 660 ? -32.374 7.618 9.684 1.00 84.62 660 VAL A C 1
ATOM 5112 O O . VAL A 1 660 ? -32.339 7.217 8.524 1.00 84.62 660 VAL A O 1
ATOM 5115 N N . VAL A 1 661 ? -31.266 7.835 10.400 1.00 87.00 661 VAL A N 1
ATOM 5116 C CA . VAL A 1 661 ? -29.914 7.710 9.831 1.00 87.00 661 VAL A CA 1
ATOM 5117 C C . VAL A 1 661 ? -29.655 6.295 9.291 1.00 87.00 661 VAL A C 1
ATOM 5119 O O . VAL A 1 661 ? -29.043 6.142 8.236 1.00 87.00 661 VAL A O 1
ATOM 5122 N N . LEU A 1 662 ? -30.133 5.249 9.978 1.00 86.81 662 LEU A N 1
ATOM 5123 C CA . LEU A 1 662 ? -30.020 3.864 9.504 1.00 86.81 662 LEU A CA 1
ATOM 5124 C C . LEU A 1 662 ? -30.790 3.630 8.194 1.00 86.81 662 LEU A C 1
ATOM 5126 O O . LEU A 1 662 ? -30.292 2.930 7.310 1.00 86.81 662 LEU A O 1
ATOM 5130 N N . LEU A 1 663 ? -32.002 4.174 8.079 1.00 85.69 663 LEU A N 1
ATOM 5131 C CA . LEU A 1 663 ? -32.835 4.020 6.886 1.00 85.69 663 LEU A CA 1
ATOM 5132 C C . LEU A 1 663 ? -32.224 4.737 5.682 1.00 85.69 663 LEU A C 1
ATOM 5134 O O . LEU A 1 663 ? -32.078 4.125 4.627 1.00 85.69 663 LEU A O 1
ATOM 5138 N N . GLU A 1 664 ? -31.757 5.971 5.858 1.00 85.31 664 GLU A N 1
ATOM 5139 C CA . GLU A 1 664 ? -31.068 6.712 4.796 1.00 85.31 664 GLU A CA 1
ATOM 5140 C C . GLU A 1 664 ? -29.765 6.021 4.373 1.00 85.31 664 GLU A C 1
ATOM 5142 O O . GLU A 1 664 ? -29.481 5.890 3.181 1.00 85.31 664 GLU A O 1
ATOM 5147 N N . ALA A 1 665 ? -28.997 5.486 5.330 1.00 85.56 665 ALA A N 1
ATOM 5148 C CA . ALA A 1 665 ? -27.796 4.715 5.023 1.00 85.56 665 ALA A CA 1
ATOM 5149 C C . ALA A 1 665 ? -28.104 3.471 4.166 1.00 85.56 665 ALA A C 1
ATOM 5151 O O . ALA A 1 665 ? -27.328 3.159 3.266 1.00 85.56 665 ALA A O 1
ATOM 5152 N N . ARG A 1 666 ? -29.238 2.788 4.389 1.00 86.81 666 ARG A N 1
ATOM 5153 C CA . ARG A 1 666 ? -29.684 1.632 3.581 1.00 86.81 666 ARG A CA 1
ATOM 5154 C C . ARG A 1 666 ? -30.114 2.007 2.166 1.00 86.81 666 ARG A C 1
ATOM 5156 O O . ARG A 1 666 ? -30.004 1.175 1.261 1.00 86.81 666 ARG A O 1
ATOM 5163 N N . GLU A 1 667 ? -30.652 3.205 1.963 1.00 83.00 667 GLU A N 1
ATOM 5164 C CA . GLU A 1 667 ? -31.008 3.695 0.626 1.00 83.00 667 GLU A CA 1
ATOM 5165 C C . GLU A 1 667 ? -29.761 4.000 -0.202 1.00 83.00 667 GLU A C 1
ATOM 5167 O O . GLU A 1 667 ? -29.717 3.688 -1.391 1.00 83.00 667 GLU A O 1
ATOM 5172 N N . ILE A 1 668 ? -28.744 4.555 0.455 1.00 79.12 668 ILE A N 1
ATOM 5173 C CA . ILE A 1 668 ? -27.543 5.103 -0.171 1.00 79.12 668 ILE A CA 1
ATOM 5174 C C . ILE A 1 668 ? -26.427 4.062 -0.342 1.00 79.12 668 ILE A C 1
ATOM 5176 O O . ILE A 1 668 ? -25.735 4.065 -1.359 1.00 79.12 668 ILE A O 1
ATOM 5180 N N . LEU A 1 669 ? -26.193 3.210 0.661 1.00 78.00 669 LEU A N 1
ATOM 5181 C CA . LEU A 1 669 ? -25.032 2.322 0.725 1.00 78.00 669 LEU A CA 1
ATOM 5182 C C . LEU A 1 669 ? -25.439 0.852 0.619 1.00 78.00 669 LEU A C 1
ATOM 5184 O O . LEU A 1 669 ? -26.146 0.327 1.475 1.00 78.00 669 LEU A O 1
ATOM 5188 N N . GLU A 1 670 ? -24.873 0.142 -0.358 1.00 74.50 670 GLU A N 1
ATOM 5189 C CA . GLU A 1 670 ? -25.037 -1.316 -0.490 1.00 74.50 670 GLU A CA 1
ATOM 5190 C C . GLU A 1 670 ? -24.450 -2.096 0.698 1.00 74.50 670 GLU A C 1
ATOM 5192 O O . GLU A 1 670 ? -24.882 -3.206 1.002 1.00 74.50 670 GLU A O 1
ATOM 5197 N N . SER A 1 671 ? -23.469 -1.516 1.398 1.00 72.69 671 SER A N 1
ATOM 5198 C CA . SER A 1 671 ? -22.835 -2.131 2.568 1.00 72.69 671 SER A CA 1
ATOM 5199 C C . SER A 1 671 ? -23.762 -2.229 3.781 1.00 72.69 671 SER A C 1
ATOM 5201 O O . SER A 1 671 ? -23.484 -3.042 4.666 1.00 72.69 671 SER A O 1
ATOM 5203 N N . PHE A 1 672 ? -24.848 -1.444 3.821 1.00 77.62 672 PHE A N 1
ATOM 5204 C CA . PHE A 1 672 ? -25.887 -1.510 4.844 1.00 77.62 672 PHE A CA 1
ATOM 5205 C C . PHE A 1 672 ? -26.971 -2.511 4.417 1.00 77.62 672 PHE A C 1
ATOM 5207 O O . PHE A 1 672 ? -27.810 -2.195 3.571 1.00 77.62 672 PHE A O 1
ATOM 5214 N N . PRO A 1 673 ? -26.986 -3.726 4.994 1.00 77.75 673 PRO A N 1
ATOM 5215 C CA . PRO A 1 673 ? -27.898 -4.776 4.568 1.00 77.75 673 PRO A CA 1
ATOM 5216 C C . PRO A 1 673 ? -29.367 -4.386 4.759 1.00 77.75 673 PRO A C 1
ATOM 5218 O O . PRO A 1 673 ? -29.782 -3.861 5.803 1.00 77.75 673 PRO A O 1
ATOM 5221 N N . ARG A 1 674 ? -30.162 -4.691 3.730 1.00 83.62 674 ARG A N 1
ATOM 5222 C CA . ARG A 1 674 ? -31.620 -4.571 3.746 1.00 83.62 674 ARG A CA 1
ATOM 5223 C C . ARG A 1 674 ? -32.248 -5.897 4.187 1.00 83.62 674 ARG A C 1
ATOM 5225 O O . ARG A 1 674 ? -31.710 -6.952 3.842 1.00 83.62 674 ARG A O 1
ATOM 5232 N N . PRO A 1 675 ? -33.373 -5.862 4.918 1.00 85.75 675 PRO A N 1
ATOM 5233 C CA . PRO A 1 675 ? -34.158 -7.062 5.171 1.00 85.75 675 PRO A CA 1
ATOM 5234 C C . PRO A 1 675 ? -34.579 -7.731 3.855 1.00 85.75 675 PRO A C 1
ATOM 5236 O O . PRO A 1 675 ? -34.974 -7.050 2.907 1.00 85.75 675 PRO A O 1
ATOM 5239 N N . GLN A 1 676 ? -34.494 -9.058 3.794 1.00 84.38 676 GLN A N 1
ATOM 5240 C CA . GLN A 1 676 ? -34.937 -9.853 2.647 1.00 84.38 676 GLN A CA 1
ATOM 5241 C C . GLN A 1 676 ? -36.171 -10.666 3.026 1.00 84.38 676 GLN A C 1
ATOM 5243 O O . GLN A 1 676 ? -36.183 -11.336 4.059 1.00 84.38 676 GLN A O 1
ATOM 5248 N N . TYR A 1 677 ? -37.187 -10.629 2.170 1.00 84.19 677 TYR A N 1
ATOM 5249 C CA . TYR A 1 677 ? -38.476 -11.275 2.393 1.00 84.19 677 TYR A CA 1
ATOM 5250 C C . TYR A 1 677 ? -38.746 -12.266 1.263 1.00 84.19 677 TYR A C 1
ATOM 5252 O O . TYR A 1 677 ? -39.241 -11.876 0.209 1.00 84.19 677 TYR A O 1
ATOM 5260 N N . ASN A 1 678 ? -38.403 -13.534 1.487 1.00 80.62 678 ASN A N 1
ATOM 5261 C CA . ASN A 1 678 ? -38.665 -14.622 0.544 1.00 80.62 678 ASN A CA 1
ATOM 5262 C C . ASN A 1 678 ? -39.817 -15.500 1.060 1.00 80.62 678 ASN A C 1
ATOM 5264 O O . ASN A 1 678 ? -40.151 -15.448 2.245 1.00 80.62 678 ASN A O 1
ATOM 5268 N N . GLU A 1 679 ? -40.393 -16.335 0.191 1.00 73.12 679 GLU A N 1
ATOM 5269 C CA . GLU A 1 679 ? -41.491 -17.250 0.556 1.00 73.12 679 GLU A CA 1
ATOM 5270 C C . GLU A 1 679 ? -41.075 -18.277 1.627 1.00 73.12 679 GLU A C 1
ATOM 5272 O O . GLU A 1 679 ? -41.859 -18.612 2.511 1.00 73.12 679 GLU A O 1
ATOM 5277 N N . GLU A 1 680 ? -39.820 -18.736 1.597 1.00 72.50 680 GLU A N 1
ATOM 5278 C CA . GLU A 1 680 ? -39.311 -19.756 2.526 1.00 72.50 680 GLU A CA 1
ATOM 5279 C C . GLU A 1 680 ? -38.814 -19.186 3.865 1.00 72.50 680 GLU A C 1
ATOM 5281 O O . GLU A 1 680 ? -38.940 -19.837 4.906 1.00 72.50 680 GLU A O 1
ATOM 5286 N N . ALA A 1 681 ? -38.217 -17.989 3.854 1.00 79.56 681 ALA A N 1
ATOM 5287 C CA . ALA A 1 681 ? -37.660 -17.362 5.049 1.00 79.56 681 ALA A CA 1
ATOM 5288 C C . ALA A 1 681 ? -37.518 -15.843 4.903 1.00 79.56 681 ALA A C 1
ATOM 5290 O O . ALA A 1 681 ? -37.130 -15.332 3.848 1.00 79.56 681 ALA A O 1
ATOM 5291 N N . TRP A 1 682 ? -37.751 -15.123 5.999 1.00 86.81 682 TRP A N 1
ATOM 5292 C CA . TRP A 1 682 ? -37.404 -13.705 6.110 1.00 86.81 682 TRP A CA 1
ATOM 5293 C C . TRP A 1 682 ? -36.072 -13.568 6.830 1.00 86.81 682 TRP A C 1
ATOM 5295 O O . TRP A 1 682 ? -35.851 -14.204 7.863 1.00 86.81 682 TRP A O 1
ATOM 5305 N N . SER A 1 683 ? -35.167 -12.752 6.295 1.00 85.38 683 SER A N 1
ATOM 5306 C CA . SER A 1 683 ? -33.814 -12.645 6.828 1.00 85.38 683 SER A CA 1
ATOM 5307 C C . SER A 1 683 ? -33.338 -11.214 7.021 1.00 85.38 683 SER A C 1
ATOM 5309 O O . SER A 1 683 ? -33.659 -10.317 6.241 1.00 85.38 683 SER A O 1
ATOM 5311 N N . LEU A 1 684 ? -32.540 -11.021 8.069 1.00 87.12 684 LEU A N 1
ATOM 5312 C CA . LEU A 1 684 ? -31.829 -9.782 8.348 1.00 87.12 684 LEU A CA 1
ATOM 5313 C C . LEU A 1 684 ? -30.345 -10.095 8.547 1.00 87.12 684 LEU A C 1
ATOM 5315 O O . LEU A 1 684 ? -29.953 -10.849 9.442 1.00 87.12 684 LEU A O 1
ATOM 5319 N N . ASP A 1 685 ? -29.518 -9.499 7.694 1.00 83.12 685 ASP A N 1
ATOM 5320 C CA . ASP A 1 685 ? -28.066 -9.564 7.805 1.00 83.12 685 ASP A CA 1
ATOM 5321 C C . ASP A 1 685 ? -27.559 -8.396 8.657 1.00 83.12 685 ASP A C 1
ATOM 5323 O O . ASP A 1 685 ? -27.998 -7.262 8.485 1.00 83.12 685 ASP A O 1
ATOM 5327 N N . LEU A 1 686 ? -26.654 -8.669 9.595 1.00 83.06 686 LEU A N 1
ATOM 5328 C CA . LEU A 1 686 ? -26.064 -7.674 10.494 1.00 83.06 686 LEU A CA 1
ATOM 5329 C C . LEU A 1 686 ? -24.538 -7.548 10.309 1.00 83.06 686 LEU A C 1
ATOM 5331 O O . LEU A 1 686 ? -23.891 -6.806 11.045 1.00 83.06 686 LEU A O 1
ATOM 5335 N N . ARG A 1 687 ? -23.934 -8.242 9.329 1.00 73.50 687 ARG A N 1
ATOM 5336 C CA . ARG A 1 687 ? -22.472 -8.450 9.213 1.00 73.50 687 ARG A CA 1
ATOM 5337 C C . ARG A 1 687 ? -21.613 -7.210 8.913 1.00 73.50 687 ARG A C 1
ATOM 5339 O O . ARG A 1 687 ? -20.394 -7.335 8.920 1.00 73.50 687 ARG A O 1
ATOM 5346 N N . ASN A 1 688 ? -22.208 -6.029 8.740 1.00 74.56 688 ASN A N 1
ATOM 5347 C CA . ASN A 1 688 ? -21.508 -4.753 8.504 1.00 74.56 688 ASN A CA 1
ATOM 5348 C C . ASN A 1 688 ? -21.991 -3.605 9.412 1.00 74.56 688 ASN A C 1
ATOM 5350 O O . ASN A 1 688 ? -21.614 -2.446 9.215 1.00 74.56 688 ASN A O 1
ATOM 5354 N N . LEU A 1 689 ? -22.849 -3.904 10.388 1.00 81.50 689 LEU A N 1
ATOM 5355 C CA . LEU A 1 689 ? -23.421 -2.905 11.282 1.00 81.50 689 LEU A CA 1
ATOM 5356 C C . LEU A 1 689 ? -22.614 -2.815 12.581 1.00 81.50 689 LEU A C 1
ATOM 5358 O O . LEU A 1 689 ? -22.103 -3.813 13.095 1.00 81.50 689 LEU A O 1
ATOM 5362 N N . SER A 1 690 ? -22.511 -1.609 13.137 1.00 83.62 690 SER A N 1
ATOM 5363 C CA . SER A 1 690 ? -21.977 -1.402 14.484 1.00 83.62 690 SER A CA 1
ATOM 5364 C C . SER A 1 690 ? -22.917 -1.952 15.561 1.00 83.62 690 SER A C 1
ATOM 5366 O O . SER A 1 690 ? -24.008 -2.451 15.275 1.00 83.62 690 SER A O 1
ATOM 5368 N N . LYS A 1 691 ? -22.508 -1.861 16.833 1.00 80.56 691 LYS A N 1
ATOM 5369 C CA . LYS A 1 691 ? -23.303 -2.351 17.966 1.00 80.56 691 LYS A CA 1
ATOM 5370 C C . LYS A 1 691 ? -24.669 -1.659 18.037 1.00 80.56 691 LYS A C 1
ATOM 5372 O O . LYS A 1 691 ? -25.684 -2.349 18.064 1.00 80.56 691 LYS A O 1
ATOM 5377 N N . GLY A 1 692 ? -24.702 -0.327 18.046 1.00 80.81 692 GLY A N 1
ATOM 5378 C CA . GLY A 1 692 ? -25.944 0.444 18.095 1.00 80.81 692 GLY A CA 1
ATOM 5379 C C . GLY A 1 692 ? -26.768 0.268 16.823 1.00 80.81 692 GLY A C 1
ATOM 5380 O O . GLY A 1 692 ? -27.971 0.026 16.906 1.00 80.81 692 GLY A O 1
ATOM 5381 N N . ALA A 1 693 ? -26.121 0.276 15.652 1.00 85.38 693 ALA A N 1
ATOM 5382 C CA . ALA A 1 693 ? -26.805 0.061 14.378 1.00 85.38 693 ALA A CA 1
ATOM 5383 C C . ALA A 1 693 ? -27.464 -1.322 14.283 1.00 85.38 693 ALA A C 1
ATOM 5385 O O . ALA A 1 693 ? -28.601 -1.421 13.830 1.00 85.38 693 ALA A O 1
ATOM 5386 N N . SER A 1 694 ? -26.805 -2.376 14.774 1.00 84.75 694 SER A N 1
ATOM 5387 C CA . SER A 1 694 ? -27.370 -3.732 14.814 1.00 84.75 694 SER A CA 1
ATOM 5388 C C . SER A 1 694 ? -28.588 -3.822 15.732 1.00 84.75 694 SER A C 1
ATOM 5390 O O . SER A 1 694 ? -29.566 -4.480 15.387 1.00 84.75 694 SER A O 1
ATOM 5392 N N . GLN A 1 695 ? -28.555 -3.143 16.885 1.00 82.06 695 GLN A N 1
ATOM 5393 C CA . GLN A 1 695 ? -29.681 -3.119 17.822 1.00 82.06 695 GLN A CA 1
ATOM 5394 C C . GLN A 1 695 ? -30.893 -2.396 17.232 1.00 82.06 695 GLN A C 1
ATOM 5396 O O . GLN A 1 695 ? -32.000 -2.925 17.279 1.00 82.06 695 GLN A O 1
ATOM 5401 N N . ILE A 1 696 ? -30.689 -1.221 16.631 1.00 85.12 696 ILE A N 1
ATOM 5402 C CA . ILE A 1 696 ? -31.769 -0.472 15.974 1.00 85.12 696 ILE A CA 1
ATOM 5403 C C . ILE A 1 696 ? -32.314 -1.256 14.780 1.00 85.12 696 ILE A C 1
ATOM 5405 O O . ILE A 1 696 ? -33.528 -1.340 14.616 1.00 85.12 696 ILE A O 1
ATOM 5409 N N . ALA A 1 697 ? -31.437 -1.860 13.973 1.00 86.62 697 ALA A N 1
ATOM 5410 C CA . ALA A 1 697 ? -31.834 -2.671 12.829 1.00 86.62 697 ALA A CA 1
ATOM 5411 C C . ALA A 1 697 ? -32.686 -3.874 13.244 1.00 86.62 697 ALA A C 1
ATOM 5413 O O . ALA A 1 697 ? -33.687 -4.141 12.588 1.00 86.62 697 ALA A O 1
ATOM 5414 N N . LEU A 1 698 ? -32.312 -4.569 14.326 1.00 85.62 698 LEU A N 1
ATOM 5415 C CA . LEU A 1 698 ? -33.079 -5.687 14.870 1.00 85.62 698 LEU A CA 1
ATOM 5416 C C . LEU A 1 698 ? -34.449 -5.229 15.375 1.00 85.62 698 LEU A C 1
ATOM 5418 O O . LEU A 1 698 ? -35.456 -5.800 14.972 1.00 85.62 698 LEU A O 1
ATOM 5422 N N . LEU A 1 699 ? -34.494 -4.197 16.223 1.00 82.12 699 LEU A N 1
ATOM 5423 C CA . LEU A 1 699 ? -35.750 -3.697 16.791 1.00 82.12 699 LEU A CA 1
ATOM 5424 C C . LEU A 1 699 ? -36.707 -3.226 15.695 1.00 82.12 699 LEU A C 1
ATOM 5426 O O . LEU A 1 699 ? -37.859 -3.643 15.666 1.00 82.12 699 LEU A O 1
ATOM 5430 N N . HIS A 1 700 ? -36.208 -2.433 14.747 1.00 84.19 700 HIS A N 1
ATOM 5431 C CA . HIS A 1 700 ? -37.011 -1.967 13.625 1.00 84.19 700 HIS A CA 1
ATOM 5432 C C . HIS A 1 700 ? -37.484 -3.118 12.724 1.00 84.19 700 HIS A C 1
ATOM 5434 O O . HIS A 1 700 ? -38.623 -3.111 12.269 1.00 84.19 700 HIS A O 1
ATOM 5440 N N . TRP A 1 701 ? -36.639 -4.122 12.478 1.00 86.88 701 TRP A N 1
ATOM 5441 C CA . TRP A 1 701 ? -37.038 -5.280 11.681 1.00 86.88 701 TRP A CA 1
ATOM 5442 C C . TRP A 1 701 ? -38.129 -6.105 12.368 1.00 86.88 701 TRP A C 1
ATOM 5444 O O . TRP A 1 701 ? -39.034 -6.576 11.692 1.00 86.88 701 TRP A O 1
ATOM 5454 N N . LEU A 1 702 ? -38.096 -6.248 13.697 1.00 83.56 702 LEU A N 1
ATOM 5455 C CA . LEU A 1 702 ? -39.153 -6.938 14.445 1.00 83.56 702 LEU A CA 1
ATOM 5456 C C . LEU A 1 702 ? -40.503 -6.209 14.361 1.00 83.56 702 LEU A C 1
ATOM 5458 O O . LEU A 1 702 ? -41.528 -6.879 14.243 1.00 83.56 702 LEU A O 1
ATOM 5462 N N . GLU A 1 703 ? -40.506 -4.870 14.372 1.00 80.81 703 GLU A N 1
ATOM 5463 C CA . GLU A 1 703 ? -41.706 -4.065 14.076 1.00 80.81 703 GLU A CA 1
ATOM 5464 C C . GLU A 1 703 ? -42.232 -4.395 12.667 1.00 80.81 703 GLU A C 1
ATOM 5466 O O . GLU A 1 703 ? -43.383 -4.794 12.508 1.00 80.81 703 GLU A O 1
ATOM 5471 N N . GLU A 1 704 ? -41.357 -4.347 11.656 1.00 82.44 704 GLU A N 1
ATOM 5472 C CA . GLU A 1 704 ? -41.728 -4.600 10.257 1.00 82.44 704 GLU A CA 1
ATOM 5473 C C . GLU A 1 704 ? -42.243 -6.033 10.028 1.00 82.44 704 GLU A C 1
ATOM 5475 O O . GLU A 1 704 ? -43.156 -6.256 9.234 1.00 82.44 704 GLU A O 1
ATOM 5480 N N . VAL A 1 705 ? -41.681 -7.022 10.730 1.00 83.12 705 VAL A N 1
ATOM 5481 C CA . VAL A 1 705 ? -42.147 -8.417 10.701 1.00 83.12 705 VAL A CA 1
ATOM 5482 C C . VAL A 1 705 ? -43.577 -8.525 11.231 1.00 83.12 705 VAL A C 1
ATOM 5484 O O . VAL A 1 705 ? -44.382 -9.236 10.632 1.00 83.12 705 VAL A O 1
ATOM 5487 N N . ALA A 1 706 ? -43.910 -7.828 12.319 1.00 80.06 706 ALA A N 1
ATOM 5488 C CA . ALA A 1 706 ? -45.258 -7.850 12.880 1.00 80.06 706 ALA A CA 1
ATOM 5489 C C . ALA A 1 706 ? -46.276 -7.160 11.964 1.00 80.06 706 ALA A C 1
ATOM 5491 O O . ALA A 1 706 ? -47.341 -7.726 11.712 1.00 80.06 706 ALA A O 1
ATOM 5492 N N . ASP A 1 707 ? -45.924 -6.003 11.399 1.00 80.75 707 ASP A N 1
ATOM 5493 C CA . ASP A 1 707 ? -46.792 -5.271 10.470 1.00 80.75 707 ASP A CA 1
ATOM 5494 C C . ASP A 1 707 ? -47.041 -6.079 9.184 1.00 80.75 707 ASP A C 1
ATOM 5496 O O . ASP A 1 707 ? -48.175 -6.209 8.717 1.00 80.75 707 ASP A O 1
ATOM 5500 N N . ARG A 1 708 ? -45.998 -6.717 8.634 1.00 81.00 708 ARG A N 1
ATOM 5501 C CA . ARG A 1 708 ? -46.119 -7.588 7.451 1.00 81.00 708 ARG A CA 1
ATOM 5502 C C . ARG A 1 708 ? -46.902 -8.865 7.733 1.00 81.00 708 ARG A C 1
ATOM 5504 O O . ARG A 1 708 ? -47.656 -9.305 6.869 1.00 81.00 708 ARG A O 1
ATOM 5511 N N . ALA A 1 709 ? -46.742 -9.466 8.912 1.00 79.12 709 ALA A N 1
ATOM 5512 C CA . ALA A 1 709 ? -47.521 -10.637 9.306 1.00 79.12 709 ALA A CA 1
ATOM 5513 C C . ALA A 1 709 ? -49.013 -10.307 9.476 1.00 79.12 709 ALA A C 1
ATOM 5515 O O . ALA A 1 709 ? -49.853 -11.157 9.202 1.00 79.12 709 ALA A O 1
ATOM 5516 N N . ALA A 1 710 ? -49.349 -9.076 9.874 1.00 78.06 710 ALA A N 1
ATOM 5517 C CA . ALA A 1 710 ? -50.732 -8.606 9.915 1.00 78.06 710 ALA A CA 1
ATOM 5518 C C . ALA A 1 710 ? -51.321 -8.362 8.510 1.00 78.06 710 ALA A C 1
ATOM 5520 O O . ALA A 1 710 ? -52.522 -8.535 8.311 1.00 78.06 710 ALA A O 1
ATOM 5521 N N . ALA A 1 711 ? -50.487 -7.980 7.535 1.00 78.12 711 ALA A N 1
ATOM 5522 C CA . ALA A 1 711 ? -50.913 -7.658 6.172 1.00 78.12 711 ALA A CA 1
ATOM 5523 C C . ALA A 1 711 ? -50.979 -8.864 5.207 1.00 78.12 711 ALA A C 1
ATOM 5525 O O . ALA A 1 711 ? -51.694 -8.796 4.207 1.00 78.12 711 ALA A O 1
ATOM 5526 N N . CYS A 1 712 ? -50.249 -9.958 5.470 1.00 68.94 712 CYS A N 1
ATOM 5527 C CA . CYS A 1 712 ? -50.139 -11.110 4.562 1.00 68.94 712 CYS A CA 1
ATOM 5528 C C . CYS A 1 712 ? -50.814 -12.388 5.106 1.00 68.94 712 CYS A C 1
ATOM 5530 O O . CYS A 1 712 ? -50.483 -12.823 6.206 1.00 68.94 712 CYS A O 1
ATOM 5532 N N . PRO A 1 713 ? -51.659 -13.082 4.314 1.00 60.12 713 PRO A N 1
ATOM 5533 C CA . PRO A 1 713 ? -52.257 -14.364 4.708 1.00 60.12 713 PRO A CA 1
ATOM 5534 C C . PRO A 1 713 ? -51.286 -15.558 4.638 1.00 60.12 713 PRO A C 1
ATOM 5536 O O . PRO A 1 713 ? -51.537 -16.581 5.269 1.00 60.12 713 PRO A O 1
ATOM 5539 N N . VAL A 1 714 ? -50.179 -15.443 3.890 1.00 61.81 714 VAL A N 1
ATOM 5540 C CA . VAL A 1 714 ? -49.101 -16.446 3.837 1.00 61.81 714 VAL A CA 1
ATOM 5541 C C . VAL A 1 714 ? -47.863 -15.847 4.491 1.00 61.81 714 VAL A C 1
ATOM 5543 O O . VAL A 1 714 ? -47.190 -14.990 3.920 1.00 61.81 714 VAL A O 1
ATOM 5546 N N . VAL A 1 715 ? -47.590 -16.272 5.720 1.00 65.75 715 VAL A N 1
ATOM 5547 C CA . VAL A 1 715 ? -46.431 -15.826 6.496 1.00 65.75 715 VAL A CA 1
ATOM 5548 C C . VAL A 1 715 ? -45.300 -16.829 6.281 1.00 65.75 715 VAL A C 1
ATOM 5550 O O . VAL A 1 715 ? -45.518 -18.034 6.400 1.00 65.75 715 VAL A O 1
ATOM 5553 N N . ALA A 1 716 ? -44.093 -16.352 5.955 1.00 64.69 716 ALA A N 1
ATOM 5554 C CA . ALA A 1 716 ? -42.937 -17.238 5.821 1.00 64.69 716 ALA A CA 1
ATOM 5555 C C . ALA A 1 716 ? -42.737 -18.026 7.127 1.00 64.69 716 ALA A C 1
ATOM 5557 O O . ALA A 1 716 ? -42.835 -17.439 8.208 1.00 64.69 716 ALA A O 1
ATOM 5558 N N . PRO A 1 717 ? -42.429 -19.330 7.076 1.00 69.62 717 PRO A N 1
ATOM 5559 C CA . PRO A 1 717 ? -42.404 -20.163 8.276 1.00 69.62 717 PRO A CA 1
ATOM 5560 C C . PRO A 1 717 ? -41.224 -19.849 9.210 1.00 69.62 717 PRO A C 1
ATOM 5562 O O . PRO A 1 717 ? -41.266 -20.202 10.389 1.00 69.62 717 PRO A O 1
ATOM 5565 N N . ARG A 1 718 ? -40.154 -19.212 8.706 1.00 80.44 718 ARG A N 1
ATOM 5566 C CA . ARG A 1 718 ? -38.896 -19.029 9.448 1.00 80.44 718 ARG A CA 1
ATOM 5567 C C . ARG A 1 718 ? -38.302 -17.628 9.314 1.00 80.44 718 ARG A C 1
ATOM 5569 O O . ARG A 1 718 ? -38.199 -17.078 8.220 1.00 80.44 718 ARG A O 1
ATOM 5576 N N . LEU A 1 719 ? -37.802 -17.109 10.432 1.00 84.44 719 LEU A N 1
ATOM 5577 C CA . LEU A 1 719 ? -36.995 -15.894 10.528 1.00 84.44 719 LEU A CA 1
ATOM 5578 C C . LEU A 1 719 ? -35.522 -16.264 10.708 1.00 84.44 719 LEU A C 1
ATOM 5580 O O . LEU A 1 719 ? -35.204 -17.133 11.517 1.00 84.44 719 LEU A O 1
ATOM 5584 N N . THR A 1 720 ? -34.617 -15.605 9.982 1.00 84.12 720 THR A N 1
ATOM 5585 C CA . THR A 1 720 ? -33.168 -15.868 10.037 1.00 84.12 720 THR A CA 1
ATOM 5586 C C . THR A 1 720 ? -32.367 -14.587 10.279 1.00 84.12 720 THR A C 1
ATOM 5588 O O . THR A 1 720 ? -32.398 -13.663 9.473 1.00 84.12 720 THR A O 1
ATOM 5591 N N . LEU A 1 721 ? -31.583 -14.549 11.355 1.00 83.69 721 LEU A N 1
ATOM 5592 C CA . LEU A 1 721 ? -30.616 -13.483 11.637 1.00 83.69 721 LEU A CA 1
ATOM 5593 C C . LEU A 1 721 ? -29.202 -13.955 11.314 1.00 83.69 721 LEU A C 1
ATOM 5595 O O . LEU A 1 721 ? -28.769 -14.990 11.823 1.00 83.69 721 LEU A O 1
ATOM 5599 N N . VAL A 1 722 ? -28.458 -13.182 10.523 1.00 79.75 722 VAL A N 1
ATOM 5600 C CA . VAL A 1 722 ? -27.060 -13.490 10.185 1.00 79.75 722 VAL A CA 1
ATOM 5601 C C . VAL A 1 722 ? -26.124 -12.589 10.990 1.00 79.75 722 VAL A C 1
ATOM 5603 O O . VAL A 1 722 ? -26.083 -11.379 10.774 1.00 79.75 722 VAL A O 1
ATOM 5606 N N . THR A 1 723 ? -25.358 -13.175 11.917 1.00 71.75 723 THR A N 1
ATOM 5607 C CA . THR A 1 723 ? -24.546 -12.425 12.898 1.00 71.75 723 THR A CA 1
ATOM 5608 C C . THR A 1 723 ? -23.027 -12.582 12.727 1.00 71.75 723 THR A C 1
ATOM 5610 O O . THR A 1 723 ? -22.280 -11.859 13.384 1.00 71.75 723 THR A O 1
ATOM 5613 N N . GLY A 1 724 ? -22.527 -13.463 11.839 1.00 62.62 724 GLY A N 1
ATOM 5614 C CA . GLY A 1 724 ? -21.077 -13.576 11.572 1.00 62.62 724 GLY A CA 1
ATOM 5615 C C . GLY A 1 724 ? -20.624 -14.644 10.555 1.00 62.62 724 GLY A C 1
ATOM 5616 O O . GLY A 1 724 ? -21.425 -15.458 10.103 1.00 62.62 724 GLY A O 1
ATOM 5617 N N . GLY A 1 725 ? -19.322 -14.650 10.211 1.00 47.47 725 GLY A N 1
ATOM 5618 C CA . GLY A 1 725 ? -18.616 -15.665 9.395 1.00 47.47 725 GLY A CA 1
ATOM 5619 C C . GLY A 1 725 ? -17.416 -16.298 10.137 1.00 47.47 725 GLY A C 1
ATOM 5620 O O . GLY A 1 725 ? -16.907 -15.716 11.091 1.00 47.47 725 GLY A O 1
ATOM 5621 N N . ARG A 1 726 ? -16.983 -17.513 9.760 1.00 35.69 726 ARG A N 1
ATOM 5622 C CA . ARG A 1 726 ? -15.932 -18.292 10.464 1.00 35.69 726 ARG A CA 1
ATOM 5623 C C . ARG A 1 726 ? -14.553 -17.602 10.402 1.00 35.69 726 ARG A C 1
ATOM 5625 O O . ARG A 1 726 ? -14.224 -16.984 9.396 1.00 35.69 726 ARG A O 1
ATOM 5632 N N . LYS A 1 727 ? -13.721 -17.780 11.440 1.00 37.28 727 LYS A N 1
ATOM 5633 C CA . LYS A 1 727 ? -12.306 -17.340 11.482 1.00 37.28 727 LYS A CA 1
ATOM 5634 C C . LYS A 1 727 ? -11.392 -18.049 10.463 1.00 37.28 727 LYS A C 1
ATOM 5636 O O . LYS A 1 727 ? -10.318 -17.530 10.183 1.00 37.28 727 LYS A O 1
ATOM 5641 N N . ASP A 1 728 ? -11.821 -19.175 9.886 1.00 29.27 728 ASP A N 1
ATOM 5642 C CA . ASP A 1 728 ? -10.896 -20.133 9.255 1.00 29.27 728 ASP A CA 1
ATOM 5643 C C . ASP A 1 728 ? -10.995 -20.233 7.720 1.00 29.27 728 ASP A C 1
ATOM 5645 O O . ASP A 1 728 ? -10.367 -21.110 7.136 1.00 29.27 728 ASP A O 1
ATOM 5649 N N . ASN A 1 729 ? -11.769 -19.379 7.032 1.00 28.77 729 ASN A N 1
ATOM 5650 C CA . ASN A 1 729 ? -11.831 -19.421 5.562 1.00 28.77 729 ASN A CA 1
ATOM 5651 C C . ASN A 1 729 ? -11.893 -18.009 4.934 1.00 28.77 729 ASN A C 1
ATOM 5653 O O . ASN A 1 729 ? -12.975 -17.429 4.840 1.00 28.77 729 ASN A O 1
ATOM 5657 N N . PRO A 1 730 ? -10.753 -17.429 4.502 1.00 32.09 730 PRO A N 1
ATOM 5658 C CA . PRO A 1 730 ? -10.671 -16.060 3.969 1.00 32.09 730 PRO A CA 1
ATOM 5659 C C . PRO A 1 730 ? -11.210 -15.875 2.537 1.00 32.09 730 PRO A C 1
ATOM 5661 O O . PRO A 1 730 ? -11.069 -14.792 1.969 1.00 32.09 730 PRO A O 1
ATOM 5664 N N . SER A 1 731 ? -11.753 -16.920 1.908 1.00 29.20 731 SER A N 1
ATOM 5665 C CA . SER A 1 731 ? -11.960 -16.987 0.453 1.00 29.20 731 SER A CA 1
ATOM 5666 C C . SER A 1 731 ? -13.393 -16.740 -0.030 1.00 29.20 731 SER A C 1
ATOM 5668 O O . SER A 1 731 ? -13.616 -16.719 -1.237 1.00 29.20 731 SER A O 1
ATOM 5670 N N . VAL A 1 732 ? -14.359 -16.469 0.852 1.00 31.52 732 VAL A N 1
ATOM 5671 C CA . VAL A 1 732 ? -15.727 -16.111 0.437 1.00 31.52 732 VAL A CA 1
ATOM 5672 C C . VAL A 1 732 ? -16.112 -14.780 1.073 1.00 31.52 732 VAL A C 1
ATOM 5674 O O . VAL A 1 732 ? -16.417 -14.718 2.258 1.00 31.52 732 VAL A O 1
ATOM 5677 N N . LEU A 1 733 ? -16.061 -13.730 0.245 1.00 26.50 733 LEU A N 1
ATOM 5678 C CA . LEU A 1 733 ? -16.304 -12.316 0.558 1.00 26.50 733 LEU A CA 1
ATOM 5679 C C . LEU A 1 733 ? -15.368 -11.770 1.643 1.00 26.50 733 LEU A C 1
ATOM 5681 O O . LEU A 1 733 ? -15.611 -11.899 2.841 1.00 26.50 733 LEU A O 1
ATOM 5685 N N . LYS A 1 734 ? -14.292 -11.106 1.195 1.00 23.05 734 LYS A N 1
ATOM 5686 C CA . LYS A 1 734 ? -13.472 -10.246 2.056 1.00 23.05 734 LYS A CA 1
ATOM 5687 C C . LYS A 1 734 ? -14.419 -9.370 2.892 1.00 23.05 734 LYS A C 1
ATOM 5689 O O . LYS A 1 734 ? -15.206 -8.643 2.283 1.00 23.05 734 LYS A O 1
ATOM 5694 N N . PRO A 1 735 ? -14.365 -9.399 4.237 1.00 26.36 735 PRO A N 1
ATOM 5695 C CA . PRO A 1 735 ? -14.986 -8.333 5.004 1.00 26.36 735 PRO A CA 1
ATOM 5696 C C . PRO A 1 735 ? -14.388 -7.021 4.492 1.00 26.36 735 PRO A C 1
ATOM 5698 O O . PRO A 1 735 ? -13.162 -6.914 4.362 1.00 26.36 735 PRO A O 1
ATOM 5701 N N . TYR A 1 736 ? -15.252 -6.066 4.135 1.00 27.83 736 TYR A N 1
ATOM 5702 C CA . TYR A 1 736 ? -14.832 -4.695 3.851 1.00 27.83 736 TYR A CA 1
ATOM 5703 C C . TYR A 1 736 ? -13.883 -4.259 4.971 1.00 27.83 736 TYR A C 1
ATOM 5705 O O . TYR A 1 736 ? -14.113 -4.581 6.136 1.00 27.83 736 TYR A O 1
ATOM 5713 N N . SER A 1 737 ? -12.763 -3.658 4.585 1.00 28.12 737 SER A N 1
ATOM 5714 C CA . SER A 1 737 ? -11.482 -3.561 5.292 1.00 28.12 737 SER A CA 1
ATOM 5715 C C . SER A 1 737 ? -11.481 -2.829 6.647 1.00 28.12 737 SER A C 1
ATOM 5717 O O . SER A 1 737 ? -10.669 -1.954 6.919 1.00 28.12 737 SER A O 1
ATOM 5719 N N . GLY A 1 738 ? -12.265 -3.307 7.607 1.00 28.62 738 GLY A N 1
ATOM 5720 C CA . GLY A 1 738 ? -12.083 -3.062 9.030 1.00 28.62 738 GLY A CA 1
ATOM 5721 C C . GLY A 1 738 ? -11.350 -4.238 9.668 1.00 28.62 738 GLY A C 1
ATOM 5722 O O . GLY A 1 738 ? -11.949 -5.277 9.929 1.00 28.62 738 GLY A O 1
ATOM 5723 N N . LYS A 1 739 ? -10.049 -4.081 9.941 1.00 33.00 739 LYS A N 1
ATOM 5724 C CA . LYS A 1 739 ? -9.228 -5.005 10.748 1.00 33.00 739 LYS A CA 1
ATOM 5725 C C . LYS A 1 739 ? -10.032 -5.647 11.894 1.00 33.00 739 LYS A C 1
ATOM 5727 O O . LYS A 1 739 ? -10.326 -4.958 12.865 1.00 33.00 739 LYS A O 1
ATOM 5732 N N . GLY A 1 740 ? -10.330 -6.947 11.805 1.00 30.14 740 GLY A N 1
ATOM 5733 C CA . GLY A 1 740 ? -10.509 -7.895 12.921 1.00 30.14 740 GLY A CA 1
ATOM 5734 C C . GLY A 1 740 ? -11.414 -7.535 14.114 1.00 30.14 740 GLY A C 1
ATOM 5735 O O . GLY A 1 740 ? -11.375 -8.248 15.115 1.00 30.14 740 GLY A O 1
ATOM 5736 N N . ARG A 1 741 ? -12.217 -6.469 14.075 1.00 35.16 741 ARG A N 1
ATOM 5737 C CA . ARG A 1 741 ? -13.125 -6.092 15.166 1.00 35.16 741 ARG A CA 1
ATOM 5738 C C . ARG A 1 741 ? -14.548 -6.454 14.770 1.00 35.16 741 ARG A C 1
ATOM 5740 O O . ARG A 1 741 ? -15.106 -5.823 13.888 1.00 35.16 741 ARG A O 1
ATOM 5747 N N . GLY A 1 742 ? -15.152 -7.420 15.459 1.00 41.44 742 GLY A N 1
ATOM 5748 C CA . GLY A 1 742 ? -16.614 -7.421 15.596 1.00 41.44 742 GLY A CA 1
ATOM 5749 C C . GLY A 1 742 ? -17.373 -8.690 15.233 1.00 41.44 742 GLY A C 1
ATOM 5750 O O . GLY A 1 742 ? -18.517 -8.796 15.658 1.00 41.44 742 GLY A O 1
ATOM 5751 N N . VAL A 1 743 ? -16.772 -9.685 14.569 1.00 41.03 743 VAL A N 1
ATOM 5752 C CA . VAL A 1 743 ? -17.526 -10.893 14.156 1.00 41.03 743 VAL A CA 1
ATOM 5753 C C . VAL A 1 743 ? -18.077 -11.688 15.357 1.00 41.03 743 VAL A C 1
ATOM 5755 O O . VAL A 1 743 ? -19.103 -12.347 15.246 1.00 41.03 743 VAL A O 1
ATOM 5758 N N . GLY A 1 744 ? -17.442 -11.581 16.531 1.00 51.56 744 GLY A N 1
ATOM 5759 C CA . GLY A 1 744 ? -17.975 -12.126 17.788 1.00 51.56 744 GLY A CA 1
ATOM 5760 C C . GLY A 1 744 ? -18.814 -11.141 18.610 1.00 51.56 744 GLY A C 1
ATOM 5761 O O . GLY A 1 744 ? -19.737 -11.564 19.291 1.00 51.56 744 GLY A O 1
ATOM 5762 N N . VAL A 1 745 ? -18.527 -9.837 18.537 1.00 60.91 745 VAL A N 1
ATOM 5763 C CA . VAL A 1 745 ? -19.108 -8.818 19.436 1.00 60.91 745 VAL A CA 1
ATOM 5764 C C . VAL A 1 745 ? -20.553 -8.497 19.067 1.00 60.91 745 VAL A C 1
ATOM 5766 O O . VAL A 1 745 ? -21.400 -8.395 19.949 1.00 60.91 745 VAL A O 1
ATOM 5769 N N . VAL A 1 746 ? -20.845 -8.358 17.768 1.00 66.50 746 VAL A N 1
ATOM 5770 C CA . VAL A 1 746 ? -22.217 -8.119 17.292 1.00 66.50 746 VAL A CA 1
ATOM 5771 C C . VAL A 1 746 ? -23.088 -9.327 17.613 1.00 66.50 746 VAL A C 1
ATOM 5773 O O . VAL A 1 746 ? -24.183 -9.168 18.140 1.00 66.50 746 VAL A O 1
ATOM 5776 N N . ARG A 1 747 ? -22.566 -10.538 17.392 1.00 71.50 747 ARG A N 1
ATOM 5777 C CA . ARG A 1 747 ? -23.246 -11.781 17.753 1.00 71.50 747 ARG A CA 1
ATOM 5778 C C . ARG A 1 747 ? -23.547 -11.873 19.248 1.00 71.50 747 ARG A C 1
ATOM 5780 O O . ARG A 1 747 ? -24.705 -12.067 19.591 1.00 71.50 747 ARG A O 1
ATOM 5787 N N . GLN A 1 748 ? -22.542 -11.699 20.110 1.00 70.62 748 GLN A N 1
ATOM 5788 C CA . GLN A 1 748 ? -22.726 -11.737 21.566 1.00 70.62 748 GLN A CA 1
ATOM 5789 C C . GLN A 1 748 ? -23.786 -10.732 22.016 1.00 70.62 748 GLN A C 1
ATOM 5791 O O . GLN A 1 748 ? -24.667 -11.078 22.789 1.00 70.62 748 GLN A O 1
ATOM 5796 N N . MET A 1 749 ? -23.744 -9.512 21.475 1.00 72.31 749 MET A N 1
ATOM 5797 C CA . MET A 1 749 ? -24.702 -8.471 21.833 1.00 72.31 749 MET A CA 1
ATOM 5798 C C . MET A 1 749 ? -26.120 -8.790 21.360 1.00 72.31 749 MET A C 1
ATOM 5800 O O . MET A 1 749 ? -27.081 -8.548 22.079 1.00 72.31 749 MET A O 1
ATOM 5804 N N . VAL A 1 750 ? -26.271 -9.291 20.134 1.00 74.69 750 VAL A N 1
ATOM 5805 C CA . VAL A 1 750 ? -27.581 -9.669 19.596 1.00 74.69 750 VAL A CA 1
ATOM 5806 C C . VAL A 1 750 ? -28.157 -10.835 20.398 1.00 74.69 750 VAL A C 1
ATOM 5808 O O . VAL A 1 750 ? -29.328 -10.791 20.754 1.00 74.69 750 VAL A O 1
ATOM 5811 N N . GLU A 1 751 ? -27.337 -11.827 20.753 1.00 76.75 751 GLU A N 1
ATOM 5812 C CA . GLU A 1 751 ? -27.728 -12.932 21.637 1.00 76.75 751 GLU A CA 1
ATOM 5813 C C . GLU A 1 751 ? -28.101 -12.435 23.050 1.00 76.75 751 GLU A C 1
ATOM 5815 O O . GLU A 1 751 ? -29.099 -12.896 23.600 1.00 76.75 751 GLU A O 1
ATOM 5820 N N . GLU A 1 752 ? -27.373 -11.462 23.614 1.00 77.75 752 GLU A N 1
ATOM 5821 C CA . GLU A 1 752 ? -27.719 -10.799 24.884 1.00 77.75 752 GLU A CA 1
ATOM 5822 C C . GLU A 1 752 ? -29.063 -10.070 24.796 1.00 77.75 752 GLU A C 1
ATOM 5824 O O . GLU A 1 752 ? -29.934 -10.316 25.619 1.00 77.75 752 GLU A O 1
ATOM 5829 N N . VAL A 1 753 ? -29.286 -9.243 23.770 1.00 74.69 753 VAL A N 1
ATOM 5830 C CA . VAL A 1 753 ? -30.556 -8.514 23.579 1.00 74.69 753 VAL A CA 1
ATOM 5831 C C . VAL A 1 753 ? -31.728 -9.478 23.404 1.00 74.69 753 VAL A C 1
ATOM 5833 O O . VAL A 1 753 ? -32.787 -9.272 23.992 1.00 74.69 753 VAL A O 1
ATOM 5836 N N . ILE A 1 754 ? -31.541 -10.539 22.616 1.00 78.62 754 ILE A N 1
ATOM 5837 C CA . ILE A 1 754 ? -32.539 -11.596 22.421 1.00 78.62 754 ILE A CA 1
ATOM 5838 C C . ILE A 1 754 ? -32.864 -12.271 23.753 1.00 78.62 754 ILE A C 1
ATOM 5840 O O . ILE A 1 754 ? -34.037 -12.473 24.058 1.00 78.62 754 ILE A O 1
ATOM 5844 N N . LYS A 1 755 ? -31.850 -12.577 24.566 1.00 77.81 755 LYS A N 1
ATOM 5845 C CA . LYS A 1 755 ? -32.023 -13.204 25.878 1.00 77.81 755 LYS A CA 1
ATOM 5846 C C . LYS A 1 755 ? -32.694 -12.271 26.890 1.00 77.81 755 LYS A C 1
ATOM 5848 O O . LYS A 1 755 ? -33.621 -12.702 27.567 1.00 77.81 755 LYS A O 1
ATOM 5853 N N . ASP A 1 756 ? -32.257 -11.017 26.970 1.00 75.44 756 ASP A N 1
ATOM 5854 C CA . ASP A 1 756 ? -32.756 -10.009 27.914 1.00 75.44 756 ASP A CA 1
ATOM 5855 C C . ASP A 1 756 ? -34.221 -9.653 27.644 1.00 75.44 756 ASP A C 1
ATOM 5857 O O . ASP A 1 756 ? -35.010 -9.472 28.571 1.00 75.44 756 ASP A O 1
ATOM 5861 N N . LEU A 1 757 ? -34.598 -9.576 26.366 1.00 72.75 757 LEU A N 1
ATOM 5862 C CA . LEU A 1 757 ? -35.971 -9.307 25.942 1.00 72.75 757 LEU A CA 1
ATOM 5863 C C . LEU A 1 757 ? -36.822 -10.588 25.836 1.00 72.75 757 LEU A C 1
ATOM 5865 O O . LEU A 1 757 ? -38.043 -10.501 25.717 1.00 72.75 757 LEU A O 1
ATOM 5869 N N . GLY A 1 758 ? -36.213 -11.775 25.915 1.00 72.25 758 GLY A N 1
ATOM 5870 C CA . GLY A 1 758 ? -36.906 -13.061 25.793 1.00 72.25 758 GLY A CA 1
ATOM 5871 C C . GLY A 1 758 ? -37.468 -13.324 24.391 1.00 72.25 758 GLY A C 1
ATOM 5872 O O . GLY A 1 758 ? -38.536 -13.918 24.261 1.00 72.25 758 GLY A O 1
ATOM 5873 N N . ILE A 1 759 ? -36.782 -12.854 23.347 1.00 79.38 759 ILE A N 1
ATOM 5874 C CA . ILE A 1 759 ? -37.201 -13.016 21.948 1.00 79.38 759 ILE A CA 1
ATOM 5875 C C . ILE A 1 759 ? -36.964 -14.483 21.534 1.00 79.38 759 ILE A C 1
ATOM 5877 O O . ILE A 1 759 ? -35.880 -15.009 21.797 1.00 79.38 759 ILE A O 1
ATOM 5881 N N . PRO A 1 760 ? -37.915 -15.163 20.865 1.00 79.12 760 PRO A N 1
ATOM 5882 C CA . PRO A 1 760 ? -37.842 -16.608 20.622 1.00 79.12 760 PRO A CA 1
ATOM 5883 C C . PRO A 1 760 ? -36.912 -17.006 19.452 1.00 79.12 760 PRO A C 1
ATOM 5885 O O . PRO A 1 760 ? -37.312 -17.730 18.546 1.00 79.12 760 PRO A O 1
ATOM 5888 N N . PHE A 1 761 ? -35.653 -16.554 19.463 1.00 81.19 761 PHE A N 1
ATOM 5889 C CA . PHE A 1 761 ? -34.598 -17.017 18.551 1.00 81.19 761 PHE A CA 1
ATOM 5890 C C . PHE A 1 761 ? -33.742 -18.113 19.195 1.00 81.19 761 PHE A C 1
ATOM 5892 O O . PHE A 1 761 ? -33.325 -18.007 20.346 1.00 81.19 761 PHE A O 1
ATOM 5899 N N . SER A 1 762 ? -33.419 -19.144 18.417 1.00 73.00 762 SER A N 1
ATOM 5900 C CA . SER A 1 762 ? -32.549 -20.257 18.809 1.00 73.00 762 SER A CA 1
ATOM 5901 C C . SER A 1 762 ? -31.272 -20.290 17.963 1.00 73.00 762 SER A C 1
ATOM 5903 O O . SER A 1 762 ? -31.267 -19.882 16.797 1.00 73.00 762 SER A O 1
ATOM 5905 N N . SER A 1 763 ? -30.163 -20.751 18.549 1.00 62.34 763 SER A N 1
ATOM 5906 C CA . SER A 1 763 ? -28.888 -20.878 17.841 1.00 62.34 763 SER A CA 1
ATOM 5907 C C . SER A 1 763 ? -28.780 -22.239 17.153 1.00 62.34 763 SER A C 1
ATOM 5909 O O . SER A 1 763 ? -28.777 -23.288 17.790 1.00 62.34 763 SER A O 1
ATOM 5911 N N . THR A 1 764 ? -28.650 -22.235 15.827 1.00 54.47 764 THR A N 1
ATOM 5912 C CA . THR A 1 764 ? -28.343 -23.444 15.052 1.00 54.47 764 THR A CA 1
ATOM 5913 C C . THR A 1 764 ? -26.886 -23.399 14.614 1.00 54.47 764 THR A C 1
ATOM 5915 O O . THR A 1 764 ? -26.508 -22.606 13.752 1.00 54.47 764 THR A O 1
ATOM 5918 N N . ILE A 1 765 ? -26.046 -24.249 15.205 1.00 45.03 765 ILE A N 1
ATOM 5919 C CA . ILE A 1 765 ? -24.651 -24.412 14.788 1.00 45.03 765 ILE A CA 1
ATOM 5920 C C . ILE A 1 765 ? -24.634 -25.397 13.610 1.00 45.03 765 ILE A C 1
ATOM 5922 O O . ILE A 1 765 ? -24.788 -26.597 13.811 1.00 45.03 765 ILE A O 1
ATOM 5926 N N . ARG A 1 766 ? -24.459 -24.913 12.373 1.00 40.91 766 ARG A N 1
ATOM 5927 C CA . ARG A 1 766 ? -24.059 -25.769 11.240 1.00 40.91 766 ARG A CA 1
ATOM 5928 C C . ARG A 1 766 ? -22.539 -25.717 11.090 1.00 40.91 766 ARG A C 1
ATOM 5930 O O . ARG A 1 766 ? -21.967 -24.632 11.039 1.00 40.91 766 ARG A O 1
ATOM 5937 N N . GLU A 1 767 ? -21.896 -26.876 10.970 1.00 36.00 767 GLU A N 1
ATOM 5938 C CA . GLU A 1 767 ? -20.429 -27.044 10.949 1.00 36.00 767 GLU A CA 1
ATOM 5939 C C . GLU A 1 767 ? -19.710 -26.390 9.742 1.00 36.00 767 GLU A C 1
ATOM 5941 O O . GLU A 1 767 ? -18.476 -26.336 9.708 1.00 36.00 767 GLU A O 1
ATOM 5946 N N . SER A 1 768 ? -20.453 -25.834 8.774 1.00 35.56 768 SER A N 1
ATOM 5947 C CA . SER A 1 768 ? -19.917 -25.303 7.509 1.00 35.56 768 SER A CA 1
ATOM 5948 C C . SER A 1 768 ? -20.498 -23.958 7.018 1.00 35.56 768 SER A C 1
ATOM 5950 O O . SER A 1 768 ? -20.182 -23.556 5.900 1.00 35.56 768 SER A O 1
ATOM 5952 N N . GLY A 1 769 ? -21.294 -23.221 7.813 1.00 46.91 769 GLY A N 1
ATOM 5953 C CA . GLY A 1 769 ? -21.953 -21.963 7.385 1.00 46.91 769 GLY A CA 1
ATOM 5954 C C . GLY A 1 769 ? -21.733 -20.739 8.301 1.00 46.91 769 GLY A C 1
ATOM 5955 O O . GLY A 1 769 ? -21.143 -20.876 9.374 1.00 46.91 769 GLY A O 1
ATOM 5956 N N . PRO A 1 770 ? -22.184 -19.526 7.897 1.00 52.81 770 PRO A N 1
ATOM 5957 C CA . PRO A 1 770 ? -22.189 -18.340 8.762 1.00 52.81 770 PRO A CA 1
ATOM 5958 C C . PRO A 1 770 ? -23.047 -18.570 10.016 1.00 52.81 770 PRO A C 1
ATOM 5960 O O . PRO A 1 770 ? -24.000 -19.3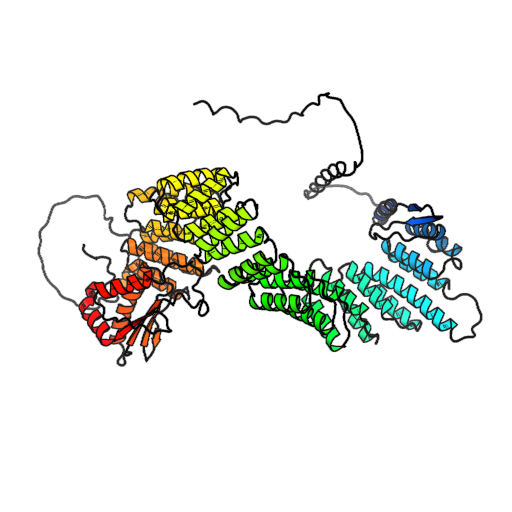47 9.988 1.00 52.81 770 PRO A O 1
ATOM 5963 N N . ALA A 1 771 ? -22.718 -17.892 11.119 1.00 60.91 771 ALA A N 1
ATOM 5964 C CA . ALA A 1 771 ? -23.485 -17.995 12.357 1.00 60.91 771 ALA A CA 1
ATOM 5965 C C . ALA A 1 771 ? -24.891 -17.411 12.150 1.00 60.91 771 ALA A C 1
ATOM 5967 O O . ALA A 1 771 ? -25.027 -16.230 11.814 1.00 60.91 771 ALA A O 1
ATOM 5968 N N . GLN A 1 772 ? -25.913 -18.248 12.337 1.00 71.88 772 GLN A N 1
ATOM 5969 C CA . GLN A 1 772 ? -27.317 -17.903 12.128 1.00 71.88 772 GLN A CA 1
ATOM 5970 C C . GLN A 1 772 ? -28.139 -18.175 13.390 1.00 71.88 772 GLN A C 1
ATOM 5972 O O . GLN A 1 772 ? -27.967 -19.211 14.038 1.00 71.88 772 GLN A O 1
ATOM 5977 N N . LEU A 1 773 ? -29.040 -17.248 13.714 1.00 77.44 773 LEU A N 1
ATOM 5978 C CA . LEU A 1 773 ? -30.102 -17.455 14.700 1.00 77.44 773 LEU A CA 1
ATOM 5979 C C . LEU A 1 773 ? -31.424 -17.615 13.950 1.00 77.44 773 LEU A C 1
ATOM 5981 O O . LEU A 1 773 ? -31.692 -16.849 13.022 1.00 77.44 773 LEU A O 1
ATOM 5985 N N . GLN A 1 774 ? -32.236 -18.597 14.339 1.00 81.75 774 GLN A N 1
ATOM 5986 C CA . GLN A 1 774 ? -33.510 -18.894 13.684 1.00 81.75 774 GLN A CA 1
ATOM 5987 C C . GLN A 1 774 ? -34.676 -18.876 14.673 1.00 81.75 774 GLN A C 1
ATOM 5989 O O . GLN A 1 774 ? -34.530 -19.309 15.818 1.00 81.75 774 GLN A O 1
ATOM 5994 N N . ALA A 1 775 ? -35.828 -18.389 14.218 1.00 83.62 775 ALA A N 1
ATOM 5995 C CA . ALA A 1 775 ? -37.079 -18.365 14.972 1.00 83.62 775 ALA A CA 1
ATOM 5996 C C . ALA A 1 775 ? -38.269 -18.723 14.075 1.00 83.62 775 ALA A C 1
ATOM 5998 O O . ALA A 1 775 ? -38.230 -18.495 12.864 1.00 83.62 775 ALA A O 1
ATOM 5999 N N . GLU A 1 776 ? -39.338 -19.246 14.671 1.00 81.44 776 GLU A N 1
ATOM 6000 C CA . GLU A 1 776 ? -40.631 -19.371 13.993 1.00 81.44 776 GLU A CA 1
ATOM 6001 C C . GLU A 1 776 ? -41.343 -18.019 13.978 1.00 81.44 776 GLU A C 1
ATOM 6003 O O . GLU A 1 776 ? -41.425 -17.328 15.000 1.00 81.44 776 GLU A O 1
ATOM 6008 N N . THR A 1 777 ? -41.890 -17.648 12.821 1.00 80.50 777 THR A N 1
ATOM 6009 C CA . THR A 1 777 ? -42.503 -16.328 12.643 1.00 80.50 777 THR A CA 1
ATOM 6010 C C . THR A 1 777 ? -43.709 -16.130 13.561 1.00 80.50 777 THR A C 1
ATOM 6012 O O . THR A 1 777 ? -43.832 -15.071 14.168 1.00 80.50 777 THR A O 1
ATOM 6015 N N . GLU A 1 778 ? -44.545 -17.154 13.770 1.00 79.00 778 GLU A N 1
ATOM 6016 C CA . GLU A 1 778 ? -45.695 -17.068 14.686 1.00 79.00 778 GLU A CA 1
ATOM 6017 C C . GLU A 1 778 ? -45.288 -16.758 16.133 1.00 79.00 778 GLU A C 1
ATOM 6019 O O . GLU A 1 778 ? -45.948 -15.970 16.813 1.00 79.00 778 GLU A O 1
ATOM 6024 N N . GLN A 1 779 ? -44.192 -17.355 16.608 1.00 81.12 779 GLN A N 1
ATOM 6025 C CA . GLN A 1 779 ? -43.706 -17.150 17.972 1.00 81.12 779 GLN A CA 1
ATOM 6026 C C . GLN A 1 779 ? -43.201 -15.718 18.160 1.00 81.12 779 GLN A C 1
ATOM 6028 O O . GLN A 1 779 ? -43.520 -15.074 19.161 1.00 81.12 779 GLN A O 1
ATOM 6033 N N . VAL A 1 780 ? -42.461 -15.196 17.177 1.00 80.69 780 VAL A N 1
ATOM 6034 C CA . VAL A 1 780 ? -41.959 -13.816 17.201 1.00 80.69 780 VAL A CA 1
ATOM 6035 C C . VAL A 1 780 ? -43.097 -12.807 17.060 1.00 80.69 780 VAL A C 1
ATOM 6037 O O . VAL A 1 780 ? -43.118 -11.837 17.808 1.00 80.69 780 VAL A O 1
ATOM 6040 N N . VAL A 1 781 ? -44.080 -13.035 16.185 1.00 80.56 781 VAL A N 1
ATOM 6041 C CA . VAL A 1 781 ? -45.237 -12.134 16.019 1.00 80.56 781 VAL A CA 1
ATOM 6042 C C . VAL A 1 781 ? -46.087 -12.083 17.291 1.00 80.56 781 VAL A C 1
ATOM 6044 O O . VAL A 1 781 ? -46.440 -10.994 17.747 1.00 80.56 781 VAL A O 1
ATOM 6047 N N . ARG A 1 782 ? -46.356 -13.233 17.928 1.00 79.81 782 ARG A N 1
ATOM 6048 C CA . ARG A 1 782 ? -47.027 -13.272 19.240 1.00 79.81 782 ARG A CA 1
ATOM 6049 C C . ARG A 1 782 ? -46.235 -12.497 20.288 1.00 79.81 782 ARG A C 1
ATOM 6051 O O . ARG A 1 782 ? -46.818 -11.686 21.004 1.00 79.81 782 ARG A O 1
ATOM 6058 N N . TRP A 1 783 ? -44.918 -12.688 20.338 1.00 82.94 783 TRP A N 1
ATOM 6059 C CA . TRP A 1 783 ? -44.049 -11.943 21.245 1.00 82.94 783 TRP A CA 1
ATOM 6060 C C . TRP A 1 783 ? -44.115 -10.425 20.988 1.00 82.94 783 TRP A C 1
ATOM 6062 O O . TRP A 1 783 ? -44.377 -9.666 21.919 1.00 82.94 783 TRP A O 1
ATOM 6072 N N . VAL A 1 784 ? -43.985 -9.972 19.735 1.00 80.56 784 VAL A N 1
ATOM 6073 C CA . VAL A 1 784 ? -44.077 -8.545 19.372 1.00 80.56 784 VAL A CA 1
ATOM 6074 C C . VAL A 1 784 ? -45.433 -7.960 19.771 1.00 80.56 784 VAL A C 1
ATOM 6076 O O . VAL A 1 784 ? -45.478 -6.867 20.327 1.00 80.56 784 VAL A O 1
ATOM 6079 N N . SER A 1 785 ? -46.533 -8.695 19.573 1.00 75.25 785 SER A N 1
ATOM 6080 C CA . SER A 1 785 ? -47.872 -8.239 19.974 1.00 75.25 785 SER A CA 1
ATOM 6081 C C . SER A 1 785 ? -48.031 -8.066 21.492 1.00 75.25 785 SER A C 1
ATOM 6083 O O . SER A 1 785 ? -48.693 -7.129 21.930 1.00 75.25 785 SER A O 1
ATOM 6085 N N . MET A 1 786 ? -47.384 -8.917 22.300 1.00 73.75 786 MET A N 1
ATOM 6086 C CA . MET A 1 786 ? -47.421 -8.848 23.768 1.00 73.75 786 MET A CA 1
ATOM 6087 C C . MET A 1 786 ? -46.512 -7.756 24.342 1.00 73.75 786 MET A C 1
ATOM 6089 O O . MET A 1 786 ? -46.768 -7.253 25.434 1.00 73.75 786 MET A O 1
ATOM 6093 N N . TYR A 1 787 ? -45.447 -7.394 23.624 1.00 72.00 787 TYR A N 1
ATOM 6094 C CA . TYR A 1 787 ? -44.411 -6.473 24.095 1.00 72.00 787 TYR A CA 1
ATOM 6095 C C . TYR A 1 787 ? -44.259 -5.229 23.205 1.00 72.00 787 TYR A C 1
ATOM 6097 O O . TYR A 1 787 ? -43.215 -4.575 23.247 1.00 72.00 787 TYR A O 1
ATOM 6105 N N . LYS A 1 788 ? -45.298 -4.864 22.438 1.00 65.88 788 LYS A N 1
ATOM 6106 C CA . LYS A 1 788 ? -45.298 -3.725 21.496 1.00 65.88 788 LYS A CA 1
ATOM 6107 C C . LYS A 1 788 ? -44.857 -2.418 22.169 1.00 65.88 788 LYS A C 1
ATOM 6109 O O . LYS A 1 788 ? -44.039 -1.693 21.613 1.00 65.88 788 LYS A O 1
ATOM 6114 N N . ASP A 1 789 ? -45.272 -2.184 23.414 1.00 59.94 789 ASP A N 1
ATOM 6115 C CA . ASP A 1 789 ? -44.881 -1.000 24.199 1.00 59.94 789 ASP A CA 1
ATOM 6116 C C . ASP A 1 789 ? -43.400 -0.991 24.616 1.00 59.94 789 ASP A C 1
ATOM 6118 O O . ASP A 1 789 ? -42.812 0.073 24.793 1.00 59.94 789 ASP A O 1
ATOM 6122 N N . ARG A 1 790 ? -42.763 -2.165 24.737 1.00 58.44 790 ARG A N 1
ATOM 6123 C CA . ARG A 1 790 ? -41.318 -2.292 25.015 1.00 58.44 790 ARG A CA 1
ATOM 6124 C C . ARG A 1 790 ? -40.458 -2.155 23.760 1.00 58.44 790 ARG A C 1
ATOM 6126 O O . ARG A 1 790 ? -39.260 -1.907 23.875 1.00 58.44 790 ARG A O 1
ATOM 6133 N N . LEU A 1 791 ? -41.058 -2.357 22.587 1.00 56.91 791 LEU A N 1
ATOM 6134 C CA . LEU A 1 791 ? -40.414 -2.209 21.283 1.00 56.91 791 LEU A CA 1
ATOM 6135 C C . LEU A 1 791 ? -40.454 -0.772 20.778 1.00 56.91 791 LEU A C 1
ATOM 6137 O O . LEU A 1 791 ? -39.567 -0.406 20.009 1.00 56.91 791 LEU A O 1
ATOM 6141 N N . GLN A 1 792 ? -41.428 0.033 21.230 1.00 56.59 792 GLN A N 1
ATOM 6142 C CA . GLN A 1 792 ? -41.526 1.430 20.829 1.00 56.59 792 GLN A CA 1
ATOM 6143 C C . GLN A 1 792 ? -40.180 2.121 21.043 1.00 56.59 792 GLN A C 1
ATOM 6145 O O . GLN A 1 792 ? -39.706 2.309 22.166 1.00 56.59 792 GLN A O 1
ATOM 6150 N N . LEU A 1 793 ? -39.583 2.558 19.937 1.00 52.06 793 LEU A N 1
ATOM 6151 C CA . LEU A 1 793 ? -38.413 3.432 19.902 1.00 52.06 793 LEU A CA 1
ATOM 6152 C C . LEU A 1 793 ? -38.769 4.849 20.404 1.00 52.06 793 LEU A C 1
ATOM 6154 O O . LEU A 1 793 ? -38.256 5.834 19.880 1.00 52.06 793 LEU A O 1
ATOM 6158 N N . SER A 1 794 ? -39.664 4.977 21.389 1.00 41.16 794 SER A N 1
ATOM 6159 C CA . SER A 1 794 ? -40.073 6.251 21.963 1.00 41.16 794 SER A CA 1
ATOM 6160 C C . SER A 1 794 ? -38.902 6.874 22.732 1.00 41.16 794 SER A C 1
ATOM 6162 O O . SER A 1 794 ? -38.077 6.194 23.354 1.00 41.16 794 SER A O 1
ATOM 6164 N N . ASN A 1 795 ? -38.812 8.205 22.685 1.00 38.12 795 ASN A N 1
ATOM 6165 C CA . ASN A 1 795 ? -37.835 8.966 23.473 1.00 38.12 795 ASN A CA 1
ATOM 6166 C C . ASN A 1 795 ? -38.099 8.855 24.991 1.00 38.12 795 ASN A C 1
ATOM 6168 O O . ASN A 1 795 ? -37.265 9.261 25.798 1.00 38.12 795 ASN A O 1
ATOM 6172 N N . THR A 1 796 ? -39.231 8.273 25.392 1.00 33.38 796 THR A N 1
ATOM 6173 C CA . THR A 1 796 ? -39.681 8.119 26.775 1.00 33.38 796 THR A CA 1
ATOM 6174 C C . THR A 1 796 ? -39.437 6.695 27.271 1.00 33.38 796 THR A C 1
ATOM 6176 O O . THR A 1 796 ? -40.368 5.930 27.497 1.00 33.38 796 THR A O 1
ATOM 6179 N N . ALA A 1 797 ? -38.174 6.328 27.479 1.00 26.36 797 ALA A N 1
ATOM 6180 C CA . ALA A 1 797 ? -37.875 5.258 28.427 1.00 26.36 797 ALA A CA 1
ATOM 6181 C C . ALA A 1 797 ? -37.757 5.901 29.815 1.00 26.36 797 ALA A C 1
ATOM 6183 O O . ALA A 1 797 ? -36.709 6.459 30.154 1.00 26.36 797 ALA A O 1
ATOM 6184 N N . SER A 1 798 ? -38.855 5.883 30.573 1.00 25.28 798 SER A N 1
ATOM 6185 C CA . SER A 1 798 ? -38.860 6.178 32.005 1.00 25.28 798 SER A CA 1
ATOM 6186 C C . SER A 1 798 ? -37.889 5.239 32.729 1.00 25.28 798 SER A C 1
ATOM 6188 O O . SER A 1 798 ? -38.016 4.024 32.585 1.00 25.28 798 SER A O 1
ATOM 6190 N N . SER A 1 799 ? -36.960 5.856 33.474 1.00 25.11 799 SER A N 1
ATOM 6191 C CA . SER A 1 799 ? -35.932 5.298 34.379 1.00 25.11 799 SER A CA 1
ATOM 6192 C C . SER A 1 799 ? -35.008 4.223 33.802 1.00 25.11 799 SER A C 1
ATOM 6194 O O . SER A 1 799 ? -35.405 3.039 33.801 1.00 25.11 799 SER A O 1
#

pLDDT: mean 70.34, std 22.3, range [21.92, 95.19]

Nearest PDB structures (foldseek):
  5i9g-assembly1_C  TM=5.150E-01  e=1.512E-14  unidentified
  5i9f-assembly1_A  TM=5.002E-01  e=2.511E-14  unidentified
  5i9d-assembly1_A  TM=5.190E-01  e=2.494E-12  unidentified
  4wn4-assembly2_B  TM=7.337E-01  e=2.644E-08  synthetic construct
  4pjs-assembly1_A  TM=7.913E-01  e=1.273E-06  unidentified

Organism: Ceratodon purpureus (NCBI:txid3225)

Sequence (799 aa):
MALRNHLLLGNRIAAPACGDCSSSLPGNSSGSRVQRLAIRRSVLLRGVSARANLDSSSSATDVLTETTSGGVKLENRLQAAEIAPSQSGNVQVKSAKSKKAILFRPELAEVTAALLRGEGVEITLAPWIGKFTPEEWNKVLAQVGDFHWELALRVFDFLKEKSVFAEQSVPSSNEDDKERELKLLKVYTAVGGVLARNGRQAEIEALISEMRSLGLVPDSHFFNSLIRGYGNKGLIHLASQVLFEMDRLGVKPDVATYERVIAAYLTGEKPQVEKAMRLLQGVRASKIMVGYKTLSDLMTACWNANKLEDADLLFQDMRTANYKIDPKVWLKLMQLHARGGRSEAVEDLFQQMREAGVETKGGAFDALLLSYCRAGKIDQALSVFREYKLNMKPSLVAFNMIIDACGKAGRDEEAVQSYVDLIECRYRPNAVTYTSLISAVAEAGRYEKADELYRRMLQDRVEPTGHTYSTMIHACARRGWTRYGHEICLAASQGPISRAVYGAMLHLYIKGRWYSHAAPVLEEMGRKGIEPDAAGYGTLISACGERDDRVFAPLARAIENSPFEPCQIAHRLVFGASSNDTISSDVSASPIDETSEISKNSETSETTSLSTFEADSAVREASAFFKRYASTENTETNASFYNALIDALWGRRLRLRAKVVLLEAREILESFPRPQYNEEAWSLDLRNLSKGASQIALLHWLEEVADRAAACPVVAPRLTLVTGGRKDNPSVLKPYSGKGRGVGVVRQMVEEVIKDLGIPFSSTIRESGPAQLQAETEQVVRWVSMYKDRLQLSNTASS